Protein AF-0000000075265376 (afdb_homodimer)

Structure (mmCIF, N/CA/C/O backbone):
data_AF-0000000075265376-model_v1
#
loop_
_entity.id
_entity.type
_entity.pdbx_description
1 polymer 'CTLH domain-containing protein'
#
loop_
_atom_site.group_PDB
_atom_site.id
_atom_site.type_symbol
_atom_site.label_atom_id
_atom_site.label_alt_id
_atom_site.label_comp_id
_atom_site.label_asym_id
_atom_site.label_entity_id
_atom_site.label_seq_id
_atom_site.pdbx_PDB_ins_code
_atom_site.Cartn_x
_atom_site.Cartn_y
_atom_site.Cartn_z
_atom_site.occupancy
_atom_site.B_iso_or_equiv
_atom_site.auth_seq_id
_atom_site.auth_comp_id
_atom_site.auth_asym_id
_atom_site.auth_atom_id
_atom_site.pdbx_PDB_model_num
ATOM 1 N N . MET A 1 1 ? -3.871 -24.141 -41.812 1 21.42 1 MET A N 1
ATOM 2 C CA . MET A 1 1 ? -3.939 -24.672 -40.438 1 21.42 1 MET A CA 1
ATOM 3 C C . MET A 1 1 ? -4.371 -23.594 -39.469 1 21.42 1 MET A C 1
ATOM 5 O O . MET A 1 1 ? -3.701 -22.578 -39.312 1 21.42 1 MET A O 1
ATOM 9 N N . GLN A 1 2 ? -5.66 -23.406 -39.344 1 23.31 2 GLN A N 1
ATOM 10 C CA . GLN A 1 2 ? -6.406 -22.266 -38.844 1 23.31 2 GLN A CA 1
ATOM 11 C C . GLN A 1 2 ? -6.188 -22.094 -37.344 1 23.31 2 GLN A C 1
ATOM 13 O O . GLN A 1 2 ? -6.391 -23.031 -36.562 1 23.31 2 GLN A O 1
ATOM 18 N N . ILE A 1 3 ? -5.129 -21.375 -37.031 1 25.3 3 ILE A N 1
ATOM 19 C CA . ILE A 1 3 ? -4.684 -21.094 -35.688 1 25.3 3 ILE A CA 1
ATOM 20 C C . ILE A 1 3 ? -5.859 -20.578 -34.844 1 25.3 3 ILE A C 1
ATOM 22 O O . ILE A 1 3 ? -6.426 -19.531 -35.156 1 25.3 3 ILE A O 1
ATOM 26 N N . THR A 1 4 ? -6.68 -21.469 -34.438 1 25.33 4 THR A N 1
ATOM 27 C CA . THR A 1 4 ? -7.867 -21.156 -33.656 1 25.33 4 THR A CA 1
ATOM 28 C C . THR A 1 4 ? -7.504 -20.328 -32.438 1 25.33 4 THR A C 1
ATOM 30 O O . THR A 1 4 ? -6.637 -20.719 -31.641 1 25.33 4 THR A O 1
ATOM 33 N N . LYS A 1 5 ? -7.637 -19.062 -32.562 1 30.67 5 LYS A N 1
ATOM 34 C CA . LYS A 1 5 ? -7.5 -18.047 -31.531 1 30.67 5 LYS A CA 1
ATOM 35 C C . LYS A 1 5 ? -8.148 -18.484 -30.219 1 30.67 5 LYS A C 1
ATOM 37 O O . LYS A 1 5 ? -9.352 -18.766 -30.188 1 30.67 5 LYS A O 1
ATOM 42 N N . SER A 1 6 ? -7.355 -19.312 -29.5 1 27.89 6 SER A N 1
ATOM 43 C CA . SER A 1 6 ? -7.891 -19.719 -28.203 1 27.89 6 SER A CA 1
ATOM 44 C C . SER A 1 6 ? -8.523 -18.531 -27.469 1 27.89 6 SER A C 1
ATOM 46 O O . SER A 1 6 ? -7.977 -17.438 -27.484 1 27.89 6 SER A O 1
ATOM 48 N N . ASN A 1 7 ? -9.758 -18.484 -27.406 1 30.97 7 ASN A N 1
ATOM 49 C CA . ASN A 1 7 ? -10.633 -17.531 -26.734 1 30.97 7 ASN A CA 1
ATOM 50 C C . ASN A 1 7 ? -10.117 -17.203 -25.328 1 30.97 7 ASN A C 1
ATOM 52 O O . ASN A 1 7 ? -9.758 -18.109 -24.562 1 30.97 7 ASN A O 1
ATOM 56 N N . PRO A 1 8 ? -9.5 -16.031 -25.156 1 34.12 8 PRO A N 1
ATOM 57 C CA . PRO A 1 8 ? -9.086 -15.633 -23.812 1 34.12 8 PRO A CA 1
ATOM 58 C C . PRO A 1 8 ? -10.07 -16.078 -22.734 1 34.12 8 PRO A C 1
ATOM 60 O O . PRO A 1 8 ? -11.289 -16.016 -22.953 1 34.12 8 PRO A O 1
ATOM 63 N N . VAL A 1 9 ? -9.82 -17.203 -22.172 1 30.94 9 VAL A N 1
ATOM 64 C CA . VAL A 1 9 ? -10.594 -17.578 -21 1 30.94 9 VAL A CA 1
ATOM 65 C C . VAL A 1 9 ? -10.977 -16.328 -20.203 1 30.94 9 VAL A C 1
ATOM 67 O O . VAL A 1 9 ? -10.102 -15.555 -19.797 1 30.94 9 VAL A O 1
ATOM 70 N N . LYS A 1 10 ? -12.078 -15.82 -20.438 1 35.81 10 LYS A N 1
ATOM 71 C CA . LYS A 1 10 ? -12.703 -14.781 -19.625 1 35.81 10 LYS A CA 1
ATOM 72 C C . LYS A 1 10 ? -12.398 -15 -18.141 1 35.81 10 LYS A C 1
ATOM 74 O O . LYS A 1 10 ? -12.695 -16.062 -17.578 1 35.81 10 LYS A O 1
ATOM 79 N N . ASP A 1 11 ? -11.344 -14.547 -17.609 1 37.12 11 ASP A N 1
ATOM 80 C CA . ASP A 1 11 ? -11.25 -14.398 -16.156 1 37.12 11 ASP A CA 1
ATOM 81 C C . ASP A 1 11 ? -12.633 -14.172 -15.539 1 37.12 11 ASP A C 1
ATOM 83 O O . ASP A 1 11 ? -13.258 -13.141 -15.766 1 37.12 11 ASP A O 1
ATOM 87 N N . GLN A 1 12 ? -13.445 -15.078 -15.562 1 36.72 12 GLN A N 1
ATOM 88 C CA . GLN A 1 12 ? -14.703 -14.945 -14.844 1 36.72 12 GLN A CA 1
ATOM 89 C C . GLN A 1 12 ? -14.492 -14.281 -13.484 1 36.72 12 GLN A C 1
ATOM 91 O O . GLN A 1 12 ? -14.109 -14.938 -12.516 1 36.72 12 GLN A O 1
ATOM 96 N N . ARG A 1 13 ? -14.031 -13.203 -13.445 1 46.22 13 ARG A N 1
ATOM 97 C CA . ARG A 1 13 ? -14.102 -12.43 -12.219 1 46.22 13 ARG A CA 1
ATOM 98 C C . ARG A 1 13 ? -15.352 -12.766 -11.422 1 46.22 13 ARG A C 1
ATOM 100 O O . ARG A 1 13 ? -16.469 -12.547 -11.891 1 46.22 13 ARG A O 1
ATOM 107 N N . LYS A 1 14 ? -15.258 -13.75 -10.523 1 51.12 14 LYS A N 1
ATOM 108 C CA . LYS A 1 14 ? -16.281 -14.172 -9.57 1 51.12 14 LYS A CA 1
ATOM 109 C C . LYS A 1 14 ? -17.078 -12.969 -9.055 1 51.12 14 LYS A C 1
ATOM 111 O O . LYS A 1 14 ? -16.516 -11.891 -8.852 1 51.12 14 LYS A O 1
ATOM 116 N N . SER A 1 15 ? -18.297 -13.055 -9.109 1 62.91 15 SER A N 1
ATOM 117 C CA . SER A 1 15 ? -19.234 -12.031 -8.641 1 62.91 15 SER A CA 1
ATOM 118 C C . SER A 1 15 ? -18.938 -11.633 -7.199 1 62.91 15 SER A C 1
ATOM 120 O O . SER A 1 15 ? -18.625 -12.484 -6.363 1 62.91 15 SER A O 1
ATOM 122 N N . PRO A 1 16 ? -18.578 -10.336 -6.891 1 62.5 16 PRO A N 1
ATOM 123 C CA . PRO A 1 16 ? -18.359 -9.906 -5.508 1 62.5 16 PRO A CA 1
ATOM 124 C C . PRO A 1 16 ? -19.297 -10.609 -4.52 1 62.5 16 PRO A C 1
ATOM 126 O O . PRO A 1 16 ? -18.922 -10.82 -3.363 1 62.5 16 PRO A O 1
ATOM 129 N N . ALA A 1 17 ? -20.406 -11.125 -4.914 1 69 17 ALA A N 1
ATOM 130 C CA . ALA A 1 17 ? -21.391 -11.727 -4.023 1 69 17 ALA A CA 1
ATOM 131 C C . ALA A 1 17 ? -21 -13.148 -3.646 1 69 17 ALA A C 1
ATOM 133 O O . ALA A 1 17 ? -21.391 -13.656 -2.594 1 69 17 ALA A O 1
ATOM 134 N N . SER A 1 18 ? -20.109 -13.688 -4.512 1 71.44 18 SER A N 1
ATOM 135 C CA . SER A 1 18 ? -19.828 -15.102 -4.277 1 71.44 18 SER A CA 1
ATOM 136 C C . SER A 1 18 ? -18.844 -15.281 -3.125 1 71.44 18 SER A C 1
ATOM 138 O O . SER A 1 18 ? -18.812 -16.344 -2.49 1 71.44 18 SER A O 1
ATOM 140 N N . ASN A 1 19 ? -18.25 -14.281 -2.676 1 81.69 19 ASN A N 1
ATOM 141 C CA . ASN A 1 19 ? -17.203 -14.414 -1.664 1 81.69 19 ASN A CA 1
ATOM 142 C C . ASN A 1 19 ? -17.703 -14.031 -0.279 1 81.69 19 ASN A C 1
ATOM 144 O O . ASN A 1 19 ? -16.969 -14.109 0.704 1 81.69 19 ASN A O 1
ATOM 148 N N . ILE A 1 20 ? -19.047 -13.711 -0.213 1 90.81 20 ILE A N 1
ATOM 149 C CA . ILE A 1 20 ? -19.578 -13.211 1.05 1 90.81 20 ILE A CA 1
ATOM 150 C C . ILE A 1 20 ? -20.609 -14.188 1.598 1 90.81 20 ILE A C 1
ATOM 152 O O . ILE A 1 20 ? -21.5 -14.641 0.864 1 90.81 20 ILE A O 1
ATOM 156 N N . ASN A 1 21 ? -20.469 -14.586 2.857 1 92.19 21 ASN A N 1
ATOM 157 C CA . ASN A 1 21 ? -21.453 -15.422 3.529 1 92.19 21 ASN A CA 1
ATOM 158 C C . ASN A 1 21 ? -22.781 -14.688 3.715 1 92.19 21 ASN A C 1
ATOM 160 O O . ASN A 1 21 ? -22.859 -13.703 4.457 1 92.19 21 ASN A O 1
ATOM 164 N N . LYS A 1 22 ? -23.812 -15.188 3.119 1 92.81 22 LYS A N 1
ATOM 165 C CA . LYS A 1 22 ? -25.109 -14.523 3.102 1 92.81 22 LYS A CA 1
ATOM 166 C C . LYS A 1 22 ? -25.703 -14.438 4.504 1 92.81 22 LYS A C 1
ATOM 168 O O . LYS A 1 22 ? -26.281 -13.414 4.883 1 92.81 22 LYS A O 1
ATOM 173 N N . GLU A 1 23 ? -25.562 -15.469 5.246 1 94.12 23 GLU A N 1
ATOM 174 C CA . GLU A 1 23 ? -26.078 -15.469 6.609 1 94.12 23 GLU A CA 1
ATOM 175 C C . GLU A 1 23 ? -25.438 -14.375 7.449 1 94.12 23 GLU A C 1
ATOM 177 O O . GLU A 1 23 ? -26.109 -13.648 8.172 1 94.12 23 GLU A O 1
ATOM 182 N N . GLU A 1 24 ? -24.172 -14.305 7.332 1 95.5 24 GLU A N 1
ATOM 183 C CA . GLU A 1 24 ? -23.453 -13.312 8.117 1 95.5 24 GLU A CA 1
ATOM 184 C C . GLU A 1 24 ? -23.859 -11.898 7.73 1 95.5 24 GLU A C 1
ATOM 186 O O . GLU A 1 24 ? -24 -11.031 8.594 1 95.5 24 GLU A O 1
ATOM 191 N N . LEU A 1 25 ? -24.062 -11.711 6.465 1 95.69 25 LEU A N 1
ATOM 192 C CA . LEU A 1 25 ? -24.469 -10.391 6 1 95.69 25 LEU A CA 1
ATOM 193 C C . LEU A 1 25 ? -25.859 -10.039 6.535 1 95.69 25 LEU A C 1
ATOM 195 O O . LEU A 1 25 ? -26.078 -8.906 6.973 1 95.69 25 LEU A O 1
ATOM 199 N N . VAL A 1 26 ? -26.719 -10.969 6.488 1 96.5 26 VAL A N 1
ATOM 200 C CA . VAL A 1 26 ? -28.078 -10.742 6.969 1 96.5 26 VAL A CA 1
ATOM 201 C C . VAL A 1 26 ? -28.047 -10.383 8.453 1 96.5 26 VAL A C 1
ATOM 203 O O . VAL A 1 26 ? -28.734 -9.453 8.883 1 96.5 26 VAL A O 1
ATOM 206 N N . ARG A 1 27 ? -27.266 -11.062 9.188 1 95.81 27 ARG A N 1
ATOM 207 C CA . ARG A 1 27 ? -27.156 -10.789 10.617 1 95.81 27 ARG A CA 1
ATOM 208 C C . ARG A 1 27 ? -26.562 -9.406 10.867 1 95.81 27 ARG A C 1
ATOM 210 O O . ARG A 1 27 ? -26.953 -8.711 11.797 1 95.81 27 ARG A O 1
ATOM 217 N N . LEU A 1 28 ? -25.656 -9.055 10.07 1 96.69 28 LEU A N 1
ATOM 218 C CA . LEU A 1 28 ? -25.078 -7.715 10.188 1 96.69 28 LEU A CA 1
ATOM 219 C C . LEU A 1 28 ? -26.125 -6.645 9.883 1 96.69 28 LEU A C 1
ATOM 221 O O . LEU A 1 28 ? -26.172 -5.613 10.555 1 96.69 28 LEU A O 1
ATOM 225 N N . MET A 1 29 ? -26.906 -6.906 8.852 1 96.69 29 MET A N 1
ATOM 226 C CA . MET A 1 29 ? -27.984 -5.969 8.539 1 96.69 29 MET A CA 1
ATOM 227 C C . MET A 1 29 ? -29 -5.895 9.68 1 96.69 29 MET A C 1
ATOM 229 O O . MET A 1 29 ? -29.484 -4.812 10.016 1 96.69 29 MET A O 1
ATOM 233 N N . LEU A 1 30 ? -29.266 -7.043 10.234 1 96.31 30 LEU A N 1
ATOM 234 C CA . LEU A 1 30 ? -30.156 -7.098 11.383 1 96.31 30 LEU A CA 1
ATOM 235 C C . LEU A 1 30 ? -29.625 -6.227 12.523 1 96.31 30 LEU A C 1
ATOM 237 O O . LEU A 1 30 ? -30.375 -5.434 13.094 1 96.31 30 LEU A O 1
ATOM 241 N N . GLN A 1 31 ? -28.375 -6.359 12.82 1 94.75 31 GLN A N 1
ATOM 242 C CA . GLN A 1 31 ? -27.75 -5.543 13.859 1 94.75 31 GLN A CA 1
ATOM 243 C C . GLN A 1 31 ? -27.859 -4.059 13.523 1 94.75 31 GLN A C 1
ATOM 245 O O . GLN A 1 31 ? -28.203 -3.244 14.383 1 94.75 31 GLN A O 1
ATOM 250 N N . SER A 1 32 ? -27.609 -3.727 12.312 1 95.62 32 SER A N 1
ATOM 251 C CA . SER A 1 32 ? -27.609 -2.33 11.891 1 95.62 32 SER A CA 1
ATOM 252 C C . SER A 1 32 ? -29.016 -1.739 11.984 1 95.62 32 SER A C 1
ATOM 254 O O . SER A 1 32 ? -29.188 -0.585 12.383 1 95.62 32 SER A O 1
ATOM 256 N N . LEU A 1 33 ? -30 -2.516 11.578 1 96.38 33 LEU A N 1
ATOM 257 C CA . LEU A 1 33 ? -31.391 -2.066 11.672 1 96.38 33 LEU A CA 1
ATOM 258 C C . LEU A 1 33 ? -31.766 -1.762 13.117 1 96.38 33 LEU A C 1
ATOM 260 O O . LEU A 1 33 ? -32.375 -0.732 13.398 1 96.38 33 LEU A O 1
ATOM 264 N N . GLN A 1 34 ? -31.328 -2.594 13.977 1 93.25 34 GLN A N 1
ATOM 265 C CA . GLN A 1 34 ? -31.609 -2.383 15.398 1 93.25 34 GLN A CA 1
ATOM 266 C C . GLN A 1 34 ? -30.859 -1.162 15.922 1 93.25 34 GLN A C 1
ATOM 268 O O . GLN A 1 34 ? -31.438 -0.334 16.641 1 93.25 34 GLN A O 1
ATOM 273 N N . ASP A 1 35 ? -29.656 -1.071 15.57 1 90.88 35 ASP A N 1
ATOM 274 C CA . ASP A 1 35 ? -28.828 0.041 16.016 1 90.88 35 ASP A CA 1
ATOM 275 C C . ASP A 1 35 ? -29.391 1.376 15.523 1 90.88 35 ASP A C 1
ATOM 277 O O . ASP A 1 35 ? -29.281 2.389 16.219 1 90.88 35 ASP A O 1
ATOM 281 N N . LEU A 1 36 ? -30 1.343 14.32 1 93.62 36 LEU A N 1
ATOM 282 C CA . LEU A 1 36 ? -30.5 2.568 13.719 1 93.62 36 LEU A CA 1
ATOM 283 C C . LEU A 1 36 ? -31.938 2.85 14.172 1 93.62 36 LEU A C 1
ATOM 285 O O . LEU A 1 36 ? -32.5 3.896 13.852 1 93.62 36 LEU A O 1
ATOM 289 N N . GLY A 1 37 ? -32.5 1.919 14.898 1 93.5 37 GLY A N 1
ATOM 290 C CA . GLY A 1 37 ? -33.812 2.129 15.484 1 93.5 37 GLY A CA 1
ATOM 291 C C . GLY A 1 37 ? -34.969 1.659 14.594 1 93.5 37 GLY A C 1
ATOM 292 O O . GLY A 1 37 ? -36.094 2.076 14.766 1 93.5 37 GLY A O 1
ATOM 293 N N . TYR A 1 38 ? -34.688 0.912 13.625 1 96.25 38 TYR A N 1
ATOM 294 C CA . TYR A 1 38 ? -35.719 0.362 12.75 1 96.25 38 TYR A CA 1
ATOM 295 C C . TYR A 1 38 ? -36.156 -1.021 13.219 1 96.25 38 TYR A C 1
ATOM 297 O O . TYR A 1 38 ? -35.906 -2.021 12.555 1 96.25 38 TYR A O 1
ATOM 305 N N . GLN A 1 39 ? -36.938 -1.082 14.219 1 95.81 39 GLN A N 1
ATOM 306 C CA . GLN A 1 39 ? -37.25 -2.324 14.906 1 95.81 39 GLN A CA 1
ATOM 307 C C . GLN A 1 39 ? -38.25 -3.162 14.094 1 95.81 39 GLN A C 1
ATOM 309 O O . GLN A 1 39 ? -38.125 -4.391 14.055 1 95.81 39 GLN A O 1
ATOM 314 N N . LYS A 1 40 ? -39.156 -2.541 13.453 1 96.5 40 LYS A N 1
ATOM 315 C CA . LYS A 1 40 ? -40.125 -3.283 12.656 1 96.5 40 LYS A CA 1
ATOM 316 C C . LYS A 1 40 ? -39.438 -3.992 11.484 1 96.5 40 LYS A C 1
ATOM 318 O O . LYS A 1 40 ? -39.75 -5.152 11.195 1 96.5 40 LYS A O 1
ATOM 323 N N . ALA A 1 41 ? -38.625 -3.264 10.867 1 97.06 41 ALA A N 1
ATOM 324 C CA . ALA A 1 41 ? -37.875 -3.855 9.766 1 97.06 41 ALA A CA 1
ATOM 325 C C . ALA A 1 41 ? -37 -5.012 10.258 1 97.06 41 ALA A C 1
ATOM 327 O O . ALA A 1 41 ? -36.906 -6.043 9.586 1 97.06 41 ALA A O 1
ATOM 328 N N . ALA A 1 42 ? -36.375 -4.891 11.398 1 96.81 42 ALA A N 1
ATOM 329 C CA . ALA A 1 42 ? -35.531 -5.941 11.977 1 96.81 42 ALA A CA 1
ATOM 330 C C . ALA A 1 42 ? -36.375 -7.191 12.281 1 96.81 42 ALA A C 1
ATOM 332 O O . ALA A 1 42 ? -35.938 -8.305 11.969 1 96.81 42 ALA A O 1
ATOM 333 N N . ASP A 1 43 ? -37.469 -6.949 12.812 1 96.31 43 ASP A N 1
ATOM 334 C CA . ASP A 1 43 ? -38.344 -8.062 13.133 1 96.31 43 ASP A CA 1
ATOM 335 C C . ASP A 1 43 ? -38.781 -8.805 11.867 1 96.31 43 ASP A C 1
ATOM 337 O O . ASP A 1 43 ? -38.812 -10.031 11.844 1 96.31 43 ASP A O 1
ATOM 341 N N . ALA A 1 44 ? -39.156 -8.078 10.859 1 97.38 44 ALA A N 1
ATOM 342 C CA . ALA A 1 44 ? -39.562 -8.664 9.578 1 97.38 44 ALA A CA 1
ATOM 343 C C . ALA A 1 44 ? -38.406 -9.477 8.969 1 97.38 44 ALA A C 1
ATOM 345 O O . ALA A 1 44 ? -38.656 -10.57 8.438 1 97.38 44 ALA A O 1
ATOM 346 N N . LEU A 1 45 ? -37.25 -8.953 9.047 1 97 45 LEU A N 1
ATOM 347 C CA . LEU A 1 45 ? -36.094 -9.641 8.484 1 97 45 LEU A CA 1
ATOM 348 C C . LEU A 1 45 ? -35.812 -10.93 9.258 1 97 45 LEU A C 1
ATOM 350 O O . LEU A 1 45 ? -35.5 -11.961 8.656 1 97 45 LEU A O 1
ATOM 354 N N . GLU A 1 46 ? -35.875 -10.867 10.547 1 96.06 46 GLU A N 1
ATOM 355 C CA . GLU A 1 46 ? -35.688 -12.062 11.359 1 96.06 46 GLU A CA 1
ATOM 356 C C . GLU A 1 46 ? -36.688 -13.141 11.008 1 96.06 46 GLU A C 1
ATOM 358 O O . GLU A 1 46 ? -36.344 -14.312 10.867 1 96.06 46 GLU A O 1
ATOM 363 N N . ALA A 1 47 ? -37.812 -12.75 10.828 1 95.94 47 ALA A N 1
ATOM 364 C CA . ALA A 1 47 ? -38.906 -13.68 10.508 1 95.94 47 ALA A CA 1
ATOM 365 C C . ALA A 1 47 ? -38.719 -14.281 9.117 1 95.94 47 ALA A C 1
ATOM 367 O O . ALA A 1 47 ? -38.875 -15.492 8.93 1 95.94 47 ALA A O 1
ATOM 368 N N . GLU A 1 48 ? -38.375 -13.469 8.219 1 96.5 48 GLU A N 1
ATOM 369 C CA . GLU A 1 48 ? -38.281 -13.891 6.824 1 96.5 48 GLU A CA 1
ATOM 370 C C . GLU A 1 48 ? -37.031 -14.711 6.582 1 96.5 48 GLU A C 1
ATOM 372 O O . GLU A 1 48 ? -37.031 -15.664 5.801 1 96.5 48 GLU A O 1
ATOM 377 N N . SER A 1 49 ? -35.938 -14.375 7.129 1 95.31 49 SER A N 1
ATOM 378 C CA . SER A 1 49 ? -34.656 -15.039 6.895 1 95.31 49 SER A CA 1
ATOM 379 C C . SER A 1 49 ? -34.5 -16.281 7.77 1 95.31 49 SER A C 1
ATOM 381 O O . SER A 1 49 ? -33.812 -17.219 7.402 1 95.31 49 SER A O 1
ATOM 383 N N . GLY A 1 50 ? -35.031 -16.234 8.977 1 94.56 50 GLY A N 1
ATOM 384 C CA . GLY A 1 50 ? -34.875 -17.312 9.945 1 94.56 50 GLY A CA 1
ATOM 385 C C . GLY A 1 50 ? -33.625 -17.188 10.781 1 94.56 50 GLY A C 1
ATOM 386 O O . GLY A 1 50 ? -33.312 -18.062 11.586 1 94.56 50 GLY A O 1
ATOM 387 N N . TYR A 1 51 ? -32.906 -16.094 10.648 1 94.12 51 TYR A N 1
ATOM 388 C CA . TYR A 1 51 ? -31.672 -15.891 11.406 1 94.12 51 TYR A CA 1
ATOM 389 C C . TYR A 1 51 ? -31.922 -14.969 12.594 1 94.12 51 TYR A C 1
ATOM 391 O O . TYR A 1 51 ? -32.656 -13.984 12.492 1 94.12 51 TYR A O 1
ATOM 399 N N . ASN A 1 52 ? -31.25 -15.336 13.703 1 91.25 52 ASN A N 1
ATOM 400 C CA . ASN A 1 52 ? -31.297 -14.484 14.891 1 91.25 52 ASN A CA 1
ATOM 401 C C . ASN A 1 52 ? -29.969 -13.781 15.133 1 91.25 52 ASN A C 1
ATOM 403 O O . ASN A 1 52 ? -28.906 -14.281 14.734 1 91.25 52 ASN A O 1
ATOM 407 N N . LEU A 1 53 ? -30.094 -12.617 15.703 1 88.94 53 LEU A N 1
ATOM 408 C CA . LEU A 1 53 ? -28.891 -11.844 15.953 1 88.94 53 LEU A CA 1
ATOM 409 C C . LEU A 1 53 ? -28.047 -12.492 17.062 1 88.94 53 LEU A C 1
ATOM 411 O O . LEU A 1 53 ? -26.844 -12.672 16.891 1 88.94 53 LEU A O 1
ATOM 415 N N . GLU A 1 54 ? -28.688 -12.719 18.172 1 88 54 GLU A N 1
ATOM 416 C CA . GLU A 1 54 ? -27.984 -13.273 19.328 1 88 54 GLU A CA 1
ATOM 417 C C . GLU A 1 54 ? -28.828 -14.344 20.016 1 88 54 GLU A C 1
ATOM 419 O O . GLU A 1 54 ? -30.047 -14.312 19.953 1 88 54 GLU A O 1
ATOM 424 N N . SER A 1 55 ? -28.094 -15.25 20.609 1 87.56 55 SER A N 1
ATOM 425 C CA . SER A 1 55 ? -28.781 -16.266 21.406 1 87.56 55 SER A CA 1
ATOM 426 C C . SER A 1 55 ? -29.391 -15.664 22.672 1 87.56 55 SER A C 1
ATOM 428 O O . SER A 1 55 ? -29.047 -14.547 23.062 1 87.56 55 SER A O 1
ATOM 430 N N . ARG A 1 56 ? -30.234 -16.359 23.266 1 89.44 56 ARG A N 1
ATOM 431 C CA . ARG A 1 56 ? -30.906 -15.914 24.484 1 89.44 56 ARG A CA 1
ATOM 432 C C . ARG A 1 56 ? -29.906 -15.672 25.609 1 89.44 56 ARG A C 1
ATOM 434 O O . ARG A 1 56 ? -30.031 -14.703 26.359 1 89.44 56 ARG A O 1
ATOM 441 N N . ASN A 1 57 ? -28.953 -16.547 25.688 1 91.25 57 ASN A N 1
ATOM 442 C CA . ASN A 1 57 ? -27.938 -16.422 26.719 1 91.25 57 ASN A CA 1
ATOM 443 C C . ASN A 1 57 ? -27.141 -15.125 26.562 1 91.25 57 ASN A C 1
ATOM 445 O O . ASN A 1 57 ? -26.828 -14.469 27.562 1 91.25 57 ASN A O 1
ATOM 449 N N . ILE A 1 58 ? -26.875 -14.781 25.406 1 92.31 58 ILE A N 1
ATOM 450 C CA . ILE A 1 58 ? -26.094 -13.578 25.141 1 92.31 58 ILE A CA 1
ATOM 451 C C . ILE A 1 58 ? -26.938 -12.336 25.453 1 92.31 58 ILE A C 1
ATOM 453 O O . ILE A 1 58 ? -26.453 -11.367 26.016 1 92.31 58 ILE A O 1
ATOM 457 N N . VAL A 1 59 ? -28.172 -12.383 25.078 1 90.31 59 VAL A N 1
ATOM 458 C CA . VAL A 1 59 ? -29.078 -11.273 25.344 1 90.31 59 VAL A CA 1
ATOM 459 C C . VAL A 1 59 ? -29.203 -11.055 26.859 1 90.31 59 VAL A C 1
ATOM 461 O O . VAL A 1 59 ? -29.156 -9.922 27.328 1 90.31 59 VAL A O 1
ATOM 464 N N . GLU A 1 60 ? -29.281 -12.094 27.562 1 93.69 60 GLU A N 1
ATOM 465 C CA . GLU A 1 60 ? -29.391 -12.016 29.016 1 93.69 60 GLU A CA 1
ATOM 466 C C . GLU A 1 60 ? -28.109 -11.484 29.641 1 93.69 60 GLU A C 1
ATOM 468 O O . GLU A 1 60 ? -28.141 -10.703 30.594 1 93.69 60 GLU A O 1
ATOM 473 N N . LEU A 1 61 ? -27.078 -11.961 29.125 1 94.75 61 LEU A N 1
ATOM 474 C CA . LEU A 1 61 ? -25.781 -11.477 29.625 1 94.75 61 LEU A CA 1
ATOM 475 C C . LEU A 1 61 ? -25.672 -9.969 29.422 1 94.75 61 LEU A C 1
ATOM 477 O O . LEU A 1 61 ? -25.297 -9.25 30.359 1 94.75 61 LEU A O 1
ATOM 481 N N . ARG A 1 62 ? -26.016 -9.539 28.297 1 92.56 62 ARG A N 1
ATOM 482 C CA . ARG A 1 62 ? -25.969 -8.109 27.969 1 92.56 62 ARG A CA 1
ATOM 483 C C . ARG A 1 62 ? -26.859 -7.312 28.922 1 92.56 62 ARG A C 1
ATOM 485 O O . ARG A 1 62 ? -26.422 -6.305 29.484 1 92.56 62 ARG A O 1
ATOM 492 N N . SER A 1 63 ? -28.031 -7.754 29.094 1 93.12 63 SER A N 1
ATOM 493 C CA . SER A 1 63 ? -28.984 -7.07 29.969 1 93.12 63 SER A CA 1
ATOM 494 C C . SER A 1 63 ? -28.5 -7.051 31.406 1 93.12 63 SER A C 1
ATOM 496 O O . SER A 1 63 ? -28.641 -6.043 32.094 1 93.12 63 SER A O 1
ATOM 498 N N . SER A 1 64 ? -27.891 -8.117 31.797 1 95.56 64 SER A N 1
ATOM 499 C CA . SER A 1 64 ? -27.391 -8.219 33.156 1 95.56 64 SER A CA 1
ATOM 500 C C . SER A 1 64 ? -26.25 -7.25 33.406 1 95.56 64 SER A C 1
ATOM 502 O O . SER A 1 64 ? -26.188 -6.598 34.469 1 95.56 64 SER A O 1
ATOM 504 N N . ILE A 1 65 ? -25.438 -7.141 32.469 1 95.25 65 ILE A N 1
ATOM 505 C CA . ILE A 1 65 ? -24.281 -6.25 32.594 1 95.25 65 ILE A CA 1
ATOM 506 C C . ILE A 1 65 ? -24.75 -4.797 32.594 1 95.25 65 ILE A C 1
ATOM 508 O O . ILE A 1 65 ? -24.344 -3.998 33.438 1 95.25 65 ILE A O 1
ATOM 512 N N . LEU A 1 66 ? -25.641 -4.504 31.719 1 93.75 66 LEU A N 1
ATOM 513 C CA . LEU A 1 66 ? -26.094 -3.127 31.562 1 93.75 66 LEU A CA 1
ATOM 514 C C . LEU A 1 66 ? -26.953 -2.695 32.75 1 93.75 66 LEU A C 1
ATOM 516 O O . LEU A 1 66 ? -27 -1.511 33.094 1 93.75 66 LEU A O 1
ATOM 520 N N . SER A 1 67 ? -27.547 -3.703 33.438 1 94.25 67 SER A N 1
ATOM 521 C CA . SER A 1 67 ? -28.391 -3.4 34.594 1 94.25 67 SER A CA 1
ATOM 522 C C . SER A 1 67 ? -27.609 -3.539 35.875 1 94.25 67 SER A C 1
ATOM 524 O O . SER A 1 67 ? -28.141 -3.279 36.969 1 94.25 67 SER A O 1
ATOM 526 N N . GLY A 1 68 ? -26.422 -3.977 35.812 1 94.25 68 GLY A N 1
ATOM 527 C CA . GLY A 1 68 ? -25.578 -4.094 36.969 1 94.25 68 GLY A CA 1
ATOM 528 C C . GLY A 1 68 ? -25.891 -5.32 37.812 1 94.25 68 GLY A C 1
ATOM 529 O O . GLY A 1 68 ? -25.672 -5.32 39.031 1 94.25 68 GLY A O 1
ATOM 530 N N . GLN A 1 69 ? -26.484 -6.293 37.219 1 95.44 69 GLN A N 1
ATOM 531 C CA . GLN A 1 69 ? -26.75 -7.559 37.906 1 95.44 69 GLN A CA 1
ATOM 532 C C . GLN A 1 69 ? -25.562 -8.508 37.781 1 95.44 69 GLN A C 1
ATOM 534 O O . GLN A 1 69 ? -25.594 -9.445 36.969 1 95.44 69 GLN A O 1
ATOM 539 N N . TRP A 1 70 ? -24.625 -8.352 38.688 1 95.94 70 TRP A N 1
ATOM 540 C CA . TRP A 1 70 ? -23.328 -9 38.531 1 95.94 70 TRP A CA 1
ATOM 541 C C . TRP A 1 70 ? -23.438 -10.492 38.812 1 95.94 70 TRP A C 1
ATOM 543 O O . TRP A 1 70 ? -22.828 -11.305 38.125 1 95.94 70 TRP A O 1
ATOM 553 N N . HIS A 1 71 ? -24.172 -10.891 39.875 1 94.62 71 HIS A N 1
ATOM 554 C CA . HIS A 1 71 ? -24.344 -12.305 40.188 1 94.62 71 HIS A CA 1
ATOM 555 C C . HIS A 1 71 ? -24.953 -13.062 39 1 94.62 71 HIS A C 1
ATOM 557 O O . HIS A 1 71 ? -24.484 -14.148 38.656 1 94.62 71 HIS A O 1
ATOM 563 N N . ASN A 1 72 ? -25.891 -12.492 38.438 1 95.44 72 ASN A N 1
ATOM 564 C CA . ASN A 1 72 ? -26.531 -13.094 37.281 1 95.44 72 ASN A CA 1
ATOM 565 C C . ASN A 1 72 ? -25.594 -13.164 36.094 1 95.44 72 ASN A C 1
ATOM 567 O O . ASN A 1 72 ? -25.531 -14.18 35.406 1 95.44 72 ASN A O 1
ATOM 571 N N . ALA A 1 73 ? -24.875 -12.07 35.812 1 96.12 73 ALA A N 1
ATOM 572 C CA . ALA A 1 73 ? -23.922 -12.023 34.688 1 96.12 73 ALA A CA 1
ATOM 573 C C . ALA A 1 73 ? -22.891 -13.133 34.812 1 96.12 73 ALA A C 1
ATOM 575 O O . ALA A 1 73 ? -22.594 -13.828 33.844 1 96.12 73 ALA A O 1
ATOM 576 N N . GLU A 1 74 ? -22.391 -13.367 35.969 1 95.25 74 GLU A N 1
ATOM 577 C CA . GLU A 1 74 ? -21.344 -14.375 36.156 1 95.25 74 GLU A CA 1
ATOM 578 C C . GLU A 1 74 ? -21.906 -15.789 36.031 1 95.25 74 GLU A C 1
ATOM 580 O O . GLU A 1 74 ? -21.219 -16.703 35.594 1 95.25 74 GLU A O 1
ATOM 585 N N . SER A 1 75 ? -23.156 -15.953 36.438 1 94.44 75 SER A N 1
ATOM 586 C CA . SER A 1 75 ? -23.781 -17.266 36.344 1 94.44 75 SER A CA 1
ATOM 587 C C . SER A 1 75 ? -23.984 -17.688 34.875 1 94.44 75 SER A C 1
ATOM 589 O O . SER A 1 75 ? -24.062 -18.891 34.594 1 94.44 75 SER A O 1
ATOM 591 N N . LEU A 1 76 ? -24.047 -16.797 34 1 94.44 76 LEU A N 1
ATOM 592 C CA . LEU A 1 76 ? -24.297 -17.062 32.594 1 94.44 76 LEU A CA 1
ATOM 593 C C . LEU A 1 76 ? -23 -17.359 31.844 1 94.44 76 LEU A C 1
ATOM 595 O O . LEU A 1 76 ? -23.031 -17.859 30.719 1 94.44 76 LEU A O 1
ATOM 599 N N . LEU A 1 77 ? -21.828 -17.141 32.406 1 94.12 77 LEU A N 1
ATOM 600 C CA . LEU A 1 77 ? -20.547 -17.203 31.719 1 94.12 77 LEU A CA 1
ATOM 601 C C . LEU A 1 77 ? -20.25 -18.609 31.234 1 94.12 77 LEU A C 1
ATOM 603 O O . LEU A 1 77 ? -19.625 -18.797 30.188 1 94.12 77 LEU A O 1
ATOM 607 N N . SER A 1 78 ? -20.734 -19.578 31.953 1 91 78 SER A N 1
ATOM 608 C CA . SER A 1 78 ? -20.484 -20.969 31.562 1 91 78 SER A CA 1
ATOM 609 C C . SER A 1 78 ? -21.234 -21.328 30.297 1 91 78 SER A C 1
ATOM 611 O O . SER A 1 78 ? -20.859 -22.281 29.594 1 91 78 SER A O 1
ATOM 613 N N . GLN A 1 79 ? -22.219 -20.609 29.984 1 91.81 79 GLN A N 1
ATOM 614 C CA . GLN A 1 79 ? -23.062 -20.922 28.828 1 91.81 79 GLN A CA 1
ATOM 615 C C . GLN A 1 79 ? -22.688 -20.047 27.641 1 91.81 79 GLN A C 1
ATOM 617 O O . GLN A 1 79 ? -23.281 -20.156 26.562 1 91.81 79 GLN A O 1
ATOM 622 N N . VAL A 1 80 ? -21.797 -19.203 27.766 1 91.44 80 VAL A N 1
ATOM 623 C CA . VAL A 1 80 ? -21.391 -18.281 26.719 1 91.44 80 VAL A CA 1
ATOM 624 C C . VAL A 1 80 ? -20.234 -18.906 25.922 1 91.44 80 VAL A C 1
ATOM 626 O O . VAL A 1 80 ? -19.297 -19.453 26.5 1 91.44 80 VAL A O 1
ATOM 629 N N . PRO A 1 81 ? -20.375 -18.938 24.562 1 92 81 PRO A N 1
ATOM 630 C CA . PRO A 1 81 ? -19.312 -19.484 23.719 1 92 81 PRO A CA 1
ATOM 631 C C . PRO A 1 81 ? -18.078 -18.578 23.656 1 92 81 PRO A C 1
ATOM 633 O O . PRO A 1 81 ? -17.938 -17.797 22.719 1 92 81 PRO A O 1
ATOM 636 N N . PHE A 1 82 ? -17.203 -18.766 24.578 1 90 82 PHE A N 1
ATOM 637 C CA . PHE A 1 82 ? -15.945 -18.031 24.594 1 90 82 PHE A CA 1
ATOM 638 C C . PHE A 1 82 ? -14.953 -18.641 23.609 1 90 82 PHE A C 1
ATOM 640 O O . PHE A 1 82 ? -15.062 -19.812 23.25 1 90 82 PHE A O 1
ATOM 647 N N . ILE A 1 83 ? -14.023 -17.891 23.047 1 85.75 83 ILE A N 1
ATOM 648 C CA . ILE A 1 83 ? -12.992 -18.344 22.109 1 85.75 83 ILE A CA 1
ATOM 649 C C . ILE A 1 83 ? -12.164 -19.453 22.75 1 85.75 83 ILE A C 1
ATOM 651 O O . ILE A 1 83 ? -11.969 -20.516 22.156 1 85.75 83 ILE A O 1
ATOM 655 N N . ASN A 1 84 ? -11.633 -19.219 23.953 1 88.38 84 ASN A N 1
ATOM 656 C CA . ASN A 1 84 ? -10.961 -20.188 24.812 1 88.38 84 ASN A CA 1
ATOM 657 C C . ASN A 1 84 ? -11.516 -20.156 26.234 1 88.38 84 ASN A C 1
ATOM 659 O O . ASN A 1 84 ? -11.047 -19.375 27.062 1 88.38 84 ASN A O 1
ATOM 663 N N . PRO A 1 85 ? -12.445 -20.969 26.438 1 88 85 PRO A N 1
ATOM 664 C CA . PRO A 1 85 ? -13.172 -20.875 27.703 1 88 85 PRO A CA 1
ATOM 665 C C . PRO A 1 85 ? -12.25 -20.984 28.922 1 88 85 PRO A C 1
ATOM 667 O O . PRO A 1 85 ? -12.461 -20.281 29.922 1 88 85 PRO A O 1
ATOM 670 N N . GLN A 1 86 ? -11.258 -21.812 28.875 1 88.06 86 GLN A N 1
ATOM 671 C CA . GLN A 1 86 ? -10.391 -22.047 30.031 1 88.06 86 GLN A CA 1
ATOM 672 C C . GLN A 1 86 ? -9.594 -20.781 30.375 1 88.06 86 GLN A C 1
ATOM 674 O O . GLN A 1 86 ? -9.438 -20.438 31.547 1 88.06 86 GLN A O 1
ATOM 679 N N . THR A 1 87 ? -9.289 -20.016 29.422 1 89.75 87 THR A N 1
ATOM 680 C CA . THR A 1 87 ? -8.438 -18.844 29.656 1 89.75 87 THR A CA 1
ATOM 681 C C . THR A 1 87 ? -9.273 -17.562 29.703 1 89.75 87 THR A C 1
ATOM 683 O O . THR A 1 87 ? -8.922 -16.609 30.391 1 89.75 87 THR A O 1
ATOM 686 N N . CYS A 1 88 ? -10.383 -17.547 29.078 1 92.12 88 CYS A N 1
ATOM 687 C CA . CYS A 1 88 ? -11.133 -16.312 28.906 1 92.12 88 CYS A CA 1
ATOM 688 C C . CYS A 1 88 ? -12.086 -16.078 30.078 1 92.12 88 CYS A C 1
ATOM 690 O O . CYS A 1 88 ? -12.32 -14.938 30.484 1 92.12 88 CYS A O 1
ATOM 692 N N . ILE A 1 89 ? -12.648 -17.125 30.703 1 92.88 89 ILE A N 1
ATOM 693 C CA . ILE A 1 89 ? -13.672 -16.969 31.734 1 92.88 89 ILE A CA 1
ATOM 694 C C . ILE A 1 89 ? -13.094 -16.234 32.938 1 92.88 89 ILE A C 1
ATOM 696 O O . ILE A 1 89 ? -13.672 -15.25 33.406 1 92.88 89 ILE A O 1
ATOM 700 N N . PRO A 1 90 ? -11.875 -16.609 33.375 1 92.62 90 PRO A N 1
ATOM 701 C CA . PRO A 1 90 ? -11.305 -15.852 34.5 1 92.62 90 PRO A CA 1
ATOM 702 C C . PRO A 1 90 ? -11.047 -14.391 34.156 1 92.62 90 PRO A C 1
ATOM 704 O O . PRO A 1 90 ? -11.188 -13.516 35.031 1 92.62 90 PRO A O 1
ATOM 707 N N . LYS A 1 91 ? -10.664 -14.148 33 1 94.25 91 LYS A N 1
ATOM 708 C CA . LYS A 1 91 ? -10.422 -12.773 32.562 1 94.25 91 LYS A CA 1
ATOM 709 C C . LYS A 1 91 ? -11.703 -11.953 32.594 1 94.25 91 LYS A C 1
ATOM 711 O O . LYS A 1 91 ? -11.703 -10.797 33.031 1 94.25 91 LYS A O 1
ATOM 716 N N . VAL A 1 92 ? -12.734 -12.578 32.094 1 95.19 92 VAL A N 1
ATOM 717 C CA . VAL A 1 92 ? -14.031 -11.898 32.062 1 95.19 92 VAL A CA 1
ATOM 718 C C . VAL A 1 92 ? -14.547 -11.703 33.5 1 95.19 92 VAL A C 1
ATOM 720 O O . VAL A 1 92 ? -15.102 -10.648 33.812 1 95.19 92 VAL A O 1
ATOM 723 N N . GLN A 1 93 ? -14.398 -12.656 34.344 1 94.88 93 GLN A N 1
ATOM 724 C CA . GLN A 1 93 ? -14.773 -12.516 35.75 1 94.88 93 GLN A CA 1
ATOM 725 C C . GLN A 1 93 ? -14.055 -11.336 36.375 1 94.88 93 GLN A C 1
ATOM 727 O O . GLN A 1 93 ? -14.656 -10.578 37.156 1 94.88 93 GLN A O 1
ATOM 732 N N . PHE A 1 94 ? -12.844 -11.266 36.125 1 95.44 94 PHE A N 1
ATOM 733 C CA . PHE A 1 94 ? -12.055 -10.156 36.625 1 95.44 94 PHE A CA 1
ATOM 734 C C . PHE A 1 94 ? -12.656 -8.82 36.219 1 95.44 94 PHE A C 1
ATOM 736 O O . PHE A 1 94 ? -12.812 -7.918 37.062 1 95.44 94 PHE A O 1
ATOM 743 N N . LEU A 1 95 ? -12.984 -8.727 34.938 1 95.5 95 LEU A N 1
ATOM 744 C CA . LEU A 1 95 ? -13.547 -7.492 34.406 1 95.5 95 LEU A CA 1
ATOM 745 C C . LEU A 1 95 ? -14.859 -7.152 35.125 1 95.5 95 LEU A C 1
ATOM 747 O O . LEU A 1 95 ? -15.086 -6 35.5 1 95.5 95 LEU A O 1
ATOM 751 N N . ILE A 1 96 ? -15.727 -8.125 35.281 1 96.12 96 ILE A N 1
ATOM 752 C CA . ILE A 1 96 ? -17.031 -7.926 35.906 1 96.12 96 ILE A CA 1
ATOM 753 C C . ILE A 1 96 ? -16.844 -7.527 37.375 1 96.12 96 ILE A C 1
ATOM 755 O O . ILE A 1 96 ? -17.453 -6.566 37.844 1 96.12 96 ILE A O 1
ATOM 759 N N . ARG A 1 97 ? -15.977 -8.164 38.031 1 96.06 97 ARG A N 1
ATOM 760 C CA . ARG A 1 97 ? -15.758 -7.926 39.469 1 96.06 97 ARG A CA 1
ATOM 761 C C . ARG A 1 97 ? -15.055 -6.594 39.688 1 96.06 97 ARG A C 1
ATOM 763 O O . ARG A 1 97 ? -15.273 -5.934 40.719 1 96.06 97 ARG A O 1
ATOM 770 N N . GLN A 1 98 ? -14.227 -6.277 38.75 1 95.38 98 GLN A N 1
ATOM 771 C CA . GLN A 1 98 ? -13.625 -4.945 38.781 1 95.38 98 GLN A CA 1
ATOM 772 C C . GLN A 1 98 ? -14.695 -3.859 38.719 1 95.38 98 GLN A C 1
ATOM 774 O O . GLN A 1 98 ? -14.641 -2.881 39.469 1 95.38 98 GLN A O 1
ATOM 779 N N . GLN A 1 99 ? -15.602 -4.047 37.781 1 96.19 99 GLN A N 1
ATOM 780 C CA . GLN A 1 99 ? -16.703 -3.098 37.656 1 96.19 99 GLN A CA 1
ATOM 781 C C . GLN A 1 99 ? -17.531 -3.053 38.938 1 96.19 99 GLN A C 1
ATOM 783 O O . GLN A 1 99 ? -17.891 -1.975 39.406 1 96.19 99 GLN A O 1
ATOM 788 N N . LYS A 1 100 ? -17.859 -4.152 39.469 1 96.12 100 LYS A N 1
ATOM 789 C CA . LYS A 1 100 ? -18.578 -4.25 40.75 1 96.12 100 LYS A CA 1
ATOM 790 C C . LYS A 1 100 ? -17.844 -3.504 41.844 1 96.12 100 LYS A C 1
ATOM 792 O O . LYS A 1 100 ? -18.453 -2.73 42.594 1 96.12 100 LYS A O 1
ATOM 797 N N . PHE A 1 101 ? -16.531 -3.654 41.938 1 95.25 101 PHE A N 1
ATOM 798 C CA . PHE A 1 101 ? -15.672 -3.014 42.938 1 95.25 101 PHE A CA 1
ATOM 799 C C . PHE A 1 101 ? -15.719 -1.496 42.781 1 95.25 101 PHE A C 1
ATOM 801 O O . PHE A 1 101 ? -15.93 -0.783 43.781 1 95.25 101 PHE A O 1
ATOM 808 N N . LEU A 1 102 ? -15.531 -1.105 41.562 1 95.81 102 LEU A N 1
ATOM 809 C CA . LEU A 1 102 ? -15.508 0.331 41.312 1 95.81 102 LEU A CA 1
ATOM 810 C C . LEU A 1 102 ? -16.859 0.965 41.656 1 95.81 102 LEU A C 1
ATOM 812 O O . LEU A 1 102 ? -16.906 2.084 42.156 1 95.81 102 LEU A O 1
ATOM 816 N N . GLU A 1 103 ? -17.922 0.269 41.344 1 95.88 103 GLU A N 1
ATOM 817 C CA . GLU A 1 103 ? -19.25 0.798 41.625 1 95.88 103 GLU A CA 1
ATOM 818 C C . GLU A 1 103 ? -19.5 0.865 43.125 1 95.88 103 GLU A C 1
ATOM 820 O O . GLU A 1 103 ? -20.188 1.769 43.625 1 95.88 103 GLU A O 1
ATOM 825 N N . LEU A 1 104 ? -19 -0.072 43.906 1 95.31 104 LEU A N 1
ATOM 826 C CA . LEU A 1 104 ? -19.094 -0.043 45.375 1 95.31 104 LEU A CA 1
ATOM 827 C C . LEU A 1 104 ? -18.344 1.155 45.938 1 95.31 104 LEU A C 1
ATOM 829 O O . LEU A 1 104 ? -18.828 1.813 46.844 1 95.31 104 LEU A O 1
ATOM 833 N N . LEU A 1 105 ? -17.203 1.405 45.344 1 94.88 105 LEU A N 1
ATOM 834 C CA . LEU A 1 105 ? -16.422 2.561 45.812 1 94.88 105 LEU A CA 1
ATOM 835 C C . LEU A 1 105 ? -17.172 3.859 45.5 1 94.88 105 LEU A C 1
ATOM 837 O O . LEU A 1 105 ? -17.125 4.805 46.281 1 94.88 105 LEU A O 1
ATOM 841 N N . GLU A 1 106 ? -17.75 3.896 44.312 1 94.81 106 GLU A N 1
ATOM 842 C CA . GLU A 1 106 ? -18.531 5.074 43.938 1 94.81 106 GLU A CA 1
ATOM 843 C C . GLU A 1 106 ? -19.656 5.332 44.938 1 94.81 106 GLU A C 1
ATOM 845 O O . GLU A 1 106 ? -19.969 6.484 45.25 1 94.81 106 GLU A O 1
ATOM 850 N N . LYS A 1 107 ? -20.328 4.25 45.469 1 93.5 107 LYS A N 1
ATOM 851 C CA . LYS A 1 107 ? -21.406 4.344 46.438 1 93.5 107 LYS A CA 1
ATOM 852 C C . LYS A 1 107 ? -20.859 4.555 47.844 1 93.5 107 LYS A C 1
ATOM 854 O O . LYS A 1 107 ? -21.609 4.59 48.844 1 93.5 107 LYS A O 1
ATOM 859 N N . GLN A 1 108 ? -19.547 4.609 48.031 1 91.44 108 GLN A N 1
ATOM 860 C CA . GLN A 1 108 ? -18.844 4.824 49.281 1 91.44 108 GLN A CA 1
ATOM 861 C C . GLN A 1 108 ? -19.031 3.635 50.219 1 91.44 108 GLN A C 1
ATOM 863 O O . GLN A 1 108 ? -19.109 3.809 51.438 1 91.44 108 GLN A O 1
ATOM 868 N N . GLU A 1 109 ? -19.203 2.471 49.688 1 93.81 109 GLU A N 1
ATOM 869 C CA . GLU A 1 109 ? -19.219 1.217 50.438 1 93.81 109 GLU A CA 1
ATOM 870 C C . GLU A 1 109 ? -17.828 0.568 50.438 1 93.81 109 GLU A C 1
ATOM 872 O O . GLU A 1 109 ? -17.656 -0.533 49.906 1 93.81 109 GLU A O 1
ATOM 877 N N . THR A 1 110 ? -16.953 1.146 51.094 1 92.75 110 THR A N 1
ATOM 878 C CA . THR A 1 110 ? -15.523 0.824 51.031 1 92.75 110 THR A CA 1
ATOM 879 C C . THR A 1 110 ? -15.258 -0.565 51.594 1 92.75 110 THR A C 1
ATOM 881 O O . THR A 1 110 ? -14.445 -1.317 51.062 1 92.75 110 THR A O 1
ATOM 884 N N . MET A 1 111 ? -15.953 -0.867 52.719 1 93.38 111 MET A N 1
ATOM 885 C CA . MET A 1 111 ? -15.719 -2.162 53.344 1 93.38 111 MET A CA 1
ATOM 886 C C . MET A 1 111 ? -16.156 -3.301 52.438 1 93.38 111 MET A C 1
ATOM 888 O O . MET A 1 111 ? -15.453 -4.312 52.312 1 93.38 111 MET A O 1
ATOM 892 N N . GLN A 1 112 ? -17.25 -3.131 51.844 1 95.25 112 GLN A N 1
ATOM 893 C CA . GLN A 1 112 ? -17.719 -4.137 50.906 1 95.25 112 GLN A CA 1
ATOM 894 C C . GLN A 1 112 ? -16.781 -4.23 49.688 1 95.25 112 GLN A C 1
ATOM 896 O O . GLN A 1 112 ? -16.516 -5.324 49.188 1 95.25 112 GLN A O 1
ATOM 901 N N . ALA A 1 113 ? -16.344 -3.086 49.188 1 95.69 113 ALA A N 1
ATOM 902 C CA . ALA A 1 113 ? -15.391 -3.045 48.062 1 95.69 113 ALA A CA 1
ATOM 903 C C . ALA A 1 113 ? -14.109 -3.801 48.406 1 95.69 113 ALA A C 1
ATOM 905 O O . ALA A 1 113 ? -13.602 -4.574 47.594 1 95.69 113 ALA A O 1
ATOM 906 N N . LEU A 1 114 ? -13.641 -3.539 49.625 1 94.19 114 LEU A N 1
ATOM 907 C CA . LEU A 1 114 ? -12.438 -4.219 50.094 1 94.19 114 LEU A CA 1
ATOM 908 C C . LEU A 1 114 ? -12.648 -5.727 50.156 1 94.19 114 LEU A C 1
ATOM 910 O O . LEU A 1 114 ? -11.75 -6.504 49.812 1 94.19 114 LEU A O 1
ATOM 914 N N . HIS A 1 115 ? -13.82 -6.078 50.625 1 95.06 115 HIS A N 1
ATOM 915 C CA . HIS A 1 115 ? -14.164 -7.496 50.656 1 95.06 115 HIS A CA 1
ATOM 916 C C . HIS A 1 115 ? -14.133 -8.109 49.281 1 95.06 115 HIS A C 1
ATOM 918 O O . HIS A 1 115 ? -13.586 -9.195 49.062 1 95.06 115 HIS A O 1
ATOM 924 N N . VAL A 1 116 ? -14.719 -7.492 48.312 1 95.44 116 VAL A N 1
ATOM 925 C CA . VAL A 1 116 ? -14.734 -7.953 46.938 1 95.44 116 VAL A CA 1
ATOM 926 C C . VAL A 1 116 ? -13.312 -8.055 46.406 1 95.44 116 VAL A C 1
ATOM 928 O O . VAL A 1 116 ? -12.953 -9.039 45.75 1 95.44 116 VAL A O 1
ATOM 931 N N . LEU A 1 117 ? -12.484 -7.066 46.625 1 94.44 117 LEU A N 1
ATOM 932 C CA . LEU A 1 117 ? -11.102 -7.027 46.156 1 94.44 117 LEU A CA 1
ATOM 933 C C . LEU A 1 117 ? -10.312 -8.211 46.719 1 94.44 117 LEU A C 1
ATOM 935 O O . LEU A 1 117 ? -9.617 -8.898 45.969 1 94.44 117 LEU A O 1
ATOM 939 N N . ARG A 1 118 ? -10.523 -8.5 48 1 93.06 118 ARG A N 1
ATOM 940 C CA . ARG A 1 118 ? -9.719 -9.5 48.688 1 93.06 118 ARG A CA 1
ATOM 941 C C . ARG A 1 118 ? -10.211 -10.914 48.375 1 93.06 118 ARG A C 1
ATOM 943 O O . ARG A 1 118 ? -9.414 -11.828 48.188 1 93.06 118 ARG A O 1
ATOM 950 N N . THR A 1 119 ? -11.492 -11.094 48.281 1 94.38 119 THR A N 1
ATOM 951 C CA . THR A 1 119 ? -12.047 -12.438 48.25 1 94.38 119 THR A CA 1
ATOM 952 C C . THR A 1 119 ? -12.43 -12.836 46.812 1 94.38 119 THR A C 1
ATOM 954 O O . THR A 1 119 ? -12.508 -14.023 46.5 1 94.38 119 THR A O 1
ATOM 957 N N . GLU A 1 120 ? -12.648 -11.906 46.031 1 94.19 120 GLU A N 1
ATOM 958 C CA . GLU A 1 120 ? -13.172 -12.25 44.719 1 94.19 120 GLU A CA 1
ATOM 959 C C . GLU A 1 120 ? -12.172 -11.922 43.625 1 94.19 120 GLU A C 1
ATOM 961 O O . GLU A 1 120 ? -11.961 -12.719 42.688 1 94.19 120 GLU A O 1
ATOM 966 N N . ILE A 1 121 ? -11.531 -10.781 43.594 1 94.31 121 ILE A N 1
ATOM 967 C CA . ILE A 1 121 ? -10.68 -10.312 42.5 1 94.31 121 ILE A CA 1
ATOM 968 C C . ILE A 1 121 ? -9.273 -10.891 42.656 1 94.31 121 ILE A C 1
ATOM 970 O O . ILE A 1 121 ? -8.734 -11.5 41.75 1 94.31 121 ILE A O 1
ATOM 974 N N . THR A 1 122 ? -8.711 -10.82 43.844 1 92 122 THR A N 1
ATOM 975 C CA . THR A 1 122 ? -7.328 -11.195 44.094 1 92 122 THR A CA 1
ATOM 976 C C . THR A 1 122 ? -7.113 -12.68 43.812 1 92 122 THR A C 1
ATOM 978 O O . THR A 1 122 ? -6.117 -13.062 43.188 1 92 122 THR A O 1
ATOM 981 N N . PRO A 1 123 ? -8 -13.57 44.156 1 92.62 123 PRO A N 1
ATOM 982 C CA . PRO A 1 123 ? -7.785 -15 43.938 1 92.62 123 PRO A CA 1
ATOM 983 C C . PRO A 1 123 ? -7.75 -15.383 42.469 1 92.62 123 PRO A C 1
ATOM 985 O O . PRO A 1 123 ? -7.27 -16.469 42.125 1 92.62 123 PRO A O 1
ATOM 988 N N . LEU A 1 124 ? -8.281 -14.625 41.625 1 91.56 124 LEU A N 1
ATOM 989 C CA . LEU A 1 124 ? -8.289 -14.922 40.188 1 91.56 124 LEU A CA 1
ATOM 990 C C . LEU A 1 124 ? -6.875 -14.875 39.625 1 91.56 124 LEU A C 1
ATOM 992 O O . LEU A 1 124 ? -6.598 -15.508 38.594 1 91.56 124 LEU A O 1
ATOM 996 N N . GLY A 1 125 ? -5.949 -14.125 40.219 1 84.38 125 GLY A N 1
ATOM 997 C CA . GLY A 1 125 ? -4.559 -14.047 39.812 1 84.38 125 GLY A CA 1
ATOM 998 C C . GLY A 1 125 ? -4.379 -13.43 38.438 1 84.38 125 GLY A C 1
ATOM 999 O O . GLY A 1 125 ? -3.473 -13.812 37.688 1 84.38 125 GLY A O 1
ATOM 1000 N N . GLN A 1 126 ? -5.305 -12.578 38.062 1 82.88 126 GLN A N 1
ATOM 1001 C CA . GLN A 1 126 ? -5.246 -11.953 36.75 1 82.88 126 GLN A CA 1
ATOM 1002 C C . GLN A 1 126 ? -4.754 -10.516 36.844 1 82.88 126 GLN A C 1
ATOM 1004 O O . GLN A 1 126 ? -5.09 -9.797 37.781 1 82.88 126 GLN A O 1
ATOM 1009 N N . ASN A 1 127 ? -3.908 -10.047 35.844 1 82.81 127 ASN A N 1
ATOM 1010 C CA . ASN A 1 127 ? -3.518 -8.656 35.656 1 82.81 127 ASN A CA 1
ATOM 1011 C C . ASN A 1 127 ? -2.971 -8.047 36.969 1 82.81 127 ASN A C 1
ATOM 1013 O O . ASN A 1 127 ? -3.617 -7.199 37.562 1 82.81 127 ASN A O 1
ATOM 1017 N N . THR A 1 128 ? -1.874 -8.328 37.344 1 84.75 128 THR A N 1
ATOM 1018 C CA . THR A 1 128 ? -1.251 -7.918 38.594 1 84.75 128 THR A CA 1
ATOM 1019 C C . THR A 1 128 ? -1.082 -6.402 38.656 1 84.75 128 THR A C 1
ATOM 1021 O O . THR A 1 128 ? -1.28 -5.781 39.688 1 84.75 128 THR A O 1
ATOM 1024 N N . GLU A 1 129 ? -0.775 -5.852 37.531 1 88.5 129 GLU A N 1
ATOM 1025 C CA . GLU A 1 129 ? -0.599 -4.402 37.5 1 88.5 129 GLU A CA 1
ATOM 1026 C C . GLU A 1 129 ? -1.909 -3.68 37.812 1 88.5 129 GLU A C 1
ATOM 1028 O O . GLU A 1 129 ? -1.934 -2.725 38.594 1 88.5 129 GLU A O 1
ATOM 1033 N N . ARG A 1 130 ? -2.881 -4.211 37.219 1 89.62 130 ARG A N 1
ATOM 1034 C CA . ARG A 1 130 ? -4.18 -3.59 37.438 1 89.62 130 ARG A CA 1
ATOM 1035 C C . ARG A 1 130 ? -4.664 -3.824 38.844 1 89.62 130 ARG A C 1
ATOM 1037 O O . ARG A 1 130 ? -5.293 -2.951 39.469 1 89.62 130 ARG A O 1
ATOM 1044 N N . LEU A 1 131 ? -4.438 -4.93 39.469 1 89.38 131 LEU A N 1
ATOM 1045 C CA . LEU A 1 131 ? -4.805 -5.242 40.844 1 89.38 131 LEU A CA 1
ATOM 1046 C C . LEU A 1 131 ? -4.168 -4.258 41.812 1 89.38 131 LEU A C 1
ATOM 1048 O O . LEU A 1 131 ? -4.816 -3.803 42.781 1 89.38 131 LEU A O 1
ATOM 1052 N N . HIS A 1 132 ? -2.98 -3.893 41.469 1 90.25 132 HIS A N 1
ATOM 1053 C CA . HIS A 1 132 ? -2.293 -2.912 42.281 1 90.25 132 HIS A CA 1
ATOM 1054 C C . HIS A 1 132 ? -2.969 -1.548 42.219 1 90.25 132 HIS A C 1
ATOM 1056 O O . HIS A 1 132 ? -3.129 -0.868 43.219 1 90.25 132 HIS A O 1
ATOM 1062 N N . LEU A 1 133 ? -3.25 -1.259 41.094 1 91.44 133 LEU A N 1
ATOM 1063 C CA . LEU A 1 133 ? -3.951 0.006 40.906 1 91.44 133 LEU A CA 1
ATOM 1064 C C . LEU A 1 133 ? -5.266 0.017 41.656 1 91.44 133 LEU A C 1
ATOM 1066 O O . LEU A 1 133 ? -5.602 1.008 42.312 1 91.44 133 LEU A O 1
ATOM 1070 N N . LEU A 1 134 ? -6.039 -1.077 41.688 1 92.31 134 LEU A N 1
ATOM 1071 C CA . LEU A 1 134 ? -7.328 -1.165 42.375 1 92.31 134 LEU A CA 1
ATOM 1072 C C . LEU A 1 134 ? -7.156 -1.042 43.875 1 92.31 134 LEU A C 1
ATOM 1074 O O . LEU A 1 134 ? -7.969 -0.396 44.531 1 92.31 134 LEU A O 1
ATOM 1078 N N . THR A 1 135 ? -6.152 -1.52 44.344 1 90.5 135 THR A N 1
ATOM 1079 C CA . THR A 1 135 ? -5.871 -1.456 45.781 1 90.5 135 THR A CA 1
ATOM 1080 C C . THR A 1 135 ? -5.594 -0.019 46.188 1 90.5 135 THR A C 1
ATOM 1082 O O . THR A 1 135 ? -6.008 0.397 47.281 1 90.5 135 THR A O 1
ATOM 1085 N N . SER A 1 136 ? -4.957 0.628 45.344 1 92.06 136 SER A N 1
ATOM 1086 C CA . SER A 1 136 ? -4.613 2.01 45.656 1 92.06 136 SER A CA 1
ATOM 1087 C C . SER A 1 136 ? -5.852 2.896 45.688 1 92.06 136 SER A C 1
ATOM 1089 O O . SER A 1 136 ? -5.855 3.955 46.312 1 92.06 136 SER A O 1
ATOM 1091 N N . LEU A 1 137 ? -6.82 2.453 45.062 1 93.06 137 LEU A N 1
ATOM 1092 C CA . LEU A 1 137 ? -8.016 3.281 44.938 1 93.06 137 LEU A CA 1
ATOM 1093 C C . LEU A 1 137 ? -8.781 3.32 46.281 1 93.06 137 LEU A C 1
ATOM 1095 O O . LEU A 1 137 ? -9.57 4.238 46.5 1 93.06 137 LEU A O 1
ATOM 1099 N N . ILE A 1 138 ? -8.625 2.361 47.125 1 90.06 138 ILE A N 1
ATOM 1100 C CA . ILE A 1 138 ? -9.312 2.277 48.406 1 90.06 138 ILE A CA 1
ATOM 1101 C C . ILE A 1 138 ? -8.922 3.463 49.281 1 90.06 138 ILE A C 1
ATOM 1103 O O . ILE A 1 138 ? -9.711 3.928 50.125 1 90.06 138 ILE A O 1
ATOM 1107 N N . LEU A 1 139 ? -7.719 3.963 48.938 1 85.5 139 LEU A N 1
ATOM 1108 C CA . LEU A 1 139 ? -7.168 5.027 49.781 1 85.5 139 LEU A CA 1
ATOM 1109 C C . LEU A 1 139 ? -7.582 6.398 49.25 1 85.5 139 LEU A C 1
ATOM 1111 O O . LEU A 1 139 ? -7.281 7.422 49.875 1 85.5 139 LEU A O 1
ATOM 1115 N N . CYS A 1 140 ? -8.281 6.348 48.188 1 86.12 140 CYS A N 1
ATOM 1116 C CA . CYS A 1 140 ? -8.68 7.625 47.625 1 86.12 140 CYS A CA 1
ATOM 1117 C C . CYS A 1 140 ? -9.766 8.289 48.469 1 86.12 140 CYS A C 1
ATOM 1119 O O . CYS A 1 140 ? -10.625 7.609 49.031 1 86.12 140 CYS A O 1
ATOM 1121 N N . SER A 1 141 ? -9.703 9.641 48.594 1 80.94 141 SER A N 1
ATOM 1122 C CA . SER A 1 141 ? -10.594 10.383 49.469 1 80.94 141 SER A CA 1
ATOM 1123 C C . SER A 1 141 ? -11.875 10.805 48.75 1 80.94 141 SER A C 1
ATOM 1125 O O . SER A 1 141 ? -12.883 11.117 49.375 1 80.94 141 SER A O 1
ATOM 1127 N N . SER A 1 142 ? -11.852 10.906 47.438 1 90.69 142 SER A N 1
ATOM 1128 C CA . SER A 1 142 ? -13.031 11.375 46.719 1 90.69 142 SER A CA 1
ATOM 1129 C C . SER A 1 142 ? -13.344 10.477 45.531 1 90.69 142 SER A C 1
ATOM 1131 O O . SER A 1 142 ? -12.453 9.805 45 1 90.69 142 SER A O 1
ATOM 1133 N N . VAL A 1 143 ? -14.648 10.5 45.219 1 90.94 143 VAL A N 1
ATOM 1134 C CA . VAL A 1 143 ? -15.133 9.695 44.094 1 90.94 143 VAL A CA 1
ATOM 1135 C C . VAL A 1 143 ? -14.531 10.211 42.812 1 90.94 143 VAL A C 1
ATOM 1137 O O . VAL A 1 143 ? -14.219 9.422 41.906 1 90.94 143 VAL A O 1
ATOM 1140 N N . ASP A 1 144 ? -14.32 11.477 42.719 1 91.69 144 ASP A N 1
ATOM 1141 C CA . ASP A 1 144 ? -13.75 12.07 41.5 1 91.69 144 ASP A CA 1
ATOM 1142 C C . ASP A 1 144 ? -12.312 11.609 41.312 1 91.69 144 ASP A C 1
ATOM 1144 O O . ASP A 1 144 ? -11.883 11.383 40.156 1 91.69 144 ASP A O 1
ATOM 1148 N N . ASP A 1 145 ? -11.672 11.445 42.375 1 91.56 145 ASP A N 1
ATOM 1149 C CA . ASP A 1 145 ? -10.305 10.945 42.312 1 91.56 145 ASP A CA 1
ATOM 1150 C C . ASP A 1 145 ? -10.273 9.5 41.844 1 91.56 145 ASP A C 1
ATOM 1152 O O . ASP A 1 145 ? -9.398 9.117 41.062 1 91.56 145 ASP A O 1
ATOM 1156 N N . ILE A 1 146 ? -11.188 8.766 42.312 1 91.25 146 ILE A N 1
ATOM 1157 C CA . ILE A 1 146 ? -11.297 7.367 41.906 1 91.25 146 ILE A CA 1
ATOM 1158 C C . ILE A 1 146 ? -11.523 7.281 40.406 1 91.25 146 ILE A C 1
ATOM 1160 O O . ILE A 1 146 ? -10.852 6.512 39.719 1 91.25 146 ILE A O 1
ATOM 1164 N N . LYS A 1 147 ? -12.414 8.07 39.938 1 93.38 147 LYS A N 1
ATOM 1165 C CA . LYS A 1 147 ? -12.766 8.07 38.531 1 93.38 147 LYS A CA 1
ATOM 1166 C C . LYS A 1 147 ? -11.562 8.445 37.656 1 93.38 147 LYS A C 1
ATOM 1168 O O . LYS A 1 147 ? -11.305 7.812 36.625 1 93.38 147 LYS A O 1
ATOM 1173 N N . GLU A 1 148 ? -10.852 9.344 38.062 1 90.81 148 GLU A N 1
ATOM 1174 C CA . GLU A 1 148 ? -9.695 9.828 37.312 1 90.81 148 GLU A CA 1
ATOM 1175 C C . GLU A 1 148 ? -8.562 8.797 37.312 1 90.81 148 GLU A C 1
ATOM 1177 O O . GLU A 1 148 ? -8 8.477 36.25 1 90.81 148 GLU A O 1
ATOM 1182 N N . GLN A 1 149 ? -8.242 8.281 38.438 1 89.56 149 GLN A N 1
ATOM 1183 C CA . GLN A 1 149 ? -7.125 7.352 38.562 1 89.56 149 GLN A CA 1
ATOM 1184 C C . GLN A 1 149 ? -7.434 6.027 37.875 1 89.56 149 GLN A C 1
ATOM 1186 O O . GLN A 1 149 ? -6.539 5.387 37.312 1 89.56 14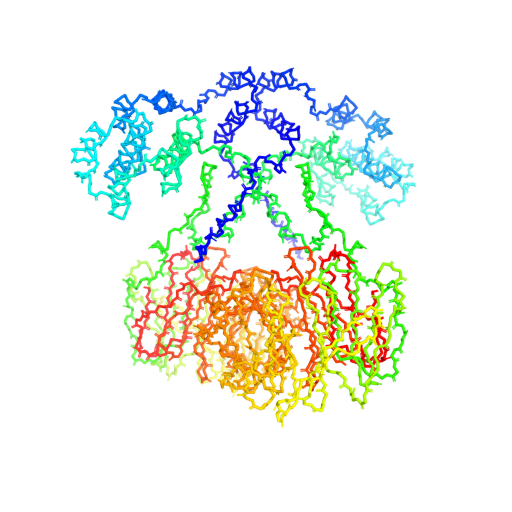9 GLN A O 1
ATOM 1191 N N . ALA A 1 150 ? -8.625 5.645 37.938 1 90.75 150 ALA A N 1
ATOM 1192 C CA . ALA A 1 150 ? -9.016 4.371 37.344 1 90.75 150 ALA A CA 1
ATOM 1193 C C . ALA A 1 150 ? -9.391 4.547 35.875 1 90.75 150 ALA A C 1
ATOM 1195 O O . ALA A 1 150 ? -9.734 3.578 35.188 1 90.75 150 ALA A O 1
ATOM 1196 N N . SER A 1 151 ? -9.391 5.73 35.281 1 90.31 151 SER A N 1
ATOM 1197 C CA . SER A 1 151 ? -9.883 6.008 33.938 1 90.31 151 SER A CA 1
ATOM 1198 C C . SER A 1 151 ? -11.281 5.434 33.719 1 90.31 151 SER A C 1
ATOM 1200 O O . SER A 1 151 ? -11.531 4.73 32.75 1 90.31 151 SER A O 1
ATOM 1202 N N . TRP A 1 152 ? -12.102 5.719 34.688 1 90.88 152 TRP A N 1
ATOM 1203 C CA . TRP A 1 152 ? -13.445 5.176 34.812 1 90.88 152 TRP A CA 1
ATOM 1204 C C . TRP A 1 152 ? -14.477 6.293 34.969 1 90.88 152 TRP A C 1
ATOM 1206 O O . TRP A 1 152 ? -14.258 7.258 35.688 1 90.88 152 TRP A O 1
ATOM 1216 N N . ASP A 1 153 ? -15.602 6.238 34.156 1 91.06 153 ASP A N 1
ATOM 1217 C CA . ASP A 1 153 ? -16.516 7.383 34.156 1 91.06 153 ASP A CA 1
ATOM 1218 C C . ASP A 1 153 ? -17.734 7.129 35 1 91.06 153 ASP A C 1
ATOM 1220 O O . ASP A 1 153 ? -18.703 7.891 34.969 1 91.06 153 ASP A O 1
ATOM 1224 N N . GLY A 1 154 ? -17.766 6.035 35.719 1 90.44 154 GLY A N 1
ATOM 1225 C CA . GLY A 1 154 ? -18.797 5.828 36.688 1 90.44 154 GLY A CA 1
ATOM 1226 C C . GLY A 1 154 ? -20.031 5.141 36.125 1 90.44 154 GLY A C 1
ATOM 1227 O O . GLY A 1 154 ? -20.094 4.836 34.938 1 90.44 154 GLY A O 1
ATOM 1228 N N . THR A 1 155 ? -21.094 4.883 37 1 90.69 155 THR A N 1
ATOM 1229 C CA . THR A 1 155 ? -22.312 4.18 36.625 1 90.69 155 THR A CA 1
ATOM 1230 C C . THR A 1 155 ? -23.219 5.062 35.781 1 90.69 155 THR A C 1
ATOM 1232 O O . THR A 1 155 ? -24.062 4.562 35.031 1 90.69 155 THR A O 1
ATOM 1235 N N . LYS A 1 156 ? -23.047 6.355 35.938 1 89.25 156 LYS A N 1
ATOM 1236 C CA . LYS A 1 156 ? -23.875 7.281 35.156 1 89.25 156 LYS A CA 1
ATOM 1237 C C . LYS A 1 156 ? -23.25 7.559 33.781 1 89.25 156 LYS A C 1
ATOM 1239 O O . LYS A 1 156 ? -23.875 8.164 32.906 1 89.25 156 LYS A O 1
ATOM 1244 N N . GLY A 1 157 ? -22.062 7.129 33.656 1 90.88 157 GLY A N 1
ATOM 1245 C CA . GLY A 1 157 ? -21.391 7.258 32.375 1 90.88 157 GLY A CA 1
ATOM 1246 C C . GLY A 1 157 ? -21.578 6.047 31.469 1 90.88 157 GLY A C 1
ATOM 1247 O O . GLY A 1 157 ? -22.656 5.438 31.453 1 90.88 157 GLY A O 1
ATOM 1248 N N . ALA A 1 158 ? -20.562 5.766 30.672 1 91.5 158 ALA A N 1
ATOM 1249 C CA . ALA A 1 158 ? -20.609 4.648 29.734 1 91.5 158 ALA A CA 1
ATOM 1250 C C . ALA A 1 158 ? -19.797 3.467 30.25 1 91.5 158 ALA A C 1
ATOM 1252 O O . ALA A 1 158 ? -19.344 2.629 29.469 1 91.5 158 ALA A O 1
ATOM 1253 N N . SER A 1 159 ? -19.547 3.4 31.547 1 93.81 159 SER A N 1
ATOM 1254 C CA . SER A 1 159 ? -18.641 2.404 32.094 1 93.81 159 SER A CA 1
ATOM 1255 C C . SER A 1 159 ? -19.141 0.988 31.844 1 93.81 159 SER A C 1
ATOM 1257 O O . SER A 1 159 ? -18.359 0.097 31.516 1 93.81 159 SER A O 1
ATOM 1259 N N . ARG A 1 160 ? -20.484 0.768 32 1 93.69 160 ARG A N 1
ATOM 1260 C CA . ARG A 1 160 ? -21.016 -0.57 31.781 1 93.69 160 ARG A CA 1
ATOM 1261 C C . ARG A 1 160 ? -20.984 -0.945 30.312 1 93.69 160 ARG A C 1
ATOM 1263 O O . ARG A 1 160 ? -20.734 -2.102 29.969 1 93.69 160 ARG A O 1
ATOM 1270 N N . GLU A 1 161 ? -21.234 0.006 29.469 1 91.81 161 GLU A N 1
ATOM 1271 C CA . GLU A 1 161 ? -21.109 -0.236 28.047 1 91.81 161 GLU A CA 1
ATOM 1272 C C . GLU A 1 161 ? -19.672 -0.605 27.656 1 91.81 161 GLU A C 1
ATOM 1274 O O . GLU A 1 161 ? -19.453 -1.486 26.828 1 91.81 161 GLU A O 1
ATOM 1279 N N . GLN A 1 162 ? -18.797 0.092 28.234 1 93.06 162 GLN A N 1
ATOM 1280 C CA . GLN A 1 162 ? -17.391 -0.203 27.984 1 93.06 162 GLN A CA 1
ATOM 1281 C C . GLN A 1 162 ? -17.031 -1.604 28.484 1 93.06 162 GLN A C 1
ATOM 1283 O O . GLN A 1 162 ? -16.266 -2.318 27.828 1 93.06 162 GLN A O 1
ATOM 1288 N N . LEU A 1 163 ? -17.547 -1.917 29.641 1 94.75 163 LEU A N 1
ATOM 1289 C CA . LEU A 1 163 ? -17.328 -3.268 30.156 1 94.75 163 LEU A CA 1
ATOM 1290 C C . LEU A 1 163 ? -17.828 -4.309 29.156 1 94.75 163 LEU A C 1
ATOM 1292 O O . LEU A 1 163 ? -17.125 -5.285 28.875 1 94.75 163 LEU A O 1
ATOM 1296 N N . LEU A 1 164 ? -18.969 -4.059 28.641 1 92.75 164 LEU A N 1
ATOM 1297 C CA . LEU A 1 164 ? -19.531 -4.977 27.656 1 92.75 164 LEU A CA 1
ATOM 1298 C C . LEU A 1 164 ? -18.641 -5.09 26.438 1 92.75 164 LEU A C 1
ATOM 1300 O O . LEU A 1 164 ? -18.422 -6.191 25.922 1 92.75 164 LEU A O 1
ATOM 1304 N N . THR A 1 165 ? -18.141 -4.012 25.984 1 91 165 THR A N 1
ATOM 1305 C CA . THR A 1 165 ? -17.234 -3.992 24.844 1 91 165 THR A CA 1
ATOM 1306 C C . THR A 1 165 ? -15.969 -4.797 25.141 1 91 165 THR A C 1
ATOM 1308 O O . THR A 1 165 ? -15.484 -5.547 24.297 1 91 165 THR A O 1
ATOM 1311 N N . ASP A 1 166 ? -15.5 -4.707 26.344 1 93.31 166 ASP A N 1
ATOM 1312 C CA . ASP A 1 166 ? -14.297 -5.43 26.75 1 93.31 166 ASP A CA 1
ATOM 1313 C C . ASP A 1 166 ? -14.555 -6.934 26.812 1 93.31 166 ASP A C 1
ATOM 1315 O O . ASP A 1 166 ? -13.703 -7.734 26.422 1 93.31 166 ASP A O 1
ATOM 1319 N N . ILE A 1 167 ? -15.68 -7.258 27.344 1 93.94 167 ILE A N 1
ATOM 1320 C CA . ILE A 1 167 ? -16.047 -8.664 27.453 1 93.94 167 ILE A CA 1
ATOM 1321 C C . ILE A 1 167 ? -16.25 -9.266 26.078 1 93.94 167 ILE A C 1
ATOM 1323 O O . ILE A 1 167 ? -15.875 -10.422 25.828 1 93.94 167 ILE A O 1
ATOM 1327 N N . GLN A 1 168 ? -16.766 -8.555 25.188 1 91.62 168 GLN A N 1
ATOM 1328 C CA . GLN A 1 168 ? -17.062 -8.984 23.828 1 91.62 168 GLN A CA 1
ATOM 1329 C C . GLN A 1 168 ? -15.805 -9.484 23.125 1 91.62 168 GLN A C 1
ATOM 1331 O O . GLN A 1 168 ? -15.867 -10.398 22.297 1 91.62 168 GLN A O 1
ATOM 1336 N N . LYS A 1 169 ? -14.68 -8.961 23.453 1 90.38 169 LYS A N 1
ATOM 1337 C CA . LYS A 1 169 ? -13.414 -9.328 22.828 1 90.38 169 LYS A CA 1
ATOM 1338 C C . LYS A 1 169 ? -13.07 -10.789 23.094 1 90.38 169 LYS A C 1
ATOM 1340 O O . LYS A 1 169 ? -12.281 -11.391 22.359 1 90.38 169 LYS A O 1
ATOM 1345 N N . PHE A 1 170 ? -13.695 -11.336 24.156 1 93.31 170 PHE A N 1
ATOM 1346 C CA . PHE A 1 170 ? -13.367 -12.703 24.562 1 93.31 170 PHE A CA 1
ATOM 1347 C C . PHE A 1 170 ? -14.422 -13.68 24.078 1 93.31 170 PHE A C 1
ATOM 1349 O O . PHE A 1 170 ? -14.273 -14.891 24.234 1 93.31 170 PHE A O 1
ATOM 1356 N N . ILE A 1 171 ? -15.414 -13.219 23.516 1 92.81 171 ILE A N 1
ATOM 1357 C CA . ILE A 1 171 ? -16.531 -14.047 23.062 1 92.81 171 ILE A CA 1
ATOM 1358 C C . ILE A 1 171 ? -16.406 -14.305 21.562 1 92.81 171 ILE A C 1
ATOM 1360 O O . ILE A 1 171 ? -15.953 -13.438 20.812 1 92.81 171 ILE A O 1
ATOM 1364 N N . ASP A 1 172 ? -16.797 -15.5 21.172 1 92.38 172 ASP A N 1
ATOM 1365 C CA . ASP A 1 172 ? -16.875 -15.797 19.734 1 92.38 172 ASP A CA 1
ATOM 1366 C C . ASP A 1 172 ? -17.688 -14.742 19 1 92.38 172 ASP A C 1
ATOM 1368 O O . ASP A 1 172 ? -18.844 -14.5 19.344 1 92.38 172 ASP A O 1
ATOM 1372 N N . PRO A 1 173 ? -17.078 -14.203 18 1 91.62 173 PRO A N 1
ATOM 1373 C CA . PRO A 1 173 ? -17.781 -13.133 17.281 1 91.62 173 PRO A CA 1
ATOM 1374 C C . PRO A 1 173 ? -19.078 -13.609 16.625 1 91.62 173 PRO A C 1
ATOM 1376 O O . PRO A 1 173 ? -19.984 -12.812 16.406 1 91.62 173 PRO A O 1
ATOM 1379 N N . ALA A 1 174 ? -19.203 -14.828 16.328 1 91.44 174 ALA A N 1
ATOM 1380 C CA . ALA A 1 174 ? -20.422 -15.375 15.742 1 91.44 174 ALA A CA 1
ATOM 1381 C C . ALA A 1 174 ? -21.547 -15.398 16.781 1 91.44 174 ALA A C 1
ATOM 1383 O O . ALA A 1 174 ? -22.734 -15.32 16.422 1 91.44 174 ALA A O 1
ATOM 1384 N N . ALA A 1 175 ? -21.172 -15.508 18 1 91.62 175 ALA A N 1
ATOM 1385 C CA . ALA A 1 175 ? -22.156 -15.555 19.078 1 91.62 175 ALA A CA 1
ATOM 1386 C C . ALA A 1 175 ? -22.562 -14.141 19.5 1 91.62 175 ALA A C 1
ATOM 1388 O O . ALA A 1 175 ? -23.734 -13.875 19.75 1 91.62 175 ALA A O 1
ATOM 1389 N N . MET A 1 176 ? -21.609 -13.32 19.609 1 92.19 176 MET A N 1
ATOM 1390 C CA . MET A 1 176 ? -21.828 -11.914 19.938 1 92.19 176 MET A CA 1
ATOM 1391 C C . MET A 1 176 ? -21.109 -11 18.953 1 92.19 176 MET A C 1
ATOM 1393 O O . MET A 1 176 ? -19.922 -10.734 19.109 1 92.19 176 MET A O 1
ATOM 1397 N N . ILE A 1 177 ? -21.906 -10.516 18.047 1 92.56 177 ILE A N 1
ATOM 1398 C CA . ILE A 1 177 ? -21.328 -9.68 17 1 92.56 177 ILE A CA 1
ATOM 1399 C C . ILE A 1 177 ? -20.875 -8.352 17.578 1 92.56 177 ILE A C 1
ATOM 1401 O O . ILE A 1 177 ? -21.609 -7.707 18.344 1 92.56 177 ILE A O 1
ATOM 1405 N N . PRO A 1 178 ? -19.672 -7.938 17.281 1 91.44 178 PRO A N 1
ATOM 1406 C CA . PRO A 1 178 ? -19.188 -6.641 17.781 1 91.44 178 PRO A CA 1
ATOM 1407 C C . PRO A 1 178 ? -20.125 -5.488 17.391 1 91.44 178 PRO A C 1
ATOM 1409 O O . PRO A 1 178 ? -20.766 -5.535 16.344 1 91.44 178 PRO A O 1
ATOM 1412 N N . LYS A 1 179 ? -20.062 -4.457 18.234 1 88.19 179 LYS A N 1
ATOM 1413 C CA . LYS A 1 179 ? -20.953 -3.316 18.031 1 88.19 179 LYS A CA 1
ATOM 1414 C C . LYS A 1 179 ? -20.672 -2.623 16.703 1 88.19 179 LYS A C 1
ATOM 1416 O O . LYS A 1 179 ? -19.5 -2.438 16.328 1 88.19 179 LYS A O 1
ATOM 1421 N N . GLN A 1 180 ? -21.734 -2.305 15.961 1 91.5 180 GLN A N 1
ATOM 1422 C CA . GLN A 1 180 ? -21.672 -1.525 14.727 1 91.5 180 GLN A CA 1
ATOM 1423 C C . GLN A 1 180 ? -20.688 -2.141 13.742 1 91.5 180 GLN A C 1
ATOM 1425 O O . GLN A 1 180 ? -19.859 -1.435 13.172 1 91.5 180 GLN A O 1
ATOM 1430 N N . ARG A 1 181 ? -20.797 -3.389 13.648 1 94.62 181 ARG A N 1
ATOM 1431 C CA . ARG A 1 181 ? -19.828 -4.137 12.844 1 94.62 181 ARG A CA 1
ATOM 1432 C C . ARG A 1 181 ? -19.922 -3.742 11.375 1 94.62 181 ARG A C 1
ATOM 1434 O O . ARG A 1 181 ? -18.891 -3.551 10.711 1 94.62 181 ARG A O 1
ATOM 1441 N N . LEU A 1 182 ? -21.156 -3.625 10.859 1 95.88 182 LEU A N 1
ATOM 1442 C CA . LEU A 1 182 ? -21.328 -3.242 9.461 1 95.88 182 LEU A CA 1
ATOM 1443 C C . LEU A 1 182 ? -20.703 -1.871 9.195 1 95.88 182 LEU A C 1
ATOM 1445 O O . LEU A 1 182 ? -20.062 -1.662 8.164 1 95.88 182 LEU A O 1
ATOM 1449 N N . PHE A 1 183 ? -20.891 -0.977 10.156 1 94.81 183 PHE A N 1
ATOM 1450 C CA . PHE A 1 183 ? -20.312 0.354 10.039 1 94.81 183 PHE A CA 1
ATOM 1451 C C . PHE A 1 183 ? -18.797 0.272 9.953 1 94.81 183 PHE A C 1
ATOM 1453 O O . PHE A 1 183 ? -18.172 0.975 9.148 1 94.81 183 PHE A O 1
ATOM 1460 N N . HIS A 1 184 ? -18.297 -0.613 10.773 1 94.44 184 HIS A N 1
ATOM 1461 C CA . HIS A 1 184 ? -16.844 -0.806 10.766 1 94.44 184 HIS A CA 1
ATOM 1462 C C . HIS A 1 184 ? -16.359 -1.307 9.406 1 94.44 184 HIS A C 1
ATOM 1464 O O . HIS A 1 184 ? -15.367 -0.813 8.875 1 94.44 184 HIS A O 1
ATOM 1470 N N . LEU A 1 185 ? -17.047 -2.246 8.859 1 96.12 185 LEU A N 1
ATOM 1471 C CA . LEU A 1 185 ? -16.688 -2.793 7.559 1 96.12 185 LEU A CA 1
ATOM 1472 C C . LEU A 1 185 ? -16.781 -1.722 6.477 1 96.12 185 LEU A C 1
ATOM 1474 O O . LEU A 1 185 ? -15.891 -1.616 5.629 1 96.12 185 LEU A O 1
ATOM 1478 N N . ILE A 1 186 ? -17.812 -0.937 6.5 1 96.06 186 ILE A N 1
ATOM 1479 C CA . ILE A 1 186 ? -18 0.117 5.508 1 96.06 186 ILE A CA 1
ATOM 1480 C C . ILE A 1 186 ? -16.891 1.15 5.641 1 96.06 186 ILE A C 1
ATOM 1482 O O . ILE A 1 186 ? -16.344 1.622 4.637 1 96.06 186 ILE A O 1
ATOM 1486 N N . ASN A 1 187 ? -16.562 1.486 6.871 1 94.56 187 ASN A N 1
ATOM 1487 C CA . ASN A 1 187 ? -15.469 2.424 7.086 1 94.56 187 ASN A CA 1
ATOM 1488 C C . ASN A 1 187 ? -14.156 1.903 6.496 1 94.56 187 ASN A C 1
ATOM 1490 O O . ASN A 1 187 ? -13.375 2.672 5.934 1 94.56 187 ASN A O 1
ATOM 1494 N N . GLN A 1 188 ? -13.875 0.627 6.668 1 93.56 188 GLN A N 1
ATOM 1495 C CA . GLN A 1 188 ? -12.688 0.018 6.078 1 93.56 188 GLN A CA 1
ATOM 1496 C C . GLN A 1 188 ? -12.711 0.134 4.555 1 93.56 188 GLN A C 1
ATOM 1498 O O . GLN A 1 188 ? -11.672 0.36 3.93 1 93.56 188 GLN A O 1
ATOM 1503 N N . SER A 1 189 ? -13.852 -0.061 3.982 1 95.25 189 SER A N 1
ATOM 1504 C CA . SER A 1 189 ? -14 0.092 2.539 1 95.25 189 SER A CA 1
ATOM 1505 C C . SER A 1 189 ? -13.672 1.514 2.098 1 95.25 189 SER A C 1
ATOM 1507 O O . SER A 1 189 ? -12.992 1.715 1.087 1 95.25 189 SER A O 1
ATOM 1509 N N . LEU A 1 190 ? -14.195 2.443 2.855 1 93.5 190 LEU A N 1
ATOM 1510 C CA . LEU A 1 190 ? -13.938 3.842 2.531 1 93.5 190 LEU A CA 1
ATOM 1511 C C . LEU A 1 190 ? -12.453 4.16 2.648 1 93.5 190 LEU A C 1
ATOM 1513 O O . LEU A 1 190 ? -11.898 4.879 1.813 1 93.5 190 LEU A O 1
ATOM 1517 N N . GLU A 1 191 ? -11.852 3.619 3.693 1 89.25 191 GLU A N 1
ATOM 1518 C CA . GLU A 1 191 ? -10.414 3.793 3.832 1 89.25 191 GLU A CA 1
ATOM 1519 C C . GLU A 1 191 ? -9.664 3.158 2.662 1 89.25 191 GLU A C 1
ATOM 1521 O O . GLU A 1 191 ? -8.688 3.717 2.168 1 89.25 191 GLU A O 1
ATOM 1526 N N . TRP A 1 192 ? -10.07 2.01 2.209 1 90.19 192 TRP A N 1
ATOM 1527 C CA . TRP A 1 192 ? -9.516 1.315 1.053 1 90.19 192 TRP A CA 1
ATOM 1528 C C . TRP A 1 192 ? -9.594 2.188 -0.196 1 90.19 192 TRP A C 1
ATOM 1530 O O . TRP A 1 192 ? -8.617 2.295 -0.947 1 90.19 192 TRP A O 1
ATOM 1540 N N . GLN A 1 193 ? -10.742 2.787 -0.398 1 91.5 193 GLN A N 1
ATOM 1541 C CA . GLN A 1 193 ? -10.953 3.643 -1.562 1 91.5 193 GLN A CA 1
ATOM 1542 C C . GLN A 1 193 ? -10.055 4.875 -1.504 1 91.5 193 GLN A C 1
ATOM 1544 O O . GLN A 1 193 ? -9.43 5.246 -2.504 1 91.5 193 GLN A O 1
ATOM 1549 N N . LYS A 1 194 ? -10.016 5.465 -0.32 1 87.81 194 LYS A N 1
ATOM 1550 C CA . LYS A 1 194 ? -9.18 6.648 -0.148 1 87.81 194 LYS A CA 1
ATOM 1551 C C . LYS A 1 194 ? -7.711 6.328 -0.425 1 87.81 194 LYS A C 1
ATOM 1553 O O . LYS A 1 194 ? -7.023 7.09 -1.106 1 87.81 194 LYS A O 1
ATOM 1558 N N . ARG A 1 195 ? -7.312 5.254 0.152 1 81.75 195 ARG A N 1
ATOM 1559 C CA . ARG A 1 195 ? -5.914 4.859 0.016 1 81.75 195 ARG A CA 1
ATOM 1560 C C . ARG A 1 195 ? -5.566 4.578 -1.44 1 81.75 195 ARG A C 1
ATOM 1562 O O . ARG A 1 195 ? -4.434 4.809 -1.868 1 81.75 195 ARG A O 1
ATOM 1569 N N . ASN A 1 196 ? -6.5 4.109 -2.172 1 82.88 196 ASN A N 1
ATOM 1570 C CA . ASN A 1 196 ? -6.246 3.756 -3.564 1 82.88 196 ASN A CA 1
ATOM 1571 C C . ASN A 1 196 ? -6.426 4.957 -4.488 1 82.88 196 ASN A C 1
ATOM 1573 O O . ASN A 1 196 ? -6.164 4.867 -5.688 1 82.88 196 ASN A O 1
ATOM 1577 N N . CYS A 1 197 ? -6.91 5.973 -3.936 1 88.5 197 CYS A N 1
ATOM 1578 C CA . CYS A 1 197 ? -7.074 7.195 -4.711 1 88.5 197 CYS A CA 1
ATOM 1579 C C . CYS A 1 197 ? -5.781 8.008 -4.723 1 88.5 197 CYS A C 1
ATOM 1581 O O . CYS A 1 197 ? -5.484 8.727 -3.764 1 88.5 197 CYS A O 1
ATOM 1583 N N . LEU A 1 198 ? -5.027 8.023 -5.68 1 85.38 198 LEU A N 1
ATOM 1584 C CA . LEU A 1 198 ? -3.67 8.547 -5.766 1 85.38 198 LEU A CA 1
ATOM 1585 C C . LEU A 1 198 ? -3.656 10.062 -5.594 1 85.38 198 LEU A C 1
ATOM 1587 O O . LEU A 1 198 ? -2.717 10.617 -5.023 1 85.38 198 LEU A O 1
ATOM 1591 N N . TYR A 1 199 ? -4.68 10.758 -6.008 1 89.5 199 TYR A N 1
ATOM 1592 C CA . TYR A 1 199 ? -4.699 12.211 -5.98 1 89.5 199 TYR A CA 1
ATOM 1593 C C . TYR A 1 199 ? -5.586 12.727 -4.852 1 89.5 199 TYR A C 1
ATOM 1595 O O . TYR A 1 199 ? -6.031 13.875 -4.875 1 89.5 199 TYR A O 1
ATOM 1603 N N . HIS A 1 200 ? -5.887 11.859 -3.908 1 89.12 200 HIS A N 1
ATOM 1604 C CA . HIS A 1 200 ? -6.762 12.242 -2.807 1 89.12 200 HIS A CA 1
ATOM 1605 C C . HIS A 1 200 ? -6.133 13.344 -1.963 1 89.12 200 HIS A C 1
ATOM 1607 O O . HIS A 1 200 ? -5.148 13.109 -1.256 1 89.12 200 HIS A O 1
ATOM 1613 N N . ASN A 1 201 ? -6.613 14.539 -2.029 1 90 201 ASN A N 1
ATOM 1614 C CA . ASN A 1 201 ? -6.125 15.719 -1.324 1 90 201 ASN A CA 1
ATOM 1615 C C . ASN A 1 201 ? -7.262 16.688 -0.989 1 90 201 ASN A C 1
ATOM 1617 O O . ASN A 1 201 ? -7.238 17.844 -1.399 1 90 201 ASN A O 1
ATOM 1621 N N . PRO A 1 202 ? -8.172 16.234 -0.132 1 86.06 202 PRO A N 1
ATOM 1622 C CA . PRO A 1 202 ? -9.32 17.094 0.175 1 86.06 202 PRO A CA 1
ATOM 1623 C C . PRO A 1 202 ? -8.961 18.25 1.091 1 86.06 202 PRO A C 1
ATOM 1625 O O . PRO A 1 202 ? -8.062 18.141 1.923 1 86.06 202 PRO A O 1
ATOM 1628 N N . ARG A 1 203 ? -9.609 19.391 0.897 1 82.94 203 ARG A N 1
ATOM 1629 C CA . ARG A 1 203 ? -9.43 20.516 1.791 1 82.94 203 ARG A CA 1
ATOM 1630 C C . ARG A 1 203 ? -10 20.234 3.172 1 82.94 203 ARG A C 1
ATOM 1632 O O . ARG A 1 203 ? -9.422 20.625 4.188 1 82.94 203 ARG A O 1
ATOM 1639 N N . GLN A 1 204 ? -11.102 19.578 3.123 1 78.44 204 GLN A N 1
ATOM 1640 C CA . GLN A 1 204 ? -11.758 19.172 4.359 1 78.44 204 GLN A CA 1
ATOM 1641 C C . GLN A 1 204 ? -12.18 17.703 4.297 1 78.44 204 GLN A C 1
ATOM 1643 O O . GLN A 1 204 ? -12.414 17.156 3.217 1 78.44 204 GLN A O 1
ATOM 1648 N N . ASP A 1 205 ? -12.094 17.219 5.445 1 75.5 205 ASP A N 1
ATOM 1649 C CA . ASP A 1 205 ? -12.578 15.836 5.492 1 75.5 205 ASP A CA 1
ATOM 1650 C C . ASP A 1 205 ? -14.055 15.758 5.117 1 75.5 205 ASP A C 1
ATOM 1652 O O . ASP A 1 205 ? -14.891 16.406 5.746 1 75.5 205 ASP A O 1
ATOM 1656 N N . THR A 1 206 ? -14.281 15.391 3.918 1 75.06 206 THR A N 1
ATOM 1657 C CA . THR A 1 206 ? -15.664 15.273 3.471 1 75.06 206 THR A CA 1
ATOM 1658 C C . THR A 1 206 ? -16.141 13.828 3.539 1 75.06 206 THR A C 1
ATOM 1660 O O . THR A 1 206 ? -15.336 12.898 3.457 1 75.06 206 THR A O 1
ATOM 1663 N N . GLN A 1 207 ? -17.422 13.758 3.889 1 83.81 207 GLN A N 1
ATOM 1664 C CA . GLN A 1 207 ? -18.047 12.438 3.883 1 83.81 207 GLN A CA 1
ATOM 1665 C C . GLN A 1 207 ? -18.109 11.859 2.473 1 83.81 207 GLN A C 1
ATOM 1667 O O . GLN A 1 207 ? -18.484 12.547 1.527 1 83.81 207 GLN A O 1
ATOM 1672 N N . LEU A 1 208 ? -17.672 10.695 2.326 1 89.25 208 LEU A N 1
ATOM 1673 C CA . LEU A 1 208 ? -17.672 10.008 1.039 1 89.25 208 LEU A CA 1
ATOM 1674 C C . LEU A 1 208 ? -19 9.312 0.791 1 89.25 208 LEU A C 1
ATOM 1676 O O . LEU A 1 208 ? -19.625 8.805 1.726 1 89.25 208 LEU A O 1
ATOM 1680 N N . SER A 1 209 ? -19.422 9.391 -0.431 1 92.69 209 SER A N 1
ATOM 1681 C CA . SER A 1 209 ? -20.656 8.703 -0.813 1 92.69 209 SER A CA 1
ATOM 1682 C C . SER A 1 209 ? -20.484 7.191 -0.788 1 92.69 209 SER A C 1
ATOM 1684 O O . SER A 1 209 ? -19.406 6.68 -1.117 1 92.69 209 SER A O 1
ATOM 1686 N N . LEU A 1 210 ? -21.562 6.492 -0.394 1 95.69 210 LEU A N 1
ATOM 1687 C CA . LEU A 1 210 ? -21.531 5.035 -0.387 1 95.69 210 LEU A CA 1
ATOM 1688 C C . LEU A 1 210 ? -21.984 4.477 -1.733 1 95.69 210 LEU A C 1
ATOM 1690 O O . LEU A 1 210 ? -21.844 3.279 -1.992 1 95.69 210 LEU A O 1
ATOM 1694 N N . TYR A 1 211 ? -22.469 5.316 -2.607 1 94 211 TYR A N 1
ATOM 1695 C CA . TYR A 1 211 ? -23.094 4.848 -3.832 1 94 211 TYR A CA 1
ATOM 1696 C C . TYR A 1 211 ? -22.062 4.543 -4.906 1 94 211 TYR A C 1
ATOM 1698 O O . TYR A 1 211 ? -22.312 3.76 -5.824 1 94 211 TYR A O 1
ATOM 1706 N N . ALA A 1 212 ? -20.938 5.188 -4.809 1 92.12 212 ALA A N 1
ATOM 1707 C CA . ALA A 1 212 ? -19.859 4.977 -5.766 1 92.12 212 ALA A CA 1
ATOM 1708 C C . ALA A 1 212 ? -18.5 5.059 -5.086 1 92.12 212 ALA A C 1
ATOM 1710 O O . ALA A 1 212 ? -18.359 5.695 -4.035 1 92.12 212 ALA A O 1
ATOM 1711 N N . ASP A 1 213 ? -17.516 4.391 -5.75 1 92.75 213 ASP A N 1
ATOM 1712 C CA . ASP A 1 213 ? -16.172 4.473 -5.203 1 92.75 213 ASP A CA 1
ATOM 1713 C C . ASP A 1 213 ? -15.617 5.895 -5.301 1 92.75 213 ASP A C 1
ATOM 1715 O O . ASP A 1 213 ? -15.875 6.598 -6.281 1 92.75 213 ASP A O 1
ATOM 1719 N N . HIS A 1 214 ? -14.883 6.242 -4.316 1 91.38 214 HIS A N 1
ATOM 1720 C CA . HIS A 1 214 ? -14.273 7.566 -4.254 1 91.38 214 HIS A CA 1
ATOM 1721 C C . HIS A 1 214 ? -13.234 7.75 -5.355 1 91.38 214 HIS A C 1
ATOM 1723 O O . HIS A 1 214 ? -12.492 6.82 -5.676 1 91.38 214 HIS A O 1
ATOM 1729 N N . TYR A 1 215 ? -13.297 8.93 -5.926 1 87.81 215 TYR A N 1
ATOM 1730 C CA . TYR A 1 215 ? -12.352 9.258 -6.988 1 87.81 215 TYR A CA 1
ATOM 1731 C C . TYR A 1 215 ? -12.023 10.75 -6.98 1 87.81 215 TYR A C 1
ATOM 1733 O O . TYR A 1 215 ? -12.922 11.586 -6.898 1 87.81 215 TYR A O 1
ATOM 1741 N N . CYS A 1 216 ? -10.695 11 -6.949 1 88.69 216 CYS A N 1
ATOM 1742 C CA . CYS A 1 216 ? -10.258 12.383 -7.082 1 88.69 216 CYS A CA 1
ATOM 1743 C C . CYS A 1 216 ? -9.641 12.633 -8.453 1 88.69 216 CYS A C 1
ATOM 1745 O O . CYS A 1 216 ? -8.773 11.883 -8.898 1 88.69 216 CYS A O 1
ATOM 1747 N N . ASP A 1 217 ? -10.078 13.68 -9.023 1 87.12 217 ASP A N 1
ATOM 1748 C CA . ASP A 1 217 ? -9.656 14.016 -10.383 1 87.12 217 ASP A CA 1
ATOM 1749 C C . ASP A 1 217 ? -8.266 14.648 -10.383 1 87.12 217 ASP A C 1
ATOM 1751 O O . ASP A 1 217 ? -7.996 15.586 -9.633 1 87.12 217 ASP A O 1
ATOM 1755 N N . LYS A 1 218 ? -7.387 14.211 -11.234 1 88.69 218 LYS A N 1
ATOM 1756 C CA . LYS A 1 218 ? -6.043 14.75 -11.422 1 88.69 218 LYS A CA 1
ATOM 1757 C C . LYS A 1 218 ? -6.09 16.234 -11.773 1 88.69 218 LYS A C 1
ATOM 1759 O O . LYS A 1 218 ? -5.227 17 -11.352 1 88.69 218 LYS A O 1
ATOM 1764 N N . ALA A 1 219 ? -7.133 16.594 -12.43 1 88.69 219 ALA A N 1
ATOM 1765 C CA . ALA A 1 219 ? -7.254 17.984 -12.891 1 88.69 219 ALA A CA 1
ATOM 1766 C C . ALA A 1 219 ? -7.422 18.938 -11.711 1 88.69 219 ALA A C 1
ATOM 1768 O O . ALA A 1 219 ? -7.125 20.125 -11.82 1 88.69 219 ALA A O 1
ATOM 1769 N N . SER A 1 220 ? -7.852 18.453 -10.641 1 89.19 220 SER A N 1
ATOM 1770 C CA . SER A 1 220 ? -8.078 19.297 -9.469 1 89.19 220 SER A CA 1
ATOM 1771 C C . SER A 1 220 ? -6.824 19.375 -8.594 1 89.19 220 SER A C 1
ATOM 1773 O O . SER A 1 220 ? -6.789 20.125 -7.617 1 89.19 220 SER A O 1
ATOM 1775 N N . PHE A 1 221 ? -5.828 18.641 -8.93 1 92.88 221 PHE A N 1
ATOM 1776 C CA . PHE A 1 221 ? -4.566 18.641 -8.195 1 92.88 221 PHE A CA 1
ATOM 1777 C C . PHE A 1 221 ? -3.744 19.875 -8.547 1 92.88 221 PHE A C 1
ATOM 1779 O O . PHE A 1 221 ? -3.766 20.344 -9.688 1 92.88 221 PHE A O 1
ATOM 1786 N N . PRO A 1 222 ? -3.094 20.547 -7.555 1 93.31 222 PRO A N 1
ATOM 1787 C CA . PRO A 1 222 ? -2.328 21.75 -7.84 1 93.31 222 PRO A CA 1
ATOM 1788 C C . PRO A 1 222 ? -1.1 21.484 -8.711 1 93.31 222 PRO A C 1
ATOM 1790 O O . PRO A 1 222 ? 0.022 21.438 -8.195 1 93.31 222 PRO A O 1
ATOM 1793 N N . SER A 1 223 ? -1.252 21.484 -9.977 1 93.56 223 SER A N 1
ATOM 1794 C CA . SER A 1 223 ? -0.175 21.141 -10.906 1 93.56 223 SER A CA 1
ATOM 1795 C C . SER A 1 223 ? 0.161 22.328 -11.812 1 93.56 223 SER A C 1
ATOM 1797 O O . SER A 1 223 ? 0.971 22.203 -12.727 1 93.56 223 SER A O 1
ATOM 1799 N N . THR A 1 224 ? -0.459 23.484 -11.547 1 94.75 224 THR A N 1
ATOM 1800 C CA . THR A 1 224 ? -0.224 24.656 -12.391 1 94.75 224 THR A CA 1
ATOM 1801 C C . THR A 1 224 ? 0.174 25.859 -11.531 1 94.75 224 THR A C 1
ATOM 1803 O O . THR A 1 224 ? -0.374 26.062 -10.453 1 94.75 224 THR A O 1
ATOM 1806 N N . THR A 1 225 ? 1.147 26.656 -12.047 1 96.94 225 THR A N 1
ATOM 1807 C CA . THR A 1 225 ? 1.568 27.891 -11.367 1 96.94 225 THR A CA 1
ATOM 1808 C C . THR A 1 225 ? 0.473 28.938 -11.438 1 96.94 225 THR A C 1
ATOM 1810 O O . THR A 1 225 ? -0.011 29.281 -12.516 1 96.94 225 THR A O 1
ATOM 1813 N N . ILE A 1 226 ? 0.073 29.453 -10.367 1 96.44 226 ILE A N 1
ATOM 1814 C CA . ILE A 1 226 ? -0.99 30.453 -10.367 1 96.44 226 ILE A CA 1
ATOM 1815 C C . ILE A 1 226 ? -0.393 31.844 -10.148 1 96.44 226 ILE A C 1
ATOM 1817 O O . ILE A 1 226 ? -1.033 32.844 -10.445 1 96.44 226 ILE A O 1
ATOM 1821 N N . LYS A 1 227 ? 0.825 31.922 -9.578 1 97.75 227 LYS A N 1
ATOM 1822 C CA . LYS A 1 227 ? 1.5 33.188 -9.32 1 97.75 227 LYS A CA 1
ATOM 1823 C C . LYS A 1 227 ? 3.012 33 -9.242 1 97.75 227 LYS A C 1
ATOM 1825 O O . LYS A 1 227 ? 3.492 31.984 -8.742 1 97.75 227 LYS A O 1
ATOM 1830 N N . THR A 1 228 ? 3.748 33.938 -9.734 1 98.44 228 THR A N 1
ATOM 1831 C CA . THR A 1 228 ? 5.195 34 -9.562 1 98.44 228 THR A CA 1
ATOM 1832 C C . THR A 1 228 ? 5.578 35.188 -8.688 1 98.44 228 THR A C 1
ATOM 1834 O O . THR A 1 228 ? 5.207 36.312 -8.977 1 98.44 228 THR A O 1
ATOM 1837 N N . LEU A 1 229 ? 6.18 34.969 -7.602 1 98.5 229 LEU A N 1
ATOM 1838 C CA . LEU A 1 229 ? 6.633 36.031 -6.707 1 98.5 229 LEU A CA 1
ATOM 1839 C C . LEU A 1 229 ? 8.023 36.5 -7.105 1 98.5 229 LEU A C 1
ATOM 1841 O O . LEU A 1 229 ? 8.992 35.75 -7.031 1 98.5 229 LEU A O 1
ATOM 1845 N N . ASN A 1 230 ? 7.973 37.75 -7.434 1 96.88 230 ASN A N 1
ATOM 1846 C CA . ASN A 1 230 ? 9.203 38.406 -7.855 1 96.88 230 ASN A CA 1
ATOM 1847 C C . ASN A 1 230 ? 9.672 39.406 -6.832 1 96.88 230 ASN A C 1
ATOM 1849 O O . ASN A 1 230 ? 8.867 40.188 -6.312 1 96.88 230 ASN A O 1
ATOM 1853 N N . GLY A 1 231 ? 10.836 39.312 -6.344 1 96.75 231 GLY A N 1
ATOM 1854 C CA . GLY A 1 231 ? 11.375 40.281 -5.395 1 96.75 231 GLY A CA 1
ATOM 1855 C C . GLY A 1 231 ? 12.852 40.094 -5.133 1 96.75 231 GLY A C 1
ATOM 1856 O O . GLY A 1 231 ? 13.57 41.062 -4.871 1 96.75 231 GLY A O 1
ATOM 1857 N N . HIS A 1 232 ? 13.289 38.938 -5.191 1 97.75 232 HIS A N 1
ATOM 1858 C CA . HIS A 1 232 ? 14.695 38.625 -4.953 1 97.75 232 HIS A CA 1
ATOM 1859 C C . HIS A 1 232 ? 15.531 38.875 -6.207 1 97.75 232 HIS A C 1
ATOM 1861 O O . HIS A 1 232 ? 15.016 38.812 -7.324 1 97.75 232 HIS A O 1
ATOM 1867 N N . SER A 1 233 ? 16.812 39.094 -6.02 1 97.88 233 SER A N 1
ATOM 1868 C CA . SER A 1 233 ? 17.688 39.375 -7.148 1 97.88 233 SER A CA 1
ATOM 1869 C C . SER A 1 233 ? 18.75 38.312 -7.301 1 97.88 233 SER A C 1
ATOM 1871 O O . SER A 1 233 ? 19.641 38.406 -8.141 1 97.88 233 SER A O 1
ATOM 1873 N N . ASP A 1 234 ? 18.734 37.312 -6.516 1 98.06 234 ASP A N 1
ATOM 1874 C CA . ASP A 1 234 ? 19.688 36.219 -6.566 1 98.06 234 ASP A CA 1
ATOM 1875 C C . ASP A 1 234 ? 19.031 34.906 -6.117 1 98.06 234 ASP A C 1
ATOM 1877 O O . ASP A 1 234 ? 17.812 34.844 -5.973 1 98.06 234 ASP A O 1
ATOM 1881 N N . GLU A 1 235 ? 19.797 33.844 -5.977 1 98 235 GLU A N 1
ATOM 1882 C CA . GLU A 1 235 ? 19.312 32.531 -5.617 1 98 235 GLU A CA 1
ATOM 1883 C C . GLU A 1 235 ? 18.516 32.562 -4.316 1 98 235 GLU A C 1
ATOM 1885 O O . GLU A 1 235 ? 18.891 33.25 -3.371 1 98 235 GLU A O 1
ATOM 1890 N N . ILE A 1 236 ? 17.422 31.922 -4.309 1 98.56 236 ILE A N 1
ATOM 1891 C CA . ILE A 1 236 ? 16.641 31.75 -3.092 1 98.56 236 ILE A CA 1
ATOM 1892 C C . ILE A 1 236 ? 16.922 30.359 -2.5 1 98.56 236 ILE A C 1
ATOM 1894 O O . ILE A 1 236 ? 16.703 29.344 -3.154 1 98.56 236 ILE A O 1
ATOM 1898 N N . TRP A 1 237 ? 17.281 30.312 -1.253 1 97.69 237 TRP A N 1
ATOM 1899 C CA . TRP A 1 237 ? 17.828 29.078 -0.698 1 97.69 237 TRP A CA 1
ATOM 1900 C C . TRP A 1 237 ? 16.797 28.406 0.211 1 97.69 237 TRP A C 1
ATOM 1902 O O . TRP A 1 237 ? 16.812 27.188 0.373 1 97.69 237 TRP A O 1
ATOM 1912 N N . HIS A 1 238 ? 15.938 29.188 0.814 1 98.19 238 HIS A N 1
ATOM 1913 C CA . HIS A 1 238 ? 14.984 28.609 1.755 1 98.19 238 HIS A CA 1
ATOM 1914 C C . HIS A 1 238 ? 13.688 29.406 1.798 1 98.19 238 HIS A C 1
ATOM 1916 O O . HIS A 1 238 ? 13.711 30.641 1.771 1 98.19 238 HIS A O 1
ATOM 1922 N N . VAL A 1 239 ? 12.625 28.703 1.803 1 98.56 239 VAL A N 1
ATOM 1923 C CA . VAL A 1 239 ? 11.305 29.297 2.01 1 98.56 239 VAL A CA 1
ATOM 1924 C C . VAL A 1 239 ? 10.578 28.547 3.123 1 98.56 239 VAL A C 1
ATOM 1926 O O . VAL A 1 239 ? 10.727 27.328 3.27 1 98.56 239 VAL A O 1
ATOM 1929 N N . HIS A 1 240 ? 9.82 29.25 3.863 1 98.38 240 HIS A N 1
ATOM 1930 C CA . HIS A 1 240 ? 9.094 28.656 4.973 1 98.38 240 HIS A CA 1
ATOM 1931 C C . HIS A 1 240 ? 7.797 29.406 5.258 1 98.38 240 HIS A C 1
ATOM 1933 O O . HIS A 1 240 ? 7.812 30.625 5.445 1 98.38 240 HIS A O 1
ATOM 1939 N N . TYR A 1 241 ? 6.73 28.703 5.277 1 98.44 241 TYR A N 1
ATOM 1940 C CA . TYR A 1 241 ? 5.445 29.297 5.641 1 98.44 241 TYR A CA 1
ATOM 1941 C C . TYR A 1 241 ? 5.387 29.594 7.133 1 98.44 241 TYR A C 1
ATOM 1943 O O . TYR A 1 241 ? 5.961 28.859 7.941 1 98.44 241 TYR A O 1
ATOM 1951 N N . SER A 1 242 ? 4.688 30.688 7.43 1 98.19 242 SER A N 1
ATOM 1952 C CA . SER A 1 242 ? 4.301 30.844 8.828 1 98.19 242 SER A CA 1
ATOM 1953 C C . SER A 1 242 ? 3.393 29.703 9.281 1 98.19 242 SER A C 1
ATOM 1955 O O . SER A 1 242 ? 2.816 29 8.453 1 98.19 242 SER A O 1
ATOM 1957 N N . ASN A 1 243 ? 3.322 29.5 10.57 1 96.44 243 ASN A N 1
ATOM 1958 C CA . ASN A 1 243 ? 2.561 28.375 11.078 1 96.44 243 ASN A CA 1
ATOM 1959 C C . ASN A 1 243 ? 1.089 28.453 10.688 1 96.44 243 ASN A C 1
ATOM 1961 O O . ASN A 1 243 ? 0.445 27.438 10.438 1 96.44 243 ASN A O 1
ATOM 1965 N N . ASN A 1 244 ? 0.557 29.609 10.609 1 95.62 244 ASN A N 1
ATOM 1966 C CA . ASN A 1 244 ? -0.846 29.781 10.25 1 95.62 244 ASN A CA 1
ATOM 1967 C C . ASN A 1 244 ? -1.043 29.75 8.742 1 95.62 244 ASN A C 1
ATOM 1969 O O . ASN A 1 244 ? -2.176 29.812 8.258 1 95.62 244 ASN A O 1
ATOM 1973 N N . GLY A 1 245 ? 0.007 29.797 7.973 1 96.94 245 GLY A N 1
ATOM 1974 C CA . GLY A 1 245 ? -0.051 29.672 6.523 1 96.94 245 GLY A CA 1
ATOM 1975 C C . GLY A 1 245 ? -0.305 30.984 5.812 1 96.94 245 GLY A C 1
ATOM 1976 O O . GLY A 1 245 ? -0.344 31.031 4.578 1 96.94 245 GLY A O 1
ATOM 1977 N N . LYS A 1 246 ? -0.379 32.031 6.52 1 97.44 246 LYS A N 1
ATOM 1978 C CA . LYS A 1 246 ? -0.756 33.312 5.949 1 97.44 246 LYS A CA 1
ATOM 1979 C C . LYS A 1 246 ? 0.45 34.031 5.332 1 97.44 246 LYS A C 1
ATOM 1981 O O . LYS A 1 246 ? 0.304 34.812 4.391 1 97.44 246 LYS A O 1
ATOM 1986 N N . TYR A 1 247 ? 1.588 33.75 5.891 1 98.44 247 TYR A N 1
ATOM 1987 C CA . TYR A 1 247 ? 2.789 34.438 5.418 1 98.44 247 TYR A CA 1
ATOM 1988 C C . TYR A 1 247 ? 3.85 33.438 4.988 1 98.44 247 TYR A C 1
ATOM 1990 O O . TYR A 1 247 ? 3.787 32.25 5.363 1 98.44 247 TYR A O 1
ATOM 1998 N N . LEU A 1 248 ? 4.742 33.906 4.137 1 98.75 248 LEU A N 1
ATOM 1999 C CA . LEU A 1 248 ? 5.887 33.156 3.658 1 98.75 248 LEU A CA 1
ATOM 2000 C C . LEU A 1 248 ? 7.176 33.938 3.791 1 98.75 248 LEU A C 1
ATOM 2002 O O . LEU A 1 248 ? 7.219 35.125 3.428 1 98.75 248 LEU A O 1
ATOM 2006 N N . ALA A 1 249 ? 8.141 33.375 4.445 1 98.81 249 ALA A N 1
ATOM 2007 C CA . ALA A 1 249 ? 9.477 33.969 4.484 1 98.81 249 ALA A CA 1
ATOM 2008 C C . ALA A 1 249 ? 10.398 33.312 3.453 1 98.81 249 ALA A C 1
ATOM 2010 O O . ALA A 1 249 ? 10.383 32.094 3.285 1 98.81 249 ALA A O 1
ATOM 2011 N N . SER A 1 250 ? 11.102 34.062 2.711 1 98.75 250 SER A N 1
ATOM 2012 C CA . SER A 1 250 ? 12.086 33.562 1.748 1 98.75 250 SER A CA 1
ATOM 2013 C C . SER A 1 250 ? 13.453 34.219 1.969 1 98.75 250 SER A C 1
ATOM 2015 O O . SER A 1 250 ? 13.57 35.438 2.014 1 98.75 250 SER A O 1
ATOM 2017 N N . VAL A 1 251 ? 14.445 33.406 2.139 1 98.19 251 VAL A N 1
ATOM 2018 C CA . VAL A 1 251 ? 15.812 33.906 2.318 1 98.19 251 VAL A CA 1
ATOM 2019 C C . VAL A 1 251 ? 16.609 33.656 1.044 1 98.19 251 VAL A C 1
ATOM 2021 O O . VAL A 1 251 ? 16.469 32.625 0.397 1 98.19 251 VAL A O 1
ATOM 2024 N N . SER A 1 252 ? 17.453 34.625 0.722 1 98 252 SER A N 1
ATOM 2025 C CA . SER A 1 252 ? 18.156 34.594 -0.562 1 98 252 SER A CA 1
ATOM 2026 C C . SER A 1 252 ? 19.625 34.969 -0.4 1 98 252 SER A C 1
ATOM 2028 O O . SER A 1 252 ? 20.016 35.531 0.626 1 98 252 SER A O 1
ATOM 2030 N N . LYS A 1 253 ? 20.359 34.625 -1.38 1 97.44 253 LYS A N 1
ATOM 2031 C CA . LYS A 1 253 ? 21.766 35 -1.487 1 97.44 253 LYS A CA 1
ATOM 2032 C C . LYS A 1 253 ? 21.906 36.5 -1.663 1 97.44 253 LYS A C 1
ATOM 2034 O O . LYS A 1 253 ? 22.969 37.062 -1.443 1 97.44 253 LYS A O 1
ATOM 2039 N N . ASP A 1 254 ? 20.875 37.219 -1.949 1 97.56 254 ASP A N 1
ATOM 2040 C CA . ASP A 1 254 ? 20.906 38.656 -2.195 1 97.56 254 ASP A CA 1
ATOM 2041 C C . ASP A 1 254 ? 20.906 39.438 -0.884 1 97.56 254 ASP A C 1
ATOM 2043 O O . ASP A 1 254 ? 20.719 40.656 -0.879 1 97.56 254 ASP A O 1
ATOM 2047 N N . LYS A 1 255 ? 20.984 38.781 0.237 1 97.44 255 LYS A N 1
ATOM 2048 C CA . LYS A 1 255 ? 21.141 39.344 1.57 1 97.44 255 LYS A CA 1
ATOM 2049 C C . LYS A 1 255 ? 19.828 39.906 2.098 1 97.44 255 LYS A C 1
ATOM 2051 O O . LYS A 1 255 ? 19.812 40.781 2.963 1 97.44 255 LYS A O 1
ATOM 2056 N N . THR A 1 256 ? 18.797 39.344 1.502 1 97.56 256 THR A N 1
ATOM 2057 C CA . THR A 1 256 ? 17.5 39.781 1.986 1 97.56 256 THR A CA 1
ATOM 2058 C C . THR A 1 256 ? 16.625 38.594 2.354 1 97.56 256 THR A C 1
ATOM 2060 O O . THR A 1 256 ? 16.859 37.469 1.89 1 97.56 256 THR A O 1
ATOM 2063 N N . CYS A 1 257 ? 15.734 38.844 3.252 1 98.38 257 CYS A N 1
ATOM 2064 C CA . CYS A 1 257 ? 14.586 37.969 3.521 1 98.38 257 CYS A CA 1
ATOM 2065 C C . CYS A 1 257 ? 13.273 38.719 3.27 1 98.38 257 CYS A C 1
ATOM 2067 O O . CYS A 1 257 ? 13.031 39.75 3.854 1 98.38 257 CYS A O 1
ATOM 2069 N N . ILE A 1 258 ? 12.5 38.188 2.406 1 98.75 258 ILE A N 1
ATOM 2070 C CA . ILE A 1 258 ? 11.234 38.844 2.086 1 98.75 258 ILE A CA 1
ATOM 2071 C C . ILE A 1 258 ? 10.086 38.094 2.76 1 98.75 258 ILE A C 1
ATOM 2073 O O . ILE A 1 258 ? 10.047 36.875 2.766 1 98.75 258 ILE A O 1
ATOM 2077 N N . ILE A 1 259 ? 9.203 38.875 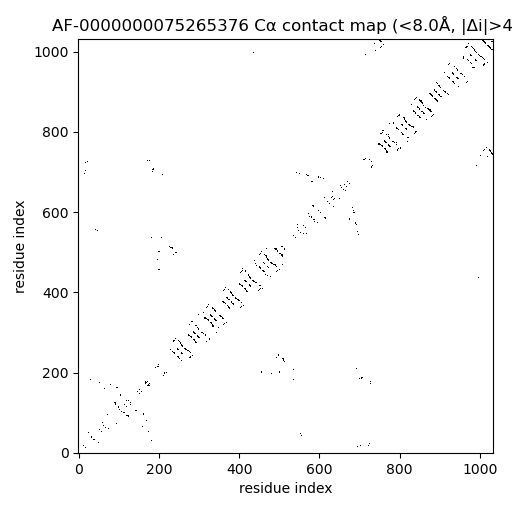3.369 1 98.75 259 ILE A N 1
ATOM 2078 C CA . ILE A 1 259 ? 7.965 38.344 3.932 1 98.75 259 ILE A CA 1
ATOM 2079 C C . ILE A 1 259 ? 6.812 38.594 2.953 1 98.75 259 ILE A C 1
ATOM 2081 O O . ILE A 1 259 ? 6.523 39.719 2.584 1 98.75 259 ILE A O 1
ATOM 2085 N N . TRP A 1 260 ? 6.207 37.469 2.553 1 98.69 260 TRP A N 1
ATOM 2086 C CA . TRP A 1 260 ? 5.117 37.531 1.585 1 98.69 260 TRP A CA 1
ATOM 2087 C C . TRP A 1 260 ? 3.773 37.281 2.264 1 98.69 260 TRP A C 1
ATOM 2089 O O . TRP A 1 260 ? 3.66 36.406 3.123 1 98.69 260 TRP A O 1
ATOM 2099 N N . ASP A 1 261 ? 2.771 38.062 1.9 1 98.31 261 ASP A N 1
ATOM 2100 C CA . ASP A 1 261 ? 1.387 37.719 2.205 1 98.31 261 ASP A CA 1
ATOM 2101 C C . ASP A 1 261 ? 0.838 36.719 1.196 1 98.31 261 ASP A C 1
ATOM 2103 O O . ASP A 1 261 ? 0.688 37.031 0.014 1 98.31 261 ASP A O 1
ATOM 2107 N N . MET A 1 262 ? 0.44 35.594 1.582 1 97.88 262 MET A N 1
ATOM 2108 C CA . MET A 1 262 ? 0.121 34.5 0.665 1 97.88 262 MET A CA 1
ATOM 2109 C C . MET A 1 262 ? -1.366 34.5 0.325 1 97.88 262 MET A C 1
ATOM 2111 O O . MET A 1 262 ? -1.817 33.688 -0.488 1 97.88 262 MET A O 1
ATOM 2115 N N . ASP A 1 263 ? -2.121 35.375 0.953 1 95.62 263 ASP A N 1
ATOM 2116 C CA . ASP A 1 263 ? -3.51 35.562 0.548 1 95.62 263 ASP A CA 1
ATOM 2117 C C . ASP A 1 263 ? -3.602 36.344 -0.748 1 95.62 263 ASP A C 1
ATOM 2119 O O . ASP A 1 263 ? -4.395 36.031 -1.634 1 95.62 263 ASP A O 1
ATOM 2123 N N . ASN A 1 264 ? -2.801 37.344 -0.854 1 95.81 264 ASN A N 1
ATOM 2124 C CA . ASN A 1 264 ? -2.84 38.188 -2.045 1 95.81 264 ASN A CA 1
ATOM 2125 C C . ASN A 1 264 ? -1.51 38.188 -2.793 1 95.81 264 ASN A C 1
ATOM 2127 O O . ASN A 1 264 ? -1.344 38.875 -3.795 1 95.81 264 ASN A O 1
ATOM 2131 N N . PHE A 1 265 ? -0.506 37.469 -2.316 1 97.69 265 PHE A N 1
ATOM 2132 C CA . PHE A 1 265 ? 0.778 37.219 -2.957 1 97.69 265 PHE A CA 1
ATOM 2133 C C . PHE A 1 265 ? 1.575 38.5 -3.109 1 97.69 265 PHE A C 1
ATOM 2135 O O . PHE A 1 265 ? 2.209 38.719 -4.141 1 97.69 265 PHE A O 1
ATOM 2142 N N . SER A 1 266 ? 1.501 39.281 -2.062 1 97.06 266 SER A N 1
ATOM 2143 C CA . SER A 1 266 ? 2.227 40.562 -2.092 1 97.06 266 SER A CA 1
ATOM 2144 C C . SER A 1 266 ? 3.354 40.562 -1.064 1 97.06 266 SER A C 1
ATOM 2146 O O . SER A 1 266 ? 3.318 39.844 -0.084 1 97.06 266 SER A O 1
ATOM 2148 N N . GLN A 1 267 ? 4.344 41.375 -1.328 1 97.5 267 GLN A N 1
ATOM 2149 C CA . GLN A 1 267 ? 5.438 41.594 -0.385 1 97.5 267 GLN A CA 1
ATOM 2150 C C . GLN A 1 267 ? 5.004 42.469 0.781 1 97.5 267 GLN A C 1
ATOM 2152 O O . GLN A 1 267 ? 4.531 43.594 0.576 1 97.5 267 GLN A O 1
ATOM 2157 N N . VAL A 1 268 ? 5.152 42 1.94 1 97.25 268 VAL A N 1
ATOM 2158 C CA . VAL A 1 268 ? 4.777 42.75 3.146 1 97.25 268 VAL A CA 1
ATOM 2159 C C . VAL A 1 268 ? 5.984 43.5 3.682 1 97.25 268 VAL A C 1
ATOM 2161 O O . VAL A 1 268 ? 5.852 44.656 4.145 1 97.25 268 VAL A O 1
ATOM 2164 N N . GLN A 1 269 ? 7.066 42.844 3.717 1 97.44 269 GLN A N 1
ATOM 2165 C CA . GLN A 1 269 ? 8.281 43.406 4.297 1 97.44 269 GLN A CA 1
ATOM 2166 C C . GLN A 1 269 ? 9.531 42.844 3.631 1 97.44 269 GLN A C 1
ATOM 2168 O O . GLN A 1 269 ? 9.492 41.719 3.092 1 97.44 269 GLN A O 1
ATOM 2173 N N . LYS A 1 270 ? 10.562 43.562 3.572 1 97.81 270 LYS A N 1
ATOM 2174 C CA . LYS A 1 270 ? 11.875 43.125 3.125 1 97.81 270 LYS A CA 1
ATOM 2175 C C . LYS A 1 270 ? 12.93 43.375 4.203 1 97.81 270 LYS A C 1
ATOM 2177 O O . LYS A 1 270 ? 13.25 44.5 4.52 1 97.81 270 LYS A O 1
ATOM 2182 N N . LEU A 1 271 ? 13.414 42.344 4.746 1 98 271 LEU A N 1
ATOM 2183 C CA . LEU A 1 271 ? 14.445 42.406 5.777 1 98 271 LEU A CA 1
ATOM 2184 C C . LEU A 1 271 ? 15.836 42.375 5.16 1 98 271 LEU A C 1
ATOM 2186 O O . LEU A 1 271 ? 16.203 41.406 4.488 1 98 271 LEU A O 1
ATOM 2190 N N . THR A 1 272 ? 16.578 43.375 5.383 1 96.81 272 THR A N 1
ATOM 2191 C CA . THR A 1 272 ? 17.891 43.469 4.773 1 96.81 272 THR A CA 1
ATOM 2192 C C . THR A 1 272 ? 19 43.281 5.816 1 96.81 272 THR A C 1
ATOM 2194 O O . THR A 1 272 ? 18.875 43.781 6.938 1 96.81 272 THR A O 1
ATOM 2197 N N . SER A 1 273 ? 19.953 42.562 5.477 1 94.25 273 SER A N 1
ATOM 2198 C CA . SER A 1 273 ? 21.156 42.344 6.293 1 94.25 273 SER A CA 1
ATOM 2199 C C . SER A 1 273 ? 22.422 42.5 5.465 1 94.25 273 SER A C 1
ATOM 2201 O O . SER A 1 273 ? 22.359 42.656 4.246 1 94.25 273 SER A O 1
ATOM 2203 N N . ASP A 1 274 ? 23.578 42.5 6.16 1 93.5 274 ASP A N 1
ATOM 2204 C CA . ASP A 1 274 ? 24.859 42.656 5.492 1 93.5 274 ASP A CA 1
ATOM 2205 C C . ASP A 1 274 ? 25.344 41.312 4.918 1 93.5 274 ASP A C 1
ATOM 2207 O O . ASP A 1 274 ? 26.281 41.281 4.117 1 93.5 274 ASP A O 1
ATOM 2211 N N . VAL A 1 275 ? 24.641 40.281 5.289 1 94.75 275 VAL A N 1
ATOM 2212 C CA . VAL A 1 275 ? 25.078 38.969 4.855 1 94.75 275 VAL A CA 1
ATOM 2213 C C . VAL A 1 275 ? 23.875 38.188 4.336 1 94.75 275 VAL A C 1
ATOM 2215 O O . VAL A 1 275 ? 22.719 38.531 4.637 1 94.75 275 VAL A O 1
ATOM 2218 N N . SER A 1 276 ? 24.172 37.156 3.531 1 95.38 276 SER A N 1
ATOM 2219 C CA . SER A 1 276 ? 23.109 36.312 3.008 1 95.38 276 SER A CA 1
ATOM 2220 C C . SER A 1 276 ? 22.547 35.375 4.09 1 95.38 276 SER A C 1
ATOM 2222 O O . SER A 1 276 ? 23.281 34.969 4.988 1 95.38 276 SER A O 1
ATOM 2224 N N . GLY A 1 277 ? 21.297 35.156 4.039 1 94.56 277 GLY A N 1
ATOM 2225 C CA . GLY A 1 277 ? 20.656 34.156 4.883 1 94.56 277 GLY A CA 1
ATOM 2226 C C . GLY A 1 277 ? 20.5 32.812 4.199 1 94.56 277 GLY A C 1
ATOM 2227 O O . GLY A 1 277 ? 20.219 32.75 2.998 1 94.56 277 GLY A O 1
ATOM 2228 N N . SER A 1 278 ? 20.625 31.75 4.969 1 95.31 278 SER A N 1
ATOM 2229 C CA . SER A 1 278 ? 20.562 30.406 4.379 1 95.31 278 SER A CA 1
ATOM 2230 C C . SER A 1 278 ? 19.344 29.641 4.883 1 95.31 278 SER A C 1
ATOM 2232 O O . SER A 1 278 ? 18.938 28.656 4.273 1 95.31 278 SER A O 1
ATOM 2234 N N . TYR A 1 279 ? 18.797 30.094 5.973 1 97.56 279 TYR A N 1
ATOM 2235 C CA . TYR A 1 279 ? 17.719 29.375 6.637 1 97.56 279 TYR A CA 1
ATOM 2236 C C . TYR A 1 279 ? 16.875 30.312 7.484 1 97.56 279 TYR A C 1
ATOM 2238 O O . TYR A 1 279 ? 17.375 31.266 8.062 1 97.56 279 TYR A O 1
ATOM 2246 N N . CYS A 1 280 ? 15.602 30.078 7.527 1 98.19 280 CYS A N 1
ATOM 2247 C CA . CYS A 1 280 ? 14.734 30.891 8.383 1 98.19 280 CYS A CA 1
ATOM 2248 C C . CYS A 1 280 ? 13.711 30.016 9.102 1 98.19 280 CYS A C 1
ATOM 2250 O O . CYS A 1 280 ? 13.344 28.953 8.602 1 98.19 280 CYS A O 1
ATOM 2252 N N . ALA A 1 281 ? 13.266 30.422 10.273 1 98.25 281 ALA A N 1
ATOM 2253 C CA . ALA A 1 281 ? 12.305 29.672 11.086 1 98.25 281 ALA A CA 1
ATOM 2254 C C . ALA A 1 281 ? 11.383 30.609 11.852 1 98.25 281 ALA A C 1
ATOM 2256 O O . ALA A 1 281 ? 11.844 31.5 12.562 1 98.25 281 ALA A O 1
ATOM 2257 N N . TRP A 1 282 ? 10.117 30.375 11.703 1 98.38 282 TRP A N 1
ATOM 2258 C CA . TRP A 1 282 ? 9.109 31.156 12.414 1 98.38 282 TRP A CA 1
ATOM 2259 C C . TRP A 1 282 ? 8.969 30.656 13.852 1 98.38 282 TRP A C 1
ATOM 2261 O O . TRP A 1 282 ? 9.016 29.453 14.117 1 98.38 282 TRP A O 1
ATOM 2271 N N . SER A 1 283 ? 8.766 31.641 14.711 1 98.06 283 SER A N 1
ATOM 2272 C CA . SER A 1 283 ? 8.383 31.25 16.062 1 98.06 283 SER A CA 1
ATOM 2273 C C . SER A 1 283 ? 7.016 30.578 16.078 1 98.06 283 SER A C 1
ATOM 2275 O O . SER A 1 283 ? 6.223 30.75 15.148 1 98.06 283 SER A O 1
ATOM 2277 N N . PRO A 1 284 ? 6.715 29.797 17.109 1 97.19 284 PRO A N 1
ATOM 2278 C CA . PRO A 1 284 ? 5.453 29.047 17.141 1 97.19 284 PRO A CA 1
ATOM 2279 C C . PRO A 1 284 ? 4.23 29.953 17 1 97.19 284 PRO A C 1
ATOM 2281 O O . PRO A 1 284 ? 3.223 29.547 16.406 1 97.19 284 PRO A O 1
ATOM 2284 N N . ASP A 1 285 ? 4.305 31.203 17.438 1 96.88 285 ASP A N 1
ATOM 2285 C CA . ASP A 1 285 ? 3.174 32.125 17.359 1 96.88 285 ASP A CA 1
ATOM 2286 C C . ASP A 1 285 ? 3.312 33.062 16.156 1 96.88 285 ASP A C 1
ATOM 2288 O O . ASP A 1 285 ? 2.545 34 16 1 96.88 285 ASP A O 1
ATOM 2292 N N . ASP A 1 286 ? 4.34 32.938 15.391 1 97.81 286 ASP A N 1
ATOM 2293 C CA . ASP A 1 286 ? 4.605 33.625 14.133 1 97.81 286 ASP A CA 1
ATOM 2294 C C . ASP A 1 286 ? 4.992 35.062 14.375 1 97.81 286 ASP A C 1
ATOM 2296 O O . ASP A 1 286 ? 4.984 35.875 13.445 1 97.81 286 ASP A O 1
ATOM 2300 N N . SER A 1 287 ? 5.336 35.406 15.594 1 97.44 287 SER A N 1
ATOM 2301 C CA . SER A 1 287 ? 5.621 36.781 15.93 1 97.44 287 SER A CA 1
ATOM 2302 C C . SER A 1 287 ? 7.09 37.125 15.688 1 97.44 287 SER A C 1
ATOM 2304 O O . SER A 1 287 ? 7.461 38.281 15.625 1 97.44 287 SER A O 1
ATOM 2306 N N . LYS A 1 288 ? 7.902 36.156 15.656 1 97.94 288 LYS A N 1
ATOM 2307 C CA . LYS A 1 288 ? 9.336 36.344 15.461 1 97.94 288 LYS A CA 1
ATOM 2308 C C . LYS A 1 288 ? 9.859 35.438 14.344 1 97.94 288 LYS A C 1
ATOM 2310 O O . LYS A 1 288 ? 9.242 34.438 14.016 1 97.94 288 LYS A O 1
ATOM 2315 N N . LEU A 1 289 ? 10.969 35.844 13.766 1 98.38 289 LEU A N 1
ATOM 2316 C CA . LEU A 1 289 ? 11.609 35.094 12.695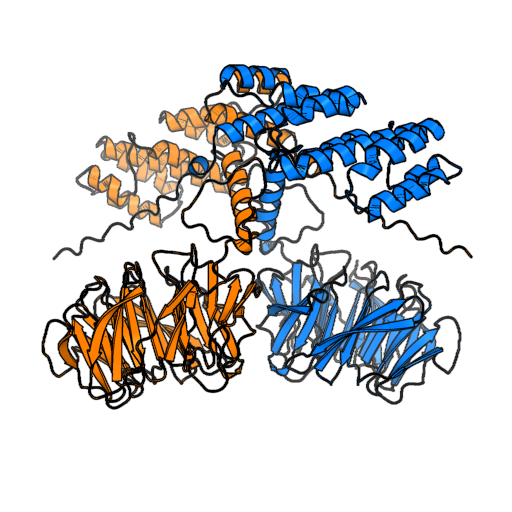 1 98.38 289 LEU A CA 1
ATOM 2317 C C . LEU A 1 289 ? 13.109 35 12.922 1 98.38 289 LEU A C 1
ATOM 2319 O O . LEU A 1 289 ? 13.773 36.031 13.141 1 98.38 289 LEU A O 1
ATOM 2323 N N . LEU A 1 290 ? 13.578 33.781 12.961 1 98.12 290 LEU A N 1
ATOM 2324 C CA . LEU A 1 290 ? 15.023 33.562 13.016 1 98.12 290 LEU A CA 1
ATOM 2325 C C . LEU A 1 290 ? 15.602 33.406 11.609 1 98.12 290 LEU A C 1
ATOM 2327 O O . LEU A 1 290 ? 15.016 32.719 10.773 1 98.12 290 LEU A O 1
ATOM 2331 N N . ILE A 1 291 ? 16.672 34.031 11.312 1 98.19 291 ILE A N 1
ATOM 2332 C CA . ILE A 1 291 ? 17.391 33.875 10.047 1 98.19 291 ILE A CA 1
ATOM 2333 C C . ILE A 1 291 ? 18.844 33.5 10.328 1 98.19 291 ILE A C 1
ATOM 2335 O O . ILE A 1 291 ? 19.562 34.188 11.055 1 98.19 291 ILE A O 1
ATOM 2339 N N . CYS A 1 292 ? 19.234 32.406 9.812 1 97.19 292 CYS A N 1
ATOM 2340 C CA . CYS A 1 292 ? 20.609 31.953 9.93 1 97.19 292 CYS A CA 1
ATOM 2341 C C . CYS A 1 292 ? 21.484 32.594 8.852 1 97.19 292 CYS A C 1
ATOM 2343 O O . CYS A 1 292 ? 21.281 32.344 7.66 1 97.19 292 CYS A O 1
ATOM 2345 N N . GLY A 1 293 ? 22.516 33.312 9.273 1 92.19 293 GLY A N 1
ATOM 2346 C CA . GLY A 1 293 ? 23.391 34 8.336 1 92.19 293 GLY A CA 1
ATOM 2347 C C . GLY A 1 293 ? 24.594 33.156 7.938 1 92.19 293 GLY A C 1
ATOM 2348 O O . GLY A 1 293 ? 24.969 32.219 8.641 1 92.19 293 GLY A O 1
ATOM 2349 N N . THR A 1 294 ? 25.156 33.5 6.812 1 92.56 294 THR A N 1
ATOM 2350 C CA . THR A 1 294 ? 26.375 32.844 6.348 1 92.56 294 THR A CA 1
ATOM 2351 C C . THR A 1 294 ? 27.594 33.312 7.125 1 92.56 294 THR A C 1
ATOM 2353 O O . THR A 1 294 ? 28.688 32.781 6.965 1 92.56 294 THR A O 1
ATOM 2356 N N . ASP A 1 295 ? 27.453 34.375 8.031 1 92.69 295 ASP A N 1
ATOM 2357 C CA . ASP A 1 295 ? 28.531 34.906 8.852 1 92.69 295 ASP A CA 1
ATOM 2358 C C . ASP A 1 295 ? 28.578 34.219 10.219 1 92.69 295 ASP A C 1
ATOM 2360 O O . ASP A 1 295 ? 29.062 34.812 11.195 1 92.69 295 ASP A O 1
ATOM 2364 N N . PHE A 1 296 ? 27.938 33.156 10.406 1 94.31 296 PHE A N 1
ATOM 2365 C CA . PHE A 1 296 ? 27.969 32.312 11.586 1 94.31 296 PHE A CA 1
ATOM 2366 C C . PHE A 1 296 ? 27.062 32.875 12.68 1 94.31 296 PHE A C 1
ATOM 2368 O O . PHE A 1 296 ? 27.125 32.438 13.828 1 94.31 296 PHE A O 1
ATOM 2375 N N . SER A 1 297 ? 26.234 33.875 12.352 1 95.06 297 SER A N 1
ATOM 2376 C CA . SER A 1 297 ? 25.344 34.5 13.328 1 95.06 297 SER A CA 1
ATOM 2377 C C . SER A 1 297 ? 23.875 34.219 13 1 95.06 297 SER A C 1
ATOM 2379 O O . SER A 1 297 ? 23.531 33.875 11.867 1 95.06 297 SER A O 1
ATOM 2381 N N . ILE A 1 298 ? 23.109 34.312 14.023 1 96.62 298 ILE A N 1
ATOM 2382 C CA . ILE A 1 298 ? 21.672 34.188 13.891 1 96.62 298 ILE A CA 1
ATOM 2383 C C . ILE A 1 298 ? 20.984 35.531 14.203 1 96.62 298 ILE A C 1
ATOM 2385 O O . ILE A 1 298 ? 21.328 36.188 15.188 1 96.62 298 ILE A O 1
ATOM 2389 N N . ARG A 1 299 ? 20.109 35.969 13.398 1 96.94 299 ARG A N 1
ATOM 2390 C CA . ARG A 1 299 ? 19.406 37.219 13.594 1 96.94 299 ARG A CA 1
ATOM 2391 C C . ARG A 1 299 ? 17.938 36.969 13.898 1 96.94 299 ARG A C 1
ATOM 2393 O O . ARG A 1 299 ? 17.266 36.188 13.203 1 96.94 299 ARG A O 1
ATOM 2400 N N . LEU A 1 300 ? 17.516 37.531 14.945 1 97.19 300 LEU A N 1
ATOM 2401 C CA . LEU A 1 300 ? 16.109 37.531 15.336 1 97.19 300 LEU A CA 1
ATOM 2402 C C . LEU A 1 300 ? 15.391 38.781 14.867 1 97.19 300 LEU A C 1
ATOM 2404 O O . LEU A 1 300 ? 15.797 39.906 15.203 1 97.19 300 LEU A O 1
ATOM 2408 N N . TRP A 1 301 ? 14.305 38.594 14.102 1 97.75 301 TRP A N 1
ATOM 2409 C CA . TRP A 1 301 ? 13.602 39.719 13.508 1 97.75 301 TRP A CA 1
ATOM 2410 C C . TRP A 1 301 ? 12.141 39.781 13.953 1 97.75 301 TRP A C 1
ATOM 2412 O O . TRP A 1 301 ? 11.547 38.719 14.219 1 97.75 301 TRP A O 1
ATOM 2422 N N . ASP A 1 302 ? 11.586 40.938 14.062 1 97.5 302 ASP A N 1
ATOM 2423 C CA . ASP A 1 302 ? 10.148 41.156 13.891 1 97.5 302 ASP A CA 1
ATOM 2424 C C . ASP A 1 302 ? 9.781 41.188 12.406 1 97.5 302 ASP A C 1
ATOM 2426 O O . ASP A 1 302 ? 10.055 42.188 11.719 1 97.5 302 ASP A O 1
ATOM 2430 N N . PRO A 1 303 ? 9.203 40.188 11.938 1 97.38 303 PRO A N 1
ATOM 2431 C CA . PRO A 1 303 ? 9.031 40.062 10.492 1 97.38 303 PRO A CA 1
ATOM 2432 C C . PRO A 1 303 ? 8.039 41.094 9.922 1 97.38 303 PRO A C 1
ATOM 2434 O O . PRO A 1 303 ? 8.094 41.406 8.727 1 97.38 303 PRO A O 1
ATOM 2437 N N . TYR A 1 304 ? 7.215 41.625 10.688 1 96.56 304 TYR A N 1
ATOM 2438 C CA . TYR A 1 304 ? 6.148 42.469 10.18 1 96.56 304 TYR A CA 1
ATOM 2439 C C . TYR A 1 304 ? 6.582 43.938 10.164 1 96.56 304 TYR A C 1
ATOM 2441 O O . TYR A 1 304 ? 6.184 44.688 9.289 1 96.56 304 TYR A O 1
ATOM 2449 N N . HIS A 1 305 ? 7.395 44.312 11.102 1 96.38 305 HIS A N 1
ATOM 2450 C CA . HIS A 1 305 ? 7.816 45.719 11.18 1 96.38 305 HIS A CA 1
ATOM 2451 C C . HIS A 1 305 ? 9.242 45.875 10.672 1 96.38 305 HIS A C 1
ATOM 2453 O O . HIS A 1 305 ? 9.734 47 10.547 1 96.38 305 HIS A O 1
ATOM 2459 N N . GLY A 1 306 ? 9.891 44.812 10.422 1 95.88 306 GLY A N 1
ATOM 2460 C CA . GLY A 1 306 ? 11.227 44.875 9.852 1 95.88 306 GLY A CA 1
ATOM 2461 C C . GLY A 1 306 ? 12.281 45.281 10.859 1 95.88 306 GLY A C 1
ATOM 2462 O O . GLY A 1 306 ? 13.242 45.969 10.5 1 95.88 306 GLY A O 1
ATOM 2463 N N . ILE A 1 307 ? 12.031 44.969 12.117 1 96.19 307 ILE A N 1
ATOM 2464 C CA . ILE A 1 307 ? 12.945 45.406 13.18 1 96.19 307 ILE A CA 1
ATOM 2465 C C . ILE A 1 307 ? 13.859 44.219 13.555 1 96.19 307 ILE A C 1
ATOM 2467 O O . ILE A 1 307 ? 13.391 43.125 13.812 1 96.19 307 ILE A O 1
ATOM 2471 N N . LEU A 1 308 ? 15.172 44.438 13.508 1 96.19 308 LEU A N 1
ATOM 2472 C CA . LEU A 1 308 ? 16.141 43.469 14.023 1 96.19 308 LEU A CA 1
ATOM 2473 C C . LEU A 1 308 ? 16.156 43.5 15.547 1 96.19 308 LEU A C 1
ATOM 2475 O O . LEU A 1 308 ? 16.562 44.5 16.156 1 96.19 308 LEU A O 1
ATOM 2479 N N . LEU A 1 309 ? 15.781 42.5 16.172 1 95.19 309 LEU A N 1
ATOM 2480 C CA . LEU A 1 309 ? 15.617 42.438 17.625 1 95.19 309 LEU A CA 1
ATOM 2481 C C . LEU A 1 309 ? 16.938 42.062 18.297 1 95.19 309 LEU A C 1
ATOM 2483 O O . LEU A 1 309 ? 17.266 42.594 19.359 1 95.19 309 LEU A O 1
ATOM 2487 N N . HIS A 1 310 ? 17.609 41.125 17.719 1 95 310 HIS A N 1
ATOM 2488 C CA . HIS A 1 310 ? 18.859 40.688 18.328 1 95 310 HIS A CA 1
ATOM 2489 C C . HIS A 1 310 ? 19.703 39.906 17.344 1 95 310 HIS A C 1
ATOM 2491 O O . HIS A 1 310 ? 19.188 39.312 16.391 1 95 310 HIS A O 1
ATOM 2497 N N . THR A 1 311 ? 20.984 39.875 17.516 1 95.38 311 THR A N 1
ATOM 2498 C CA . THR A 1 311 ? 21.938 39.062 16.781 1 95.38 311 THR A CA 1
ATOM 2499 C C . THR A 1 311 ? 22.703 38.125 17.734 1 95.38 311 THR A C 1
ATOM 2501 O O . THR A 1 311 ? 23.328 38.594 18.688 1 95.38 311 THR A O 1
ATOM 2504 N N . TYR A 1 312 ? 22.594 36.875 17.516 1 95.56 312 TYR A N 1
ATOM 2505 C CA . TYR A 1 312 ? 23.297 35.875 18.312 1 95.56 312 TYR A CA 1
ATOM 2506 C C . TYR A 1 312 ? 24.609 35.438 17.641 1 95.56 312 TYR A C 1
ATOM 2508 O O . TYR A 1 312 ? 24.594 34.938 16.516 1 95.56 312 TYR A O 1
ATOM 2516 N N . GLN A 1 313 ? 25.688 35.656 18.359 1 93.62 313 GLN A N 1
ATOM 2517 C CA . GLN A 1 313 ? 27 35.344 17.812 1 93.62 313 GLN A CA 1
ATOM 2518 C C . GLN A 1 313 ? 27.797 34.438 18.766 1 93.62 313 GLN A C 1
ATOM 2520 O O . GLN A 1 313 ? 28.297 34.906 19.781 1 93.62 313 GLN A O 1
ATOM 2525 N N . TYR A 1 314 ? 27.812 33.219 18.438 1 94.56 314 TYR A N 1
ATOM 2526 C CA . TYR A 1 314 ? 28.594 32.281 19.234 1 94.56 314 TYR A CA 1
ATOM 2527 C C . TYR A 1 314 ? 29.234 31.219 18.359 1 94.56 314 TYR A C 1
ATOM 2529 O O . TYR A 1 314 ? 30.375 30.812 18.594 1 94.56 314 TYR A O 1
ATOM 2537 N N . HIS A 1 315 ? 28.516 30.734 17.406 1 95.81 315 HIS A N 1
ATOM 2538 C CA . HIS A 1 315 ? 28.984 29.672 16.531 1 95.81 315 HIS A CA 1
ATOM 2539 C C . HIS A 1 315 ? 30.25 30.094 15.789 1 95.81 315 HIS A C 1
ATOM 2541 O O . HIS A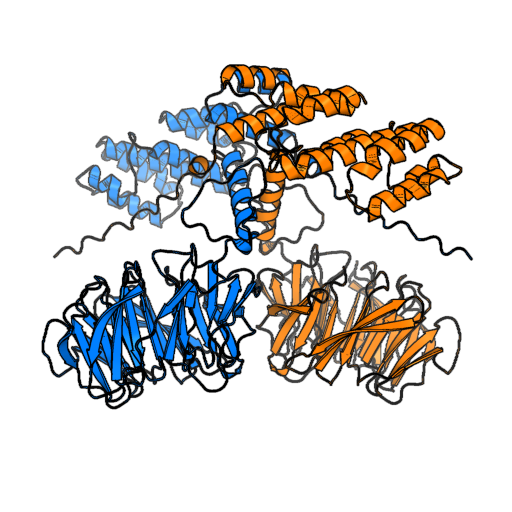 1 315 ? 30.453 31.281 15.516 1 95.81 315 HIS A O 1
ATOM 2547 N N . LYS A 1 316 ? 31.094 29.172 15.438 1 95.69 316 LYS A N 1
ATOM 2548 C CA . LYS A 1 316 ? 32.375 29.453 14.805 1 95.69 316 LYS A CA 1
ATOM 2549 C C . LYS A 1 316 ? 32.375 28.984 13.352 1 95.69 316 LYS A C 1
ATOM 2551 O O . LYS A 1 316 ? 33.438 29.016 12.688 1 95.69 316 LYS A O 1
ATOM 2556 N N . ASP A 1 317 ? 31.312 28.516 12.992 1 95.88 317 ASP A N 1
ATOM 2557 C CA . ASP A 1 317 ? 31.109 28.078 11.617 1 95.88 317 ASP A CA 1
ATOM 2558 C C . ASP A 1 317 ? 29.672 28.344 11.18 1 95.88 317 ASP A C 1
ATOM 2560 O O . ASP A 1 317 ? 28.844 28.828 11.961 1 95.88 317 ASP A O 1
ATOM 2564 N N . GLN A 1 318 ? 29.406 28.078 9.945 1 93.94 318 GLN A N 1
ATOM 2565 C CA . GLN A 1 318 ? 28.109 28.422 9.352 1 93.94 318 GLN A CA 1
ATOM 2566 C C . GLN A 1 318 ? 26.969 27.781 10.141 1 93.94 318 GLN A C 1
ATOM 2568 O O . GLN A 1 318 ? 27 26.594 10.461 1 93.94 318 GLN A O 1
ATOM 2573 N N . VAL A 1 319 ? 26 28.609 10.523 1 96.69 319 VAL A N 1
ATOM 2574 C CA . VAL A 1 319 ? 24.766 28.109 11.125 1 96.69 319 VAL A CA 1
ATOM 2575 C C . VAL A 1 319 ? 23.828 27.578 10.039 1 96.69 319 VAL A C 1
ATOM 2577 O O . VAL A 1 319 ? 23.422 28.312 9.133 1 96.69 319 VAL A O 1
ATOM 2580 N N . THR A 1 320 ? 23.453 26.344 10.141 1 96.06 320 THR A N 1
ATOM 2581 C CA . THR A 1 320 ? 22.766 25.672 9.039 1 96.06 320 THR A CA 1
ATOM 2582 C C . THR A 1 320 ? 21.266 25.641 9.281 1 96.06 320 THR A C 1
ATOM 2584 O O . THR A 1 320 ? 20.484 25.562 8.328 1 96.06 320 THR A O 1
ATOM 2587 N N . SER A 1 321 ? 20.859 25.625 10.523 1 96.94 321 SER A N 1
ATOM 2588 C CA . SER A 1 321 ? 19.438 25.531 10.82 1 96.94 321 SER A CA 1
ATOM 2589 C C . SER A 1 321 ? 19.156 25.891 12.273 1 96.94 321 SER A C 1
ATOM 2591 O O . SER A 1 321 ? 20.078 25.969 13.086 1 96.94 321 SER A O 1
ATOM 2593 N N . CYS A 1 322 ? 17.922 26.141 12.547 1 97.44 322 CYS A N 1
ATOM 2594 C CA . CYS A 1 322 ? 17.453 26.422 13.898 1 97.44 322 CYS A CA 1
ATOM 2595 C C . CYS A 1 322 ? 16 25.969 14.078 1 97.44 322 CYS A C 1
ATOM 2597 O O . CYS A 1 322 ? 15.266 25.828 13.102 1 97.44 322 CYS A O 1
ATOM 2599 N N . VAL A 1 323 ? 15.664 25.625 15.297 1 97.69 323 VAL A N 1
ATOM 2600 C CA . VAL A 1 323 ? 14.297 25.219 15.602 1 97.69 323 VAL A CA 1
ATOM 2601 C C . VAL A 1 323 ? 13.828 25.891 16.891 1 97.69 323 VAL A C 1
ATOM 2603 O O . VAL A 1 323 ? 14.617 26.078 17.828 1 97.69 323 VAL A O 1
ATOM 2606 N N . TRP A 1 324 ? 12.602 26.328 16.891 1 97.38 324 TRP A N 1
ATOM 2607 C CA . TRP A 1 324 ? 11.984 26.891 18.078 1 97.38 324 TRP A CA 1
ATOM 2608 C C . TRP A 1 324 ? 11.43 25.797 18.984 1 97.38 324 TRP A C 1
ATOM 2610 O O . TRP A 1 324 ? 10.898 24.797 18.484 1 97.38 324 TRP A O 1
ATOM 2620 N N . LEU A 1 325 ? 11.547 25.984 20.234 1 96.31 325 LEU A N 1
ATOM 2621 C CA . LEU A 1 325 ? 10.742 25.203 21.156 1 96.31 325 LEU A CA 1
ATOM 2622 C C . LEU A 1 325 ? 9.297 25.703 21.188 1 96.31 325 LEU A C 1
ATOM 2624 O O . LEU A 1 325 ? 9.023 26.828 20.766 1 96.31 325 LEU A O 1
ATOM 2628 N N . PRO A 1 326 ? 8.406 24.891 21.656 1 95.19 326 PRO A N 1
ATOM 2629 C CA . PRO A 1 326 ? 6.988 25.25 21.547 1 95.19 326 PRO A CA 1
ATOM 2630 C C . PRO A 1 326 ? 6.598 26.406 22.453 1 95.19 326 PRO A C 1
ATOM 2632 O O . PRO A 1 326 ? 5.508 26.969 22.312 1 95.19 326 PRO A O 1
ATOM 2635 N N . ASP A 1 327 ? 7.441 26.875 23.312 1 93.56 327 ASP A N 1
ATOM 2636 C CA . ASP A 1 327 ? 7.102 27.891 24.312 1 93.56 327 ASP A CA 1
ATOM 2637 C C . ASP A 1 327 ? 7.262 29.297 23.75 1 93.56 327 ASP A C 1
ATOM 2639 O O . ASP A 1 327 ? 6.992 30.281 24.438 1 93.56 327 ASP A O 1
ATOM 2643 N N . ASN A 1 328 ? 7.75 29.5 22.547 1 94.69 328 ASN A N 1
ATOM 2644 C CA . ASN A 1 328 ? 7.938 30.781 21.859 1 94.69 328 ASN A CA 1
ATOM 2645 C C . ASN A 1 328 ? 9.07 31.594 22.484 1 94.69 328 ASN A C 1
ATOM 2647 O O . ASN A 1 328 ? 9.141 32.812 22.297 1 94.69 328 ASN A O 1
ATOM 2651 N N . ARG A 1 329 ? 9.898 30.938 23.25 1 95 329 ARG A N 1
ATOM 2652 C CA . ARG A 1 329 ? 10.945 31.672 23.953 1 95 329 ARG A CA 1
ATOM 2653 C C . ARG A 1 329 ? 12.328 31.109 23.641 1 95 329 ARG A C 1
ATOM 2655 O O . ARG A 1 329 ? 13.25 31.859 23.297 1 95 329 ARG A O 1
ATOM 2662 N N . TYR A 1 330 ? 12.422 29.844 23.703 1 95.75 330 TYR A N 1
ATOM 2663 C CA . TYR A 1 330 ? 13.719 29.203 23.516 1 95.75 330 TYR A CA 1
ATOM 2664 C C . TYR A 1 330 ? 13.852 28.625 22.109 1 95.75 330 TYR A C 1
ATOM 2666 O O . TYR A 1 330 ? 12.852 28.25 21.5 1 95.75 330 TYR A O 1
ATOM 2674 N N . PHE A 1 331 ? 15.031 28.594 21.578 1 96.81 331 PHE A N 1
ATOM 2675 C CA . PHE A 1 331 ? 15.305 27.938 20.312 1 96.81 331 PHE A CA 1
ATOM 2676 C C . PHE A 1 331 ? 16.688 27.281 20.328 1 96.81 331 PHE A C 1
ATOM 2678 O O . PHE A 1 331 ? 17.531 27.625 21.156 1 96.81 331 PHE A O 1
ATOM 2685 N N . ILE A 1 332 ? 16.844 26.297 19.5 1 97.44 332 ILE A N 1
ATOM 2686 C CA . ILE A 1 332 ? 18.109 25.578 19.344 1 97.44 332 ILE A CA 1
ATOM 2687 C C . ILE A 1 332 ? 18.703 25.859 17.969 1 97.44 332 ILE A C 1
ATOM 2689 O O . ILE A 1 332 ? 17.984 25.859 16.969 1 97.44 332 ILE A O 1
ATOM 2693 N N . SER A 1 333 ? 19.969 26.141 17.938 1 97.69 333 SER A N 1
ATOM 2694 C CA . SER A 1 333 ? 20.672 26.328 16.672 1 97.69 333 SER A CA 1
ATOM 2695 C C . SER A 1 333 ? 21.734 25.25 16.469 1 97.69 333 SER A C 1
ATOM 2697 O O . SER A 1 333 ? 22.281 24.734 17.438 1 97.69 333 SER A O 1
ATOM 2699 N N . GLY A 1 334 ? 21.875 24.859 15.273 1 96.62 334 GLY A N 1
ATOM 2700 C CA . GLY A 1 334 ? 22.922 23.953 14.852 1 96.62 334 GLY A CA 1
ATOM 2701 C C . GLY A 1 334 ? 23.812 24.516 13.766 1 96.62 334 GLY A C 1
ATOM 2702 O O . GLY A 1 334 ? 23.359 25.266 12.898 1 96.62 334 GLY A O 1
ATOM 2703 N N . ALA A 1 335 ? 25.109 24.172 13.812 1 95.81 335 ALA A N 1
ATOM 2704 C CA . ALA A 1 335 ? 26.094 24.688 12.875 1 95.81 335 ALA A CA 1
ATOM 2705 C C . ALA A 1 335 ? 27.109 23.609 12.5 1 95.81 335 ALA A C 1
ATOM 2707 O O . ALA A 1 335 ? 27.016 22.469 12.945 1 95.81 335 ALA A O 1
ATOM 2708 N N . CYS A 1 336 ? 27.984 24.016 11.625 1 94.5 336 CYS A N 1
ATOM 2709 C CA . CYS A 1 336 ? 29.016 23.094 11.172 1 94.5 336 CYS A CA 1
ATOM 2710 C C . CYS A 1 336 ? 30.172 23.016 12.172 1 94.5 336 CYS A C 1
ATOM 2712 O O . CYS A 1 336 ? 31.172 22.344 11.93 1 94.5 336 CYS A O 1
ATOM 2714 N N . ASP A 1 337 ? 30.047 23.672 13.32 1 95.12 337 ASP A N 1
ATOM 2715 C CA . ASP A 1 337 ? 31.125 23.688 14.32 1 95.12 337 ASP A CA 1
ATOM 2716 C C . ASP A 1 337 ? 30.922 22.562 15.344 1 95.12 337 ASP A C 1
ATOM 2718 O O . ASP A 1 337 ? 31.578 22.547 16.391 1 95.12 337 ASP A O 1
ATOM 2722 N N . LYS A 1 338 ? 29.938 21.734 15.188 1 95.94 338 LYS A N 1
ATOM 2723 C CA . LYS A 1 338 ? 29.734 20.516 15.961 1 95.94 338 LYS A CA 1
ATOM 2724 C C . LYS A 1 338 ? 29.156 20.828 17.344 1 95.94 338 LYS A C 1
ATOM 2726 O O . LYS A 1 338 ? 29.453 20.125 18.312 1 95.94 338 LYS A O 1
ATOM 2731 N N . VAL A 1 339 ? 28.391 21.859 17.391 1 96.44 339 VAL A N 1
ATOM 2732 C CA . VAL A 1 339 ? 27.75 22.188 18.672 1 96.44 339 VAL A CA 1
ATOM 2733 C C . VAL A 1 339 ? 26.312 22.656 18.438 1 96.44 339 VAL A C 1
ATOM 2735 O O . VAL A 1 339 ? 26.062 23.453 17.531 1 96.44 339 VAL A O 1
ATOM 2738 N N . LEU A 1 340 ? 25.453 22.125 19.219 1 97.25 340 LEU A N 1
ATOM 2739 C CA . LEU A 1 340 ? 24.109 22.672 19.328 1 97.25 340 LEU A CA 1
ATOM 2740 C C . LEU A 1 340 ? 24.016 23.703 20.453 1 97.25 340 LEU A C 1
ATOM 2742 O O . LEU A 1 340 ? 24.578 23.484 21.531 1 97.25 340 LEU A O 1
ATOM 2746 N N . CYS A 1 341 ? 23.344 24.797 20.219 1 97 341 CYS A N 1
ATOM 2747 C CA . CYS A 1 341 ? 23.234 25.844 21.219 1 97 341 CYS A CA 1
ATOM 2748 C C . CYS A 1 341 ? 21.766 26.141 21.547 1 97 341 CYS A C 1
ATOM 2750 O O . CYS A 1 341 ? 20.953 26.281 20.641 1 97 341 CYS A O 1
ATOM 2752 N N . LEU A 1 342 ? 21.5 26.172 22.781 1 96.75 342 LEU A N 1
ATOM 2753 C CA . LEU A 1 342 ? 20.188 26.609 23.25 1 96.75 342 LEU A CA 1
ATOM 2754 C C . LEU A 1 342 ? 20.203 28.109 23.578 1 96.75 342 LEU A C 1
ATOM 2756 O O . LEU A 1 342 ? 21.062 28.578 24.328 1 96.75 342 LEU A O 1
ATOM 2760 N N . TRP A 1 343 ? 19.25 28.828 23.016 1 96.62 343 TRP A N 1
ATOM 2761 C CA . TRP A 1 343 ? 19.188 30.281 23.188 1 96.62 343 TRP A CA 1
ATOM 2762 C C . TRP A 1 343 ? 17.875 30.703 23.828 1 96.62 343 TRP A C 1
ATOM 2764 O O . TRP A 1 343 ? 16.875 29.984 23.734 1 96.62 343 TRP A O 1
ATOM 2774 N N . ASP A 1 344 ? 17.938 31.812 24.484 1 95.19 344 ASP A N 1
ATOM 2775 C CA . ASP A 1 344 ? 16.75 32.531 25 1 95.19 344 ASP A CA 1
ATOM 2776 C C . ASP A 1 344 ? 16.469 33.781 24.172 1 95.19 344 ASP A C 1
ATOM 2778 O O . ASP A 1 344 ? 17.297 34.688 24.109 1 95.19 344 ASP A O 1
ATOM 2782 N N . SER A 1 345 ? 15.336 33.875 23.594 1 94.19 345 SER A N 1
ATOM 2783 C CA . SER A 1 345 ? 15.023 34.969 22.688 1 94.19 345 SER A CA 1
ATOM 2784 C C . SER A 1 345 ? 14.641 36.219 23.453 1 94.19 345 SER A C 1
ATOM 2786 O O . SER A 1 345 ? 14.594 37.312 22.891 1 94.19 345 SER A O 1
ATOM 2788 N N . GLU A 1 346 ? 14.352 36.094 24.688 1 90.94 346 GLU A N 1
ATOM 2789 C CA . GLU A 1 346 ? 13.906 37.25 25.484 1 90.94 346 GLU A CA 1
ATOM 2790 C C . GLU A 1 346 ? 15.086 37.938 26.188 1 90.94 346 GLU A C 1
ATOM 2792 O O . GLU A 1 346 ? 14.977 39.062 26.625 1 90.94 346 GLU A O 1
ATOM 2797 N N . ILE A 1 347 ? 16.109 37.156 26.359 1 80.81 347 ILE A N 1
ATOM 2798 C CA . ILE A 1 347 ? 17.25 37.719 27.094 1 80.81 347 ILE A CA 1
ATOM 2799 C C . ILE A 1 347 ? 18.391 38 26.125 1 80.81 347 ILE A C 1
ATOM 2801 O O . ILE A 1 347 ? 18.672 37.188 25.234 1 80.81 347 ILE A O 1
ATOM 2805 N N . THR A 1 348 ? 18.891 39.25 26.266 1 74.94 348 THR A N 1
ATOM 2806 C CA . THR A 1 348 ? 20.016 39.625 25.422 1 74.94 348 THR A CA 1
ATOM 2807 C C . THR A 1 348 ? 21.328 39.094 26 1 74.94 348 THR A C 1
ATOM 2809 O O . THR A 1 348 ? 21.891 39.719 26.906 1 74.94 348 THR A O 1
ATOM 2812 N N . LEU A 1 349 ? 21.484 37.844 25.781 1 75 349 LEU A N 1
ATOM 2813 C CA . LEU A 1 349 ? 22.766 37.281 26.25 1 75 349 LEU A CA 1
ATOM 2814 C C . LEU A 1 349 ? 23.703 37.062 25.078 1 75 349 LEU A C 1
ATOM 2816 O O . LEU A 1 349 ? 23.266 36.75 23.969 1 75 349 LEU A O 1
ATOM 2820 N N . SER A 1 350 ? 25.016 37.188 25.359 1 79.31 350 SER A N 1
ATOM 2821 C CA . SER A 1 350 ? 26.031 36.906 24.344 1 79.31 350 SER A CA 1
ATOM 2822 C C . SER A 1 350 ? 26.344 35.438 24.25 1 79.31 350 SER A C 1
ATOM 2824 O O . SER A 1 350 ? 26.875 34.969 23.234 1 79.31 350 SER A O 1
ATOM 2826 N N . GLN A 1 351 ? 25.938 34.719 25.297 1 90.5 351 GLN A N 1
ATOM 2827 C CA . GLN A 1 351 ? 26.281 33.281 25.312 1 90.5 351 GLN A CA 1
ATOM 2828 C C . GLN A 1 351 ? 25.016 32.406 25.312 1 90.5 351 GLN A C 1
ATOM 2830 O O . GLN A 1 351 ? 24 32.812 25.875 1 90.5 351 GLN A O 1
ATOM 2835 N N . PRO A 1 352 ? 25.125 31.203 24.703 1 94.81 352 PRO A N 1
ATOM 2836 C CA . PRO A 1 352 ? 24 30.266 24.766 1 94.81 352 PRO A CA 1
ATOM 2837 C C . PRO A 1 352 ? 23.75 29.75 26.188 1 94.81 352 PRO A C 1
ATOM 2839 O O . PRO A 1 352 ? 24.672 29.703 27 1 94.81 352 PRO A O 1
ATOM 2842 N N . ILE A 1 353 ? 22.578 29.391 26.469 1 92.81 353 ILE A N 1
ATOM 2843 C CA . ILE A 1 353 ? 22.188 28.875 27.781 1 92.81 353 ILE A CA 1
ATOM 2844 C C . ILE A 1 353 ? 22.844 27.5 28 1 92.81 353 ILE A C 1
ATOM 2846 O O . ILE A 1 353 ? 23.344 27.219 29.094 1 92.81 353 ILE A O 1
ATOM 2850 N N . THR A 1 354 ? 22.703 26.688 27.047 1 93.94 354 THR A N 1
ATOM 2851 C CA . THR A 1 354 ? 23.266 25.344 27.078 1 93.94 354 THR A CA 1
ATOM 2852 C C . THR A 1 354 ? 23.891 24.984 25.719 1 93.94 354 THR A C 1
ATOM 2854 O O . THR A 1 354 ? 23.516 25.562 24.703 1 93.94 354 THR A O 1
ATOM 2857 N N . ARG A 1 355 ? 24.922 24.141 25.797 1 94.81 355 ARG A N 1
ATOM 2858 C CA . ARG A 1 355 ? 25.594 23.625 24.594 1 94.81 355 ARG A CA 1
ATOM 2859 C C . ARG A 1 355 ? 25.672 22.109 24.609 1 94.81 355 ARG A C 1
ATOM 2861 O O . ARG A 1 355 ? 25.891 21.5 25.672 1 94.81 355 ARG A O 1
ATOM 2868 N N . TRP A 1 356 ? 25.453 21.484 23.5 1 95.56 356 TRP A N 1
ATOM 2869 C CA . TRP A 1 356 ? 25.594 20.047 23.375 1 95.56 356 TRP A CA 1
ATOM 2870 C C . TRP A 1 356 ? 26.562 19.703 22.234 1 95.56 356 TRP A C 1
ATOM 2872 O O . TRP A 1 356 ? 26.344 20.078 21.094 1 95.56 356 TRP A O 1
ATOM 2882 N N . PRO A 1 357 ? 27.656 19.047 22.594 1 94.31 357 PRO A N 1
ATOM 2883 C CA . PRO A 1 357 ? 28.531 18.578 21.516 1 94.31 357 PRO A CA 1
ATOM 2884 C C . PRO A 1 357 ? 27.859 17.547 20.625 1 94.31 357 PRO A C 1
ATOM 2886 O O . PRO A 1 357 ? 27.312 16.547 21.109 1 94.31 357 PRO A O 1
ATOM 2889 N N . VAL A 1 358 ? 27.844 17.781 19.359 1 94.56 358 VAL A N 1
ATOM 2890 C CA . VAL A 1 358 ? 27.266 16.859 18.375 1 94.56 358 VAL A CA 1
ATOM 2891 C C . VAL A 1 358 ? 28.156 16.828 17.141 1 94.56 358 VAL A C 1
ATOM 2893 O O . VAL A 1 358 ? 29.219 17.453 17.109 1 94.56 358 VAL A O 1
ATOM 2896 N N . GLN A 1 359 ? 27.797 16.047 16.125 1 93.06 359 GLN A N 1
ATOM 2897 C CA . GLN A 1 359 ? 28.469 16.078 14.836 1 93.06 359 GLN A CA 1
ATOM 2898 C C . GLN A 1 359 ? 28.031 17.297 14.031 1 93.06 359 GLN A C 1
ATOM 2900 O O . GLN A 1 359 ? 27.078 17.984 14.398 1 93.06 359 GLN A O 1
ATOM 2905 N N . ARG A 1 360 ? 28.797 17.578 12.961 1 95.19 360 ARG A N 1
ATOM 2906 C CA . ARG A 1 360 ? 28.438 18.703 12.086 1 95.19 360 ARG A CA 1
ATOM 2907 C C . ARG A 1 360 ? 26.984 18.594 11.633 1 95.19 360 ARG A C 1
ATOM 2909 O O . ARG A 1 360 ? 26.641 17.703 10.859 1 95.19 360 ARG A O 1
ATOM 2916 N N . THR A 1 361 ? 26.188 19.5 12.062 1 96.12 361 THR A N 1
ATOM 2917 C CA . THR A 1 361 ? 24.75 19.453 11.812 1 96.12 361 THR A CA 1
ATOM 2918 C C . THR A 1 361 ? 24.406 20.172 10.516 1 96.12 361 THR A C 1
ATOM 2920 O O . THR A 1 361 ? 24.844 21.312 10.297 1 96.12 361 THR A O 1
ATOM 2923 N N . THR A 1 362 ? 23.625 19.547 9.688 1 95.5 362 THR A N 1
ATOM 2924 C CA . THR A 1 362 ? 23.266 20.156 8.406 1 95.5 362 THR A CA 1
ATOM 2925 C C . THR A 1 362 ? 21.812 20.594 8.398 1 95.5 362 THR A C 1
ATOM 2927 O O . THR A 1 362 ? 21.438 21.5 7.652 1 95.5 362 THR A O 1
ATOM 2930 N N . ASP A 1 363 ? 20.984 19.984 9.148 1 97.5 363 ASP A N 1
ATOM 2931 C CA . ASP A 1 363 ? 19.578 20.359 9.289 1 97.5 363 ASP A CA 1
ATOM 2932 C C . ASP A 1 363 ? 18.984 19.781 10.57 1 97.5 363 ASP A C 1
ATOM 2934 O O . ASP A 1 363 ? 19.531 18.844 11.156 1 97.5 363 ASP A O 1
ATOM 2938 N N . MET A 1 364 ? 17.922 20.375 11 1 97.88 364 MET A N 1
ATOM 2939 C CA . MET A 1 364 ? 17.266 19.891 12.219 1 97.88 364 MET A CA 1
ATOM 2940 C C . MET A 1 364 ? 15.781 20.234 12.211 1 97.88 364 MET A C 1
ATOM 2942 O O . MET A 1 364 ? 15.367 21.203 11.57 1 97.88 364 MET A O 1
ATOM 2946 N N . LYS A 1 365 ? 15.008 19.438 12.836 1 98.06 365 LYS A N 1
ATOM 2947 C CA . LYS A 1 365 ? 13.57 19.656 12.961 1 98.06 365 LYS A CA 1
ATOM 2948 C C . LYS A 1 365 ? 13.062 19.219 14.328 1 98.06 365 LYS A C 1
ATOM 2950 O O . LYS A 1 365 ? 13.648 18.344 14.969 1 98.06 365 LYS A O 1
ATOM 2955 N N . MET A 1 366 ? 12.078 19.906 14.742 1 96.38 366 MET A N 1
ATOM 2956 C CA . MET A 1 366 ? 11.398 19.578 15.992 1 96.38 366 MET A CA 1
ATOM 2957 C C . MET A 1 366 ? 9.891 19.453 15.773 1 96.38 366 MET A C 1
ATOM 2959 O O . MET A 1 366 ? 9.312 20.219 14.992 1 96.38 366 MET A O 1
ATOM 2963 N N . THR A 1 367 ? 9.297 18.484 16.5 1 95 367 THR A N 1
ATOM 2964 C CA . THR A 1 367 ? 7.844 18.359 16.406 1 95 367 THR A CA 1
ATOM 2965 C C . THR A 1 367 ? 7.152 19.547 17.062 1 95 367 THR A C 1
ATOM 2967 O O . THR A 1 367 ? 7.723 20.188 17.938 1 95 367 THR A O 1
ATOM 2970 N N . GLN A 1 368 ? 5.945 19.766 16.656 1 91.88 368 GLN A N 1
ATOM 2971 C CA . GLN A 1 368 ? 5.207 20.938 17.125 1 91.88 368 GLN A CA 1
ATOM 2972 C C . GLN A 1 368 ? 5.004 20.875 18.641 1 91.88 368 GLN A C 1
ATOM 2974 O O . GLN A 1 368 ? 4.984 21.906 19.312 1 91.88 368 GLN A O 1
ATOM 2979 N N . ASP A 1 369 ? 4.859 19.656 19.203 1 90.81 369 ASP A N 1
ATOM 2980 C CA . ASP A 1 369 ? 4.652 19.5 20.641 1 90.81 369 ASP A CA 1
ATOM 2981 C C . ASP A 1 369 ? 5.98 19.578 21.391 1 90.81 369 ASP A C 1
ATOM 2983 O O . ASP A 1 369 ? 5.996 19.578 22.625 1 90.81 369 ASP A O 1
ATOM 2987 N N . GLY A 1 370 ? 7.09 19.625 20.672 1 93.38 370 GLY A N 1
ATOM 2988 C CA . GLY A 1 370 ? 8.406 19.797 21.266 1 93.38 370 GLY A CA 1
ATOM 2989 C C . GLY A 1 370 ? 8.953 18.516 21.891 1 93.38 370 GLY A C 1
ATOM 2990 O O . GLY A 1 370 ? 9.938 18.547 22.625 1 93.38 370 GLY A O 1
ATOM 2991 N N . LYS A 1 371 ? 8.359 17.406 21.594 1 91.5 371 LYS A N 1
ATOM 2992 C CA . LYS A 1 371 ? 8.742 16.172 22.266 1 91.5 371 LYS A CA 1
ATOM 2993 C C . LYS A 1 371 ? 9.852 15.445 21.5 1 91.5 371 LYS A C 1
ATOM 2995 O O . LYS A 1 371 ? 10.641 14.703 22.109 1 91.5 371 LYS A O 1
ATOM 3000 N N . ARG A 1 372 ? 9.828 15.664 20.266 1 95.06 372 ARG A N 1
ATOM 3001 C CA . ARG A 1 372 ? 10.828 14.992 19.453 1 95.06 372 ARG A CA 1
ATOM 3002 C C . ARG A 1 372 ? 11.695 16 18.703 1 95.06 372 ARG A C 1
ATOM 3004 O O . ARG A 1 372 ? 11.172 16.875 18 1 95.06 372 ARG A O 1
ATOM 3011 N N . PHE A 1 373 ? 12.945 15.875 18.891 1 96.81 373 PHE A N 1
ATOM 3012 C CA . PHE A 1 373 ? 13.961 16.672 18.219 1 96.81 373 PHE A CA 1
ATOM 3013 C C . PHE A 1 373 ? 14.883 15.797 17.375 1 96.81 373 PHE A C 1
ATOM 3015 O O . PHE A 1 373 ? 15.391 14.789 17.859 1 96.81 373 PHE A O 1
ATOM 3022 N N . VAL A 1 374 ? 14.984 16.094 16.031 1 98.19 374 VAL A N 1
ATOM 3023 C CA . VAL A 1 374 ? 15.758 15.258 15.125 1 98.19 374 VAL A CA 1
ATOM 3024 C C . VAL A 1 374 ? 16.797 16.109 14.391 1 98.19 374 VAL A C 1
ATOM 3026 O O . VAL A 1 374 ? 16.5 17.219 13.945 1 98.19 374 VAL A O 1
ATOM 3029 N N . THR A 1 375 ? 18.016 15.672 14.266 1 98 375 THR A N 1
ATOM 3030 C CA . THR A 1 375 ? 19.078 16.344 13.523 1 98 375 THR A CA 1
ATOM 3031 C C . THR A 1 375 ? 19.688 15.414 12.484 1 98 375 THR A C 1
ATOM 3033 O O . THR A 1 375 ? 19.578 14.188 12.602 1 98 375 THR A O 1
ATOM 3036 N N . ILE A 1 376 ? 20.219 15.953 11.484 1 97.5 376 ILE A N 1
ATOM 3037 C CA . ILE A 1 376 ? 21.031 15.219 10.523 1 97.5 376 ILE A CA 1
ATOM 3038 C C . ILE A 1 376 ? 22.406 15.867 10.414 1 97.5 376 ILE A C 1
ATOM 3040 O O . ILE A 1 376 ? 22.547 17.078 10.625 1 97.5 376 ILE A O 1
ATOM 3044 N N . GLY A 1 377 ? 23.391 15.047 10.102 1 95.44 377 GLY A N 1
ATOM 3045 C CA . GLY A 1 377 ? 24.766 15.555 10.062 1 95.44 377 GLY A CA 1
ATOM 3046 C C . GLY A 1 377 ? 25.562 15.023 8.891 1 95.44 377 GLY A C 1
ATOM 3047 O O . GLY A 1 377 ? 25.062 14.188 8.125 1 95.44 377 GLY A O 1
ATOM 3048 N N . LEU A 1 378 ? 26.719 15.586 8.758 1 93.12 378 LEU A N 1
ATOM 3049 C CA . LEU A 1 378 ? 27.625 15.172 7.691 1 93.12 378 LEU A CA 1
ATOM 3050 C C . LEU A 1 378 ? 28.141 13.758 7.93 1 93.12 378 LEU A C 1
ATOM 3052 O O . LEU A 1 378 ? 28.719 13.141 7.027 1 93.12 378 LEU A O 1
ATOM 3056 N N . ASP A 1 379 ? 27.984 13.234 9.094 1 92.75 379 ASP A N 1
ATOM 3057 C CA . ASP A 1 379 ? 28.344 11.852 9.391 1 92.75 379 ASP A CA 1
ATOM 3058 C C . ASP A 1 379 ? 27.312 10.883 8.797 1 92.75 379 ASP A C 1
ATOM 3060 O O . ASP A 1 379 ? 27.391 9.672 9.023 1 92.75 379 ASP A O 1
ATOM 3064 N N . LYS A 1 380 ? 26.328 11.398 8.109 1 94.5 380 LYS A N 1
ATOM 3065 C CA . LYS A 1 380 ? 25.312 10.633 7.406 1 94.5 380 LYS A CA 1
ATOM 3066 C C . LYS A 1 380 ? 24.375 9.93 8.391 1 94.5 380 LYS A C 1
ATOM 3068 O O . LYS A 1 380 ? 23.906 8.82 8.125 1 94.5 380 LYS A O 1
ATOM 3073 N N . CYS A 1 381 ? 24.141 10.586 9.523 1 96.06 381 CYS A N 1
ATOM 3074 C CA . CYS A 1 381 ? 23.281 9.984 10.531 1 96.06 381 CYS A CA 1
ATOM 3075 C C . CYS A 1 381 ? 22.031 10.844 10.773 1 96.06 381 CYS A C 1
ATOM 3077 O O . CYS A 1 381 ? 22.109 12.07 10.711 1 96.06 381 CYS A O 1
ATOM 3079 N N . ILE A 1 382 ? 21 10.172 11 1 97.31 382 ILE A N 1
ATOM 3080 C CA . ILE A 1 382 ? 19.797 10.781 11.57 1 97.31 382 ILE A CA 1
ATOM 3081 C C . ILE A 1 382 ? 19.75 10.531 13.078 1 97.31 382 ILE A C 1
ATOM 3083 O O . ILE A 1 382 ? 19.688 9.383 13.523 1 97.31 382 ILE A O 1
ATOM 3087 N N . THR A 1 383 ? 19.812 11.555 13.828 1 97.5 383 THR A N 1
ATOM 3088 C CA . THR A 1 383 ? 19.828 11.414 15.273 1 97.5 383 THR A CA 1
ATOM 3089 C C . THR A 1 383 ? 18.531 11.953 15.891 1 97.5 383 THR A C 1
ATOM 3091 O O . THR A 1 383 ? 18.125 13.078 15.594 1 97.5 383 THR A O 1
ATOM 3094 N N . VAL A 1 384 ? 17.922 11.141 16.75 1 97.38 384 VAL A N 1
ATOM 3095 C CA . VAL A 1 384 ? 16.656 11.5 17.391 1 97.38 384 VAL A CA 1
ATOM 3096 C C . VAL A 1 384 ? 16.891 11.797 18.875 1 97.38 384 VAL A C 1
ATOM 3098 O O . VAL A 1 384 ? 17.609 11.047 19.547 1 97.38 384 VAL A O 1
ATOM 3101 N N . TYR A 1 385 ? 16.391 12.898 19.312 1 96.56 385 TYR A N 1
ATOM 3102 C CA . TYR A 1 385 ? 16.484 13.297 20.703 1 96.56 385 TYR A CA 1
ATOM 3103 C C . TYR A 1 385 ? 15.109 13.406 21.344 1 96.56 385 TYR A C 1
ATOM 3105 O O . TYR A 1 385 ? 14.164 13.891 20.719 1 96.56 385 TYR A O 1
ATOM 3113 N N . ASP A 1 386 ? 15.039 12.953 22.578 1 94 386 ASP A N 1
ATOM 3114 C CA . ASP A 1 386 ? 13.883 13.305 23.406 1 94 386 ASP A CA 1
ATOM 3115 C C . ASP A 1 386 ? 14.102 14.641 24.109 1 94 386 ASP A C 1
ATOM 3117 O O . ASP A 1 386 ? 15.211 14.93 24.578 1 94 386 ASP A O 1
ATOM 3121 N N . VAL A 1 387 ? 13.102 15.445 24.141 1 91.69 387 VAL A N 1
ATOM 3122 C CA . VAL A 1 387 ? 13.203 16.766 24.734 1 91.69 387 VAL A CA 1
ATOM 3123 C C . VAL A 1 387 ? 12.398 16.797 26.031 1 91.69 387 VAL A C 1
ATOM 3125 O O . VAL A 1 387 ? 11.195 16.516 26.047 1 91.69 387 VAL A O 1
ATOM 3128 N N . ASP A 1 388 ? 12.992 17.016 27.078 1 90.12 388 ASP A N 1
ATOM 3129 C CA . ASP A 1 388 ? 12.367 17.219 28.391 1 90.12 388 ASP A CA 1
ATOM 3130 C C . ASP A 1 388 ? 12.711 18.594 28.953 1 90.12 388 ASP A C 1
ATOM 3132 O O . ASP A 1 388 ? 13.75 18.766 29.594 1 90.12 388 ASP A O 1
ATOM 3136 N N . GLY A 1 389 ? 11.781 19.484 28.734 1 86.5 389 GLY A N 1
ATOM 3137 C CA . GLY A 1 389 ? 12.102 20.875 29.062 1 86.5 389 GLY A CA 1
ATOM 3138 C C . GLY A 1 389 ? 13.234 21.438 28.219 1 86.5 389 GLY A C 1
ATOM 3139 O O . GLY A 1 389 ? 13.141 21.484 27 1 86.5 389 GLY A O 1
ATOM 3140 N N . LEU A 1 390 ? 14.367 21.844 28.953 1 88.19 390 LEU A N 1
ATOM 3141 C CA . LEU A 1 390 ? 15.492 22.422 28.234 1 88.19 390 LEU A CA 1
ATOM 3142 C C . LEU A 1 390 ? 16.625 21.422 28.078 1 88.19 390 LEU A C 1
ATOM 3144 O O . LEU A 1 390 ? 17.734 21.781 27.672 1 88.19 390 LEU A O 1
ATOM 3148 N N . ARG A 1 391 ? 16.281 20.172 28.328 1 91.38 391 ARG A N 1
ATOM 3149 C CA . ARG A 1 391 ? 17.25 19.094 28.188 1 91.38 391 ARG A CA 1
ATOM 3150 C C . ARG A 1 391 ? 16.922 18.219 26.984 1 91.38 391 ARG A C 1
ATOM 3152 O O . ARG A 1 391 ? 15.75 17.938 26.719 1 91.38 391 ARG A O 1
ATOM 3159 N N . ILE A 1 392 ? 17.953 17.875 26.281 1 93.56 392 ILE A N 1
ATOM 3160 C CA . ILE A 1 392 ? 17.75 16.938 25.172 1 93.56 392 ILE A CA 1
ATOM 3161 C C . ILE A 1 392 ? 18.578 15.68 25.406 1 93.56 392 ILE A C 1
ATOM 3163 O O . ILE A 1 392 ? 19.688 15.742 25.953 1 93.56 392 ILE A O 1
ATOM 3167 N N . THR A 1 393 ? 17.984 14.477 25.156 1 94.5 393 THR A N 1
ATOM 3168 C CA . THR A 1 393 ? 18.656 13.188 25.312 1 94.5 393 THR A CA 1
ATOM 3169 C C . THR A 1 393 ? 18.578 12.383 24.031 1 94.5 393 THR A C 1
ATOM 3171 O O . THR A 1 393 ? 17.484 12.164 23.484 1 94.5 393 THR A O 1
ATOM 3174 N N . GLU A 1 394 ? 19.734 12.016 23.547 1 93.94 394 GLU A N 1
ATOM 3175 C CA . GLU A 1 394 ? 19.766 11.195 22.344 1 93.94 394 GLU A CA 1
ATOM 3176 C C . GLU A 1 394 ? 19.109 9.836 22.578 1 93.94 394 GLU A C 1
ATOM 3178 O O . GLU A 1 394 ? 19.438 9.148 23.547 1 93.94 394 GLU A O 1
ATOM 3183 N N . THR A 1 395 ? 18.219 9.438 21.703 1 92.38 395 THR A N 1
ATOM 3184 C CA . THR A 1 395 ? 17.5 8.188 21.891 1 92.38 395 THR A CA 1
ATOM 3185 C C . THR A 1 395 ? 17.75 7.234 20.719 1 92.38 395 THR A C 1
ATOM 3187 O O . THR A 1 395 ? 17.797 6.02 20.906 1 92.38 395 THR A O 1
ATOM 3190 N N . VAL A 1 396 ? 17.812 7.723 19.547 1 89.88 396 VAL A N 1
ATOM 3191 C CA . VAL A 1 396 ? 17.969 6.895 18.344 1 89.88 396 VAL A CA 1
ATOM 3192 C C . VAL A 1 396 ? 19.031 7.5 17.438 1 89.88 396 VAL A C 1
ATOM 3194 O O . VAL A 1 396 ? 19.125 8.727 17.328 1 89.88 396 VAL A O 1
ATOM 3197 N N . LYS A 1 397 ? 19.812 6.723 16.812 1 91.69 397 LYS A N 1
ATOM 3198 C CA . LYS A 1 397 ? 20.75 7.117 15.766 1 91.69 397 LYS A CA 1
ATOM 3199 C C . LYS A 1 397 ? 20.672 6.172 14.57 1 91.69 397 LYS A C 1
ATOM 3201 O O . LYS A 1 397 ? 20.875 4.965 14.711 1 91.69 397 LYS A O 1
ATOM 3206 N N . ILE A 1 398 ? 20.297 6.727 13.469 1 91.56 398 ILE A N 1
ATOM 3207 C CA . ILE A 1 398 ? 20.141 5.938 12.25 1 91.56 398 ILE A CA 1
ATOM 3208 C C . ILE A 1 398 ? 21.219 6.312 11.242 1 91.56 398 ILE A C 1
ATOM 3210 O O . ILE A 1 398 ? 21.422 7.492 10.945 1 91.56 398 ILE A O 1
ATOM 3214 N N . GLN A 1 399 ? 21.922 5.363 10.742 1 88.94 399 GLN A N 1
ATOM 3215 C CA . GLN A 1 399 ? 22.938 5.586 9.727 1 88.94 399 GLN A CA 1
ATOM 3216 C C . GLN A 1 399 ? 22.328 5.516 8.32 1 88.94 399 GLN A C 1
ATOM 3218 O O . GLN A 1 399 ? 21.672 4.527 7.969 1 88.94 399 GLN A O 1
ATOM 3223 N N . GLU A 1 400 ? 22.516 6.5 7.582 1 89.81 400 GLU A N 1
ATOM 3224 C CA . GLU A 1 400 ? 22.078 6.531 6.188 1 89.81 400 GLU A CA 1
ATOM 3225 C C . GLU A 1 400 ? 23.203 6.082 5.254 1 89.81 400 GLU A C 1
ATOM 3227 O O . GLU A 1 400 ? 24.375 6.105 5.633 1 89.81 400 GLU A O 1
ATOM 3232 N N . GLU A 1 401 ? 22.859 5.703 4.012 1 77.94 401 GLU A N 1
ATOM 3233 C CA . GLU A 1 401 ? 23.828 5.176 3.051 1 77.94 401 GLU A CA 1
ATOM 3234 C C . GLU A 1 401 ? 24.656 6.297 2.436 1 77.94 401 GLU A C 1
ATOM 3236 O O . GLU A 1 401 ? 25.812 6.078 2.029 1 77.94 401 GLU A O 1
ATOM 3241 N N . GLY A 1 402 ? 24.109 7.426 2.357 1 87.62 402 GLY A N 1
ATOM 3242 C CA . GLY A 1 402 ? 24.797 8.547 1.729 1 87.62 402 GLY A CA 1
ATOM 3243 C C . GLY A 1 402 ? 24.641 9.844 2.492 1 87.62 402 GLY A C 1
ATOM 3244 O O . GLY A 1 402 ? 24.094 9.859 3.594 1 87.62 402 GLY A O 1
ATOM 3245 N N . THR A 1 403 ? 25.25 10.883 1.877 1 93.56 403 THR A N 1
ATOM 3246 C CA . THR A 1 403 ? 25.188 12.203 2.479 1 93.56 403 THR A CA 1
ATOM 3247 C C . THR A 1 403 ? 23.75 12.719 2.504 1 93.56 403 THR A C 1
ATOM 3249 O O . THR A 1 403 ? 23.047 12.672 1.492 1 93.56 403 THR A O 1
ATOM 3252 N N . ILE A 1 404 ? 23.328 13.234 3.641 1 95.94 404 ILE A N 1
ATOM 3253 C CA . ILE A 1 404 ? 21.984 13.758 3.822 1 95.94 404 ILE A CA 1
ATOM 3254 C C . ILE A 1 404 ? 22 15.281 3.713 1 95.94 404 ILE A C 1
ATOM 3256 O O . ILE A 1 404 ? 22.812 15.945 4.344 1 95.94 404 ILE A O 1
ATOM 3260 N N . THR A 1 405 ? 21.047 15.82 2.973 1 93.62 405 THR A N 1
ATOM 3261 C CA . THR A 1 405 ? 21.125 17.25 2.734 1 93.62 405 THR A CA 1
ATOM 3262 C C . THR A 1 405 ? 19.953 17.969 3.402 1 93.62 405 THR A C 1
ATOM 3264 O O . THR A 1 405 ? 20.031 19.172 3.678 1 93.62 405 THR A O 1
ATOM 3267 N N . SER A 1 406 ? 18.922 17.328 3.617 1 96.12 406 SER A N 1
ATOM 3268 C CA . SER A 1 406 ? 17.766 17.984 4.238 1 96.12 406 SER A CA 1
ATOM 3269 C C . SER A 1 406 ? 16.922 16.984 5.016 1 96.12 406 SER A C 1
ATOM 3271 O O . SER A 1 406 ? 17.031 15.773 4.809 1 96.12 406 SER A O 1
ATOM 3273 N N . LEU A 1 407 ? 16.125 17.578 5.918 1 97.88 407 LEU A N 1
ATOM 3274 C CA . LEU A 1 407 ? 15.297 16.797 6.824 1 97.88 407 LEU A CA 1
ATOM 3275 C C . LEU A 1 407 ? 13.906 17.406 6.938 1 97.88 407 LEU A C 1
ATOM 3277 O O . LEU A 1 407 ? 13.758 18.625 7.051 1 97.88 407 LEU A O 1
ATOM 3281 N N . THR A 1 408 ? 12.914 16.562 6.766 1 98 408 THR A N 1
ATOM 3282 C CA . THR A 1 408 ? 11.539 16.938 7.074 1 98 408 THR A CA 1
ATOM 3283 C C . THR A 1 408 ? 10.891 15.906 7.996 1 98 408 THR A C 1
ATOM 3285 O O . THR A 1 408 ? 11.062 14.695 7.809 1 98 408 THR A O 1
ATOM 3288 N N . LEU A 1 409 ? 10.234 16.438 8.977 1 97.25 409 LEU A N 1
ATOM 3289 C CA . LEU A 1 409 ? 9.516 15.547 9.891 1 97.25 409 LEU A CA 1
ATOM 3290 C C . LEU A 1 409 ? 8.023 15.57 9.609 1 97.25 409 LEU A C 1
ATOM 3292 O O . LEU A 1 409 ? 7.453 16.625 9.312 1 97.25 409 LEU A O 1
ATOM 3296 N N . SER A 1 410 ? 7.48 14.352 9.758 1 96.56 410 SER A N 1
ATOM 3297 C CA . SER A 1 410 ? 6.023 14.328 9.703 1 96.56 410 SER A CA 1
ATOM 3298 C C . SER A 1 410 ? 5.418 15.055 10.906 1 96.56 410 SER A C 1
ATOM 3300 O O . SER A 1 410 ? 6.074 15.219 11.938 1 96.56 410 SER A O 1
ATOM 3302 N N . LYS A 1 411 ? 4.191 15.445 10.773 1 93.94 411 LYS A N 1
ATOM 3303 C CA . LYS A 1 411 ? 3.527 16.234 11.805 1 93.94 411 LYS A CA 1
ATOM 3304 C C . LYS A 1 411 ? 3.479 15.477 13.133 1 93.94 411 LYS A C 1
ATOM 3306 O O . LYS A 1 411 ? 3.658 16.062 14.195 1 93.94 411 LYS A O 1
ATOM 3311 N N . ASP A 1 412 ? 3.326 14.195 13.109 1 90.88 412 ASP A N 1
ATOM 3312 C CA . ASP A 1 412 ? 3.227 13.391 14.32 1 90.88 412 ASP A CA 1
ATOM 3313 C C . ASP A 1 412 ? 4.609 12.984 14.828 1 90.88 412 ASP A C 1
ATOM 3315 O O . ASP A 1 412 ? 4.73 12.359 15.883 1 90.88 412 ASP A O 1
ATOM 3319 N N . GLY A 1 413 ? 5.633 13.289 14.047 1 94.12 413 GLY A N 1
ATOM 3320 C CA . GLY A 1 413 ? 7 13.039 14.477 1 94.12 413 GLY A CA 1
ATOM 3321 C C . GLY A 1 413 ? 7.434 11.602 14.25 1 94.12 413 GLY A C 1
ATOM 3322 O O . GLY A 1 413 ? 8.547 11.219 14.625 1 94.12 413 GLY A O 1
ATOM 3323 N N . ARG A 1 414 ? 6.621 10.859 13.641 1 93.38 414 ARG A N 1
ATOM 3324 C CA . ARG A 1 414 ? 6.934 9.445 13.469 1 93.38 414 ARG A CA 1
ATOM 3325 C C . ARG A 1 414 ? 7.867 9.227 12.281 1 93.38 414 ARG A C 1
ATOM 3327 O O . ARG A 1 414 ? 8.742 8.367 12.328 1 93.38 414 ARG A O 1
ATOM 3334 N N . TYR A 1 415 ? 7.707 10.016 11.266 1 95.44 415 TYR A N 1
ATOM 3335 C CA . TYR A 1 415 ? 8.461 9.773 10.039 1 95.44 415 TYR A CA 1
ATOM 3336 C C . TYR A 1 415 ? 9.422 10.922 9.75 1 95.44 415 TYR A C 1
ATOM 3338 O O . TYR A 1 415 ? 9.109 12.086 10.023 1 95.44 415 TYR A O 1
ATOM 3346 N N . ALA A 1 416 ? 10.531 10.578 9.203 1 97.62 416 ALA A N 1
ATOM 3347 C CA . ALA A 1 416 ? 11.531 11.539 8.758 1 97.62 416 ALA A CA 1
ATOM 3348 C C . ALA A 1 416 ? 11.852 11.352 7.277 1 97.62 416 ALA A C 1
ATOM 3350 O O . ALA A 1 416 ? 12.211 10.25 6.848 1 97.62 416 ALA A O 1
ATOM 3351 N N . LEU A 1 417 ? 11.664 12.375 6.535 1 97.75 417 LEU A N 1
ATOM 3352 C CA . LEU A 1 417 ? 12.031 12.398 5.125 1 97.75 417 LEU A CA 1
ATOM 3353 C C . LEU A 1 417 ? 13.406 13.039 4.938 1 97.75 417 LEU A C 1
ATOM 3355 O O . LEU A 1 417 ? 13.648 14.148 5.41 1 97.75 417 LEU A O 1
ATOM 3359 N N . VAL A 1 418 ? 14.289 12.336 4.254 1 97.38 418 VAL A N 1
ATOM 3360 C CA . VAL A 1 418 ? 15.625 12.883 4.051 1 97.38 418 VAL A CA 1
ATOM 3361 C C . VAL A 1 418 ? 16 12.797 2.574 1 97.38 418 VAL A C 1
ATOM 3363 O O . VAL A 1 418 ? 15.609 11.859 1.882 1 97.38 418 VAL A O 1
ATOM 3366 N N . ASN A 1 419 ? 16.719 13.781 2.133 1 96.5 419 ASN A N 1
ATOM 3367 C CA . ASN A 1 419 ? 17.344 13.75 0.818 1 96.5 419 ASN A CA 1
ATOM 3368 C C . ASN A 1 419 ? 18.734 13.094 0.873 1 96.5 419 ASN A C 1
ATOM 3370 O O . ASN A 1 419 ? 19.609 13.539 1.618 1 96.5 419 ASN A O 1
ATOM 3374 N N . VAL A 1 420 ? 18.891 12.148 0.095 1 91.88 420 VAL A N 1
ATOM 3375 C CA . VAL A 1 420 ? 20.172 11.461 0.061 1 91.88 420 VAL A CA 1
ATOM 3376 C C . VAL A 1 420 ? 20.859 11.727 -1.273 1 91.88 420 VAL A C 1
ATOM 3378 O O . VAL A 1 420 ? 20.422 11.25 -2.318 1 91.88 420 VAL A O 1
ATOM 3381 N N . GLN A 1 421 ? 21.953 12.398 -1.285 1 90.69 421 GLN A N 1
ATOM 3382 C CA . GLN A 1 421 ? 22.625 12.914 -2.477 1 90.69 421 GLN A CA 1
ATOM 3383 C C . GLN A 1 421 ? 23.266 11.789 -3.283 1 90.69 421 GLN A C 1
ATOM 3385 O O . GLN A 1 421 ? 23.109 11.734 -4.508 1 90.69 421 GLN A O 1
ATOM 3390 N N . ASP A 1 422 ? 23.953 10.812 -2.666 1 83.19 422 ASP A N 1
ATOM 3391 C CA . ASP A 1 422 ? 24.719 9.781 -3.352 1 83.19 422 ASP A CA 1
ATOM 3392 C C . ASP A 1 422 ? 23.812 8.922 -4.234 1 83.19 422 ASP A C 1
ATOM 3394 O O . ASP A 1 422 ? 24.188 8.586 -5.367 1 83.19 422 ASP A O 1
ATOM 3398 N N . SER A 1 423 ? 22.688 8.656 -3.707 1 76 423 SER A N 1
ATOM 3399 C CA . SER A 1 423 ? 21.766 7.805 -4.445 1 76 423 SER A CA 1
ATOM 3400 C C . SER A 1 423 ? 20.734 8.633 -5.203 1 76 423 SER A C 1
ATOM 3402 O O . SER A 1 423 ? 20 8.109 -6.047 1 76 423 SER A O 1
ATOM 3404 N N . GLN A 1 424 ? 20.703 9.977 -4.984 1 86.19 424 GLN A N 1
ATOM 3405 C CA . GLN A 1 424 ? 19.734 10.891 -5.566 1 86.19 424 GLN A CA 1
ATOM 3406 C C . GLN A 1 424 ? 18.312 10.398 -5.336 1 86.19 424 GLN A C 1
ATOM 3408 O O . GLN A 1 424 ? 17.531 10.281 -6.281 1 86.19 424 GLN A O 1
ATOM 3413 N N . THR A 1 425 ? 18.047 10.016 -4.133 1 88.69 425 THR A N 1
ATOM 3414 C CA . THR A 1 425 ? 16.75 9.516 -3.703 1 88.69 425 THR A CA 1
ATOM 3415 C C . THR A 1 425 ? 16.297 10.195 -2.414 1 88.69 425 THR A C 1
ATOM 3417 O O . THR A 1 425 ? 17.109 10.82 -1.721 1 88.69 425 THR A O 1
ATOM 3420 N N . LEU A 1 426 ? 15.008 10.156 -2.229 1 94.5 426 LEU A N 1
ATOM 3421 C CA . LEU A 1 426 ? 14.461 10.523 -0.929 1 94.5 426 LEU A CA 1
ATOM 3422 C C . LEU A 1 426 ? 14.094 9.273 -0.124 1 94.5 426 LEU A C 1
ATOM 3424 O O . LEU A 1 426 ? 13.57 8.305 -0.676 1 94.5 426 LEU A O 1
ATOM 3428 N N . HIS A 1 427 ? 14.461 9.32 1.09 1 91.25 427 HIS A N 1
ATOM 3429 C CA . HIS A 1 427 ? 14.164 8.203 1.978 1 91.25 427 HIS A CA 1
ATOM 3430 C C . HIS A 1 427 ? 13.211 8.617 3.09 1 91.25 427 HIS A C 1
ATOM 3432 O O . HIS A 1 427 ? 13.406 9.656 3.729 1 91.25 427 HIS A O 1
ATOM 3438 N N . LEU A 1 428 ? 12.18 7.848 3.252 1 93.75 428 LEU A N 1
ATOM 3439 C CA . LEU A 1 428 ? 11.266 8.039 4.371 1 93.75 428 LEU A CA 1
ATOM 3440 C C . LEU A 1 428 ? 11.492 6.992 5.449 1 93.75 428 LEU A C 1
ATOM 3442 O O . LEU A 1 428 ? 11.25 5.801 5.227 1 93.75 428 LEU A O 1
ATOM 3446 N N . TRP A 1 429 ? 11.898 7.457 6.648 1 91.75 429 TRP A N 1
ATOM 3447 C CA . TRP A 1 429 ? 12.211 6.57 7.766 1 91.75 429 TRP A CA 1
ATOM 3448 C C . TRP A 1 429 ? 11.102 6.586 8.805 1 91.75 429 TRP A C 1
ATOM 3450 O O . TRP A 1 429 ? 10.562 7.645 9.133 1 91.75 429 TRP A O 1
ATOM 3460 N N . ASP A 1 430 ? 10.695 5.41 9.281 1 88.19 430 ASP A N 1
ATOM 3461 C CA . ASP A 1 430 ? 9.938 5.297 10.523 1 88.19 430 ASP A CA 1
ATOM 3462 C C . ASP A 1 430 ? 10.867 5.348 11.734 1 88.19 430 ASP A C 1
ATOM 3464 O O . ASP A 1 430 ? 11.625 4.41 11.984 1 88.19 430 ASP A O 1
ATOM 3468 N N . LEU A 1 431 ? 10.781 6.363 12.492 1 91.81 431 LEU A N 1
ATOM 3469 C CA . LEU A 1 431 ? 11.742 6.621 13.562 1 91.81 431 LEU A CA 1
ATOM 3470 C C . LEU A 1 431 ? 11.453 5.742 14.773 1 91.81 431 LEU A C 1
ATOM 3472 O O . LEU A 1 431 ? 12.336 5.527 15.617 1 91.81 431 LEU A O 1
ATOM 3476 N N . GLU A 1 432 ? 10.211 5.375 14.938 1 84.19 432 GLU A N 1
ATOM 3477 C CA . GLU A 1 432 ? 9.859 4.48 16.047 1 84.19 432 GLU A CA 1
ATOM 3478 C C . GLU A 1 432 ? 10.344 3.061 15.773 1 84.19 432 GLU A C 1
ATOM 3480 O O . GLU A 1 432 ? 10.961 2.438 16.641 1 84.19 432 GLU A O 1
ATOM 3485 N N . GLU A 1 433 ? 10.133 2.633 14.586 1 71.75 433 GLU A N 1
ATOM 3486 C CA . GLU A 1 433 ? 10.531 1.278 14.219 1 71.75 433 GLU A CA 1
ATOM 3487 C C . GLU A 1 433 ? 11.961 1.25 13.68 1 71.75 433 GLU A C 1
ATOM 3489 O O . GLU A 1 433 ? 12.555 0.18 13.539 1 71.75 433 GLU A O 1
ATOM 3494 N N . LYS A 1 434 ? 12.5 2.41 13.43 1 80.19 434 LYS A N 1
ATOM 3495 C CA . LYS A 1 434 ? 13.867 2.564 12.93 1 80.19 434 LYS A CA 1
ATOM 3496 C C . LYS A 1 434 ? 14.07 1.798 11.633 1 80.19 434 LYS A C 1
ATOM 3498 O O . LYS A 1 434 ? 15.047 1.063 11.484 1 80.19 434 LYS A O 1
ATOM 3503 N N . VAL A 1 435 ? 13.062 1.952 10.734 1 71.5 435 VAL A N 1
ATOM 3504 C CA . VAL A 1 435 ? 13.148 1.251 9.453 1 71.5 435 VAL A CA 1
ATOM 3505 C C . VAL A 1 435 ? 12.875 2.225 8.312 1 71.5 435 VAL A C 1
ATOM 3507 O O . VAL A 1 435 ? 12.117 3.186 8.469 1 71.5 435 VAL A O 1
ATOM 3510 N N . LEU A 1 436 ? 13.617 1.977 7.219 1 78.94 436 LEU A N 1
ATOM 3511 C CA . LEU A 1 436 ? 13.32 2.678 5.973 1 78.94 436 LEU A CA 1
ATOM 3512 C C . LEU A 1 436 ? 12.016 2.176 5.367 1 78.94 436 LEU A C 1
ATOM 3514 O O . LEU A 1 436 ? 11.922 1.019 4.949 1 78.94 436 LEU A O 1
ATOM 3518 N N . VAL A 1 437 ? 11.016 3.02 5.258 1 77.31 437 VAL A N 1
ATOM 3519 C CA . VAL A 1 437 ? 9.688 2.551 4.867 1 77.31 437 VAL A CA 1
ATOM 3520 C C . VAL A 1 437 ? 9.477 2.775 3.373 1 77.31 437 VAL A C 1
ATOM 3522 O O . VAL A 1 437 ? 8.867 1.947 2.695 1 77.31 437 VAL A O 1
ATOM 3525 N N . HIS A 1 438 ? 9.898 3.953 2.865 1 81 438 HIS A N 1
ATOM 3526 C CA . HIS A 1 438 ? 9.711 4.254 1.451 1 81 438 HIS A CA 1
ATOM 3527 C C . HIS A 1 438 ? 10.93 4.961 0.865 1 81 438 HIS A C 1
ATOM 3529 O O . HIS A 1 438 ? 11.68 5.613 1.591 1 81 438 HIS A O 1
ATOM 3535 N N . LYS A 1 439 ? 11.102 4.789 -0.399 1 81.62 439 LYS A N 1
ATOM 3536 C CA . LYS A 1 439 ? 12.133 5.461 -1.188 1 81.62 439 LYS A CA 1
ATOM 3537 C C . LYS A 1 439 ? 11.531 6.094 -2.443 1 81.62 439 LYS A C 1
ATOM 3539 O O . LYS A 1 439 ? 10.68 5.492 -3.102 1 81.62 439 LYS A O 1
ATOM 3544 N N . TYR A 1 440 ? 11.898 7.273 -2.727 1 87.31 440 TYR A N 1
ATOM 3545 C CA . TYR A 1 440 ? 11.398 8.008 -3.885 1 87.31 440 TYR A CA 1
ATOM 3546 C C . TYR A 1 440 ? 12.547 8.406 -4.812 1 87.31 440 TYR A C 1
ATOM 3548 O O . TYR A 1 440 ? 13.586 8.891 -4.352 1 87.31 440 TYR A O 1
ATOM 3556 N N . SER A 1 441 ? 12.328 8.211 -6.062 1 83.19 441 SER A N 1
ATOM 3557 C CA . SER A 1 441 ? 13.367 8.547 -7.027 1 83.19 441 SER A CA 1
ATOM 3558 C C . SER A 1 441 ? 12.781 9.25 -8.242 1 83.19 441 SER A C 1
ATOM 3560 O O . SER A 1 441 ? 11.594 9.109 -8.539 1 83.19 441 SER A O 1
ATOM 3562 N N . GLY A 1 442 ? 13.602 10.016 -8.906 1 80.94 442 GLY A N 1
ATOM 3563 C CA . GLY A 1 442 ? 13.219 10.766 -10.094 1 80.94 442 GLY A CA 1
ATOM 3564 C C . GLY A 1 442 ? 13.922 12.102 -10.211 1 80.94 442 GLY A C 1
ATOM 3565 O O . GLY A 1 442 ? 14.445 12.445 -11.273 1 80.94 442 GLY A O 1
ATOM 3566 N N . GLN A 1 443 ? 13.961 12.734 -9.094 1 90.06 443 GLN A N 1
ATOM 3567 C CA . GLN A 1 443 ? 14.578 14.062 -9.055 1 90.06 443 GLN A CA 1
ATOM 3568 C C . GLN A 1 443 ? 16.094 13.961 -9.188 1 90.06 443 GLN A C 1
ATOM 3570 O O . GLN A 1 443 ? 16.672 12.883 -9.008 1 90.06 443 GLN A O 1
ATOM 3575 N N . ARG A 1 444 ? 16.688 15.086 -9.523 1 90.12 444 ARG A N 1
ATOM 3576 C CA . ARG A 1 444 ? 18.141 15.164 -9.633 1 90.12 444 ARG A CA 1
ATOM 3577 C C . ARG A 1 444 ? 18.719 16 -8.5 1 90.12 444 ARG A C 1
ATOM 3579 O O . ARG A 1 444 ? 18.281 17.125 -8.258 1 90.12 444 ARG A O 1
ATOM 3586 N N . GLN A 1 445 ? 19.688 15.336 -7.797 1 91.69 445 GLN A N 1
ATOM 3587 C CA . GLN A 1 445 ? 20.406 16.031 -6.734 1 91.69 445 GLN A CA 1
ATOM 3588 C C . GLN A 1 445 ? 21.859 15.562 -6.645 1 91.69 445 GLN A C 1
ATOM 3590 O O . GLN A 1 445 ? 22.188 14.719 -5.809 1 91.69 445 GLN A O 1
ATOM 3595 N N . ASN A 1 446 ? 22.688 16.234 -7.34 1 87.5 446 ASN A N 1
ATOM 3596 C CA . ASN A 1 446 ? 24.078 15.836 -7.422 1 87.5 446 ASN A CA 1
ATOM 3597 C C . ASN A 1 446 ? 24.969 16.719 -6.559 1 87.5 446 ASN A C 1
ATOM 3599 O O . ASN A 1 446 ? 25.844 16.234 -5.852 1 87.5 446 ASN A O 1
ATOM 3603 N N . THR A 1 447 ? 24.766 18 -6.586 1 89.12 447 THR A N 1
ATOM 3604 C CA . THR A 1 447 ? 25.75 18.922 -6.051 1 89.12 447 THR A CA 1
ATOM 3605 C C . THR A 1 447 ? 25.109 19.812 -4.977 1 89.12 447 THR A C 1
ATOM 3607 O O . THR A 1 447 ? 25.75 20.094 -3.953 1 89.12 447 THR A O 1
ATOM 3610 N N . TYR A 1 448 ? 23.984 20.25 -5.168 1 91.81 448 TYR A N 1
ATOM 3611 C CA . TYR A 1 448 ? 23.422 21.312 -4.352 1 91.81 448 TYR A CA 1
ATOM 3612 C C . TYR A 1 448 ? 22.5 20.75 -3.273 1 91.81 448 TYR A C 1
ATOM 3614 O O . TYR A 1 448 ? 22.109 19.578 -3.332 1 91.81 448 TYR A O 1
ATOM 3622 N N . ILE A 1 449 ? 22.281 21.625 -2.312 1 94.25 449 ILE A N 1
ATOM 3623 C CA . ILE A 1 449 ? 21.328 21.266 -1.255 1 94.25 449 ILE A CA 1
ATOM 3624 C C . ILE A 1 449 ? 19.906 21.453 -1.754 1 94.25 449 ILE A C 1
ATOM 3626 O O . ILE A 1 449 ? 19.516 22.562 -2.141 1 94.25 449 ILE A O 1
ATOM 3630 N N . ILE A 1 450 ? 19.188 20.391 -1.832 1 96.69 450 ILE A N 1
ATOM 3631 C CA . ILE A 1 450 ? 17.766 20.438 -2.162 1 96.69 450 ILE A CA 1
ATOM 3632 C C . ILE A 1 450 ? 16.938 20.094 -0.926 1 96.69 450 ILE A C 1
ATOM 3634 O O . ILE A 1 450 ? 17.234 19.125 -0.227 1 96.69 450 ILE A O 1
ATOM 3638 N N . ARG A 1 451 ? 15.953 20.906 -0.663 1 97.19 451 ARG A N 1
ATOM 3639 C CA . ARG A 1 451 ? 15.102 20.688 0.507 1 97.19 451 ARG A CA 1
ATOM 3640 C C . ARG A 1 451 ? 13.703 20.25 0.095 1 97.19 451 ARG A C 1
ATOM 3642 O O . ARG A 1 451 ? 12.953 21.031 -0.492 1 97.19 451 ARG A O 1
ATOM 3649 N N . SER A 1 452 ? 13.375 19.031 0.448 1 97.94 452 SER A N 1
ATOM 3650 C CA . SER A 1 452 ? 12.07 18.422 0.153 1 97.94 452 SER A CA 1
ATOM 3651 C C . SER A 1 452 ? 11.164 18.453 1.379 1 97.94 452 SER A C 1
ATOM 3653 O O . SER A 1 452 ? 11.625 18.703 2.492 1 97.94 452 SER A O 1
ATOM 3655 N N . THR A 1 453 ? 9.875 18.203 1.076 1 98 453 THR A N 1
ATOM 3656 C CA . THR A 1 453 ? 8.961 18.219 2.211 1 98 453 THR A CA 1
ATOM 3657 C C . THR A 1 453 ? 7.762 17.297 1.956 1 98 453 THR A C 1
ATOM 3659 O O . THR A 1 453 ? 7.602 16.781 0.854 1 98 453 THR A O 1
ATOM 3662 N N . LEU A 1 454 ? 7.078 17.047 3.016 1 97.56 454 LEU A N 1
ATOM 3663 C CA . LEU A 1 454 ? 5.77 16.406 2.934 1 97.56 454 LEU A CA 1
ATOM 3664 C C . LEU A 1 454 ? 4.668 17.438 2.707 1 97.56 454 LEU A C 1
ATOM 3666 O O . LEU A 1 454 ? 4.824 18.609 3.061 1 97.56 454 LEU A O 1
ATOM 3670 N N . GLY A 1 455 ? 3.637 16.969 2.059 1 95.62 455 GLY A N 1
ATOM 3671 C CA . GLY A 1 455 ? 2.572 17.938 1.81 1 95.62 455 GLY A CA 1
ATOM 3672 C C . GLY A 1 455 ? 1.233 17.281 1.525 1 95.62 455 GLY A C 1
ATOM 3673 O O . GLY A 1 455 ? 1.137 16.047 1.46 1 95.62 455 GLY A O 1
ATOM 3674 N N . GLY A 1 456 ? 0.259 18.219 1.42 1 93.81 456 GLY A N 1
ATOM 3675 C CA . GLY A 1 456 ? -1.1 17.766 1.16 1 93.81 456 GLY A CA 1
ATOM 3676 C C . GLY A 1 456 ? -1.872 17.438 2.424 1 93.81 456 GLY A C 1
ATOM 3677 O O . GLY A 1 456 ? -1.36 17.609 3.533 1 93.81 456 GLY A O 1
ATOM 3678 N N . HIS A 1 457 ? -3.174 16.984 2.111 1 89.62 457 HIS A N 1
ATOM 3679 C CA . HIS A 1 457 ? -4.02 16.547 3.219 1 89.62 457 HIS A CA 1
ATOM 3680 C C . HIS A 1 457 ? -3.445 15.32 3.906 1 89.62 457 HIS A C 1
ATOM 3682 O O . HIS A 1 457 ? -3.109 14.336 3.246 1 89.62 457 HIS A O 1
ATOM 3688 N N . ASN A 1 458 ? -3.195 15.438 5.219 1 87.56 458 ASN A N 1
ATOM 3689 C CA . ASN A 1 458 ? -2.631 14.367 6.027 1 87.56 458 ASN A CA 1
ATOM 3690 C C . ASN A 1 458 ? -1.248 13.953 5.531 1 87.56 458 ASN A C 1
ATOM 3692 O O . ASN A 1 458 ? -0.885 12.781 5.59 1 87.56 458 ASN A O 1
ATOM 3696 N N . GLU A 1 459 ? -0.55 14.875 4.828 1 94.06 459 GLU A N 1
ATOM 3697 C CA . GLU A 1 459 ? 0.816 14.672 4.355 1 94.06 459 GLU A CA 1
ATOM 3698 C C . GLU A 1 459 ? 0.908 13.461 3.434 1 94.06 459 GLU A C 1
ATOM 3700 O O . GLU A 1 459 ? 1.832 12.656 3.551 1 94.06 459 GLU A O 1
ATOM 3705 N N . SER A 1 460 ? 0.025 13.391 2.541 1 92.44 460 SER A N 1
ATOM 3706 C CA . SER A 1 460 ? -0.092 12.227 1.667 1 92.44 460 SER A CA 1
ATOM 3707 C C . SER A 1 460 ? 0.883 12.32 0.498 1 92.44 460 SER A C 1
ATOM 3709 O O . SER A 1 460 ? 1.022 11.367 -0.274 1 92.44 460 SER A O 1
ATOM 3711 N N . PHE A 1 461 ? 1.589 13.414 0.41 1 96.31 461 PHE A N 1
ATOM 3712 C CA . PHE A 1 461 ? 2.459 13.602 -0.745 1 96.31 461 PHE A CA 1
ATOM 3713 C C . PHE A 1 461 ? 3.881 13.93 -0.305 1 96.31 461 PHE A C 1
ATOM 3715 O O . PHE A 1 461 ? 4.09 14.484 0.776 1 96.31 461 PHE A O 1
ATOM 3722 N N . VAL A 1 462 ? 4.797 13.539 -1.114 1 97.25 462 VAL A N 1
ATOM 3723 C CA . VAL A 1 462 ? 6.199 13.945 -1.028 1 97.25 462 VAL A CA 1
ATOM 3724 C C . VAL A 1 462 ? 6.547 14.859 -2.203 1 97.25 462 VAL A C 1
ATOM 3726 O O . VAL A 1 462 ? 6.215 14.555 -3.352 1 97.25 462 VAL A O 1
ATOM 3729 N N . ILE A 1 463 ? 7.141 15.977 -1.911 1 98 463 ILE A N 1
ATOM 3730 C CA . ILE A 1 463 ? 7.453 16.953 -2.957 1 98 463 ILE A CA 1
ATOM 3731 C C . ILE A 1 463 ? 8.914 17.375 -2.85 1 98 463 ILE A C 1
ATOM 3733 O O . ILE A 1 463 ? 9.438 17.547 -1.746 1 98 463 ILE A O 1
ATOM 3737 N N . SER A 1 464 ? 9.555 17.5 -3.947 1 98.06 464 SER A N 1
ATOM 3738 C CA . SER A 1 464 ? 10.961 17.875 -3.969 1 98.06 464 SER A CA 1
ATOM 3739 C C . SER A 1 464 ? 11.281 18.75 -5.176 1 98.06 464 SER A C 1
ATOM 3741 O O . SER A 1 464 ? 10.695 18.578 -6.246 1 98.06 464 SER A O 1
ATOM 3743 N N . GLY A 1 465 ? 12.164 19.734 -4.906 1 97.88 465 GLY A N 1
ATOM 3744 C CA . GLY A 1 465 ? 12.805 20.359 -6.047 1 97.88 465 GLY A CA 1
ATOM 3745 C C . GLY A 1 465 ? 13.875 19.5 -6.688 1 97.88 465 GLY A C 1
ATOM 3746 O O . GLY A 1 465 ? 14.086 18.359 -6.273 1 97.88 465 GLY A O 1
ATOM 3747 N N . SER A 1 466 ? 14.492 20.078 -7.676 1 97.31 466 SER A N 1
ATOM 3748 C CA . SER A 1 466 ? 15.477 19.312 -8.43 1 97.31 466 SER A CA 1
ATOM 3749 C C . SER A 1 466 ? 16.453 20.234 -9.156 1 97.31 466 SER A C 1
ATOM 3751 O O . SER A 1 466 ? 16.141 21.391 -9.406 1 97.31 466 SER A O 1
ATOM 3753 N N . GLU A 1 467 ? 17.578 19.656 -9.445 1 96.88 467 GLU A N 1
ATOM 3754 C CA . GLU A 1 467 ? 18.609 20.422 -10.148 1 96.88 467 GLU A CA 1
ATOM 3755 C C . GLU A 1 467 ? 18.266 20.562 -11.633 1 96.88 467 GLU A C 1
ATOM 3757 O O . GLU A 1 467 ? 18.859 21.391 -12.328 1 96.88 467 GLU A O 1
ATOM 3762 N N . ASP A 1 468 ? 17.297 19.781 -12.125 1 95.12 468 ASP A N 1
ATOM 3763 C CA . ASP A 1 468 ? 16.906 19.875 -13.523 1 95.12 468 ASP A CA 1
ATOM 3764 C C . ASP A 1 468 ? 15.789 20.906 -13.703 1 95.12 468 ASP A C 1
ATOM 3766 O O . ASP A 1 468 ? 15.039 20.859 -14.68 1 95.12 468 ASP A O 1
ATOM 3770 N N . ASN A 1 469 ? 15.578 21.75 -12.766 1 97.56 469 ASN A N 1
ATOM 3771 C CA . ASN A 1 469 ? 14.68 22.906 -12.789 1 97.56 469 ASN A CA 1
ATOM 3772 C C . ASN A 1 469 ? 13.219 22.484 -12.656 1 97.56 469 ASN A C 1
ATOM 3774 O O . ASN A 1 469 ? 12.312 23.234 -13.023 1 97.56 469 ASN A O 1
ATOM 3778 N N . ARG A 1 470 ? 12.977 21.297 -12.156 1 97.25 470 ARG A N 1
ATOM 3779 C CA . ARG A 1 470 ? 11.617 20.766 -12.055 1 97.25 470 ARG A CA 1
ATOM 3780 C C . ARG A 1 470 ? 11.258 20.453 -10.602 1 97.25 470 ARG A C 1
ATOM 3782 O O . ARG A 1 470 ? 12.125 20.469 -9.727 1 97.25 470 ARG A O 1
ATOM 3789 N N . ILE A 1 471 ? 9.945 20.25 -10.445 1 98 471 ILE A N 1
ATOM 3790 C CA . ILE A 1 471 ? 9.414 19.781 -9.164 1 98 471 ILE A CA 1
ATOM 3791 C C . ILE A 1 471 ? 8.852 18.375 -9.32 1 98 471 ILE A C 1
ATOM 3793 O O . ILE A 1 471 ? 8.156 18.078 -10.297 1 98 471 ILE A O 1
ATOM 3797 N N . TYR A 1 472 ? 9.203 17.562 -8.422 1 96.81 472 TYR A N 1
ATOM 3798 C CA . TYR A 1 472 ? 8.703 16.188 -8.422 1 96.81 472 TYR A CA 1
ATOM 3799 C C . TYR A 1 472 ? 7.754 15.945 -7.258 1 96.81 472 TYR A C 1
ATOM 3801 O O . TYR A 1 472 ? 8.047 16.328 -6.121 1 96.81 472 TYR A O 1
ATOM 3809 N N . ILE A 1 473 ? 6.617 15.32 -7.551 1 96.94 473 ILE A N 1
ATOM 3810 C CA . ILE A 1 473 ? 5.617 15.031 -6.527 1 96.94 473 ILE A CA 1
ATOM 3811 C C . ILE A 1 473 ? 5.266 13.547 -6.562 1 96.94 473 ILE A C 1
ATOM 3813 O O . ILE A 1 473 ? 4.914 13.008 -7.613 1 96.94 473 ILE A O 1
ATOM 3817 N N . TRP A 1 474 ? 5.371 12.82 -5.387 1 93.94 474 TRP A N 1
ATOM 3818 C CA . TRP A 1 474 ? 5.043 11.406 -5.254 1 93.94 474 TRP A CA 1
ATOM 3819 C C . TRP A 1 474 ? 3.875 11.211 -4.293 1 93.94 474 TRP A C 1
ATOM 3821 O O . TRP A 1 474 ? 3.629 12.047 -3.422 1 93.94 474 TRP A O 1
ATOM 3831 N N . SER A 1 475 ? 3.15 10.07 -4.559 1 90.06 475 SER A N 1
ATOM 3832 C CA . SER A 1 475 ? 2.309 9.555 -3.484 1 90.06 475 SER A CA 1
ATOM 3833 C C . SER A 1 475 ? 3.148 8.977 -2.35 1 90.06 475 SER A C 1
ATOM 3835 O O . SER A 1 475 ? 4.008 8.125 -2.578 1 90.06 475 SER A O 1
ATOM 3837 N N . ARG A 1 476 ? 2.957 9.438 -1.176 1 91.38 476 ARG A N 1
ATOM 3838 C CA . ARG A 1 476 ? 3.803 9.039 -0.056 1 91.38 476 ARG A CA 1
ATOM 3839 C C . ARG A 1 476 ? 3.738 7.535 0.17 1 91.38 476 ARG A C 1
ATOM 3841 O O . ARG A 1 476 ? 4.773 6.867 0.228 1 91.38 476 ARG A O 1
ATOM 3848 N N . ASP A 1 477 ? 2.508 7.012 0.166 1 82.25 477 ASP A N 1
ATOM 3849 C CA . ASP A 1 477 ? 2.344 5.621 0.577 1 82.25 477 ASP A CA 1
ATOM 3850 C C . ASP A 1 477 ? 2.59 4.672 -0.592 1 82.25 477 ASP A C 1
ATOM 3852 O O . ASP A 1 477 ? 3.031 3.537 -0.395 1 82.25 477 ASP A O 1
ATOM 3856 N N . HIS A 1 478 ? 2.357 5.156 -1.813 1 75.75 478 HIS A N 1
ATOM 3857 C CA . HIS A 1 478 ? 2.48 4.277 -2.973 1 75.75 478 HIS A CA 1
ATOM 3858 C C . HIS A 1 478 ? 3.816 4.484 -3.678 1 75.75 478 HIS A C 1
ATOM 3860 O O . HIS A 1 478 ? 4.195 3.688 -4.543 1 75.75 478 HIS A O 1
ATOM 3866 N N . GLU A 1 479 ? 4.512 5.516 -3.289 1 81.69 479 GLU A N 1
ATOM 3867 C CA . GLU A 1 479 ? 5.816 5.836 -3.855 1 81.69 479 GLU A CA 1
ATOM 3868 C C . GLU A 1 479 ? 5.703 6.211 -5.328 1 81.69 479 GLU A C 1
ATOM 3870 O O . GLU A 1 479 ? 6.703 6.551 -5.969 1 81.69 479 GLU A O 1
ATOM 3875 N N . THR A 1 480 ? 4.508 6.191 -5.891 1 77.56 480 THR A N 1
ATOM 3876 C CA . THR A 1 480 ? 4.277 6.469 -7.305 1 77.56 480 THR A CA 1
ATOM 3877 C C . THR A 1 480 ? 4.539 7.941 -7.617 1 77.56 480 THR A C 1
ATOM 3879 O O . THR A 1 480 ? 4.09 8.828 -6.883 1 77.56 480 THR A O 1
ATOM 3882 N N . LEU A 1 481 ? 5.355 8.203 -8.641 1 86.81 481 LEU A N 1
ATOM 3883 C CA . LEU A 1 481 ? 5.543 9.562 -9.133 1 86.81 481 LEU A CA 1
ATOM 3884 C C . LEU A 1 481 ? 4.27 10.078 -9.805 1 86.81 481 LEU A C 1
ATOM 3886 O O . LEU A 1 481 ? 3.83 9.531 -10.812 1 86.81 481 LEU A O 1
ATOM 3890 N N . LEU A 1 482 ? 3.67 11.008 -9.312 1 89.69 482 LEU A N 1
ATOM 3891 C CA . LEU A 1 482 ? 2.385 11.508 -9.781 1 89.69 482 LEU A CA 1
ATOM 3892 C C . LEU A 1 482 ? 2.578 12.625 -10.805 1 89.69 482 LEU A C 1
ATOM 3894 O O . LEU A 1 482 ? 1.933 12.625 -11.859 1 89.69 482 LEU A O 1
ATOM 3898 N N . GLU A 1 483 ? 3.439 13.617 -10.398 1 93.25 483 GLU A N 1
ATOM 3899 C CA . GLU A 1 483 ? 3.607 14.789 -11.258 1 93.25 483 GLU A CA 1
ATOM 3900 C C . GLU A 1 483 ? 5.078 15.188 -11.367 1 93.25 483 GLU A C 1
ATOM 3902 O O . GLU A 1 483 ? 5.848 15.016 -10.422 1 93.25 483 GLU A O 1
ATOM 3907 N N . THR A 1 484 ? 5.527 15.648 -12.461 1 94.12 484 THR A N 1
ATOM 3908 C CA . THR A 1 484 ? 6.75 16.391 -12.742 1 94.12 484 THR A CA 1
ATOM 3909 C C . THR A 1 484 ? 6.434 17.75 -13.336 1 94.12 484 THR A C 1
ATOM 3911 O O . THR A 1 484 ? 5.984 17.844 -14.484 1 94.12 484 THR A O 1
ATOM 3914 N N . LEU A 1 485 ? 6.629 18.75 -12.555 1 96.94 485 LEU A N 1
ATOM 3915 C CA . LEU A 1 485 ? 6.16 20.078 -12.945 1 96.94 485 LEU A CA 1
ATOM 3916 C C . LEU A 1 485 ? 7.309 20.922 -13.484 1 96.94 485 LEU A C 1
ATOM 3918 O O . LEU A 1 485 ? 8.414 20.906 -12.938 1 96.94 485 LEU A O 1
ATOM 3922 N N . GLU A 1 486 ? 7.031 21.625 -14.461 1 96.19 486 GLU A N 1
ATOM 3923 C CA . GLU A 1 486 ? 7.984 22.547 -15.078 1 96.19 486 GLU A CA 1
ATOM 3924 C C . GLU A 1 486 ? 7.621 24 -14.781 1 96.19 486 GLU A C 1
ATOM 3926 O O . GLU A 1 486 ? 6.543 24.281 -14.25 1 96.19 486 GLU A O 1
ATOM 3931 N N . GLY A 1 487 ? 8.547 24.922 -15.031 1 96.25 487 GLY A N 1
ATOM 3932 C CA . GLY A 1 487 ? 8.297 26.344 -14.844 1 96.25 487 GLY A CA 1
ATOM 3933 C C . GLY A 1 487 ? 9.555 27.125 -14.508 1 96.25 487 GLY A C 1
ATOM 3934 O O . GLY A 1 487 ? 9.852 28.141 -15.148 1 96.25 487 GLY A O 1
ATOM 3935 N N . HIS A 1 488 ? 10.281 26.672 -13.555 1 97.81 488 HIS A N 1
ATOM 3936 C CA . HIS A 1 488 ? 11.508 27.359 -13.164 1 97.81 488 HIS A CA 1
ATOM 3937 C C . HIS A 1 488 ? 12.57 27.25 -14.258 1 97.81 488 HIS A C 1
ATOM 3939 O O . HIS A 1 488 ? 12.531 26.328 -15.078 1 97.81 488 HIS A O 1
ATOM 3945 N N . GLU A 1 489 ? 13.477 28.094 -14.242 1 97.81 489 GLU A N 1
ATOM 3946 C CA . GLU A 1 489 ? 14.516 28.125 -15.273 1 97.81 489 GLU A CA 1
ATOM 3947 C C . GLU A 1 489 ? 15.859 27.688 -14.703 1 97.81 489 GLU A C 1
ATOM 3949 O O . GLU A 1 489 ? 16.859 27.672 -15.422 1 97.81 489 GLU A O 1
ATOM 3954 N N . ASN A 1 490 ? 15.867 27.438 -13.5 1 98.06 490 ASN A N 1
ATOM 3955 C CA . ASN A 1 490 ? 17.078 26.984 -12.82 1 98.06 490 ASN A CA 1
ATOM 3956 C C . ASN A 1 490 ? 16.75 26.047 -11.664 1 98.06 490 ASN A C 1
ATOM 3958 O O . ASN A 1 490 ? 15.586 25.688 -11.453 1 98.06 490 ASN A O 1
ATOM 3962 N N . THR A 1 491 ? 17.797 25.609 -10.93 1 97.94 491 THR A N 1
ATOM 3963 C CA . THR A 1 491 ? 17.672 24.625 -9.852 1 97.94 491 THR A CA 1
ATOM 3964 C C . THR A 1 491 ? 16.609 25.062 -8.844 1 97.94 491 THR A C 1
ATOM 3966 O O . THR A 1 491 ? 16.562 26.234 -8.453 1 97.94 491 THR A O 1
ATOM 3969 N N . VAL A 1 492 ? 15.758 24.172 -8.516 1 98.56 492 VAL A N 1
ATOM 3970 C CA . VAL A 1 492 ? 14.781 24.406 -7.457 1 98.56 492 VAL A CA 1
ATOM 3971 C C . VAL A 1 492 ? 15.344 23.922 -6.121 1 98.56 492 VAL A C 1
ATOM 3973 O O . VAL A 1 492 ? 15.453 22.719 -5.887 1 98.56 492 VAL A O 1
ATOM 3976 N N . ASN A 1 493 ? 15.523 24.812 -5.172 1 97.94 493 ASN A N 1
ATOM 3977 C CA . ASN A 1 493 ? 16.297 24.547 -3.963 1 97.94 493 ASN A CA 1
ATOM 3978 C C . ASN A 1 493 ? 15.391 24.094 -2.816 1 97.94 493 ASN A C 1
ATOM 3980 O O . ASN A 1 493 ? 15.812 23.328 -1.952 1 97.94 493 ASN A O 1
ATOM 3984 N N . CYS A 1 494 ? 14.266 24.672 -2.82 1 98.38 494 CYS A N 1
ATOM 3985 C CA . CYS A 1 494 ? 13.414 24.469 -1.656 1 98.38 494 CYS A CA 1
ATOM 3986 C C . CYS A 1 494 ? 11.938 24.531 -2.041 1 98.38 494 CYS A C 1
ATOM 3988 O O . CYS A 1 494 ? 11.539 25.344 -2.875 1 98.38 494 CYS A O 1
ATOM 3990 N N . VAL A 1 495 ? 11.195 23.641 -1.504 1 98.5 495 VAL A N 1
ATOM 3991 C CA . VAL A 1 495 ? 9.742 23.625 -1.663 1 98.5 495 VAL A CA 1
ATOM 3992 C C . VAL A 1 495 ? 9.07 23.625 -0.292 1 98.5 495 VAL A C 1
ATOM 3994 O O . VAL A 1 495 ? 9.625 23.094 0.675 1 98.5 495 VAL A O 1
ATOM 3997 N N . ALA A 1 496 ? 7.965 24.25 -0.205 1 98.44 496 ALA A N 1
ATOM 3998 C CA . ALA A 1 496 ? 7.184 24.281 1.03 1 98.44 496 ALA A CA 1
ATOM 3999 C C . ALA A 1 496 ? 5.691 24.156 0.743 1 98.44 496 ALA A C 1
ATOM 4001 O O . ALA A 1 496 ? 5.176 24.781 -0.186 1 98.44 496 ALA A O 1
ATOM 4002 N N . TRP A 1 497 ? 5.09 23.312 1.473 1 97.88 497 TRP A N 1
ATOM 4003 C CA . TRP A 1 497 ? 3.648 23.125 1.339 1 97.88 497 TRP A CA 1
ATOM 4004 C C . TRP A 1 497 ? 2.9 23.953 2.379 1 97.88 497 TRP A C 1
ATOM 4006 O O . TRP A 1 497 ? 3.305 24.016 3.543 1 97.88 497 TRP A O 1
ATOM 4016 N N . CYS A 1 498 ? 1.867 24.625 1.974 1 97.38 498 CYS A N 1
ATOM 4017 C CA . CYS A 1 498 ? 1.098 25.469 2.879 1 97.38 498 CYS A CA 1
ATOM 4018 C C . CYS A 1 498 ? 0.416 24.641 3.957 1 97.38 498 CYS A C 1
ATOM 4020 O O . CYS A 1 498 ? -0.323 23.703 3.65 1 97.38 498 CYS A O 1
ATOM 4022 N N . PRO A 1 499 ? 0.647 24.953 5.199 1 94.31 499 PRO A N 1
ATOM 4023 C CA . PRO A 1 499 ? 0.052 24.156 6.266 1 94.31 499 PRO A CA 1
ATOM 4024 C C . PRO A 1 499 ? -1.461 24.328 6.367 1 94.31 499 PRO A C 1
ATOM 4026 O O . PRO A 1 499 ? -2.158 23.438 6.871 1 94.31 499 PRO A O 1
ATOM 4029 N N . ALA A 1 500 ? -1.985 25.422 5.871 1 92.88 500 ALA A N 1
ATOM 4030 C CA . ALA A 1 500 ? -3.406 25.719 6.027 1 92.88 500 ALA A CA 1
ATOM 4031 C C . ALA A 1 500 ? -4.18 25.391 4.754 1 92.88 500 ALA A C 1
ATOM 4033 O O . ALA A 1 500 ? -5.41 25.297 4.777 1 92.88 500 ALA A O 1
ATOM 4034 N N . GLU A 1 501 ? -3.537 25.25 3.703 1 93.38 501 GLU A N 1
ATOM 4035 C CA . GLU A 1 501 ? -4.184 25 2.416 1 93.38 501 GLU A CA 1
ATOM 4036 C C . GLU A 1 501 ? -3.504 23.859 1.664 1 93.38 501 GLU A C 1
ATOM 4038 O O . GLU A 1 501 ? -2.51 24.078 0.966 1 93.38 501 GLU A O 1
ATOM 4043 N N . PRO A 1 502 ? -4.176 22.719 1.693 1 93.12 502 PRO A N 1
ATOM 4044 C CA . PRO A 1 502 ? -3.537 21.547 1.094 1 93.12 502 PRO A CA 1
ATOM 4045 C C . PRO A 1 502 ? -3.383 21.672 -0.42 1 93.12 502 PRO A C 1
ATOM 4047 O O . PRO A 1 502 ? -2.592 20.938 -1.024 1 93.12 502 PRO A O 1
ATOM 4050 N N . MET A 1 503 ? -4.023 22.609 -1.069 1 93.62 503 MET A N 1
ATOM 4051 C CA . MET A 1 503 ? -3.98 22.734 -2.523 1 93.62 503 MET A CA 1
ATOM 4052 C C . MET A 1 503 ? -2.963 23.797 -2.943 1 93.62 503 MET A C 1
ATOM 4054 O O . MET A 1 503 ? -2.941 24.219 -4.102 1 93.62 503 MET A O 1
ATOM 4058 N N . GLN A 1 504 ? -2.143 24.188 -2.018 1 96.06 504 GLN A N 1
ATOM 4059 C CA . GLN A 1 504 ? -1.169 25.219 -2.336 1 96.06 504 GLN A CA 1
ATOM 4060 C C . GLN A 1 504 ? 0.215 24.859 -1.805 1 96.06 504 GLN A C 1
ATOM 4062 O O . GLN A 1 504 ? 0.352 24.422 -0.657 1 96.06 504 GLN A O 1
ATOM 4067 N N . PHE A 1 505 ? 1.187 24.984 -2.633 1 98.19 505 PHE A N 1
ATOM 4068 C CA . PHE A 1 505 ? 2.588 24.906 -2.24 1 98.19 505 PHE A CA 1
ATOM 4069 C C . PHE A 1 505 ? 3.434 25.891 -3.045 1 98.19 505 PHE A C 1
ATOM 4071 O O . PHE A 1 505 ? 2.951 26.484 -4.008 1 98.19 505 PHE A O 1
ATOM 4078 N N . VAL A 1 506 ? 4.676 26.141 -2.568 1 98.75 506 VAL A N 1
ATOM 4079 C CA . VAL A 1 506 ? 5.562 27.062 -3.275 1 98.75 506 VAL A CA 1
ATOM 4080 C C . VAL A 1 506 ? 6.902 26.375 -3.551 1 98.75 506 VAL A C 1
ATOM 4082 O O . VAL A 1 506 ? 7.262 25.406 -2.881 1 98.75 506 VAL A O 1
ATOM 4085 N N . SER A 1 507 ? 7.555 26.844 -4.535 1 98.75 507 SER A N 1
ATOM 4086 C CA . SER A 1 507 ? 8.898 26.406 -4.887 1 98.75 507 SER A CA 1
ATOM 4087 C C . SER A 1 507 ? 9.828 27.594 -5.102 1 98.75 507 SER A C 1
ATOM 4089 O O . SER A 1 507 ? 9.422 28.609 -5.66 1 98.75 507 SER A O 1
ATOM 4091 N N . ALA A 1 508 ? 10.992 27.516 -4.543 1 98.69 508 ALA A N 1
ATOM 4092 C CA . ALA A 1 508 ? 12.016 28.547 -4.672 1 98.69 508 ALA A CA 1
ATOM 4093 C C . ALA A 1 508 ? 13.188 28.062 -5.516 1 98.69 508 ALA A C 1
ATOM 4095 O O . ALA A 1 508 ? 13.617 26.922 -5.379 1 98.69 508 ALA A O 1
ATOM 4096 N N . SER A 1 509 ? 13.719 28.969 -6.316 1 98.56 509 SER A N 1
ATOM 4097 C CA . SER A 1 509 ? 14.695 28.547 -7.316 1 98.56 509 SER A CA 1
ATOM 4098 C C . SER A 1 509 ? 15.867 29.516 -7.395 1 98.56 509 SER A C 1
ATOM 4100 O O . SER A 1 509 ? 15.797 30.625 -6.855 1 98.56 509 SER A O 1
ATOM 4102 N N . ASP A 1 510 ? 16.922 29.031 -8.008 1 98.06 510 ASP A N 1
ATOM 4103 C CA . ASP A 1 510 ? 18.094 29.859 -8.328 1 98.06 510 ASP A CA 1
ATOM 4104 C C . ASP A 1 510 ? 17.75 30.891 -9.406 1 98.06 510 ASP A C 1
ATOM 4106 O O . ASP A 1 510 ? 18.516 31.812 -9.641 1 98.06 510 ASP A O 1
ATOM 4110 N N . ASP A 1 511 ? 16.609 30.781 -10.008 1 97.94 511 ASP A N 1
ATOM 4111 C CA . ASP A 1 511 ? 16.203 31.734 -11.039 1 97.94 511 ASP A CA 1
ATOM 4112 C C . ASP A 1 511 ? 15.625 33 -10.406 1 97.94 511 ASP A C 1
ATOM 4114 O O . ASP A 1 511 ? 15.031 33.844 -11.109 1 97.94 511 ASP A O 1
ATOM 4118 N N . HIS A 1 512 ? 15.648 33.094 -9.141 1 98.12 512 HIS A N 1
ATOM 4119 C CA . HIS A 1 512 ? 15.344 34.281 -8.352 1 98.12 512 HIS A CA 1
ATOM 4120 C C . HIS A 1 512 ? 13.844 34.438 -8.133 1 98.12 512 HIS A C 1
ATOM 4122 O O . HIS A 1 512 ? 13.375 35.469 -7.695 1 98.12 512 HIS A O 1
ATOM 4128 N N . THR A 1 513 ? 13.117 33.344 -8.398 1 98.38 513 THR A N 1
ATOM 4129 C CA . THR A 1 513 ? 11.672 33.469 -8.273 1 98.38 513 THR A CA 1
ATOM 4130 C C . THR A 1 513 ? 11.125 32.406 -7.324 1 98.38 513 THR A C 1
ATOM 4132 O O . THR A 1 513 ? 11.781 31.391 -7.062 1 98.38 513 THR A O 1
ATOM 4135 N N . ILE A 1 514 ? 9.984 32.75 -6.805 1 98.75 514 ILE A N 1
ATOM 4136 C CA . ILE A 1 514 ? 9.148 31.797 -6.094 1 98.75 514 ILE A CA 1
ATOM 4137 C C . ILE A 1 514 ? 7.871 31.531 -6.879 1 98.75 514 ILE A C 1
ATOM 4139 O O . ILE A 1 514 ? 7.188 32.469 -7.289 1 98.75 514 ILE A O 1
ATOM 4143 N N . ARG A 1 515 ? 7.605 30.328 -7.133 1 98.75 515 ARG A N 1
ATOM 4144 C CA . ARG A 1 515 ? 6.375 29.984 -7.844 1 98.75 515 ARG A CA 1
ATOM 4145 C C . ARG A 1 515 ? 5.363 29.344 -6.906 1 98.75 515 ARG A C 1
ATOM 4147 O O . ARG A 1 515 ? 5.723 28.484 -6.09 1 98.75 515 ARG A O 1
ATOM 4154 N N . VAL A 1 516 ? 4.152 29.828 -7.023 1 98.44 516 VAL A N 1
ATOM 4155 C CA . VAL A 1 516 ? 3.037 29.281 -6.262 1 98.44 516 VAL A CA 1
ATOM 4156 C C . VAL A 1 516 ? 2.238 28.312 -7.141 1 98.44 516 VAL A C 1
ATOM 4158 O O . VAL A 1 516 ? 1.748 28.703 -8.203 1 98.44 516 VAL A O 1
ATOM 4161 N N . MET B 1 1 ? 5.152 23.516 42.5 1 21.58 1 MET B N 1
ATOM 4162 C CA . MET B 1 1 ? 4.422 23.953 41.312 1 21.58 1 MET B CA 1
ATOM 4163 C C . MET B 1 1 ? 4.008 22.75 40.469 1 21.58 1 MET B C 1
ATOM 4165 O O . MET B 1 1 ? 4.855 21.984 40 1 21.58 1 MET B O 1
ATOM 4169 N N . GLN B 1 2 ? 2.896 22.172 40.844 1 23.56 2 GLN B N 1
ATOM 4170 C CA . GLN B 1 2 ? 2.369 20.844 40.531 1 23.56 2 GLN B CA 1
ATOM 4171 C C . GLN B 1 2 ? 2.068 20.734 39.031 1 23.56 2 GLN B C 1
ATOM 4173 O O . GLN B 1 2 ? 1.329 21.547 38.469 1 23.56 2 GLN B O 1
ATOM 4178 N N . ILE B 1 3 ? 3.119 20.375 38.312 1 25.73 3 ILE B N 1
ATOM 4179 C CA . ILE B 1 3 ? 3.09 20.234 36.875 1 25.73 3 ILE B CA 1
ATOM 4180 C C . ILE B 1 3 ? 1.887 19.391 36.469 1 25.73 3 ILE B C 1
ATOM 4182 O O . ILE B 1 3 ? 1.787 18.219 36.844 1 25.73 3 ILE B O 1
ATOM 4186 N N . THR B 1 4 ? 0.769 20 36.438 1 24.72 4 THR B N 1
ATOM 4187 C CA . THR B 1 4 ? -0.484 19.344 36.062 1 24.72 4 THR B CA 1
ATOM 4188 C C . THR B 1 4 ? -0.347 18.609 34.719 1 24.72 4 THR B C 1
ATOM 4190 O O . THR B 1 4 ? 0.043 19.203 33.719 1 24.72 4 THR B O 1
ATOM 4193 N N . LYS B 1 5 ? -0.053 17.375 34.812 1 32.03 5 LYS B N 1
ATOM 4194 C CA . LYS B 1 5 ? -0.008 16.406 33.719 1 32.03 5 LYS B CA 1
ATOM 4195 C C . LYS B 1 5 ? -1.167 16.625 32.75 1 32.03 5 LYS B C 1
ATOM 4197 O O . LYS B 1 5 ? -2.334 16.547 33.125 1 32.03 5 LYS B O 1
ATOM 4202 N N . SER B 1 6 ? -0.966 17.625 31.859 1 27.72 6 SER B N 1
ATOM 4203 C CA . SER B 1 6 ? -2.006 17.844 30.859 1 27.72 6 SER B CA 1
ATOM 4204 C C . SER B 1 6 ? -2.525 16.516 30.312 1 27.72 6 SER B C 1
ATOM 4206 O O . SER B 1 6 ? -1.747 15.594 30.062 1 27.72 6 SER B O 1
ATOM 4208 N N . ASN B 1 7 ? -3.646 16.109 30.656 1 31.05 7 ASN B N 1
ATOM 4209 C CA . ASN B 1 7 ? -4.422 14.938 30.25 1 31.05 7 ASN B CA 1
ATOM 4210 C C . ASN B 1 7 ? -4.352 14.719 28.734 1 31.05 7 ASN B C 1
ATOM 4212 O O . ASN B 1 7 ? -4.523 15.656 27.969 1 31.05 7 ASN B O 1
ATOM 4216 N N . PRO B 1 8 ? -3.486 13.766 28.266 1 35.75 8 PRO B N 1
ATOM 4217 C CA . PRO B 1 8 ? -3.48 13.484 26.828 1 35.75 8 PRO B CA 1
ATOM 4218 C C . PRO B 1 8 ? -4.859 13.648 26.188 1 35.75 8 PRO B C 1
ATOM 4220 O O . PRO B 1 8 ? -5.871 13.297 26.797 1 35.75 8 PRO B O 1
ATOM 4223 N N . VAL B 1 9 ? -5.051 14.797 25.594 1 36.88 9 VAL B N 1
ATOM 4224 C CA . VAL B 1 9 ? -6.246 14.984 24.766 1 36.88 9 VAL B CA 1
ATOM 4225 C C . VAL B 1 9 ? -6.668 13.656 24.156 1 36.88 9 VAL B C 1
ATOM 4227 O O . VAL B 1 9 ? -5.871 13 23.484 1 36.88 9 VAL B O 1
ATOM 4230 N N . LYS B 1 10 ? -7.566 12.977 24.703 1 37.16 10 LYS B N 1
ATOM 4231 C CA . LYS B 1 10 ? -8.289 11.82 24.172 1 37.16 10 LYS B CA 1
ATOM 4232 C C . LYS B 1 10 ? -8.555 11.977 22.672 1 37.16 10 LYS B C 1
ATOM 4234 O O . LYS B 1 10 ? -9.25 12.906 22.266 1 37.16 10 LYS B O 1
ATOM 4239 N N . ASP B 1 11 ? -7.648 11.797 21.844 1 38.78 11 ASP B N 1
ATOM 4240 C CA . ASP B 1 11 ? -8.016 11.586 20.438 1 38.78 11 ASP B CA 1
ATOM 4241 C C . ASP B 1 11 ? -9.375 10.891 20.328 1 38.78 11 ASP B C 1
ATOM 4243 O O . ASP B 1 11 ? -9.516 9.734 20.719 1 38.78 11 ASP B O 1
ATOM 4247 N N . GLN B 1 12 ? -10.391 11.531 20.75 1 36.69 12 GLN B N 1
ATOM 4248 C CA . GLN B 1 12 ? -11.727 11.008 20.5 1 36.69 12 GLN B CA 1
ATOM 4249 C C . GLN B 1 12 ? -11.812 10.344 19.125 1 36.69 12 GLN B C 1
ATOM 4251 O O . GLN B 1 12 ? -11.977 11.023 18.109 1 36.69 12 GLN B O 1
ATOM 4256 N N . ARG B 1 13 ? -11.156 9.461 18.891 1 45.91 13 ARG B N 1
ATOM 4257 C CA . ARG B 1 13 ? -11.445 8.617 17.734 1 45.91 13 ARG B CA 1
ATOM 4258 C C . ARG B 1 13 ? -12.938 8.57 17.438 1 45.91 13 ARG B C 1
ATOM 4260 O O . ARG B 1 13 ? -13.719 8.086 18.266 1 45.91 13 ARG B O 1
ATOM 4267 N N . LYS B 1 14 ? -13.43 9.539 16.625 1 50.72 14 LYS B N 1
ATOM 4268 C CA . LYS B 1 14 ? -14.797 9.625 16.125 1 50.72 14 LYS B CA 1
ATOM 4269 C C . LYS B 1 14 ? -15.367 8.234 15.852 1 50.72 14 LYS B C 1
ATOM 4271 O O . LYS B 1 14 ? -14.648 7.336 15.406 1 50.72 14 LYS B O 1
ATOM 4276 N N . SER B 1 15 ? -16.438 7.965 16.375 1 62.53 15 SER B N 1
ATOM 4277 C CA . SER B 1 15 ? -17.172 6.711 16.219 1 62.53 15 SER B CA 1
ATOM 4278 C C . SER B 1 15 ? -17.312 6.34 14.75 1 62.53 15 SER B C 1
ATOM 4280 O O . SER B 1 15 ? -17.547 7.207 13.906 1 62.53 15 SER B O 1
ATOM 4282 N N . PRO B 1 16 ? -16.719 5.191 14.258 1 62.47 16 PRO B N 1
ATOM 4283 C CA . PRO B 1 16 ? -16.922 4.758 12.875 1 62.47 16 PRO B CA 1
ATOM 4284 C C . PRO B 1 16 ? -18.281 5.156 12.32 1 62.47 16 PRO B C 1
ATOM 4286 O O . PRO B 1 16 ? -18.422 5.414 11.117 1 62.47 16 PRO B O 1
ATOM 4289 N N . ALA B 1 17 ? -19.25 5.355 13.117 1 67.88 17 ALA B N 1
ATOM 4290 C CA . ALA B 1 17 ? -20.609 5.633 12.664 1 67.88 17 ALA B CA 1
ATOM 4291 C C . ALA B 1 17 ? -20.766 7.09 12.234 1 67.88 17 ALA B C 1
ATOM 4293 O O . ALA B 1 17 ? -21.609 7.414 11.406 1 67.88 17 ALA B O 1
ATOM 4294 N N . SER B 1 18 ? -19.812 7.879 12.75 1 71.25 18 SER B N 1
ATOM 4295 C CA . SER B 1 18 ? -20.016 9.305 12.5 1 71.25 18 SER B CA 1
ATOM 4296 C C . SER B 1 18 ? -19.578 9.68 11.078 1 71.25 18 SER B C 1
ATOM 4298 O O . SER B 1 18 ? -20.062 10.664 10.523 1 71.25 18 SER B O 1
ATOM 4300 N N . ASN B 1 19 ? -18.953 8.844 10.391 1 81.25 19 ASN B N 1
ATOM 4301 C CA . ASN B 1 19 ? -18.406 9.195 9.086 1 81.25 19 ASN B CA 1
ATOM 4302 C C . ASN B 1 19 ? -19.25 8.625 7.953 1 81.25 19 ASN B C 1
ATOM 4304 O O . ASN B 1 19 ? -18.969 8.859 6.777 1 81.25 19 ASN B O 1
ATOM 4308 N N . ILE B 1 20 ? -20.391 7.969 8.352 1 90.75 20 ILE B N 1
ATOM 4309 C CA . ILE B 1 20 ? -21.172 7.289 7.332 1 90.75 20 ILE B CA 1
ATOM 4310 C C . ILE B 1 20 ? -22.562 7.938 7.234 1 90.75 20 ILE B C 1
ATOM 4312 O O . ILE B 1 20 ? -23.203 8.195 8.25 1 90.75 20 ILE B O 1
ATOM 4316 N N . ASN B 1 21 ? -22.969 8.305 6.023 1 92.12 21 ASN B N 1
ATOM 4317 C CA . ASN B 1 21 ? -24.312 8.828 5.785 1 92.12 21 ASN B CA 1
ATOM 4318 C C . ASN B 1 21 ? -25.375 7.77 6.047 1 92.12 21 ASN B C 1
ATOM 4320 O O . ASN B 1 21 ? -25.453 6.766 5.336 1 92.12 21 ASN B O 1
ATOM 4324 N N . LYS B 1 22 ? -26.234 8.016 7 1 92.5 22 LYS B N 1
ATOM 4325 C CA . LYS B 1 22 ? -27.219 7.039 7.445 1 92.5 22 LYS B CA 1
ATOM 4326 C C . LYS B 1 22 ? -28.219 6.734 6.34 1 92.5 22 LYS B C 1
ATOM 4328 O O . LYS B 1 22 ? -28.609 5.582 6.145 1 92.5 22 LYS B O 1
ATOM 4333 N N . GLU B 1 23 ? -28.625 7.73 5.645 1 94.12 23 GLU B N 1
ATOM 4334 C CA . GLU B 1 23 ? -29.578 7.527 4.555 1 94.12 23 GLU B CA 1
ATOM 4335 C C . GLU B 1 23 ? -29 6.598 3.488 1 94.12 23 GLU B C 1
ATOM 4337 O O . GLU B 1 23 ? -29.688 5.684 3.02 1 94.12 23 GLU B O 1
ATOM 4342 N N . GLU B 1 24 ? -27.812 6.867 3.15 1 95.44 24 GLU B N 1
ATOM 4343 C CA . GLU B 1 24 ? -27.188 6.059 2.113 1 95.44 24 GLU B CA 1
ATOM 4344 C C . GLU B 1 24 ? -27.047 4.602 2.553 1 95.44 24 GLU B C 1
ATOM 4346 O O . GLU B 1 24 ? -27.266 3.686 1.756 1 95.44 24 GLU B O 1
ATOM 4351 N N . LEU B 1 25 ? -26.734 4.43 3.785 1 95.62 25 LEU B N 1
ATOM 4352 C CA . LEU B 1 25 ? -26.609 3.07 4.301 1 95.62 25 LEU B CA 1
ATOM 4353 C C . LEU B 1 25 ? -27.953 2.346 4.273 1 95.62 25 LEU B C 1
ATOM 4355 O O . LEU B 1 25 ? -28.016 1.175 3.893 1 95.62 25 LEU B O 1
ATOM 4359 N N . VAL B 1 26 ? -28.953 3.031 4.68 1 96.5 26 VAL B N 1
ATOM 4360 C CA . VAL B 1 26 ? -30.297 2.441 4.703 1 96.5 26 VAL B CA 1
ATOM 4361 C C . VAL B 1 26 ? -30.703 2.029 3.291 1 96.5 26 VAL B C 1
ATOM 4363 O O . VAL B 1 26 ? -31.234 0.936 3.086 1 96.5 26 VAL B O 1
ATOM 4366 N N . ARG B 1 27 ? -30.422 2.854 2.344 1 95.75 27 ARG B N 1
ATOM 4367 C CA . ARG B 1 27 ? -30.766 2.545 0.958 1 95.75 27 ARG B CA 1
ATOM 4368 C C . ARG B 1 27 ? -29.969 1.349 0.453 1 95.75 27 ARG B C 1
ATOM 4370 O O . ARG B 1 27 ? -30.484 0.528 -0.311 1 95.75 27 ARG B O 1
ATOM 4377 N N . LEU B 1 28 ? -28.781 1.277 0.853 1 96.75 28 LEU B N 1
ATOM 4378 C CA . LEU B 1 28 ? -27.969 0.131 0.478 1 96.75 28 LEU B CA 1
ATOM 4379 C C . LEU B 1 28 ? -28.516 -1.154 1.083 1 96.75 28 LEU B C 1
ATOM 4381 O O . LEU B 1 28 ? -28.531 -2.197 0.425 1 96.75 28 LEU B O 1
ATOM 4385 N N . MET B 1 29 ? -28.922 -1.06 2.34 1 96.75 29 MET B N 1
ATOM 4386 C CA . MET B 1 29 ? -29.531 -2.225 2.971 1 96.75 29 MET B CA 1
ATOM 4387 C C . MET B 1 29 ? -30.828 -2.613 2.26 1 96.75 29 MET B C 1
ATOM 4389 O O . MET B 1 29 ? -31.109 -3.799 2.068 1 96.75 29 MET B O 1
ATOM 4393 N N . LEU B 1 30 ? -31.562 -1.597 1.892 1 96.31 30 LEU B N 1
ATOM 4394 C CA . LEU B 1 30 ? -32.781 -1.831 1.135 1 96.31 30 LEU B CA 1
ATOM 4395 C C . LEU B 1 30 ? -32.5 -2.592 -0.154 1 96.31 30 LEU B C 1
ATOM 4397 O O . LEU B 1 30 ? -33.156 -3.58 -0.463 1 96.31 30 LEU B O 1
ATOM 4401 N N . GLN B 1 31 ? -31.516 -2.152 -0.874 1 94.75 31 GLN B N 1
ATOM 4402 C CA . GLN B 1 31 ? -31.109 -2.83 -2.1 1 94.75 31 GLN B CA 1
ATOM 4403 C C . GLN B 1 31 ? -30.703 -4.273 -1.819 1 94.75 31 GLN B C 1
ATOM 4405 O O . GLN B 1 31 ? -31.109 -5.188 -2.541 1 94.75 31 GLN B O 1
ATOM 4410 N N . SER B 1 32 ? -29.953 -4.469 -0.802 1 95.69 32 SER B N 1
ATOM 4411 C CA . SER B 1 32 ? -29.453 -5.797 -0.467 1 95.69 32 SER B CA 1
ATOM 4412 C C . SER B 1 32 ? -30.594 -6.734 -0.085 1 95.69 32 SER B C 1
ATOM 4414 O O . SER B 1 32 ? -30.594 -7.91 -0.455 1 95.69 32 SER B O 1
ATOM 4416 N N . LEU B 1 33 ? -31.531 -6.219 0.683 1 96.38 33 LEU B N 1
ATOM 4417 C CA . LEU B 1 33 ? -32.688 -7.016 1.064 1 96.38 33 LEU B CA 1
ATOM 4418 C C . LEU B 1 33 ? -33.469 -7.477 -0.168 1 96.38 33 LEU B C 1
ATOM 4420 O O . LEU B 1 33 ? -33.844 -8.641 -0.261 1 96.38 33 LEU B O 1
ATOM 4424 N N . GLN B 1 34 ? -33.594 -6.602 -1.085 1 93.25 34 GLN B N 1
ATOM 4425 C CA . GLN B 1 34 ? -34.312 -6.949 -2.32 1 93.25 34 GLN B CA 1
ATOM 4426 C C . GLN B 1 34 ? -33.5 -7.961 -3.135 1 93.25 34 GLN B C 1
ATOM 4428 O O . GLN B 1 34 ? -34.062 -8.945 -3.629 1 93.25 34 GLN B O 1
ATOM 4433 N N . ASP B 1 35 ? -32.281 -7.719 -3.229 1 90.94 35 ASP B N 1
ATOM 4434 C CA . ASP B 1 35 ? -31.391 -8.602 -3.994 1 90.94 35 ASP B CA 1
ATOM 4435 C C . ASP B 1 35 ? -31.391 -10.008 -3.402 1 90.94 35 ASP B C 1
ATOM 4437 O O . ASP B 1 35 ? -31.281 -10.992 -4.137 1 90.94 35 ASP B O 1
ATOM 4441 N N . LEU B 1 36 ? -31.516 -10.078 -2.064 1 93.69 36 LEU B N 1
ATOM 4442 C CA . LEU B 1 36 ? -31.438 -11.367 -1.375 1 93.69 36 LEU B CA 1
ATOM 4443 C C . LEU B 1 36 ? -32.812 -12.031 -1.31 1 93.69 36 LEU B C 1
ATOM 4445 O O . LEU B 1 36 ? -32.938 -13.164 -0.855 1 93.69 36 LEU B O 1
ATOM 4449 N N . GLY B 1 37 ? -33.844 -11.32 -1.732 1 93.5 37 GLY B N 1
ATOM 4450 C CA . GLY B 1 37 ? -35.156 -11.891 -1.823 1 93.5 37 GLY B CA 1
ATOM 4451 C C . GLY B 1 37 ? -36 -11.688 -0.566 1 93.5 37 GLY B C 1
ATOM 4452 O O . GLY B 1 37 ? -36.969 -12.391 -0.337 1 93.5 37 GLY B O 1
ATOM 4453 N N . TYR B 1 38 ? -35.594 -10.844 0.281 1 96.25 38 TYR B N 1
ATOM 4454 C CA . TYR B 1 38 ? -36.375 -10.531 1.487 1 96.25 38 TYR B CA 1
ATOM 4455 C C . TYR B 1 38 ? -37.281 -9.336 1.265 1 96.25 38 TYR B C 1
ATOM 4457 O O . TYR B 1 38 ? -37.062 -8.273 1.848 1 96.25 38 TYR B O 1
ATOM 4465 N N . GLN B 1 39 ? -38.312 -9.516 0.611 1 95.81 39 GLN B N 1
ATOM 4466 C CA . GLN B 1 39 ? -39.188 -8.438 0.138 1 95.81 39 GLN B CA 1
ATOM 4467 C C . GLN B 1 39 ? -40 -7.836 1.284 1 95.81 39 GLN B C 1
ATOM 4469 O O . GLN B 1 39 ? -40.188 -6.621 1.342 1 95.81 39 GLN B O 1
ATOM 4474 N N . LYS B 1 40 ? -40.438 -8.641 2.182 1 96.5 40 LYS B N 1
ATOM 4475 C CA . LYS B 1 40 ? -41.219 -8.133 3.309 1 96.5 40 LYS B CA 1
ATOM 4476 C C . LYS B 1 40 ? -40.375 -7.219 4.191 1 96.5 40 LYS B C 1
ATOM 4478 O O . LYS B 1 40 ? -40.812 -6.164 4.625 1 96.5 40 LYS B O 1
ATOM 4483 N N . ALA B 1 41 ? -39.25 -7.68 4.438 1 97 41 ALA B N 1
ATOM 4484 C CA . ALA B 1 41 ? -38.312 -6.863 5.227 1 97 41 ALA B CA 1
ATOM 4485 C C . ALA B 1 41 ? -38 -5.551 4.516 1 97 41 ALA B C 1
ATOM 4487 O O . ALA B 1 41 ? -37.938 -4.496 5.152 1 97 41 ALA B O 1
ATOM 4488 N N . ALA B 1 42 ? -37.812 -5.559 3.229 1 96.75 42 ALA B N 1
ATOM 4489 C CA . ALA B 1 42 ? -37.531 -4.359 2.439 1 96.75 42 ALA B CA 1
ATOM 4490 C C . ALA B 1 42 ? -38.719 -3.381 2.508 1 96.75 42 ALA B C 1
ATOM 4492 O O . ALA B 1 42 ? -38.5 -2.18 2.709 1 96.75 42 ALA B O 1
ATOM 4493 N N . ASP B 1 43 ? -39.812 -3.924 2.387 1 96.25 43 ASP B N 1
ATOM 4494 C CA . ASP B 1 43 ? -41.031 -3.094 2.457 1 96.25 43 ASP B CA 1
ATOM 4495 C C . ASP B 1 43 ? -41.156 -2.432 3.826 1 96.25 43 ASP B C 1
ATOM 4497 O O . ASP B 1 43 ? -41.5 -1.251 3.922 1 96.25 43 ASP B O 1
ATOM 4501 N N . ALA B 1 44 ? -40.938 -3.178 4.871 1 97.38 44 ALA B N 1
ATOM 4502 C CA . ALA B 1 44 ? -41 -2.652 6.23 1 97.38 44 ALA B CA 1
ATOM 4503 C C . ALA B 1 44 ? -39.969 -1.545 6.438 1 97.38 44 ALA B C 1
ATOM 4505 O O . ALA B 1 44 ? -40.25 -0.527 7.07 1 97.38 44 ALA B O 1
ATOM 4506 N N . LEU B 1 45 ? -38.812 -1.766 5.926 1 97 45 LEU B N 1
ATOM 4507 C CA . LEU B 1 45 ? -37.75 -0.773 6.07 1 97 45 LEU B CA 1
ATOM 4508 C C . LEU B 1 45 ? -38.094 0.504 5.312 1 97 45 LEU B C 1
ATOM 4510 O O . LEU B 1 45 ? -37.875 1.608 5.816 1 97 45 LEU B O 1
ATOM 4514 N N . GLU B 1 46 ? -38.594 0.377 4.133 1 96 46 GLU B N 1
ATOM 4515 C CA . GLU B 1 46 ? -39 1.54 3.359 1 96 46 GLU B CA 1
ATOM 4516 C C . GLU B 1 46 ? -40.062 2.34 4.102 1 96 46 GLU B C 1
ATOM 4518 O O . GLU B 1 46 ? -40 3.57 4.16 1 96 46 GLU B O 1
ATOM 4523 N N . ALA B 1 47 ? -40.906 1.676 4.641 1 95.94 47 ALA B N 1
ATOM 4524 C CA . ALA B 1 47 ? -42 2.312 5.367 1 95.94 47 ALA B CA 1
ATOM 4525 C C . ALA B 1 47 ? -41.5 3.004 6.629 1 95.94 47 ALA B C 1
ATOM 4527 O O . ALA B 1 47 ? -41.906 4.137 6.918 1 95.94 47 ALA B O 1
ATOM 4528 N N . GLU B 1 48 ? -40.688 2.352 7.32 1 96.5 48 GLU B N 1
ATOM 4529 C CA . GLU B 1 48 ? -40.219 2.85 8.609 1 96.5 48 GLU B CA 1
ATOM 4530 C C . GLU B 1 48 ? -39.219 3.977 8.422 1 96.5 48 GLU B C 1
ATOM 4532 O O . GLU B 1 48 ? -39.188 4.93 9.203 1 96.5 48 GLU B O 1
ATOM 4537 N N . SER B 1 49 ? -38.344 3.895 7.52 1 95.31 49 SER B N 1
ATOM 4538 C CA . SER B 1 49 ? -37.281 4.871 7.316 1 95.31 49 SER B CA 1
ATOM 4539 C C . SER B 1 49 ? -37.781 6.066 6.504 1 95.31 49 SER B C 1
ATOM 4541 O O . SER B 1 49 ? -37.25 7.176 6.648 1 95.31 49 SER B O 1
ATOM 4543 N N . GLY B 1 50 ? -38.656 5.844 5.551 1 94.44 50 GLY B N 1
ATOM 4544 C CA . GLY B 1 50 ? -39.125 6.879 4.652 1 94.44 50 GLY B CA 1
ATOM 4545 C C . GLY B 1 50 ? -38.281 7.043 3.416 1 94.44 50 GLY B C 1
ATOM 4546 O O . GLY B 1 50 ? -38.5 7.938 2.602 1 94.44 50 GLY B O 1
ATOM 4547 N N . TYR B 1 51 ? -37.312 6.176 3.24 1 94.06 51 TYR B N 1
ATOM 4548 C CA . TYR B 1 51 ? -36.406 6.258 2.086 1 94.06 51 TYR B CA 1
ATOM 4549 C C . TYR B 1 51 ? -36.812 5.25 1.016 1 94.06 51 TYR B C 1
ATOM 4551 O O . TYR B 1 51 ? -37.188 4.117 1.33 1 94.06 51 TYR B O 1
ATOM 4559 N N . ASN B 1 52 ? -36.719 5.73 -0.248 1 91.19 52 ASN B N 1
ATOM 4560 C CA . ASN B 1 52 ? -36.969 4.84 -1.376 1 91.19 52 ASN B CA 1
ATOM 4561 C C . ASN B 1 52 ? -35.656 4.488 -2.109 1 91.19 52 ASN B C 1
ATOM 4563 O O . ASN B 1 52 ? -34.688 5.262 -2.088 1 91.19 52 ASN B O 1
ATOM 4567 N N . LEU B 1 53 ? -35.688 3.305 -2.652 1 88.94 53 LEU B N 1
ATOM 4568 C CA . LEU B 1 53 ? -34.469 2.863 -3.359 1 88.94 53 LEU B CA 1
ATOM 4569 C C . LEU B 1 53 ? -34.281 3.654 -4.648 1 88.94 53 LEU B C 1
ATOM 4571 O O . LEU B 1 53 ? -33.188 4.148 -4.922 1 88.94 53 LEU B O 1
ATOM 4575 N N . GLU B 1 54 ? -35.312 3.658 -5.449 1 87.88 54 GLU B N 1
ATOM 4576 C CA . GLU B 1 54 ? -35.219 4.32 -6.75 1 87.88 54 GLU B CA 1
ATOM 4577 C C . GLU B 1 54 ? -36.5 5.102 -7.047 1 87.88 54 GLU B C 1
ATOM 4579 O O . GLU B 1 54 ? -37.594 4.766 -6.547 1 87.88 54 GLU B O 1
ATOM 4584 N N . SER B 1 55 ? -36.312 6.141 -7.816 1 87.44 55 SER B N 1
ATOM 4585 C CA . SER B 1 55 ? -37.469 6.91 -8.258 1 87.44 55 SER B CA 1
ATOM 4586 C C . SER B 1 55 ? -38.312 6.121 -9.258 1 87.44 55 SER B C 1
ATOM 4588 O O . SER B 1 55 ? -37.844 5.113 -9.797 1 87.44 55 SER B O 1
ATOM 4590 N N . ARG B 1 56 ? -39.469 6.539 -9.484 1 89.25 56 ARG B N 1
ATOM 4591 C CA . ARG B 1 56 ? -40.375 5.879 -10.398 1 89.25 56 ARG B CA 1
ATOM 4592 C C . ARG B 1 56 ? -39.812 5.848 -11.82 1 89.25 56 ARG B C 1
ATOM 4594 O O . ARG B 1 56 ? -39.969 4.844 -12.523 1 89.25 56 ARG B O 1
ATOM 4601 N N . ASN B 1 57 ? -39.219 6.938 -12.18 1 91.19 57 ASN B N 1
ATOM 4602 C CA . ASN B 1 57 ? -38.625 7.027 -13.516 1 91.19 57 ASN B CA 1
ATOM 4603 C C . ASN B 1 57 ? -37.531 5.988 -13.727 1 91.19 57 ASN B C 1
ATOM 4605 O O . ASN B 1 57 ? -37.438 5.383 -14.797 1 91.19 57 ASN B O 1
ATOM 4609 N N . ILE B 1 58 ? -36.812 5.777 -12.758 1 92.25 58 ILE B N 1
ATOM 4610 C CA . ILE B 1 58 ? -35.688 4.828 -12.844 1 92.25 58 ILE B CA 1
ATOM 4611 C C . ILE B 1 58 ? -36.25 3.404 -12.891 1 92.25 58 ILE B C 1
ATOM 4613 O O . ILE B 1 58 ? -35.75 2.566 -13.648 1 92.25 58 ILE B O 1
ATOM 4617 N N . VAL B 1 59 ? -37.219 3.148 -12.094 1 90.19 59 VAL B N 1
ATOM 4618 C CA . VAL B 1 59 ? -37.844 1.831 -12.086 1 90.19 59 VAL B CA 1
ATOM 4619 C C . VAL B 1 59 ? -38.438 1.524 -13.461 1 90.19 59 VAL B C 1
ATOM 4621 O O . VAL B 1 59 ? -38.281 0.417 -13.977 1 90.19 59 VAL B O 1
ATOM 4624 N N . GLU B 1 60 ? -39.031 2.463 -14.031 1 93.62 60 GLU B N 1
ATOM 4625 C CA . GLU B 1 60 ? -39.625 2.297 -15.352 1 93.62 60 GLU B CA 1
ATOM 4626 C C . GLU B 1 60 ? -38.562 2.082 -16.422 1 93.62 60 GLU B C 1
ATOM 4628 O O . GLU B 1 60 ? -38.75 1.275 -17.328 1 93.62 60 GLU B O 1
ATOM 4633 N N . LEU B 1 61 ? -37.562 2.832 -16.297 1 94.62 61 LEU B N 1
ATOM 4634 C CA . LEU B 1 61 ? -36.469 2.668 -17.234 1 94.62 61 LEU B CA 1
ATOM 4635 C C . LEU B 1 61 ? -35.906 1.253 -17.172 1 94.62 61 LEU B C 1
ATOM 4637 O O . LEU B 1 61 ? -35.719 0.605 -18.203 1 94.62 61 LEU B O 1
ATOM 4641 N N . ARG B 1 62 ? -35.688 0.806 -16.016 1 92.5 62 ARG B N 1
ATOM 4642 C CA . ARG B 1 62 ? -35.188 -0.542 -15.805 1 92.5 62 ARG B CA 1
ATOM 4643 C C . ARG B 1 62 ? -36.125 -1.587 -16.406 1 92.5 62 ARG B C 1
ATOM 4645 O O . ARG B 1 62 ? -35.656 -2.477 -17.141 1 92.5 62 ARG B O 1
ATOM 4652 N N . SER B 1 63 ? -37.344 -1.472 -16.141 1 93.12 63 SER B N 1
ATOM 4653 C CA . SER B 1 63 ? -38.344 -2.414 -16.641 1 93.12 63 SER B CA 1
ATOM 4654 C C . SER B 1 63 ? -38.406 -2.373 -18.172 1 93.12 63 SER B C 1
ATOM 4656 O O . SER B 1 63 ? -38.531 -3.414 -18.812 1 93.12 63 SER B O 1
ATOM 4658 N N . SER B 1 64 ? -38.281 -1.203 -18.688 1 95.5 64 SER B N 1
ATOM 4659 C CA . SER B 1 64 ? -38.344 -1.042 -20.141 1 95.5 64 SER B CA 1
ATOM 4660 C C . SER B 1 64 ? -37.156 -1.698 -20.828 1 95.5 64 SER B C 1
ATOM 4662 O O . SER B 1 64 ? -37.312 -2.361 -21.844 1 95.5 64 SER B O 1
ATOM 4664 N N . ILE B 1 65 ? -36.062 -1.551 -20.266 1 95.19 65 ILE B N 1
ATOM 4665 C CA . ILE B 1 65 ? -34.844 -2.121 -20.844 1 95.19 65 ILE B CA 1
ATOM 4666 C C . ILE B 1 65 ? -34.875 -3.643 -20.719 1 95.19 65 ILE B C 1
ATOM 4668 O O . ILE B 1 65 ? -34.625 -4.352 -21.703 1 95.19 65 ILE B O 1
ATOM 4672 N N . LEU B 1 66 ? -35.281 -4.109 -19.609 1 93.75 66 LEU B N 1
ATOM 4673 C CA . LEU B 1 66 ? -35.281 -5.551 -19.359 1 93.75 66 LEU B CA 1
ATOM 4674 C C . LEU B 1 66 ? -36.375 -6.238 -20.188 1 93.75 66 LEU B C 1
ATOM 4676 O O . LEU B 1 66 ? -36.219 -7.41 -20.547 1 93.75 66 LEU B O 1
ATOM 4680 N N . SER B 1 67 ? -37.406 -5.457 -20.562 1 94.25 67 SER B N 1
ATOM 4681 C CA . SER B 1 67 ? -38.5 -6.02 -21.359 1 94.25 67 SER B CA 1
ATOM 4682 C C . SER B 1 67 ? -38.312 -5.746 -22.844 1 94.25 67 SER B C 1
ATOM 4684 O O . SER B 1 67 ? -39.094 -6.195 -23.672 1 94.25 67 SER B O 1
ATOM 4686 N N . GLY B 1 68 ? -37.312 -5.02 -23.156 1 94.25 68 GLY B N 1
ATOM 4687 C CA . GLY B 1 68 ? -37 -4.746 -24.547 1 94.25 68 GLY B CA 1
ATOM 4688 C C . GLY B 1 68 ? -37.906 -3.678 -25.172 1 94.25 68 GLY B C 1
ATOM 4689 O O . GLY B 1 68 ? -38.125 -3.674 -26.375 1 94.25 68 GLY B O 1
ATOM 4690 N N . GLN B 1 69 ? -38.469 -2.865 -24.344 1 95.44 69 GLN B N 1
ATOM 4691 C CA . GLN B 1 69 ? -39.281 -1.742 -24.828 1 95.44 69 GLN B CA 1
ATOM 4692 C C . GLN B 1 69 ? -38.406 -0.516 -25.078 1 95.44 69 GLN B C 1
ATOM 4694 O O . GLN B 1 69 ? -38.406 0.424 -24.281 1 95.44 69 GLN B O 1
ATOM 4699 N N . TRP B 1 70 ? -37.844 -0.48 -26.266 1 95.88 70 TRP B N 1
ATOM 4700 C CA . TRP B 1 70 ? -36.812 0.483 -26.562 1 95.88 70 TRP B CA 1
ATOM 4701 C C . TRP B 1 70 ? -37.375 1.889 -26.703 1 95.88 70 TRP B C 1
ATOM 4703 O O . TRP B 1 70 ? -36.781 2.861 -26.234 1 95.88 70 TRP B O 1
ATOM 4713 N N . HIS B 1 71 ? -38.5 2.041 -27.406 1 94.56 71 HIS B N 1
ATOM 4714 C CA . HIS B 1 71 ? -39.125 3.35 -27.562 1 94.56 71 HIS B CA 1
ATOM 4715 C C . HIS B 1 71 ? -39.469 3.98 -26.219 1 94.56 71 HIS B C 1
ATOM 4717 O O . HIS B 1 71 ? -39.219 5.164 -26 1 94.56 71 HIS B O 1
ATOM 4723 N N . ASN B 1 72 ? -39.969 3.217 -25.391 1 95.38 72 ASN B N 1
ATOM 4724 C CA . ASN B 1 72 ? -40.281 3.686 -24.047 1 95.38 72 ASN B CA 1
ATOM 4725 C C . ASN B 1 72 ? -39.031 4.051 -23.266 1 95.38 72 ASN B C 1
ATOM 4727 O O . ASN B 1 72 ? -39 5.07 -22.578 1 95.38 72 ASN B O 1
ATOM 4731 N N . ALA B 1 73 ? -38 3.197 -23.312 1 96.06 73 ALA B N 1
ATOM 4732 C CA . ALA B 1 73 ? -36.75 3.439 -22.625 1 96.06 73 ALA B CA 1
ATOM 4733 C C . ALA B 1 73 ? -36.125 4.777 -23.047 1 96.06 73 ALA B C 1
ATOM 4735 O O . ALA B 1 73 ? -35.719 5.562 -22.203 1 96.06 73 ALA B O 1
ATOM 4736 N N . GLU B 1 74 ? -36.156 5.07 -24.266 1 95.19 74 GLU B N 1
ATOM 4737 C CA . GLU B 1 74 ? -35.562 6.301 -24.781 1 95.19 74 GLU B CA 1
ATOM 4738 C C . GLU B 1 74 ? -36.375 7.523 -24.391 1 95.19 74 GLU B C 1
ATOM 4740 O O . GLU B 1 74 ? -35.812 8.609 -24.172 1 95.19 74 GLU B O 1
ATOM 4745 N N . SER B 1 75 ? -37.688 7.348 -24.312 1 94.38 75 SER B N 1
ATOM 4746 C CA . SER B 1 75 ? -38.562 8.461 -23.938 1 94.38 75 SER B CA 1
ATOM 4747 C C . SER B 1 75 ? -38.312 8.891 -22.5 1 94.38 75 SER B C 1
ATOM 4749 O O . SER B 1 75 ? -38.594 10.031 -22.125 1 94.38 75 SER B O 1
ATOM 4751 N N . LEU B 1 76 ? -37.812 8.055 -21.688 1 94.31 76 LEU B N 1
ATOM 4752 C CA . LEU B 1 76 ? -37.625 8.297 -20.266 1 94.31 76 LEU B CA 1
ATOM 4753 C C . LEU B 1 76 ? -36.25 8.953 -20.016 1 94.31 76 LEU B C 1
ATOM 4755 O O . LEU B 1 76 ? -36 9.477 -18.938 1 94.31 76 LEU B O 1
ATOM 4759 N N . LEU B 1 77 ? -35.375 9.008 -20.969 1 94 77 LEU B N 1
ATOM 4760 C CA . LEU B 1 77 ? -33.969 9.422 -20.781 1 94 77 LEU B CA 1
ATOM 4761 C C . LEU B 1 77 ? -33.906 10.883 -20.359 1 94 77 LEU B C 1
ATOM 4763 O O . LEU B 1 77 ? -33 11.273 -19.594 1 94 77 LEU B O 1
ATOM 4767 N N . SER B 1 78 ? -34.844 11.664 -20.812 1 90.88 78 SER B N 1
ATOM 4768 C CA . SER B 1 78 ? -34.844 13.086 -20.469 1 90.88 78 SER B CA 1
ATOM 4769 C C . SER B 1 78 ? -35.156 13.312 -19 1 90.88 78 SER B C 1
ATOM 4771 O O . SER B 1 78 ? -34.812 14.352 -18.438 1 90.88 78 SER B O 1
ATOM 4773 N N . GLN B 1 79 ? -35.75 12.359 -18.406 1 91.62 79 GLN B N 1
ATOM 4774 C CA . GLN B 1 79 ? -36.156 12.5 -17.016 1 91.62 79 GLN B CA 1
ATOM 4775 C C . GLN B 1 79 ? -35.156 11.812 -16.078 1 91.62 79 GLN B C 1
ATOM 4777 O O . GLN B 1 79 ? -35.344 11.828 -14.852 1 91.62 79 GLN B O 1
ATOM 4782 N N . VAL B 1 80 ? -34.219 11.234 -16.547 1 91.25 80 VAL B N 1
ATOM 4783 C CA . VAL B 1 80 ? -33.219 10.508 -15.75 1 91.25 80 VAL B CA 1
ATOM 4784 C C . VAL B 1 80 ? -32.062 11.445 -15.383 1 91.25 80 VAL B C 1
ATOM 4786 O O . VAL B 1 80 ? -31.562 12.18 -16.234 1 91.25 80 VAL B O 1
ATOM 4789 N N . PRO B 1 81 ? -31.719 11.484 -14.07 1 91.69 81 PRO B N 1
ATOM 4790 C CA . PRO B 1 81 ? -30.609 12.344 -13.648 1 91.69 81 PRO B CA 1
ATOM 4791 C C . PRO B 1 81 ? -29.234 11.789 -14.062 1 91.69 81 PRO B C 1
ATOM 4793 O O . PRO B 1 81 ? -28.578 11.109 -13.281 1 91.69 81 PRO B O 1
ATOM 4796 N N . PHE B 1 82 ? -28.828 12.156 -15.227 1 89.81 82 PHE B N 1
ATOM 4797 C CA . PHE B 1 82 ? -27.516 11.773 -15.727 1 89.81 82 PHE B CA 1
ATOM 4798 C C . PHE B 1 82 ? -26.438 12.664 -15.125 1 89.81 82 PHE B C 1
ATOM 4800 O O . PHE B 1 82 ? -26.703 13.789 -14.719 1 89.81 82 PHE B O 1
ATOM 4807 N N . ILE B 1 83 ? -25.203 12.211 -14.969 1 85.44 83 ILE B N 1
ATOM 4808 C CA . ILE B 1 83 ? -24.062 12.961 -14.438 1 85.44 83 ILE B CA 1
ATOM 4809 C C . ILE B 1 83 ? -23.828 14.211 -15.281 1 85.44 83 ILE B C 1
ATOM 4811 O O . ILE B 1 83 ? -23.734 15.32 -14.75 1 85.44 83 ILE B O 1
ATOM 4815 N N . ASN B 1 84 ? -23.703 14.055 -16.594 1 88.19 84 ASN B N 1
ATOM 4816 C CA . ASN B 1 84 ? -23.656 15.117 -17.594 1 88.19 84 ASN B CA 1
ATOM 4817 C C . ASN B 1 84 ? -24.656 14.867 -18.719 1 88.19 84 ASN B C 1
ATOM 4819 O O . ASN B 1 84 ? -24.328 14.203 -19.703 1 88.19 84 ASN B O 1
ATOM 4823 N N . PRO B 1 85 ? -25.766 15.406 -18.547 1 87.75 85 PRO B N 1
ATOM 4824 C CA . PRO B 1 85 ? -26.844 15.07 -19.484 1 87.75 85 PRO B CA 1
ATOM 4825 C C . PRO B 1 85 ? -26.484 15.344 -20.938 1 87.75 85 PRO B C 1
ATOM 4827 O O . PRO B 1 85 ? -26.844 14.57 -21.828 1 87.75 85 PRO B O 1
ATOM 4830 N N . GLN B 1 86 ? -25.797 16.422 -21.203 1 87.88 86 GLN B N 1
ATOM 4831 C CA . GLN B 1 86 ? -25.484 16.812 -22.578 1 87.88 86 GLN B CA 1
ATOM 4832 C C . GLN B 1 86 ? -24.578 15.781 -23.25 1 87.88 86 GLN B C 1
ATOM 4834 O O . GLN B 1 86 ? -24.766 15.438 -24.422 1 87.88 86 GLN B O 1
ATOM 4839 N N . THR B 1 87 ? -23.75 15.148 -22.516 1 89.62 87 THR B N 1
ATOM 4840 C CA . THR B 1 87 ? -22.781 14.234 -23.094 1 89.62 87 THR B CA 1
ATOM 4841 C C . THR B 1 87 ? -23.219 12.789 -22.906 1 89.62 87 THR B C 1
ATOM 4843 O O . THR B 1 87 ? -22.906 11.922 -23.719 1 89.62 87 THR B O 1
ATOM 4846 N N . CYS B 1 88 ? -23.984 12.516 -21.938 1 92.06 88 CYS B N 1
ATOM 4847 C CA . CYS B 1 88 ? -24.281 11.133 -21.562 1 92.06 88 CYS B CA 1
ATOM 4848 C C . CYS B 1 88 ? -25.5 10.609 -22.328 1 92.06 88 CYS B C 1
ATOM 4850 O O . CYS B 1 88 ? -25.562 9.43 -22.672 1 92.06 88 CYS B O 1
ATOM 4852 N N . ILE B 1 89 ? -26.484 11.43 -22.656 1 92.81 89 ILE B N 1
ATOM 4853 C CA . ILE B 1 89 ? -27.734 10.977 -23.266 1 92.81 89 ILE B CA 1
ATOM 4854 C C . ILE B 1 89 ? -27.453 10.359 -24.625 1 92.81 89 ILE B C 1
ATOM 4856 O O . ILE B 1 89 ? -27.891 9.234 -24.906 1 92.81 89 ILE B O 1
ATOM 4860 N N . PRO B 1 90 ? -26.609 11.023 -25.438 1 92.5 90 PRO B N 1
ATOM 4861 C CA . PRO B 1 90 ? -26.312 10.391 -26.734 1 92.5 90 PRO B CA 1
ATOM 4862 C C . PRO B 1 90 ? -25.578 9.062 -26.578 1 92.5 90 PRO B C 1
ATOM 4864 O O . PRO B 1 90 ? -25.797 8.141 -27.375 1 92.5 90 PRO B O 1
ATOM 4867 N N . LYS B 1 91 ? -24.766 8.969 -25.641 1 94.25 91 LYS B N 1
ATOM 4868 C CA . LYS B 1 91 ? -24.031 7.727 -25.406 1 94.25 91 LYS B CA 1
ATOM 4869 C C . LYS B 1 91 ? -24.984 6.602 -25.016 1 94.25 91 LYS B C 1
ATOM 4871 O O . LYS B 1 91 ? -24.844 5.469 -25.469 1 94.25 91 LYS B O 1
ATOM 4876 N N . VAL B 1 92 ? -25.906 6.965 -24.156 1 95.12 92 VAL B N 1
ATOM 4877 C CA . VAL B 1 92 ? -26.875 5.98 -23.703 1 95.12 92 VAL B CA 1
ATOM 4878 C C . VAL B 1 92 ? -27.797 5.586 -24.844 1 95.12 92 VAL B C 1
ATOM 4880 O O . VAL B 1 92 ? -28.141 4.41 -25 1 95.12 92 VAL B O 1
ATOM 4883 N N . GLN B 1 93 ? -28.219 6.512 -25.641 1 94.88 93 GLN B N 1
ATOM 4884 C CA . GLN B 1 93 ? -29.016 6.219 -26.828 1 94.88 93 GLN B CA 1
ATOM 4885 C C . GLN B 1 93 ? -28.297 5.234 -27.75 1 94.88 93 GLN B C 1
ATOM 4887 O O . GLN B 1 93 ? -28.922 4.309 -28.281 1 94.88 93 GLN B O 1
ATOM 4892 N N . PHE B 1 94 ? -27.094 5.488 -27.938 1 95.5 94 PHE B N 1
ATOM 4893 C CA . PHE B 1 94 ? -26.297 4.594 -28.75 1 95.5 94 PHE B CA 1
ATOM 4894 C C . PHE B 1 94 ? -26.344 3.168 -28.219 1 95.5 94 PHE B C 1
ATOM 4896 O O . PHE B 1 94 ? -26.547 2.219 -28.984 1 95.5 94 PHE B O 1
ATOM 4903 N N . LEU B 1 95 ? -26.156 3.062 -26.922 1 95.5 95 LEU B N 1
ATOM 4904 C CA . LEU B 1 95 ? -26.156 1.746 -26.281 1 95.5 95 LEU B CA 1
ATOM 4905 C C . LEU B 1 95 ? -27.5 1.049 -26.484 1 95.5 95 LEU B C 1
ATOM 4907 O O . LEU B 1 95 ? -27.547 -0.14 -26.812 1 95.5 95 LEU B O 1
ATOM 4911 N N . ILE B 1 96 ? -28.578 1.755 -26.281 1 96.19 96 ILE B N 1
ATOM 4912 C CA . ILE B 1 96 ? -29.922 1.199 -26.406 1 96.19 96 ILE B CA 1
ATOM 4913 C C . ILE B 1 96 ? -30.172 0.792 -27.859 1 96.19 96 ILE B C 1
ATOM 4915 O O . ILE B 1 96 ? -30.641 -0.315 -28.125 1 96.19 96 ILE B O 1
ATOM 4919 N N . ARG B 1 97 ? -29.812 1.599 -28.766 1 96.06 97 ARG B N 1
ATOM 4920 C CA . ARG B 1 97 ? -30.062 1.356 -30.172 1 96.06 97 ARG B CA 1
ATOM 4921 C C . ARG B 1 97 ? -29.156 0.241 -30.703 1 96.06 97 ARG B C 1
ATOM 4923 O O . ARG B 1 97 ? -29.562 -0.499 -31.609 1 96.06 97 ARG B O 1
ATOM 4930 N N . GLN B 1 98 ? -27.984 0.187 -30.141 1 95.44 98 GLN B N 1
ATOM 4931 C CA . GLN B 1 98 ? -27.125 -0.946 -30.453 1 95.44 98 GLN B CA 1
ATOM 4932 C C . GLN B 1 98 ? -27.797 -2.266 -30.078 1 95.44 98 GLN B C 1
ATOM 4934 O O . GLN B 1 98 ? -27.766 -3.232 -30.844 1 95.44 98 GLN B O 1
ATOM 4939 N N . GLN B 1 99 ? -28.312 -2.271 -28.859 1 96.25 99 GLN B N 1
ATOM 4940 C CA . GLN B 1 99 ? -29.016 -3.467 -28.406 1 96.25 99 GLN B CA 1
ATOM 4941 C C . GLN B 1 99 ? -30.203 -3.781 -29.312 1 96.25 99 GLN B C 1
ATOM 4943 O O . GLN B 1 99 ? -30.438 -4.938 -29.656 1 96.25 99 GLN B O 1
ATOM 4948 N N . LYS B 1 100 ? -30.969 -2.826 -29.625 1 96.12 100 LYS B N 1
ATOM 4949 C CA . LYS B 1 100 ? -32.094 -2.975 -30.547 1 96.12 100 LYS B CA 1
ATOM 4950 C C . LYS B 1 100 ? -31.641 -3.559 -31.875 1 96.12 100 LYS B C 1
ATOM 4952 O O . LYS B 1 100 ? -32.25 -4.488 -32.406 1 96.12 100 LYS B O 1
ATOM 4957 N N . PHE B 1 101 ? -30.547 -3.082 -32.438 1 95.25 101 PHE B N 1
ATOM 4958 C CA . PHE B 1 101 ? -29.953 -3.527 -33.688 1 95.25 101 PHE B CA 1
ATOM 4959 C C . PHE B 1 101 ? -29.562 -5 -33.625 1 95.25 101 PHE B C 1
ATOM 4961 O O . PHE B 1 101 ? -29.922 -5.789 -34.5 1 95.25 101 PHE B O 1
ATOM 4968 N N . LEU B 1 102 ? -28.844 -5.27 -32.562 1 95.75 102 LEU B N 1
ATOM 4969 C CA . LEU B 1 102 ? -28.359 -6.637 -32.406 1 95.75 102 LEU B CA 1
ATOM 4970 C C . LEU B 1 102 ? -29.531 -7.609 -32.281 1 95.75 102 LEU B C 1
ATOM 4972 O O . LEU B 1 102 ? -29.484 -8.727 -32.781 1 95.75 102 LEU B O 1
ATOM 4976 N N . GLU B 1 103 ? -30.562 -7.203 -31.562 1 95.88 103 GLU B N 1
ATOM 4977 C CA . GLU B 1 103 ? -31.734 -8.07 -31.391 1 95.88 103 GLU B CA 1
ATOM 4978 C C . GLU B 1 103 ? -32.469 -8.266 -32.719 1 95.88 103 GLU B C 1
ATOM 4980 O O . GLU B 1 103 ? -33.031 -9.336 -32.969 1 95.88 103 GLU B O 1
ATOM 4985 N N . LEU B 1 104 ? -32.531 -7.258 -33.562 1 95.31 104 LEU B N 1
ATOM 4986 C CA . LEU B 1 104 ? -33.125 -7.379 -34.906 1 95.31 104 LEU B CA 1
ATOM 4987 C C . LEU B 1 104 ? -32.344 -8.367 -35.75 1 95.31 104 LEU B C 1
ATOM 4989 O O . LEU B 1 104 ? -32.938 -9.172 -36.469 1 95.31 104 LEU B O 1
ATOM 4993 N N . LEU B 1 105 ? -31.047 -8.297 -35.625 1 94.88 105 LEU B N 1
ATOM 4994 C CA . LEU B 1 105 ? -30.219 -9.234 -36.375 1 94.88 105 LEU B CA 1
ATOM 4995 C C . LEU B 1 105 ? -30.438 -10.664 -35.906 1 94.88 105 LEU B C 1
ATOM 4997 O O . LEU B 1 105 ? -30.438 -11.602 -36.688 1 94.88 105 LEU B O 1
ATOM 5001 N N . GLU B 1 106 ? -30.531 -10.789 -34.594 1 94.81 106 GLU B N 1
ATOM 5002 C CA . GLU B 1 106 ? -30.797 -12.109 -34.031 1 94.81 106 GLU B CA 1
ATOM 5003 C C . GLU B 1 106 ? -32.094 -12.695 -34.562 1 94.81 106 GLU B C 1
ATOM 5005 O O . GLU B 1 106 ? -32.188 -13.898 -34.781 1 94.81 106 GLU B O 1
ATOM 5010 N N . LYS B 1 107 ? -33.188 -11.852 -34.75 1 93.5 107 LYS B N 1
ATOM 5011 C CA . LYS B 1 107 ? -34.469 -12.266 -35.281 1 93.5 107 LYS B CA 1
ATOM 5012 C C . LYS B 1 107 ? -34.406 -12.391 -36.812 1 93.5 107 LYS B C 1
ATOM 5014 O O . LYS B 1 107 ? -35.438 -12.672 -37.438 1 93.5 107 LYS B O 1
ATOM 5019 N N . GLN B 1 108 ? -33.281 -12.109 -37.438 1 91.44 108 GLN B N 1
ATOM 5020 C CA . GLN B 1 108 ? -33.062 -12.195 -38.875 1 91.44 108 GLN B CA 1
ATOM 5021 C C . GLN B 1 108 ? -33.844 -11.133 -39.625 1 91.44 108 GLN B C 1
ATOM 5023 O O . GLN B 1 108 ? -34.312 -11.375 -40.75 1 91.44 108 GLN B O 1
ATOM 5028 N N . GLU B 1 109 ? -34.125 -10.047 -39 1 93.81 109 GLU B N 1
ATOM 5029 C CA . GLU B 1 109 ? -34.719 -8.875 -39.625 1 93.81 109 GLU B CA 1
ATOM 5030 C C . GLU B 1 109 ? -33.625 -7.891 -40.094 1 93.81 109 GLU B C 1
ATOM 5032 O O . GLU B 1 109 ? -33.594 -6.758 -39.625 1 93.81 109 GLU B O 1
ATOM 5037 N N . THR B 1 110 ? -32.938 -8.242 -41.031 1 92.81 110 THR B N 1
ATOM 5038 C CA . THR B 1 110 ? -31.703 -7.562 -41.469 1 92.81 110 THR B CA 1
ATOM 5039 C C . THR B 1 110 ? -32.031 -6.18 -42.031 1 92.81 110 THR B C 1
ATOM 5041 O O . THR B 1 110 ? -31.297 -5.219 -41.781 1 92.81 110 THR B O 1
ATOM 5044 N N . MET B 1 111 ? -33.125 -6.121 -42.812 1 93.38 111 MET B N 1
ATOM 5045 C CA . MET B 1 111 ? -33.469 -4.844 -43.438 1 93.38 111 MET B CA 1
ATOM 5046 C C . MET B 1 111 ? -33.812 -3.809 -42.375 1 93.38 111 MET B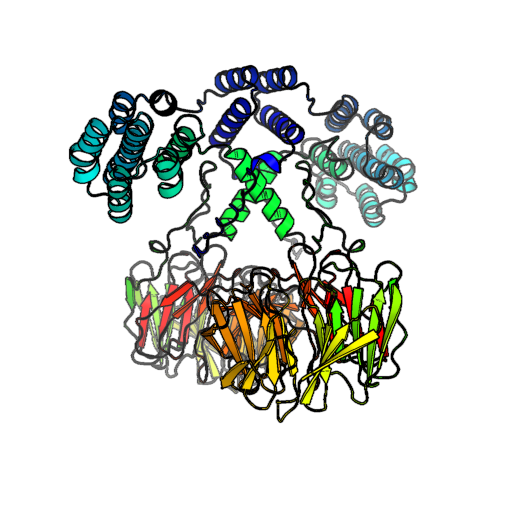 C 1
ATOM 5048 O O . MET B 1 111 ? -33.406 -2.648 -42.469 1 93.38 111 MET B O 1
ATOM 5052 N N . GLN B 1 112 ? -34.562 -4.23 -41.438 1 95.19 112 GLN B N 1
ATOM 5053 C CA . GLN B 1 112 ? -34.906 -3.336 -40.344 1 95.19 112 GLN B CA 1
ATOM 5054 C C . GLN B 1 112 ? -33.656 -2.949 -39.531 1 95.19 112 GLN B C 1
ATOM 5056 O O . GLN B 1 112 ? -33.531 -1.806 -39.094 1 95.19 112 GLN B O 1
ATOM 5061 N N . ALA B 1 113 ? -32.781 -3.916 -39.281 1 95.69 113 ALA B N 1
ATOM 5062 C CA . ALA B 1 113 ? -31.531 -3.658 -38.594 1 95.69 113 ALA B CA 1
ATOM 5063 C C . ALA B 1 113 ? -30.703 -2.613 -39.312 1 95.69 113 ALA B C 1
ATOM 5065 O O . ALA B 1 113 ? -30.156 -1.698 -38.688 1 95.69 113 ALA B O 1
ATOM 5066 N N . LEU B 1 114 ? -30.641 -2.811 -40.625 1 94.19 114 LEU B N 1
ATOM 5067 C CA . LEU B 1 114 ? -29.891 -1.864 -41.438 1 94.19 114 LEU B CA 1
ATOM 5068 C C . LEU B 1 114 ? -30.5 -0.467 -41.344 1 94.19 114 LEU B C 1
ATOM 5070 O O . LEU B 1 114 ? -29.766 0.528 -41.312 1 94.19 114 LEU B O 1
ATOM 5074 N N . HIS B 1 115 ? -31.812 -0.443 -41.375 1 95.06 115 HIS B N 1
ATOM 5075 C CA . HIS B 1 115 ? -32.5 0.833 -41.219 1 95.06 115 HIS B CA 1
ATOM 5076 C C . HIS B 1 115 ? -32.125 1.5 -39.875 1 95.06 115 HIS B C 1
ATOM 5078 O O . HIS B 1 115 ? -31.859 2.701 -39.844 1 95.06 115 HIS B O 1
ATOM 5084 N N . VAL B 1 116 ? -32.156 0.784 -38.812 1 95.31 116 VAL B N 1
ATOM 5085 C CA . VAL B 1 116 ? -31.781 1.291 -37.5 1 95.31 116 VAL B CA 1
ATOM 5086 C C . VAL B 1 116 ? -30.344 1.781 -37.5 1 95.31 116 VAL B C 1
ATOM 5088 O O . VAL B 1 116 ? -30.047 2.854 -36.969 1 95.31 116 VAL B O 1
ATOM 5091 N N . LEU B 1 117 ? -29.453 1.035 -38.062 1 94.44 117 LEU B N 1
ATOM 5092 C CA . LEU B 1 117 ? -28.031 1.375 -38.125 1 94.44 117 LEU B CA 1
ATOM 5093 C C . LEU B 1 117 ? -27.812 2.691 -38.875 1 94.44 117 LEU B C 1
ATOM 5095 O O . LEU B 1 117 ? -27.094 3.568 -38.375 1 94.44 117 LEU B O 1
ATOM 5099 N N . ARG B 1 118 ? -28.531 2.855 -39.969 1 93.19 118 ARG B N 1
ATOM 5100 C CA . ARG B 1 118 ? -28.312 3.996 -40.844 1 93.19 118 ARG B CA 1
ATOM 5101 C C . ARG B 1 118 ? -29.016 5.242 -40.312 1 93.19 118 ARG B C 1
ATOM 5103 O O . ARG B 1 118 ? -28.469 6.344 -40.375 1 93.19 118 ARG B O 1
ATOM 5110 N N . THR B 1 119 ? -30.172 5.102 -39.75 1 94.38 119 THR B N 1
ATOM 5111 C CA . THR B 1 119 ? -31.016 6.258 -39.438 1 94.38 119 THR B CA 1
ATOM 5112 C C . THR B 1 119 ? -30.953 6.602 -37.969 1 94.38 119 THR B C 1
ATOM 5114 O O . THR B 1 119 ? -31.219 7.742 -37.562 1 94.38 119 THR B O 1
ATOM 5117 N N . GLU B 1 120 ? -30.625 5.684 -37.219 1 94.19 120 GLU B N 1
ATOM 5118 C CA . GLU B 1 120 ? -30.719 5.938 -35.781 1 94.19 120 GLU B CA 1
ATOM 5119 C C . GLU B 1 120 ? -29.344 5.93 -35.125 1 94.19 120 GLU B C 1
ATOM 5121 O O . GLU B 1 120 ? -29.031 6.793 -34.281 1 94.19 120 GLU B O 1
ATOM 5126 N N . ILE B 1 121 ? -28.469 5.004 -35.406 1 94.38 121 ILE B N 1
ATOM 5127 C CA . ILE B 1 121 ? -27.203 4.82 -34.719 1 94.38 121 ILE B CA 1
ATOM 5128 C C . ILE B 1 121 ? -26.141 5.73 -35.312 1 94.38 121 ILE B C 1
ATOM 5130 O O . ILE B 1 121 ? -25.484 6.5 -34.625 1 94.38 121 ILE B O 1
ATOM 5134 N N . THR B 1 122 ? -26.031 5.754 -36.594 1 92 122 THR B N 1
ATOM 5135 C CA . THR B 1 122 ? -24.969 6.461 -37.312 1 92 122 THR B CA 1
ATOM 5136 C C . THR B 1 122 ? -25.062 7.965 -37.062 1 92 122 THR B C 1
ATOM 5138 O O . THR B 1 122 ? -24.047 8.617 -36.844 1 92 122 THR B O 1
ATOM 5141 N N . PRO B 1 123 ? -26.219 8.57 -37.031 1 92.62 123 PRO B N 1
ATOM 5142 C CA . PRO B 1 123 ? -26.312 10.023 -36.844 1 92.62 123 PRO B CA 1
ATOM 5143 C C . PRO B 1 123 ? -25.844 10.469 -35.438 1 92.62 123 PRO B C 1
ATOM 5145 O O . PRO B 1 123 ? -25.562 11.648 -35.219 1 92.62 123 PRO B O 1
ATOM 5148 N N . LEU B 1 124 ? -25.828 9.641 -34.531 1 91.44 124 LEU B N 1
ATOM 5149 C CA . LEU B 1 124 ? -25.406 9.992 -33.156 1 91.44 124 LEU B CA 1
ATOM 5150 C C . LEU B 1 124 ? -23.922 10.336 -33.125 1 91.44 124 LEU B C 1
ATOM 5152 O O . LEU B 1 124 ? -23.469 11.07 -32.25 1 91.44 124 LEU B O 1
ATOM 5156 N N . GLY B 1 125 ? -23.125 9.828 -34.062 1 84.69 125 GLY B N 1
ATOM 5157 C CA . GLY B 1 125 ? -21.703 10.133 -34.156 1 84.69 125 GLY B CA 1
ATOM 5158 C C . GLY B 1 125 ? -20.891 9.648 -32.969 1 84.69 125 GLY B C 1
ATOM 5159 O O . GLY B 1 125 ? -19.906 10.281 -32.594 1 84.69 125 GLY B O 1
ATOM 5160 N N . GLN B 1 126 ? -21.375 8.602 -32.375 1 83 126 GLN B N 1
ATOM 5161 C CA . GLN B 1 126 ? -20.688 8.078 -31.188 1 83 126 GLN B CA 1
ATOM 5162 C C . GLN B 1 126 ? -19.922 6.805 -31.516 1 83 126 GLN B C 1
ATOM 5164 O O . GLN B 1 126 ? -20.375 5.984 -32.312 1 83 126 GLN B O 1
ATOM 5169 N N . ASN B 1 127 ? -18.688 6.621 -30.922 1 82.88 127 ASN B N 1
ATOM 5170 C CA . ASN B 1 127 ? -17.906 5.387 -30.953 1 82.88 127 ASN B CA 1
ATOM 5171 C C . ASN B 1 127 ? -17.719 4.887 -32.375 1 82.88 127 ASN B C 1
ATOM 5173 O O . ASN B 1 127 ? -18.297 3.865 -32.781 1 82.88 127 ASN B O 1
ATOM 5177 N N . THR B 1 128 ? -16.938 5.414 -33.125 1 84.69 128 THR B N 1
ATOM 5178 C CA . THR B 1 128 ? -16.719 5.121 -34.531 1 84.69 128 THR B CA 1
ATOM 5179 C C . THR B 1 128 ? -16.203 3.697 -34.719 1 84.69 128 THR B C 1
ATOM 5181 O O . THR B 1 128 ? -16.578 3.002 -35.656 1 84.69 128 THR B O 1
ATOM 5184 N N . GLU B 1 129 ? -15.383 3.295 -33.812 1 88.5 129 GLU B N 1
ATOM 5185 C CA . GLU B 1 129 ? -14.844 1.942 -33.906 1 88.5 129 GLU B CA 1
ATOM 5186 C C . GLU B 1 129 ? -15.945 0.894 -33.781 1 88.5 129 GLU B C 1
ATOM 5188 O O . GLU B 1 129 ? -15.992 -0.068 -34.531 1 88.5 129 GLU B O 1
ATOM 5193 N N . ARG B 1 130 ? -16.734 1.178 -32.844 1 89.56 130 ARG B N 1
ATOM 5194 C CA . ARG B 1 130 ? -17.812 0.233 -32.625 1 89.56 130 ARG B CA 1
ATOM 5195 C C . ARG B 1 130 ? -18.812 0.268 -33.781 1 89.56 130 ARG B C 1
ATOM 5197 O O . ARG B 1 130 ? -19.375 -0.766 -34.156 1 89.56 130 ARG B O 1
ATOM 5204 N N . LEU B 1 131 ? -19.125 1.368 -34.375 1 89.44 131 LEU B N 1
ATOM 5205 C CA . LEU B 1 131 ? -20.016 1.511 -35.5 1 89.44 131 LEU B CA 1
ATOM 5206 C C . LEU B 1 131 ? -19.547 0.675 -36.688 1 89.44 131 LEU B C 1
ATOM 5208 O O . LEU B 1 131 ? -20.344 0.033 -37.375 1 89.44 131 LEU B O 1
ATOM 5212 N N . HIS B 1 132 ? -18.25 0.641 -36.781 1 90.31 132 HIS B N 1
ATOM 5213 C CA . HIS B 1 132 ? -17.672 -0.17 -37.875 1 90.31 132 HIS B CA 1
ATOM 5214 C C . HIS B 1 132 ? -17.906 -1.656 -37.625 1 90.31 132 HIS B C 1
ATOM 5216 O O . HIS B 1 132 ? -18.234 -2.402 -38.531 1 90.31 132 HIS B O 1
ATOM 5222 N N . LEU B 1 133 ? -17.688 -1.952 -36.469 1 91.38 133 LEU B N 1
ATOM 5223 C CA . LEU B 1 133 ? -17.938 -3.344 -36.094 1 91.38 133 LEU B CA 1
ATOM 5224 C C . LEU B 1 133 ? -19.391 -3.729 -36.344 1 91.38 133 LEU B C 1
ATOM 5226 O O . LEU B 1 133 ? -19.672 -4.801 -36.906 1 91.38 133 LEU B O 1
ATOM 5230 N N . LEU B 1 134 ? -20.359 -2.875 -36.031 1 92.31 134 LEU B N 1
ATOM 5231 C CA . LEU B 1 134 ? -21.781 -3.152 -36.219 1 92.31 134 LEU B CA 1
ATOM 5232 C C . LEU B 1 134 ? -22.141 -3.299 -37.688 1 92.31 134 LEU B C 1
ATOM 5234 O O . LEU B 1 134 ? -22.938 -4.156 -38.062 1 92.31 134 LEU B O 1
ATOM 5238 N N . THR B 1 135 ? -21.531 -2.598 -38.469 1 90.44 135 THR B N 1
ATOM 5239 C CA . THR B 1 135 ? -21.766 -2.652 -39.906 1 90.44 135 THR B CA 1
ATOM 5240 C C . THR B 1 135 ? -21.312 -3.988 -40.469 1 90.44 135 THR B C 1
ATOM 5242 O O . THR B 1 135 ? -21.953 -4.543 -41.375 1 90.44 135 THR B O 1
ATOM 5245 N N . SER B 1 136 ? -20.25 -4.414 -39.938 1 92 136 SER B N 1
ATOM 5246 C CA . SER B 1 136 ? -19.703 -5.676 -40.406 1 92 136 SER B CA 1
ATOM 5247 C C . SER B 1 136 ? -20.594 -6.852 -40.031 1 92 136 SER B C 1
ATOM 5249 O O . SER B 1 136 ? -20.562 -7.902 -40.688 1 92 136 SER B O 1
ATOM 5251 N N . LEU B 1 137 ? -21.359 -6.641 -39.094 1 93.06 137 LEU B N 1
ATOM 5252 C CA . LEU B 1 137 ? -22.188 -7.738 -38.625 1 93.06 137 LEU B CA 1
ATOM 5253 C C . LEU B 1 137 ? -23.328 -8.039 -39.562 1 93.06 137 LEU B C 1
ATOM 5255 O O . LEU B 1 137 ? -23.891 -9.141 -39.562 1 93.06 137 LEU B O 1
ATOM 5259 N N . ILE B 1 138 ? -23.75 -7.117 -40.375 1 90.12 138 ILE B N 1
ATOM 5260 C CA . ILE B 1 138 ? -24.844 -7.27 -41.344 1 90.12 138 ILE B CA 1
ATOM 5261 C C . ILE B 1 138 ? -24.5 -8.359 -42.344 1 90.12 138 ILE B C 1
ATOM 5263 O O . ILE B 1 138 ? -25.391 -9.047 -42.844 1 90.12 138 ILE B O 1
ATOM 5267 N N . LEU B 1 139 ? -23.172 -8.508 -42.469 1 85.56 139 LEU B N 1
ATOM 5268 C CA . LEU B 1 139 ? -22.688 -9.43 -43.5 1 85.56 139 LEU B CA 1
ATOM 5269 C C . LEU B 1 139 ? -22.531 -10.836 -42.938 1 85.56 139 LEU B C 1
ATOM 5271 O O . LEU B 1 139 ? -22.219 -11.773 -43.656 1 85.56 139 LEU B O 1
ATOM 5275 N N . CYS B 1 140 ? -22.797 -10.922 -41.719 1 86.25 140 CYS B N 1
ATOM 5276 C CA . CYS B 1 140 ? -22.625 -12.234 -41.094 1 86.25 140 CYS B CA 1
ATOM 5277 C C . CYS B 1 140 ? -23.734 -13.188 -41.5 1 86.25 140 CYS B C 1
ATOM 5279 O O . CYS B 1 140 ? -24.875 -12.773 -41.688 1 86.25 140 CYS B O 1
ATOM 5281 N N . SER B 1 141 ? -23.391 -14.484 -41.719 1 81.12 141 SER B N 1
ATOM 5282 C CA . SER B 1 141 ? -24.328 -15.469 -42.25 1 81.12 141 SER B CA 1
ATOM 5283 C C . SER B 1 141 ? -25.094 -16.172 -41.125 1 81.12 141 SER B C 1
ATOM 5285 O O . SER B 1 141 ? -26.156 -16.75 -41.375 1 81.12 141 SER B O 1
ATOM 5287 N N . SER B 1 142 ? -24.578 -16.203 -39.938 1 90.81 142 SER B N 1
ATOM 5288 C CA . SER B 1 142 ? -25.25 -16.938 -38.875 1 90.81 142 SER B CA 1
ATOM 5289 C C . SER B 1 142 ? -25.344 -16.094 -37.594 1 90.81 142 SER B C 1
ATOM 5291 O O . SER B 1 142 ? -24.516 -15.188 -37.406 1 90.81 142 SER B O 1
ATOM 5293 N N . VAL B 1 143 ? -26.391 -16.422 -36.844 1 90.94 143 VAL B N 1
ATOM 5294 C CA . VAL B 1 143 ? -26.625 -15.719 -35.594 1 90.94 143 VAL B CA 1
ATOM 5295 C C . VAL B 1 143 ? -25.5 -16 -34.625 1 90.94 143 VAL B C 1
ATOM 5297 O O . VAL B 1 143 ? -25.094 -15.117 -33.844 1 90.94 143 VAL B O 1
ATOM 5300 N N . ASP B 1 144 ? -24.969 -17.156 -34.688 1 91.62 144 ASP B N 1
ATOM 5301 C CA . ASP B 1 144 ? -23.859 -17.531 -33.781 1 91.62 144 ASP B CA 1
ATOM 5302 C C . ASP B 1 144 ? -22.609 -16.703 -34.062 1 91.62 144 ASP B C 1
ATOM 5304 O O . ASP B 1 144 ? -21.875 -16.328 -33.156 1 91.62 144 ASP B O 1
ATOM 5308 N N . ASP B 1 145 ? -22.469 -16.438 -35.312 1 91.5 145 ASP B N 1
ATOM 5309 C CA . ASP B 1 145 ? -21.344 -15.609 -35.719 1 91.5 145 ASP B CA 1
ATOM 5310 C C . ASP B 1 145 ? -21.516 -14.18 -35.188 1 91.5 145 ASP B C 1
ATOM 5312 O O . ASP B 1 145 ? -20.547 -13.547 -34.781 1 91.5 145 ASP B O 1
ATOM 5316 N N . ILE B 1 146 ? -22.703 -13.734 -35.312 1 91.31 146 ILE B N 1
ATOM 5317 C CA . ILE B 1 146 ? -23 -12.391 -34.812 1 91.31 146 ILE B CA 1
ATOM 5318 C C . ILE B 1 146 ? -22.703 -12.289 -33.312 1 91.31 146 ILE B C 1
ATOM 5320 O O . ILE B 1 146 ? -22.047 -11.344 -32.875 1 91.31 146 ILE B O 1
ATOM 5324 N N . LYS B 1 147 ? -23.125 -13.266 -32.594 1 93.44 147 LYS B N 1
ATOM 5325 C CA . LYS B 1 147 ? -22.938 -13.289 -31.156 1 93.44 147 LYS B CA 1
ATOM 5326 C C . LYS B 1 147 ? -21.469 -13.305 -30.797 1 93.44 147 LYS B C 1
ATOM 5328 O O . LYS B 1 147 ? -21.031 -12.578 -29.906 1 93.44 147 LYS B O 1
ATOM 5333 N N . GLU B 1 148 ? -20.719 -13.992 -31.453 1 90.88 148 GLU B N 1
ATOM 5334 C CA . GLU B 1 148 ? -19.297 -14.125 -31.203 1 90.88 148 GLU B CA 1
ATOM 5335 C C . GLU B 1 148 ? -18.547 -12.852 -31.562 1 90.88 148 GLU B C 1
ATOM 5337 O O . GLU B 1 148 ? -17.75 -12.352 -30.766 1 90.88 148 GLU B O 1
ATOM 5342 N N . GLN B 1 149 ? -18.781 -12.328 -32.688 1 89.44 149 GLN B N 1
ATOM 5343 C CA . GLN B 1 149 ? -18.078 -11.148 -33.156 1 89.44 149 GLN B CA 1
ATOM 5344 C C . GLN B 1 149 ? -18.438 -9.914 -32.344 1 89.44 149 GLN B C 1
ATOM 5346 O O . GLN B 1 149 ? -17.609 -9.031 -32.125 1 89.44 149 GLN B O 1
ATOM 5351 N N . ALA B 1 150 ? -19.625 -9.852 -31.953 1 90.69 150 ALA B N 1
ATOM 5352 C CA . ALA B 1 150 ? -20.094 -8.695 -31.203 1 90.69 150 ALA B CA 1
ATOM 5353 C C . ALA B 1 150 ? -19.859 -8.891 -29.703 1 90.69 150 ALA B C 1
ATOM 5355 O O . ALA B 1 150 ? -20.188 -8.016 -28.891 1 90.69 150 ALA B O 1
ATOM 5356 N N . SER B 1 151 ? -19.344 -10.008 -29.219 1 90.38 151 SER B N 1
ATOM 5357 C CA . SER B 1 151 ? -19.234 -10.336 -27.797 1 90.38 151 SER B CA 1
ATOM 5358 C C . SER B 1 151 ? -20.562 -10.125 -27.078 1 90.38 151 SER B C 1
ATOM 5360 O O . SER B 1 151 ? -20.625 -9.461 -26.047 1 90.38 151 SER B O 1
ATOM 5362 N N . TRP B 1 152 ? -21.578 -10.656 -27.703 1 90.81 152 TRP B N 1
ATOM 5363 C CA . TRP B 1 152 ? -22.969 -10.484 -27.312 1 90.81 152 TRP B CA 1
ATOM 5364 C C . TRP B 1 152 ? -23.656 -11.828 -27.125 1 90.81 152 TRP B C 1
ATOM 5366 O O . TRP B 1 152 ? -23.469 -12.742 -27.938 1 90.81 152 TRP B O 1
ATOM 5376 N N . ASP B 1 153 ? -24.406 -12.016 -26 1 91.06 153 ASP B N 1
ATOM 5377 C CA . ASP B 1 153 ? -24.922 -13.352 -25.703 1 91.06 153 ASP B CA 1
ATOM 5378 C C . ASP B 1 153 ? -26.406 -13.461 -26.062 1 91.06 153 ASP B C 1
ATOM 5380 O O . ASP B 1 153 ? -27.062 -14.445 -25.719 1 91.06 153 ASP B O 1
ATOM 5384 N N . GLY B 1 154 ? -26.953 -12.445 -26.656 1 90.44 154 GLY B N 1
ATOM 5385 C CA . GLY B 1 154 ? -28.297 -12.555 -27.203 1 90.44 154 GLY B CA 1
ATOM 5386 C C . GLY B 1 154 ? -29.375 -12.18 -26.203 1 90.44 154 GLY B C 1
ATOM 5387 O O . GLY B 1 154 ? -29.078 -11.844 -25.062 1 90.44 154 GLY B O 1
ATOM 5388 N N . THR B 1 155 ? -30.688 -12.25 -26.625 1 90.75 155 THR B N 1
ATOM 5389 C CA . THR B 1 155 ? -31.844 -11.875 -25.812 1 90.75 155 THR B CA 1
ATOM 5390 C C . THR B 1 155 ? -32.125 -12.922 -24.734 1 90.75 155 THR B C 1
ATOM 5392 O O . THR B 1 155 ? -32.75 -12.617 -23.719 1 90.75 155 THR B O 1
ATOM 5395 N N . LYS B 1 156 ? -31.672 -14.117 -25 1 89.38 156 LYS B N 1
ATOM 5396 C CA . LYS B 1 156 ? -31.906 -15.188 -24.031 1 89.38 156 LYS B CA 1
ATOM 5397 C C . LYS B 1 156 ? -30.781 -15.234 -23 1 89.38 156 LYS B C 1
ATOM 5399 O O . LYS B 1 156 ? -30.891 -15.945 -22 1 89.38 156 LYS B O 1
ATOM 5404 N N . GLY B 1 157 ? -29.797 -14.508 -23.266 1 90.94 157 GLY B N 1
ATOM 5405 C CA . GLY B 1 157 ? -28.703 -14.406 -22.312 1 90.94 157 GLY B CA 1
ATOM 5406 C C . GLY B 1 157 ? -28.859 -13.242 -21.359 1 90.94 157 GLY B C 1
ATOM 5407 O O . GLY B 1 157 ? -29.969 -12.93 -20.922 1 90.94 157 GLY B O 1
ATOM 5408 N N . ALA B 1 158 ? -27.734 -12.68 -20.953 1 91.5 158 ALA B N 1
ATOM 5409 C CA . ALA B 1 158 ? -27.719 -11.57 -20 1 91.5 158 ALA B CA 1
ATOM 5410 C C . ALA B 1 158 ? -27.484 -10.242 -20.719 1 91.5 158 ALA B C 1
ATOM 5412 O O . ALA B 1 158 ? -27 -9.281 -20.109 1 91.5 158 ALA B O 1
ATOM 5413 N N . SER B 1 159 ? -27.734 -10.172 -22 1 93.88 159 SER B N 1
ATOM 5414 C CA . SER B 1 159 ? -27.375 -9.008 -22.797 1 93.88 159 SER B CA 1
ATOM 5415 C C . SER B 1 159 ? -28.094 -7.758 -22.312 1 93.88 159 SER B C 1
ATOM 5417 O O . SER B 1 159 ? -27.5 -6.68 -22.234 1 93.88 159 SER B O 1
ATOM 5419 N N . ARG B 1 160 ? -29.406 -7.895 -21.969 1 93.69 160 ARG B N 1
ATOM 5420 C CA . ARG B 1 160 ? -30.172 -6.73 -21.5 1 93.69 160 ARG B CA 1
ATOM 5421 C C . ARG B 1 160 ? -29.703 -6.293 -20.125 1 93.69 160 ARG B C 1
ATOM 5423 O O . ARG B 1 160 ? -29.641 -5.098 -19.828 1 93.69 160 ARG B O 1
ATOM 5430 N N . GLU B 1 161 ? -29.375 -7.234 -19.312 1 91.81 161 GLU B N 1
ATOM 5431 C CA . GLU B 1 161 ? -28.812 -6.906 -18 1 91.81 161 GLU B CA 1
ATOM 5432 C C . GLU B 1 161 ? -27.484 -6.168 -18.141 1 91.81 161 GLU B C 1
ATOM 5434 O O . GLU B 1 161 ? -27.219 -5.223 -17.391 1 91.81 161 GLU B O 1
ATOM 5439 N N . GLN B 1 162 ? -26.734 -6.633 -19.016 1 93.06 162 GLN B N 1
ATOM 5440 C CA . GLN B 1 162 ? -25.453 -5.977 -19.281 1 93.06 162 GLN B CA 1
ATOM 5441 C C . GLN B 1 162 ? -25.656 -4.555 -19.797 1 93.06 162 GLN B C 1
ATOM 5443 O O . GLN B 1 162 ? -24.922 -3.641 -19.422 1 93.06 162 GLN B O 1
ATOM 5448 N N . LEU B 1 163 ? -26.609 -4.438 -20.688 1 94.69 163 LEU B N 1
ATOM 5449 C CA . LEU B 1 163 ? -26.953 -3.105 -21.156 1 94.69 163 LEU B CA 1
ATOM 5450 C C . LEU B 1 163 ? -27.312 -2.18 -20 1 94.69 163 LEU B C 1
ATOM 5452 O O . LEU B 1 163 ? -26.828 -1.041 -19.953 1 94.69 163 LEU B O 1
ATOM 5456 N N . LEU B 1 164 ? -28.078 -2.689 -19.125 1 92.75 164 LEU B N 1
ATOM 5457 C CA . LEU B 1 164 ? -28.484 -1.904 -17.969 1 92.75 164 LEU B CA 1
ATOM 5458 C C . LEU B 1 164 ? -27.266 -1.505 -17.141 1 92.75 164 LEU B C 1
ATOM 5460 O O . LEU B 1 164 ? -27.156 -0.365 -16.672 1 92.75 164 LEU B O 1
ATOM 5464 N N . THR B 1 165 ? -26.391 -2.398 -16.938 1 90.94 165 THR B N 1
ATOM 5465 C CA . THR B 1 165 ? -25.156 -2.133 -16.203 1 90.94 165 THR B CA 1
ATOM 5466 C C . THR B 1 165 ? -24.344 -1.046 -16.891 1 90.94 165 THR B C 1
ATOM 5468 O O . THR B 1 165 ? -23.797 -0.161 -16.234 1 90.94 165 THR B O 1
ATOM 5471 N N . ASP B 1 166 ? -24.297 -1.068 -18.188 1 93.25 166 ASP B N 1
ATOM 5472 C CA . ASP B 1 166 ? -23.547 -0.08 -18.953 1 93.25 166 ASP B CA 1
ATOM 5473 C C . ASP B 1 166 ? -24.188 1.302 -18.844 1 93.25 166 ASP B C 1
ATOM 5475 O O . ASP B 1 166 ? -23.484 2.312 -18.75 1 93.25 166 ASP B O 1
ATOM 5479 N N . ILE B 1 167 ? -25.484 1.303 -18.906 1 93.81 167 ILE B N 1
ATOM 5480 C CA . ILE B 1 167 ? -26.234 2.557 -18.828 1 93.81 167 ILE B CA 1
ATOM 5481 C C . ILE B 1 167 ? -26.062 3.158 -17.438 1 93.81 167 ILE B C 1
ATOM 5483 O O . ILE B 1 167 ? -25.938 4.375 -17.281 1 93.81 167 ILE B O 1
ATOM 5487 N N . GLN B 1 168 ? -26.031 2.369 -16.453 1 91.5 168 GLN B N 1
ATOM 5488 C CA . GLN B 1 168 ? -25.922 2.773 -15.062 1 91.5 168 GLN B CA 1
ATOM 5489 C C . GLN B 1 168 ? -24.656 3.615 -14.828 1 91.5 168 GLN B C 1
ATOM 5491 O O . GLN B 1 168 ? -24.656 4.516 -13.992 1 91.5 168 GLN B O 1
ATOM 5496 N N . LYS B 1 169 ? -23.641 3.385 -15.57 1 90.31 169 LYS B N 1
ATOM 5497 C CA . LYS B 1 169 ? -22.375 4.094 -15.422 1 90.31 169 LYS B CA 1
ATOM 5498 C C . LYS B 1 169 ? -22.531 5.582 -15.719 1 90.31 169 LYS B C 1
ATOM 5500 O O . LYS B 1 169 ? -21.719 6.398 -15.281 1 90.31 169 LYS B O 1
ATOM 5505 N N . PHE B 1 170 ? -23.609 5.906 -16.453 1 93.25 170 PHE B N 1
ATOM 5506 C CA . PHE B 1 170 ? -23.812 7.285 -16.891 1 93.25 170 PHE B CA 1
ATOM 5507 C C . PHE B 1 170 ? -24.844 7.984 -16 1 93.25 170 PHE B C 1
ATOM 5509 O O . PHE B 1 170 ? -25.078 9.188 -16.156 1 93.25 170 PHE B O 1
ATOM 5516 N N . ILE B 1 171 ? -25.406 7.312 -15.141 1 92.75 171 ILE B N 1
ATOM 5517 C CA . ILE B 1 171 ? -26.453 7.848 -14.281 1 92.75 171 ILE B CA 1
ATOM 5518 C C . ILE B 1 171 ? -25.891 8.188 -12.906 1 92.75 171 ILE B C 1
ATOM 5520 O O . ILE B 1 171 ? -24.984 7.504 -12.414 1 92.75 171 ILE B O 1
ATOM 5524 N N . ASP B 1 172 ? -26.406 9.258 -12.344 1 92.38 172 ASP B N 1
ATOM 5525 C CA . ASP B 1 172 ? -26.047 9.586 -10.969 1 92.38 172 ASP B CA 1
ATOM 5526 C C . ASP B 1 172 ? -26.25 8.383 -10.047 1 92.38 172 ASP B C 1
ATOM 5528 O O . ASP B 1 172 ? -27.344 7.84 -9.961 1 92.38 172 ASP B O 1
ATOM 5532 N N . PRO B 1 173 ? -25.203 8.07 -9.344 1 91.69 173 PRO B N 1
ATOM 5533 C CA . PRO B 1 173 ? -25.312 6.887 -8.484 1 91.69 173 PRO B CA 1
ATOM 5534 C C . PRO B 1 173 ? -26.359 7.047 -7.387 1 91.69 173 PRO B C 1
ATOM 5536 O O . PRO B 1 173 ? -26.891 6.055 -6.887 1 91.69 173 PRO B O 1
ATOM 5539 N N . ALA B 1 174 ? -26.672 8.219 -7 1 91.38 174 ALA B N 1
ATOM 5540 C CA . ALA B 1 174 ? -27.703 8.453 -6 1 91.38 174 ALA B CA 1
ATOM 5541 C C . ALA B 1 174 ? -29.094 8.141 -6.559 1 91.38 174 ALA B C 1
ATOM 5543 O O . ALA B 1 174 ? -30 7.773 -5.812 1 91.38 174 ALA B O 1
ATOM 5544 N N . ALA B 1 175 ? -29.203 8.289 -7.832 1 91.62 175 ALA B N 1
ATOM 5545 C CA . ALA B 1 175 ? -30.484 8.023 -8.484 1 91.62 175 ALA B CA 1
ATOM 5546 C C . ALA B 1 175 ? -30.641 6.539 -8.812 1 91.62 175 ALA B C 1
ATOM 5548 O O . ALA B 1 175 ? -31.719 5.969 -8.633 1 91.62 175 ALA B O 1
ATOM 5549 N N . MET B 1 176 ? -29.609 5.98 -9.289 1 92.12 176 MET B N 1
ATOM 5550 C CA . MET B 1 176 ? -29.578 4.551 -9.578 1 92.12 176 MET B CA 1
ATOM 5551 C C . MET B 1 176 ? -28.344 3.902 -8.961 1 92.12 176 MET B C 1
ATOM 5553 O O . MET B 1 176 ? -27.25 3.936 -9.547 1 92.12 176 MET B O 1
ATOM 5557 N N . ILE B 1 177 ? -28.609 3.264 -7.867 1 92.5 177 ILE B N 1
ATOM 5558 C CA . ILE B 1 177 ? -27.516 2.66 -7.121 1 92.5 177 ILE B CA 1
ATOM 5559 C C . ILE B 1 177 ? -26.953 1.465 -7.895 1 92.5 177 ILE B C 1
ATOM 5561 O O . ILE B 1 177 ? -27.719 0.621 -8.375 1 92.5 177 ILE B O 1
ATOM 5565 N N . PRO B 1 178 ? -25.656 1.393 -8.055 1 91.38 178 PRO B N 1
ATOM 5566 C CA . PRO B 1 178 ? -25.078 0.239 -8.742 1 91.38 178 PRO B CA 1
ATOM 5567 C C . PRO B 1 178 ? -25.484 -1.092 -8.109 1 91.38 178 PRO B C 1
ATOM 5569 O O . PRO B 1 178 ? -25.703 -1.161 -6.902 1 91.38 178 PRO B O 1
ATOM 5572 N N . LYS B 1 179 ? -25.438 -2.113 -8.969 1 88.12 179 LYS B N 1
ATOM 5573 C CA . LYS B 1 179 ? -25.875 -3.432 -8.516 1 88.12 179 LYS B CA 1
ATOM 5574 C C . LYS B 1 179 ? -24.984 -3.963 -7.406 1 88.12 179 LYS B C 1
ATOM 5576 O O . LYS B 1 179 ? -23.75 -3.828 -7.473 1 88.12 179 LYS B O 1
ATOM 5581 N N . GLN B 1 180 ? -25.594 -4.508 -6.355 1 91.56 180 GLN B N 1
ATOM 5582 C CA . GLN B 1 180 ? -24.906 -5.18 -5.258 1 91.56 180 GLN B CA 1
ATOM 5583 C C . GLN B 1 180 ? -23.828 -4.285 -4.66 1 91.56 180 GLN B C 1
ATOM 5585 O O . GLN B 1 180 ? -22.703 -4.723 -4.449 1 91.56 180 GLN B O 1
ATOM 5590 N N . ARG B 1 181 ? -24.219 -3.1 -4.469 1 94.62 181 ARG B N 1
ATOM 5591 C CA . ARG B 1 181 ? -23.25 -2.092 -4.023 1 94.62 181 ARG B CA 1
ATOM 5592 C C . ARG B 1 181 ? -22.719 -2.422 -2.637 1 94.62 181 ARG B C 1
ATOM 5594 O O . ARG B 1 181 ? -21.516 -2.311 -2.389 1 94.62 181 ARG B O 1
ATOM 5601 N N . LEU B 1 182 ? -23.609 -2.834 -1.727 1 95.88 182 LEU B N 1
ATOM 5602 C CA . LEU B 1 182 ? -23.172 -3.178 -0.379 1 95.88 182 LEU B CA 1
ATOM 5603 C C . LEU B 1 182 ? -22.172 -4.332 -0.41 1 95.88 182 LEU B C 1
ATOM 5605 O O . LEU B 1 182 ? -21.188 -4.32 0.319 1 95.88 182 LEU B O 1
ATOM 5609 N N . PHE B 1 183 ? -22.453 -5.289 -1.275 1 94.88 183 PHE B N 1
ATOM 5610 C CA . PHE B 1 183 ? -21.547 -6.418 -1.438 1 94.88 183 PHE B CA 1
ATOM 5611 C C . PHE B 1 183 ? -20.172 -5.941 -1.892 1 94.88 183 PHE B C 1
ATOM 5613 O O . PHE B 1 183 ? -19.156 -6.422 -1.397 1 94.88 183 PHE B O 1
ATOM 5620 N N . HIS B 1 184 ? -20.219 -5 -2.797 1 94.44 184 HIS B N 1
ATOM 5621 C CA . HIS B 1 184 ? -18.969 -4.441 -3.293 1 94.44 184 HIS B CA 1
ATOM 5622 C C . HIS B 1 184 ? -18.188 -3.766 -2.172 1 94.44 184 HIS B C 1
ATOM 5624 O O . HIS B 1 184 ? -16.969 -3.957 -2.055 1 94.44 184 HIS B O 1
ATOM 5630 N N . LEU B 1 185 ? -18.859 -3.008 -1.377 1 96.12 185 LEU B N 1
ATOM 5631 C CA . LEU B 1 185 ? -18.219 -2.324 -0.261 1 96.12 185 LEU B CA 1
ATOM 5632 C C . LEU B 1 185 ? -17.625 -3.328 0.727 1 96.12 185 LEU B C 1
ATOM 5634 O O . LEU B 1 185 ? -16.5 -3.158 1.193 1 96.12 185 LEU B O 1
ATOM 5638 N N . ILE B 1 186 ? -18.359 -4.352 1.042 1 96.12 186 ILE B N 1
ATOM 5639 C CA . ILE B 1 186 ? -17.906 -5.367 1.982 1 96.12 186 ILE B CA 1
ATOM 5640 C C . ILE B 1 186 ? -16.688 -6.082 1.412 1 96.12 186 ILE B C 1
ATOM 5642 O O . ILE B 1 186 ? -15.719 -6.348 2.135 1 96.12 186 ILE B O 1
ATOM 5646 N N . ASN B 1 187 ? -16.75 -6.387 0.131 1 94.56 187 ASN B N 1
ATOM 5647 C CA . ASN B 1 187 ? -15.594 -7.02 -0.503 1 94.56 187 ASN B CA 1
ATOM 5648 C C . ASN B 1 187 ? -14.344 -6.148 -0.39 1 94.56 187 ASN B C 1
ATOM 5650 O O . ASN B 1 187 ? -13.242 -6.66 -0.177 1 94.56 187 ASN B O 1
ATOM 5654 N N . GLN B 1 188 ? -14.484 -4.855 -0.593 1 93.56 188 GLN B N 1
ATOM 5655 C CA . GLN B 1 188 ? -13.367 -3.932 -0.432 1 93.56 188 GLN B CA 1
ATOM 5656 C C . GLN B 1 188 ? -12.82 -3.975 0.992 1 93.56 188 GLN B C 1
ATOM 5658 O O . GLN B 1 188 ? -11.609 -3.889 1.198 1 93.56 188 GLN B O 1
ATOM 5663 N N . SER B 1 189 ? -13.688 -4.055 1.944 1 95.25 189 SER B N 1
ATOM 5664 C CA . SER B 1 189 ? -13.266 -4.172 3.338 1 95.25 189 SER B CA 1
ATOM 5665 C C . SER B 1 189 ? -12.453 -5.441 3.566 1 95.25 189 SER B C 1
ATOM 5667 O O . SER B 1 189 ? -11.438 -5.414 4.266 1 95.25 189 SER B O 1
ATOM 5669 N N . LEU B 1 190 ? -12.953 -6.508 3 1 93.5 190 LEU B N 1
ATOM 5670 C CA . LEU B 1 190 ? -12.25 -7.773 3.141 1 93.5 190 LEU B CA 1
ATOM 5671 C C . LEU B 1 190 ? -10.867 -7.699 2.49 1 93.5 190 LEU B C 1
ATOM 5673 O O . LEU B 1 190 ? -9.891 -8.211 3.039 1 93.5 190 LEU B O 1
ATOM 5677 N N . GLU B 1 191 ? -10.836 -7.078 1.327 1 89.25 191 GLU B N 1
ATOM 5678 C CA . GLU B 1 191 ? -9.547 -6.879 0.678 1 89.25 191 GLU B CA 1
ATOM 5679 C C . GLU B 1 191 ? -8.625 -6.02 1.538 1 89.25 191 GLU B C 1
ATOM 5681 O O . GLU B 1 191 ? -7.422 -6.285 1.624 1 89.25 191 GLU B O 1
ATOM 5686 N N . TRP B 1 192 ? -9.133 -4.996 2.164 1 89.94 192 TRP B N 1
ATOM 5687 C CA . TRP B 1 192 ? -8.398 -4.129 3.082 1 89.94 192 TRP B CA 1
ATOM 5688 C C . TRP B 1 192 ? -7.801 -4.938 4.23 1 89.94 192 TRP B C 1
ATOM 5690 O O . TRP B 1 192 ? -6.633 -4.754 4.582 1 89.94 192 TRP B O 1
ATOM 5700 N N . GLN B 1 193 ? -8.617 -5.801 4.793 1 91.38 193 GLN B N 1
ATOM 5701 C CA . GLN B 1 193 ? -8.164 -6.625 5.91 1 91.38 193 GLN B CA 1
ATOM 5702 C C . GLN B 1 193 ? -7.062 -7.586 5.477 1 91.38 193 GLN B C 1
ATOM 5704 O O . GLN B 1 193 ? -6.055 -7.738 6.172 1 91.38 193 GLN B O 1
ATOM 5709 N N . LYS B 1 194 ? -7.293 -8.203 4.328 1 87.75 194 LYS B N 1
ATOM 5710 C CA . LYS B 1 194 ? -6.297 -9.141 3.809 1 87.75 194 LYS B CA 1
ATOM 5711 C C . LYS B 1 194 ? -4.961 -8.438 3.568 1 87.75 194 LYS B C 1
ATOM 5713 O O . LYS B 1 194 ? -3.906 -8.969 3.922 1 87.75 194 LYS B O 1
ATOM 5718 N N . ARG B 1 195 ? -5.082 -7.32 2.943 1 81.56 195 ARG B N 1
ATOM 5719 C CA . ARG B 1 195 ? -3.875 -6.574 2.598 1 81.56 195 ARG B CA 1
ATOM 5720 C C . ARG B 1 195 ? -3.121 -6.145 3.852 1 81.56 195 ARG B C 1
ATOM 5722 O O . ARG B 1 195 ? -1.891 -6.051 3.84 1 81.56 195 ARG B O 1
ATOM 5729 N N . ASN B 1 196 ? -3.82 -5.895 4.883 1 82.75 196 ASN B N 1
ATOM 5730 C CA . ASN B 1 196 ? -3.189 -5.426 6.113 1 82.75 196 ASN B CA 1
ATOM 5731 C C . ASN B 1 196 ? -2.717 -6.59 6.98 1 82.75 196 ASN B C 1
ATOM 5733 O O . ASN B 1 196 ? -2.084 -6.379 8.016 1 82.75 196 ASN B O 1
ATOM 5737 N N . CYS B 1 197 ? -3.08 -7.719 6.582 1 88.44 197 CYS B N 1
ATOM 5738 C CA . CYS B 1 197 ? -2.633 -8.906 7.301 1 88.44 197 CYS B CA 1
ATOM 5739 C C . CYS B 1 197 ? -1.263 -9.359 6.809 1 88.44 197 CYS B C 1
ATOM 5741 O O . CYS B 1 197 ? -1.157 -10.016 5.77 1 88.44 197 CYS B O 1
ATOM 5743 N N . LEU B 1 198 ? -0.243 -9.125 7.434 1 85.31 198 LEU B N 1
ATOM 5744 C CA . LEU B 1 198 ? 1.142 -9.281 7 1 85.31 198 LEU B CA 1
ATOM 5745 C C . LEU B 1 198 ? 1.479 -10.75 6.766 1 85.31 198 LEU B C 1
ATOM 5747 O O . LEU B 1 198 ? 2.262 -11.078 5.871 1 85.31 198 LEU B O 1
ATOM 5751 N N . TYR B 1 199 ? 0.878 -11.656 7.484 1 89.31 199 TYR B N 1
ATOM 5752 C CA . TYR B 1 199 ? 1.225 -13.07 7.398 1 89.31 199 TYR B CA 1
ATOM 5753 C C . TYR B 1 199 ? 0.16 -13.852 6.633 1 89.31 199 TYR B C 1
ATOM 5755 O O . TYR B 1 199 ? 0.069 -15.07 6.754 1 89.31 199 TYR B O 1
ATOM 5763 N N . HIS B 1 200 ? -0.669 -13.133 5.914 1 88.94 200 HIS B N 1
ATOM 5764 C CA . HIS B 1 200 ? -1.75 -13.781 5.18 1 88.94 200 HIS B CA 1
ATOM 5765 C C . HIS B 1 200 ? -1.204 -14.727 4.113 1 88.94 200 HIS B C 1
ATOM 5767 O O . HIS B 1 200 ? -0.64 -14.281 3.113 1 88.94 200 HIS B O 1
ATOM 5773 N N . ASN B 1 201 ? -1.303 -16 4.293 1 89.75 201 ASN B N 1
ATOM 5774 C CA . ASN B 1 201 ? -0.817 -17.062 3.406 1 89.75 201 ASN B CA 1
ATOM 5775 C C . ASN B 1 201 ? -1.714 -18.297 3.457 1 89.75 201 ASN B C 1
ATOM 5777 O O . ASN B 1 201 ? -1.252 -19.391 3.779 1 89.75 201 ASN B O 1
ATOM 5781 N N . PRO B 1 202 ? -2.947 -18.141 3.002 1 85.88 202 PRO B N 1
ATOM 5782 C CA . PRO B 1 202 ? -3.873 -19.266 3.088 1 85.88 202 PRO B CA 1
ATOM 5783 C C . PRO B 1 202 ? -3.574 -20.359 2.057 1 85.88 202 PRO B C 1
ATOM 5785 O O . PRO B 1 202 ? -3.084 -20.047 0.964 1 85.88 202 PRO B O 1
ATOM 5788 N N . ARG B 1 203 ? -3.805 -21.594 2.422 1 82.62 203 ARG B N 1
ATOM 5789 C CA . ARG B 1 203 ? -3.668 -22.688 1.474 1 82.62 203 ARG B CA 1
ATOM 5790 C C . ARG B 1 203 ? -4.75 -22.625 0.401 1 82.62 203 ARG B C 1
ATOM 5792 O O . ARG B 1 203 ? -4.488 -22.922 -0.769 1 82.62 203 ARG B O 1
ATOM 5799 N N . GLN B 1 204 ? -5.891 -22.281 0.866 1 78.19 204 GLN B N 1
ATOM 5800 C CA . GLN B 1 204 ? -7.027 -22.109 -0.038 1 78.19 204 GLN B CA 1
ATOM 5801 C C . GLN B 1 204 ? -7.75 -20.797 0.219 1 78.19 204 GLN B C 1
ATOM 5803 O O . GLN B 1 204 ? -7.707 -20.266 1.329 1 78.19 204 GLN B O 1
ATOM 5808 N N . ASP B 1 205 ? -8.203 -20.375 -0.866 1 75.44 205 ASP B N 1
ATOM 5809 C CA . ASP B 1 205 ? -9 -19.156 -0.682 1 75.44 205 ASP B CA 1
ATOM 5810 C C . ASP B 1 205 ? -10.227 -19.453 0.183 1 75.44 205 ASP B C 1
ATOM 5812 O O . ASP B 1 205 ? -11.047 -20.312 -0.15 1 75.44 205 ASP B O 1
ATOM 5816 N N . THR B 1 206 ? -10.117 -19.094 1.398 1 75.31 206 THR B N 1
ATOM 5817 C CA . THR B 1 206 ? -11.242 -19.312 2.301 1 75.31 206 THR B CA 1
ATOM 5818 C C . THR B 1 206 ? -12.047 -18.031 2.48 1 75.31 206 THR B C 1
ATOM 5820 O O . THR B 1 206 ? -11.516 -16.938 2.326 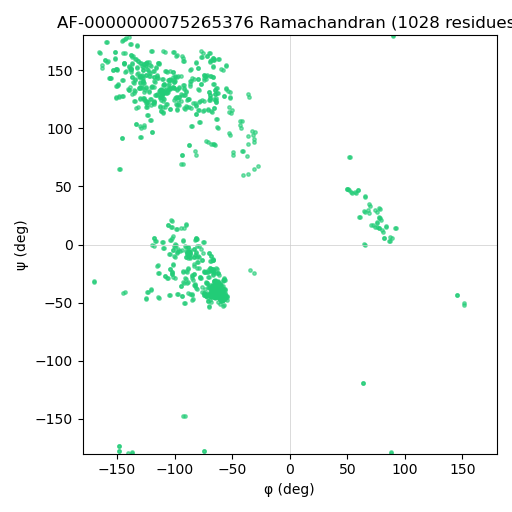1 75.31 206 THR B O 1
ATOM 5823 N N . GLN B 1 207 ? -13.336 -18.297 2.611 1 83.88 207 GLN B N 1
ATOM 5824 C CA . GLN B 1 207 ? -14.227 -17.188 2.902 1 83.88 207 GLN B CA 1
ATOM 5825 C C . GLN B 1 207 ? -13.922 -16.578 4.27 1 83.88 207 GLN B C 1
ATOM 5827 O O . GLN B 1 207 ? -13.766 -17.297 5.254 1 83.88 207 GLN B O 1
ATOM 5832 N N . LEU B 1 208 ? -13.781 -15.344 4.316 1 89.38 208 LEU B N 1
ATOM 5833 C CA . LEU B 1 208 ? -13.492 -14.625 5.551 1 89.38 208 LEU B CA 1
ATOM 5834 C C . LEU B 1 208 ? -14.789 -14.281 6.289 1 89.38 208 LEU B C 1
ATOM 5836 O O . LEU B 1 208 ? -15.805 -13.977 5.66 1 89.38 208 LEU B O 1
ATOM 5840 N N . SER B 1 209 ? -14.719 -14.406 7.574 1 92.75 209 SER B N 1
ATOM 5841 C CA . SER B 1 209 ? -15.867 -14.047 8.398 1 92.75 209 SER B CA 1
ATOM 5842 C C . SER B 1 209 ? -16.109 -12.539 8.391 1 92.75 209 SER B C 1
ATOM 5844 O O . SER B 1 209 ? -15.156 -11.75 8.336 1 92.75 209 SER B O 1
ATOM 5846 N N . LEU B 1 210 ? -17.391 -12.164 8.438 1 95.75 210 LEU B N 1
ATOM 5847 C CA . LEU B 1 210 ? -17.734 -10.75 8.492 1 95.75 210 LEU B CA 1
ATOM 5848 C C . LEU B 1 210 ? -17.812 -10.258 9.938 1 95.75 210 LEU B C 1
ATOM 5850 O O . LEU B 1 210 ? -17.906 -9.055 10.188 1 95.75 210 LEU B O 1
ATOM 5854 N N . TYR B 1 211 ? -17.719 -11.156 10.875 1 94.06 211 TYR B N 1
ATOM 5855 C CA . TYR B 1 211 ? -17.984 -10.805 12.273 1 94.06 211 TYR B CA 1
ATOM 5856 C C . TYR B 1 211 ? -16.75 -10.195 12.922 1 94.06 211 TYR B C 1
ATOM 5858 O O . TYR B 1 211 ? -16.844 -9.469 13.906 1 94.06 211 TYR B O 1
ATOM 5866 N N . ALA B 1 212 ? -15.602 -10.531 12.406 1 92.25 212 ALA B N 1
ATOM 5867 C CA . ALA B 1 212 ? -14.344 -10.008 12.938 1 92.25 212 ALA B CA 1
ATOM 5868 C C . ALA B 1 212 ? -13.336 -9.773 11.812 1 92.25 212 ALA B C 1
ATOM 5870 O O . ALA B 1 212 ? -13.422 -10.391 10.75 1 92.25 212 ALA B O 1
ATOM 5871 N N . ASP B 1 213 ? -12.391 -8.844 12.109 1 92.81 213 ASP B N 1
ATOM 5872 C CA . ASP B 1 213 ? -11.352 -8.602 11.117 1 92.81 213 ASP B CA 1
ATOM 5873 C C . ASP B 1 213 ? -10.453 -9.828 10.953 1 92.81 213 ASP B C 1
ATOM 5875 O O . ASP B 1 213 ? -10.164 -10.523 11.922 1 92.81 213 ASP B O 1
ATOM 5879 N N . HIS B 1 214 ? -10.055 -10.008 9.75 1 91.38 214 HIS B N 1
ATOM 5880 C CA . HIS B 1 214 ? -9.188 -11.133 9.414 1 91.38 214 HIS B CA 1
ATOM 5881 C C . HIS B 1 214 ? -7.816 -10.984 10.07 1 91.38 214 HIS B C 1
ATOM 5883 O O . HIS B 1 214 ? -7.277 -9.875 10.148 1 91.38 214 HIS B O 1
ATOM 5889 N N . TYR B 1 215 ? -7.355 -12.125 10.57 1 87.69 215 TYR B N 1
ATOM 5890 C CA . TYR B 1 215 ? -6.043 -12.141 11.211 1 87.69 215 TYR B CA 1
ATOM 5891 C C . TYR B 1 215 ? -5.363 -13.492 11.023 1 87.69 215 TYR B C 1
ATOM 5893 O O . TYR B 1 215 ? -5.98 -14.539 11.234 1 87.69 215 TYR B O 1
ATOM 5901 N N . CYS B 1 216 ? -4.125 -13.398 10.5 1 88.56 216 CYS B N 1
ATOM 5902 C CA . CYS B 1 216 ? -3.316 -14.609 10.406 1 88.56 216 CYS B CA 1
ATOM 5903 C C . CYS B 1 216 ? -2.217 -14.617 11.461 1 88.56 216 CYS B C 1
ATOM 5905 O O . CYS B 1 216 ? -1.478 -13.641 11.602 1 88.56 216 CYS B O 1
ATOM 5907 N N . ASP B 1 217 ? -2.127 -15.703 12.086 1 87 217 ASP B N 1
ATOM 5908 C CA . ASP B 1 217 ? -1.179 -15.844 13.188 1 87 217 ASP B CA 1
ATOM 5909 C C . ASP B 1 217 ? 0.234 -16.094 12.664 1 87 217 ASP B C 1
ATOM 5911 O O . ASP B 1 217 ? 0.442 -16.969 11.82 1 87 217 ASP B O 1
ATOM 5915 N N . LYS B 1 218 ? 1.213 -15.422 13.172 1 88.38 218 LYS B N 1
ATOM 5916 C CA . LYS B 1 218 ? 2.625 -15.594 12.844 1 88.38 218 LYS B CA 1
ATOM 5917 C C . LYS B 1 218 ? 3.08 -17.031 13.117 1 88.38 218 LYS B C 1
ATOM 5919 O O . LYS B 1 218 ? 3.904 -17.578 12.383 1 88.38 218 LYS B O 1
ATOM 5924 N N . ALA B 1 219 ? 2.473 -17.609 14.094 1 88.19 219 ALA B N 1
ATOM 5925 C CA . ALA B 1 219 ? 2.871 -18.953 14.5 1 88.19 219 ALA B CA 1
ATOM 5926 C C . ALA B 1 219 ? 2.541 -19.969 13.414 1 88.19 219 ALA B C 1
ATOM 5928 O O . ALA B 1 219 ? 3.146 -21.047 13.359 1 88.19 219 ALA B O 1
ATOM 5929 N N . SER B 1 220 ? 1.658 -19.672 12.594 1 88.88 220 SER B N 1
ATOM 5930 C CA . SER B 1 220 ? 1.25 -20.594 11.539 1 88.88 220 SER B CA 1
ATOM 5931 C C . SER B 1 220 ? 2.084 -20.406 10.273 1 88.88 220 SER B C 1
ATOM 5933 O O . SER B 1 220 ? 1.964 -21.172 9.32 1 88.88 220 SER B O 1
ATOM 5935 N N . PHE B 1 221 ? 2.914 -19.422 10.258 1 92.69 221 PHE B N 1
ATOM 5936 C CA . PHE B 1 221 ? 3.789 -19.156 9.125 1 92.69 221 PHE B CA 1
ATOM 5937 C C . PHE B 1 221 ? 4.969 -20.109 9.109 1 92.69 221 PHE B C 1
ATOM 5939 O O . PHE B 1 221 ? 5.477 -20.5 10.164 1 92.69 221 PHE B O 1
ATOM 5946 N N . PRO B 1 222 ? 5.367 -20.641 7.922 1 93.19 222 PRO B N 1
ATOM 5947 C CA . PRO B 1 222 ? 6.473 -21.609 7.867 1 93.19 222 PRO B CA 1
ATOM 5948 C C . PRO B 1 222 ? 7.816 -20.984 8.242 1 93.19 222 PRO B C 1
ATOM 5950 O O . PRO B 1 222 ? 8.625 -20.672 7.367 1 93.19 222 PRO B O 1
ATOM 5953 N N . SER B 1 223 ? 8.125 -20.953 9.492 1 93.44 223 SER B N 1
ATOM 5954 C CA . SER B 1 223 ? 9.336 -20.297 9.977 1 93.44 223 SER B CA 1
ATOM 5955 C C . SER B 1 223 ? 10.266 -21.312 10.648 1 93.44 223 SER B C 1
ATOM 5957 O O . SER B 1 223 ? 11.297 -20.938 11.211 1 93.44 223 SER B O 1
ATOM 5959 N N . THR B 1 224 ? 9.914 -22.578 10.578 1 94.75 224 THR B N 1
ATOM 5960 C CA . THR B 1 224 ? 10.734 -23.609 11.227 1 94.75 224 THR B CA 1
ATOM 5961 C C . THR B 1 224 ? 11.086 -24.719 10.234 1 94.75 224 THR B C 1
ATOM 5963 O O . THR B 1 224 ? 10.258 -25.109 9.414 1 94.75 224 THR B O 1
ATOM 5966 N N . THR B 1 225 ? 12.352 -25.219 10.312 1 96.88 225 THR B N 1
ATOM 5967 C CA . THR B 1 225 ? 12.797 -26.328 9.477 1 96.88 225 THR B CA 1
ATOM 5968 C C . THR B 1 225 ? 12.109 -27.625 9.883 1 96.88 225 THR B C 1
ATOM 5970 O O . THR B 1 225 ? 12.148 -28.016 11.055 1 96.88 225 THR B O 1
ATOM 5973 N N . ILE B 1 226 ? 11.5 -28.281 9.008 1 96.38 226 ILE B N 1
ATOM 5974 C CA . ILE B 1 226 ? 10.805 -29.516 9.344 1 96.38 226 ILE B CA 1
ATOM 5975 C C . ILE B 1 226 ? 11.617 -30.719 8.867 1 96.38 226 ILE B C 1
ATOM 5977 O O . ILE B 1 226 ? 11.414 -31.844 9.328 1 96.38 226 ILE B O 1
ATOM 5981 N N . LYS B 1 227 ? 12.523 -30.531 7.895 1 97.69 227 LYS B N 1
ATOM 5982 C CA . LYS B 1 227 ? 13.359 -31.594 7.359 1 97.69 227 LYS B CA 1
ATOM 5983 C C . LYS B 1 227 ? 14.641 -31.031 6.754 1 97.69 227 LYS B C 1
ATOM 5985 O O . LYS B 1 227 ? 14.633 -29.953 6.152 1 97.69 227 LYS B O 1
ATOM 5990 N N . THR B 1 228 ? 15.711 -31.703 6.898 1 98.44 228 THR B N 1
ATOM 5991 C CA . THR B 1 228 ? 16.969 -31.406 6.219 1 98.44 228 THR B CA 1
ATOM 5992 C C . THR B 1 228 ? 17.312 -32.5 5.211 1 98.44 228 THR B C 1
ATOM 5994 O O . THR B 1 228 ? 17.359 -33.688 5.566 1 98.44 228 THR B O 1
ATOM 5997 N N . LEU B 1 229 ? 17.406 -32.188 3.99 1 98.5 229 LEU B N 1
ATOM 5998 C CA . LEU B 1 229 ? 17.766 -33.125 2.947 1 98.5 229 LEU B CA 1
ATOM 5999 C C . LEU B 1 229 ? 19.281 -33.25 2.803 1 98.5 229 LEU B C 1
ATOM 6001 O O . LEU B 1 229 ? 19.938 -32.281 2.42 1 98.5 229 LEU B O 1
ATOM 6005 N N . ASN B 1 230 ? 19.672 -34.438 3.07 1 96.88 230 ASN B N 1
ATOM 6006 C CA . ASN B 1 230 ? 21.094 -34.719 2.998 1 96.88 230 ASN B CA 1
ATOM 6007 C C . ASN B 1 230 ? 21.406 -35.656 1.827 1 96.88 230 ASN B C 1
ATOM 6009 O O . ASN B 1 230 ? 20.703 -36.625 1.594 1 96.88 230 ASN B O 1
ATOM 6013 N N . GLY B 1 231 ? 22.25 -35.281 0.957 1 96.69 231 GLY B N 1
ATOM 6014 C CA . GLY B 1 231 ? 22.656 -36.125 -0.162 1 96.69 231 GLY B CA 1
ATOM 6015 C C . GLY B 1 231 ? 23.844 -35.562 -0.925 1 96.69 231 GLY B C 1
ATOM 6016 O O . GLY B 1 231 ? 24.641 -36.344 -1.456 1 96.69 231 GLY B O 1
ATOM 6017 N N . HIS B 1 232 ? 23.953 -34.344 -0.983 1 97.75 232 HIS B N 1
ATOM 6018 C CA . HIS B 1 232 ? 25.062 -33.688 -1.69 1 97.75 232 HIS B CA 1
ATOM 6019 C C . HIS B 1 232 ? 26.312 -33.656 -0.825 1 97.75 232 HIS B C 1
ATOM 6021 O O . HIS B 1 232 ? 26.219 -33.656 0.405 1 97.75 232 HIS B O 1
ATOM 6027 N N . SER B 1 233 ? 27.453 -33.562 -1.47 1 97.81 233 SER B N 1
ATOM 6028 C CA . SER B 1 233 ? 28.719 -33.531 -0.742 1 97.81 233 SER B CA 1
ATOM 6029 C C . SER B 1 233 ? 29.453 -32.219 -0.93 1 97.81 233 SER B C 1
ATOM 6031 O O . SER B 1 233 ? 30.578 -32.062 -0.479 1 97.81 233 SER B O 1
ATOM 6033 N N . ASP B 1 234 ? 28.906 -31.312 -1.613 1 98.06 234 ASP B N 1
ATOM 6034 C CA . ASP B 1 234 ? 29.484 -30 -1.855 1 98.06 234 ASP B CA 1
ATOM 6035 C C . ASP B 1 234 ? 28.406 -28.938 -1.981 1 98.06 234 ASP B C 1
ATOM 6037 O O . ASP B 1 234 ? 27.234 -29.188 -1.687 1 98.06 234 ASP B O 1
ATOM 6041 N N . GLU B 1 235 ? 28.781 -27.703 -2.344 1 98 235 GLU B N 1
ATOM 6042 C CA . GLU B 1 235 ? 27.875 -26.562 -2.449 1 98 235 GLU B CA 1
ATOM 6043 C C . GLU B 1 235 ? 26.719 -26.875 -3.379 1 98 235 GLU B C 1
ATOM 6045 O O . GLU B 1 235 ? 26.891 -27.5 -4.43 1 98 235 GLU B O 1
ATOM 6050 N N . ILE B 1 236 ? 25.547 -26.547 -2.955 1 98.56 236 ILE B N 1
ATOM 6051 C CA . ILE B 1 236 ? 24.375 -26.641 -3.801 1 98.56 236 ILE B CA 1
ATOM 6052 C C . ILE B 1 236 ? 24.047 -25.266 -4.395 1 98.56 236 ILE B C 1
ATOM 6054 O O . ILE B 1 236 ? 23.828 -24.312 -3.658 1 98.56 236 ILE B O 1
ATOM 6058 N N . TRP B 1 237 ? 23.922 -25.188 -5.688 1 97.69 237 TRP B N 1
ATOM 6059 C CA . TRP B 1 237 ? 23.891 -23.891 -6.344 1 97.69 237 TRP B CA 1
ATOM 6060 C C . TRP B 1 237 ? 22.484 -23.547 -6.797 1 97.69 237 TRP B C 1
ATOM 6062 O O . TRP B 1 237 ? 22.125 -22.375 -6.895 1 97.69 237 TRP B O 1
ATOM 6072 N N . HIS B 1 238 ? 21.688 -24.562 -7.086 1 98.19 238 HIS B N 1
ATOM 6073 C CA . HIS B 1 238 ? 20.359 -24.281 -7.598 1 98.19 238 HIS B CA 1
ATOM 6074 C C . HIS B 1 238 ? 19.375 -25.391 -7.207 1 98.19 238 HIS B C 1
ATOM 6076 O O . HIS B 1 238 ? 19.719 -26.578 -7.254 1 98.19 238 HIS B O 1
ATOM 6082 N N . VAL B 1 239 ? 18.25 -24.984 -6.797 1 98.56 239 VAL B N 1
ATOM 6083 C CA . VAL B 1 239 ? 17.141 -25.906 -6.543 1 98.56 239 VAL B CA 1
ATOM 6084 C C . VAL B 1 239 ? 15.891 -25.422 -7.281 1 98.56 239 VAL B C 1
ATOM 6086 O O . VAL B 1 239 ? 15.664 -24.219 -7.414 1 98.56 239 VAL B O 1
ATOM 6089 N N . HIS B 1 240 ? 15.125 -26.344 -7.734 1 98.38 240 HIS B N 1
ATOM 6090 C CA . HIS B 1 240 ? 13.922 -26 -8.484 1 98.38 240 HIS B CA 1
ATOM 6091 C C . HIS B 1 240 ? 12.844 -27.078 -8.32 1 98.38 240 HIS B C 1
ATOM 6093 O O . HIS B 1 240 ? 13.102 -28.25 -8.555 1 98.38 240 HIS B O 1
ATOM 6099 N N . TYR B 1 241 ? 11.703 -26.672 -7.93 1 98.44 241 TYR B N 1
ATOM 6100 C CA . TYR B 1 241 ? 10.57 -27.578 -7.836 1 98.44 241 TYR B CA 1
ATOM 6101 C C . TYR B 1 241 ? 10.055 -27.953 -9.219 1 98.44 241 TYR B C 1
ATOM 6103 O O . TYR B 1 241 ? 10.094 -27.141 -10.148 1 98.44 241 TYR B O 1
ATOM 6111 N N . SER B 1 242 ? 9.594 -29.219 -9.289 1 98.19 242 SER B N 1
ATOM 6112 C CA . SER B 1 242 ? 8.789 -29.531 -10.461 1 98.19 242 SER B CA 1
ATOM 6113 C C . SER B 1 242 ? 7.516 -28.688 -10.508 1 98.19 242 SER B C 1
ATOM 6115 O O . SER B 1 242 ? 7.113 -28.109 -9.5 1 98.19 242 SER B O 1
ATOM 6117 N N . ASN B 1 243 ? 6.961 -28.594 -11.68 1 96.38 243 ASN B N 1
ATOM 6118 C CA . ASN B 1 243 ? 5.805 -27.719 -11.836 1 96.38 243 ASN B CA 1
ATOM 6119 C C . ASN B 1 243 ? 4.645 -28.156 -10.945 1 96.38 243 ASN B C 1
ATOM 6121 O O . ASN B 1 243 ? 3.896 -27.328 -10.438 1 96.38 243 ASN B O 1
ATOM 6125 N N . ASN B 1 244 ? 4.484 -29.391 -10.734 1 95.56 244 ASN B N 1
ATOM 6126 C CA . ASN B 1 244 ? 3.396 -29.891 -9.906 1 95.56 244 ASN B CA 1
ATOM 6127 C C . ASN B 1 244 ? 3.754 -29.844 -8.422 1 95.56 244 ASN B C 1
ATOM 6129 O O . ASN B 1 244 ? 2.922 -30.156 -7.566 1 95.56 244 ASN B O 1
ATOM 6133 N N . GLY B 1 245 ? 4.98 -29.594 -8.094 1 96.88 245 GLY B N 1
ATOM 6134 C CA . GLY B 1 245 ? 5.41 -29.406 -6.715 1 96.88 245 GLY B CA 1
ATOM 6135 C C . GLY B 1 245 ? 5.773 -30.703 -6.016 1 96.88 245 GLY B C 1
ATOM 6136 O O . GLY B 1 245 ? 6.191 -30.688 -4.855 1 96.88 245 GLY B O 1
ATOM 6137 N N . LYS B 1 246 ? 5.723 -31.766 -6.703 1 97.44 246 LYS B N 1
ATOM 6138 C CA . LYS B 1 246 ? 5.918 -33.062 -6.094 1 97.44 246 LYS B CA 1
ATOM 6139 C C . LYS B 1 246 ? 7.402 -33.406 -5.98 1 97.44 246 LYS B C 1
ATOM 6141 O O . LYS B 1 246 ? 7.812 -34.156 -5.086 1 97.44 246 LYS B O 1
ATOM 6146 N N . TYR B 1 247 ? 8.156 -32.906 -6.898 1 98.44 247 TYR B N 1
ATOM 6147 C CA . TYR B 1 247 ? 9.578 -33.219 -6.922 1 98.44 247 TYR B CA 1
ATOM 6148 C C . TYR B 1 247 ? 10.43 -31.969 -6.855 1 98.44 247 TYR B C 1
ATOM 6150 O O . TYR B 1 247 ? 9.938 -30.859 -7.129 1 98.44 247 TYR B O 1
ATOM 6158 N N . LEU B 1 248 ? 11.664 -32.156 -6.395 1 98.75 248 LEU B N 1
ATOM 6159 C CA . LEU B 1 248 ? 12.664 -31.094 -6.32 1 98.75 248 LEU B CA 1
ATOM 6160 C C . LEU B 1 248 ? 13.977 -31.547 -6.941 1 98.75 248 LEU B C 1
ATOM 6162 O O . LEU B 1 248 ? 14.445 -32.656 -6.672 1 98.75 248 LEU B O 1
ATOM 6166 N N . ALA B 1 249 ? 14.453 -30.766 -7.875 1 98.81 249 ALA B N 1
ATOM 6167 C CA . ALA B 1 249 ? 15.789 -31 -8.414 1 98.81 249 ALA B CA 1
ATOM 6168 C C . ALA B 1 249 ? 16.812 -30.094 -7.75 1 98.81 249 ALA B C 1
ATOM 6170 O O . ALA B 1 249 ? 16.562 -28.906 -7.535 1 98.81 249 ALA B O 1
ATOM 6171 N N . SER B 1 250 ? 17.922 -30.594 -7.344 1 98.75 250 SER B N 1
ATOM 6172 C CA . SER B 1 250 ? 19.016 -29.828 -6.77 1 98.75 250 SER B CA 1
ATOM 6173 C C . SER B 1 250 ? 20.328 -30.109 -7.492 1 98.75 250 SER B C 1
ATOM 6175 O O . SER B 1 250 ? 20.734 -31.266 -7.621 1 98.75 250 SER B O 1
ATOM 6177 N N . VAL B 1 251 ? 20.953 -29.094 -7.98 1 98.19 251 VAL B N 1
ATOM 6178 C CA . VAL B 1 251 ? 22.25 -29.219 -8.656 1 98.19 251 VAL B CA 1
ATOM 6179 C C . VAL B 1 251 ? 23.359 -28.719 -7.746 1 98.19 251 VAL B C 1
ATOM 6181 O O . VAL B 1 251 ? 23.188 -27.719 -7.043 1 98.19 251 VAL B O 1
ATOM 6184 N N . SER B 1 252 ? 24.484 -29.406 -7.785 1 98 252 SER B N 1
ATOM 6185 C CA . SER B 1 252 ? 25.562 -29.156 -6.836 1 98 252 SER B CA 1
ATOM 6186 C C . SER B 1 252 ? 26.906 -29.141 -7.531 1 98 252 SER B C 1
ATOM 6188 O O . SER B 1 252 ? 27.047 -29.625 -8.656 1 98 252 SER B O 1
ATOM 6190 N N . LYS B 1 253 ? 27.844 -28.562 -6.859 1 97.44 253 LYS B N 1
ATOM 6191 C CA . LYS B 1 253 ? 29.234 -28.578 -7.285 1 97.44 253 LYS B CA 1
ATOM 6192 C C . LYS B 1 253 ? 29.812 -29.984 -7.234 1 97.44 253 LYS B C 1
ATOM 6194 O O . LYS B 1 253 ? 30.844 -30.266 -7.848 1 97.44 253 LYS B O 1
ATOM 6199 N N . ASP B 1 254 ? 29.172 -30.906 -6.633 1 97.56 254 ASP B N 1
ATOM 6200 C CA . ASP B 1 254 ? 29.656 -32.281 -6.477 1 97.56 254 ASP B CA 1
ATOM 6201 C C . ASP B 1 254 ? 29.391 -33.094 -7.742 1 97.56 254 ASP B C 1
ATOM 6203 O O . ASP B 1 254 ? 29.531 -34.312 -7.73 1 97.56 254 ASP B O 1
ATOM 6207 N N . LYS B 1 255 ? 28.891 -32.5 -8.781 1 97.44 255 LYS B N 1
ATOM 6208 C CA . LYS B 1 255 ? 28.703 -33.094 -10.109 1 97.44 255 LYS B CA 1
ATOM 6209 C C . LYS B 1 255 ? 27.469 -33.969 -10.148 1 97.44 255 LYS B C 1
ATOM 6211 O O . LYS B 1 255 ? 27.375 -34.875 -11 1 97.44 255 LYS B O 1
ATOM 6216 N N . THR B 1 256 ? 26.609 -33.688 -9.195 1 97.62 256 THR B N 1
ATOM 6217 C CA . THR B 1 256 ? 25.375 -34.469 -9.203 1 97.62 256 THR B CA 1
ATOM 6218 C C . THR B 1 256 ? 24.156 -33.562 -9.18 1 97.62 256 THR B C 1
ATOM 6220 O O . THR B 1 256 ? 24.25 -32.406 -8.773 1 97.62 256 THR B O 1
ATOM 6223 N N . CYS B 1 257 ? 23.109 -34.062 -9.719 1 98.38 257 CYS B N 1
ATOM 6224 C CA . CYS B 1 257 ? 21.766 -33.531 -9.523 1 98.38 257 CYS B CA 1
ATOM 6225 C C . CYS B 1 257 ? 20.859 -34.562 -8.852 1 98.38 257 CYS B C 1
ATOM 6227 O O . CYS B 1 257 ? 20.703 -35.656 -9.352 1 98.38 257 CYS B O 1
ATOM 6229 N N . ILE B 1 258 ? 20.344 -34.219 -7.738 1 98.75 258 ILE B N 1
ATOM 6230 C CA . ILE B 1 258 ? 19.484 -35.156 -7.02 1 98.75 258 ILE B CA 1
ATOM 6231 C C . ILE B 1 258 ? 18.031 -34.75 -7.199 1 98.75 258 ILE B C 1
ATOM 6233 O O . ILE B 1 258 ? 17.672 -33.594 -7.137 1 98.75 258 ILE B O 1
ATOM 6237 N N . ILE B 1 259 ? 17.219 -35.75 -7.492 1 98.75 259 ILE B N 1
ATOM 6238 C CA . ILE B 1 259 ? 15.766 -35.594 -7.551 1 98.75 259 ILE B CA 1
ATOM 6239 C C . ILE B 1 259 ? 15.141 -36.062 -6.238 1 98.75 259 ILE B C 1
ATOM 6241 O O . ILE B 1 259 ? 15.312 -37.219 -5.836 1 98.75 259 ILE B O 1
ATOM 6245 N N . TRP B 1 260 ? 14.461 -35.125 -5.594 1 98.69 260 TRP B N 1
ATOM 6246 C CA . TRP B 1 260 ? 13.844 -35.406 -4.301 1 98.69 260 TRP B CA 1
ATOM 6247 C C . TRP B 1 260 ? 12.328 -35.562 -4.445 1 98.69 260 TRP B C 1
ATOM 6249 O O . TRP B 1 260 ? 11.695 -34.781 -5.16 1 98.69 260 TRP B O 1
ATOM 6259 N N . ASP B 1 261 ? 11.758 -36.531 -3.777 1 98.31 261 ASP B N 1
ATOM 6260 C CA . ASP B 1 261 ? 10.32 -36.594 -3.551 1 98.31 261 ASP B CA 1
ATOM 6261 C C . ASP B 1 261 ? 9.93 -35.688 -2.369 1 98.31 261 ASP B C 1
ATOM 6263 O O . ASP B 1 261 ? 10.305 -35.969 -1.229 1 98.31 261 ASP B O 1
ATOM 6267 N N . MET B 1 262 ? 9.133 -34.75 -2.537 1 97.81 262 MET B N 1
ATOM 6268 C CA . MET B 1 262 ? 8.891 -33.719 -1.519 1 97.81 262 MET B CA 1
ATOM 6269 C C . MET B 1 262 ? 7.68 -34.062 -0.669 1 97.81 262 MET B C 1
ATOM 6271 O O . MET B 1 262 ? 7.355 -33.375 0.287 1 97.81 262 MET B O 1
ATOM 6275 N N . ASP B 1 263 ? 6.996 -35.125 -1.026 1 95.5 263 ASP B N 1
ATOM 6276 C CA . ASP B 1 263 ? 5.941 -35.656 -0.16 1 95.5 263 ASP B CA 1
ATOM 6277 C C . ASP B 1 263 ? 6.527 -36.375 1.044 1 95.5 263 ASP B C 1
ATOM 6279 O O . ASP B 1 263 ? 6.055 -36.219 2.17 1 95.5 263 ASP B O 1
ATOM 6283 N N . ASN B 1 264 ? 7.543 -37.156 0.809 1 95.75 264 ASN B N 1
ATOM 6284 C CA . ASN B 1 264 ? 8.148 -37.906 1.896 1 95.75 264 ASN B CA 1
ATOM 6285 C C . ASN B 1 264 ? 9.602 -37.5 2.119 1 95.75 264 ASN B C 1
ATOM 6287 O O . ASN B 1 264 ? 10.289 -38.094 2.959 1 95.75 264 ASN B O 1
ATOM 6291 N N . PHE B 1 265 ? 10.148 -36.594 1.346 1 97.62 265 PHE B N 1
ATOM 6292 C CA . PHE B 1 265 ? 11.469 -36 1.498 1 97.62 265 PHE B CA 1
ATOM 6293 C C . PHE B 1 265 ? 12.57 -37.031 1.306 1 97.62 265 PHE B C 1
ATOM 6295 O O . PHE B 1 265 ? 13.562 -37.031 2.041 1 97.62 265 PHE B O 1
ATOM 6302 N N . SER B 1 266 ? 12.336 -37.844 0.313 1 97.06 266 SER B N 1
ATOM 6303 C CA . SER B 1 266 ? 13.328 -38.875 0.028 1 97.06 266 SER B CA 1
ATOM 6304 C C . SER B 1 266 ? 13.977 -38.656 -1.337 1 97.06 266 SER B C 1
ATOM 6306 O O . SER B 1 266 ? 13.398 -38 -2.203 1 97.06 266 SER B O 1
ATOM 6308 N N . GLN B 1 267 ? 15.164 -39.188 -1.479 1 97.5 267 GLN B N 1
ATOM 6309 C CA . GLN B 1 267 ? 15.859 -39.156 -2.762 1 97.5 267 GLN B CA 1
ATOM 6310 C C . GLN B 1 267 ? 15.281 -40.188 -3.73 1 97.5 267 GLN B C 1
ATOM 6312 O O . GLN B 1 267 ? 15.211 -41.375 -3.418 1 97.5 267 GLN B O 1
ATOM 6317 N N . VAL B 1 268 ? 14.875 -39.75 -4.852 1 97.25 268 VAL B N 1
ATOM 6318 C CA . VAL B 1 268 ? 14.297 -40.625 -5.875 1 97.25 268 VAL B CA 1
ATOM 6319 C C . VAL B 1 268 ? 15.391 -41.062 -6.84 1 97.25 268 VAL B C 1
ATOM 6321 O O . VAL B 1 268 ? 15.391 -42.219 -7.277 1 97.25 268 VAL B O 1
ATOM 6324 N N . GLN B 1 269 ? 16.188 -40.156 -7.227 1 97.44 269 GLN B N 1
ATOM 6325 C CA . GLN B 1 269 ? 17.203 -40.438 -8.234 1 97.44 269 GLN B CA 1
ATOM 6326 C C . GLN B 1 269 ? 18.422 -39.531 -8.031 1 97.44 269 GLN B C 1
ATOM 6328 O O . GLN B 1 269 ? 18.297 -38.438 -7.461 1 97.44 269 GLN B O 1
ATOM 6333 N N . LYS B 1 270 ? 19.562 -39.938 -8.383 1 97.81 270 LYS B N 1
ATOM 6334 C CA . LYS B 1 270 ? 20.781 -39.156 -8.414 1 97.81 270 LYS B CA 1
ATOM 6335 C C . LYS B 1 270 ? 21.406 -39.188 -9.805 1 97.81 270 LYS B C 1
ATOM 6337 O O . LYS B 1 270 ? 21.875 -40.219 -10.273 1 97.81 270 LYS B O 1
ATOM 6342 N N . LEU B 1 271 ? 21.391 -38.094 -10.453 1 98 271 LEU B N 1
ATOM 6343 C CA . LEU B 1 271 ? 21.953 -37.938 -11.781 1 98 271 LEU B CA 1
ATOM 6344 C C . LEU B 1 271 ? 23.422 -37.531 -11.711 1 98 271 LEU B C 1
ATOM 6346 O O . LEU B 1 271 ? 23.734 -36.469 -11.188 1 98 271 LEU B O 1
ATOM 6350 N N . THR B 1 272 ? 24.266 -38.312 -12.211 1 96.81 272 THR B N 1
ATOM 6351 C CA . THR B 1 272 ? 25.703 -38.031 -12.117 1 96.81 272 THR B CA 1
ATOM 6352 C C . THR B 1 272 ? 26.266 -37.656 -13.477 1 96.81 272 THR B C 1
ATOM 6354 O O . THR B 1 272 ? 25.891 -38.219 -14.5 1 96.81 272 THR B O 1
ATOM 6357 N N . SER B 1 273 ? 27.062 -36.688 -13.477 1 94.25 273 SER B N 1
ATOM 6358 C CA . SER B 1 273 ? 27.797 -36.219 -14.656 1 94.25 273 SER B CA 1
ATOM 6359 C C . SER B 1 273 ? 29.266 -36 -14.352 1 94.25 273 SER B C 1
ATOM 6361 O O . SER B 1 273 ? 29.688 -36.125 -13.195 1 94.25 273 SER B O 1
ATOM 6363 N N . ASP B 1 274 ? 30.047 -35.75 -15.414 1 93.5 274 ASP B N 1
ATOM 6364 C CA . ASP B 1 274 ? 31.484 -35.531 -15.266 1 93.5 274 ASP B CA 1
ATOM 6365 C C . ASP B 1 274 ? 31.781 -34.094 -14.828 1 93.5 274 ASP B C 1
ATOM 6367 O O . ASP B 1 274 ? 32.906 -33.781 -14.422 1 93.5 274 ASP B O 1
ATOM 6371 N N . VAL B 1 275 ? 30.766 -33.312 -14.883 1 94.75 275 VAL B N 1
ATOM 6372 C CA . VAL B 1 275 ? 30.969 -31.891 -14.562 1 94.75 275 VAL B CA 1
ATOM 6373 C C . VAL B 1 275 ? 29.875 -31.406 -13.617 1 94.75 275 VAL B C 1
ATOM 6375 O O . VAL B 1 275 ? 28.812 -32.031 -13.508 1 94.75 275 VAL B O 1
ATOM 6378 N N . SER B 1 276 ? 30.156 -30.297 -12.922 1 95.38 276 SER B N 1
ATOM 6379 C CA . SER B 1 276 ? 29.172 -29.719 -12.016 1 95.38 276 SER B CA 1
ATOM 6380 C C . SER B 1 276 ? 28.047 -29.031 -12.781 1 95.38 276 SER B C 1
ATOM 6382 O O . SER B 1 276 ? 28.281 -28.484 -13.867 1 95.38 276 SER B O 1
ATOM 6384 N N . GLY B 1 277 ? 26.875 -29.109 -12.266 1 94.5 277 GLY B N 1
ATOM 6385 C CA . GLY B 1 277 ? 25.75 -28.344 -12.781 1 94.5 277 GLY B CA 1
ATOM 6386 C C . GLY B 1 277 ? 25.5 -27.062 -12.023 1 94.5 277 GLY B C 1
ATOM 6387 O O . GLY B 1 277 ? 25.672 -27 -10.805 1 94.5 277 GLY B O 1
ATOM 6388 N N . SER B 1 278 ? 25.078 -26.047 -12.758 1 95.38 278 SER B N 1
ATOM 6389 C CA . SER B 1 278 ? 24.891 -24.734 -12.117 1 95.38 278 SER B CA 1
ATOM 6390 C C . SER B 1 278 ? 23.422 -24.328 -12.125 1 95.38 278 SER B C 1
ATOM 6392 O O . SER B 1 278 ? 23.016 -23.453 -11.367 1 95.38 278 SER B O 1
ATOM 6394 N N . TYR B 1 279 ? 22.656 -24.969 -12.961 1 97.56 279 TYR B N 1
ATOM 6395 C CA . TYR B 1 279 ? 21.266 -24.578 -13.164 1 97.56 279 TYR B CA 1
ATOM 6396 C C . TYR B 1 279 ? 20.438 -25.734 -13.695 1 97.56 279 TYR B C 1
ATOM 6398 O O . TYR B 1 279 ? 20.938 -26.562 -14.461 1 97.56 279 TYR B O 1
ATOM 6406 N N . CYS B 1 280 ? 19.219 -25.844 -13.266 1 98.19 280 CYS B N 1
ATOM 6407 C CA . CYS B 1 280 ? 18.344 -26.891 -13.797 1 98.19 280 CYS B CA 1
ATOM 6408 C C . CYS B 1 280 ? 16.938 -26.344 -14.055 1 98.19 280 CYS B C 1
ATOM 6410 O O . CYS B 1 280 ? 16.516 -25.391 -13.406 1 98.19 280 CYS B O 1
ATOM 6412 N N . ALA B 1 281 ? 16.234 -26.906 -15 1 98.25 281 ALA B N 1
ATOM 6413 C CA . ALA B 1 281 ? 14.891 -26.484 -15.383 1 98.25 281 ALA B CA 1
ATOM 6414 C C . ALA B 1 281 ? 14.031 -27.672 -15.797 1 98.25 281 ALA B C 1
ATOM 6416 O O . ALA B 1 281 ? 14.414 -28.453 -16.672 1 98.25 281 ALA B O 1
ATOM 6417 N N . TRP B 1 282 ? 12.883 -27.75 -15.195 1 98.38 282 TRP B N 1
ATOM 6418 C CA . TRP B 1 282 ? 11.922 -28.797 -15.539 1 98.38 282 TRP B CA 1
ATOM 6419 C C . TRP B 1 282 ? 11.156 -28.438 -16.812 1 98.38 282 TRP B C 1
ATOM 6421 O O . TRP B 1 282 ? 10.781 -27.281 -17.016 1 98.38 282 TRP B O 1
ATOM 6431 N N . SER B 1 283 ? 10.914 -29.469 -17.578 1 98.06 283 SER B N 1
ATOM 6432 C CA . SER B 1 283 ? 9.992 -29.25 -18.688 1 98.06 283 SER B CA 1
ATOM 6433 C C . SER B 1 283 ? 8.586 -28.953 -18.188 1 98.06 283 SER B C 1
ATOM 6435 O O . SER B 1 283 ? 8.242 -29.281 -17.047 1 98.06 283 SER B O 1
ATOM 6437 N N . PRO B 1 284 ? 7.746 -28.344 -19 1 97.12 284 PRO B N 1
ATOM 6438 C CA . PRO B 1 284 ? 6.41 -27.953 -18.562 1 97.12 284 PRO B CA 1
ATOM 6439 C C . PRO B 1 284 ? 5.594 -29.125 -18.016 1 97.12 284 PRO B C 1
ATOM 6441 O O . PRO B 1 284 ? 4.797 -28.953 -17.094 1 97.12 284 PRO B O 1
ATOM 6444 N N . ASP B 1 285 ? 5.816 -30.328 -18.516 1 96.88 285 ASP B N 1
ATOM 6445 C CA . ASP B 1 285 ? 5.066 -31.484 -18.062 1 96.88 285 ASP B CA 1
ATOM 6446 C C . ASP B 1 285 ? 5.859 -32.281 -17.031 1 96.88 285 ASP B C 1
ATOM 6448 O O . ASP B 1 285 ? 5.465 -33.406 -16.672 1 96.88 285 ASP B O 1
ATOM 6452 N N . ASP B 1 286 ? 7.02 -31.875 -16.703 1 97.81 286 ASP B N 1
ATOM 6453 C CA . ASP B 1 286 ? 7.887 -32.406 -15.648 1 97.81 286 ASP B CA 1
ATOM 6454 C C . ASP B 1 286 ? 8.523 -33.719 -16.078 1 97.81 286 ASP B C 1
ATOM 6456 O O . ASP B 1 286 ? 9.062 -34.469 -15.25 1 97.81 286 ASP B O 1
ATOM 6460 N N . SER B 1 287 ? 8.461 -34 -17.359 1 97.44 287 SER B N 1
ATOM 6461 C CA . SER B 1 287 ? 8.953 -35.312 -17.828 1 97.44 287 SER B CA 1
ATOM 6462 C C . SER B 1 287 ? 10.445 -35.25 -18.141 1 97.44 287 SER B C 1
ATOM 6464 O O . SER B 1 287 ? 11.102 -36.281 -18.266 1 97.44 287 SER B O 1
ATOM 6466 N N . LYS B 1 288 ? 10.953 -34.094 -18.359 1 97.94 288 LYS B N 1
ATOM 6467 C CA . LYS B 1 288 ? 12.359 -33.906 -18.703 1 97.94 288 LYS B CA 1
ATOM 6468 C C . LYS B 1 288 ? 13 -32.844 -17.812 1 97.94 288 LYS B C 1
ATOM 6470 O O . LYS B 1 288 ? 12.305 -32 -17.234 1 97.94 288 LYS B O 1
ATOM 6475 N N . LEU B 1 289 ? 14.305 -32.938 -17.688 1 98.38 289 LEU B N 1
ATOM 6476 C CA . LEU B 1 289 ? 15.07 -31.984 -16.875 1 98.38 289 LEU B CA 1
ATOM 6477 C C . LEU B 1 289 ? 16.312 -31.531 -17.625 1 98.38 289 LEU B C 1
ATOM 6479 O O . LEU B 1 289 ? 17.094 -32.344 -18.109 1 98.38 289 LEU B O 1
ATOM 6483 N N . LEU B 1 290 ? 16.406 -30.234 -17.781 1 98.12 290 LEU B N 1
ATOM 6484 C CA . LEU B 1 290 ? 17.625 -29.656 -18.328 1 98.12 290 LEU B CA 1
ATOM 6485 C C . LEU B 1 290 ? 18.609 -29.266 -17.234 1 98.12 290 LEU B C 1
ATOM 6487 O O . LEU B 1 290 ? 18.203 -28.703 -16.203 1 98.12 290 LEU B O 1
ATOM 6491 N N . ILE B 1 291 ? 19.859 -29.594 -17.359 1 98.19 291 ILE B N 1
ATOM 6492 C CA . ILE B 1 291 ? 20.906 -29.203 -16.438 1 98.19 291 ILE B CA 1
ATOM 6493 C C . ILE B 1 291 ? 22.016 -28.469 -17.188 1 98.19 291 ILE B C 1
ATOM 6495 O O . ILE B 1 291 ? 22.578 -29.016 -18.156 1 98.19 291 ILE B O 1
ATOM 6499 N N . CYS B 1 292 ? 22.25 -27.281 -16.812 1 97.25 292 CYS B N 1
ATOM 6500 C CA . CYS B 1 292 ? 23.344 -26.516 -17.391 1 97.25 292 CYS B CA 1
ATOM 6501 C C . CYS B 1 292 ? 24.672 -26.844 -16.734 1 97.25 292 CYS B C 1
ATOM 6503 O O . CYS B 1 292 ? 24.844 -26.609 -15.531 1 97.25 292 CYS B O 1
ATOM 6505 N N . GLY B 1 293 ? 25.641 -27.297 -17.516 1 92.25 293 GLY B N 1
ATOM 6506 C CA . GLY B 1 293 ? 26.938 -27.688 -17 1 92.25 293 GLY B CA 1
ATOM 6507 C C . GLY B 1 293 ? 27.953 -26.562 -17.016 1 92.25 293 GLY B C 1
ATOM 6508 O O . GLY B 1 293 ? 27.781 -25.578 -17.75 1 92.25 293 GLY B O 1
ATOM 6509 N N . THR B 1 294 ? 28.953 -26.703 -16.188 1 92.56 294 THR B N 1
ATOM 6510 C CA . THR B 1 294 ? 30.031 -25.719 -16.156 1 92.56 294 THR B CA 1
ATOM 6511 C C . THR B 1 294 ? 30.984 -25.922 -17.328 1 92.56 294 THR B C 1
ATOM 6513 O O . THR B 1 294 ? 31.906 -25.125 -17.531 1 92.56 294 THR B O 1
ATOM 6516 N N . ASP B 1 295 ? 30.781 -27 -18.188 1 92.69 295 ASP B N 1
ATOM 6517 C CA . ASP B 1 295 ? 31.594 -27.297 -19.359 1 92.69 295 ASP B CA 1
ATOM 6518 C C . ASP B 1 295 ? 30.969 -26.688 -20.625 1 92.69 295 ASP B C 1
ATOM 6520 O O . ASP B 1 295 ? 31.219 -27.172 -21.719 1 92.69 295 ASP B O 1
ATOM 6524 N N . PHE B 1 296 ? 30.078 -25.844 -20.516 1 94.25 296 PHE B N 1
ATOM 6525 C CA . PHE B 1 296 ? 29.453 -25.062 -21.594 1 94.25 296 PHE B CA 1
ATOM 6526 C C . PHE B 1 296 ? 28.391 -25.906 -22.312 1 94.25 296 PHE B C 1
ATOM 6528 O O . PHE B 1 296 ? 27.938 -25.516 -23.391 1 94.25 296 PHE B O 1
ATOM 6535 N N . SER B 1 297 ? 28.016 -27.047 -21.75 1 95 297 SER B N 1
ATOM 6536 C CA . SER B 1 297 ? 27.031 -27.922 -22.359 1 95 297 SER B CA 1
ATOM 6537 C C . SER B 1 297 ? 25.766 -28.016 -21.531 1 95 297 SER B C 1
ATOM 6539 O O . SER B 1 297 ? 25.781 -27.719 -20.328 1 95 297 SER B O 1
ATOM 6541 N N . ILE B 1 298 ? 24.734 -28.359 -22.219 1 96.69 298 ILE B N 1
ATOM 6542 C CA . ILE B 1 298 ? 23.453 -28.594 -21.562 1 96.69 298 ILE B CA 1
ATOM 6543 C C . ILE B 1 298 ? 23.078 -30.078 -21.672 1 96.69 298 ILE B C 1
ATOM 6545 O O . ILE B 1 298 ? 23.203 -30.672 -22.75 1 96.69 298 ILE B O 1
ATOM 6549 N N . ARG B 1 299 ? 22.688 -30.672 -20.625 1 96.94 299 ARG B N 1
ATOM 6550 C CA . ARG B 1 299 ? 22.297 -32.094 -20.609 1 96.94 299 ARG B CA 1
ATOM 6551 C C . ARG B 1 299 ? 20.812 -32.25 -20.359 1 96.94 299 ARG B C 1
ATOM 6553 O O . ARG B 1 299 ? 20.266 -31.625 -19.438 1 96.94 299 ARG B O 1
ATOM 6560 N N . LEU B 1 300 ? 20.203 -32.969 -21.203 1 97.19 300 LEU B N 1
ATOM 6561 C CA . LEU B 1 300 ? 18.797 -33.312 -21.062 1 97.19 300 LEU B CA 1
ATOM 6562 C C . LEU B 1 300 ? 18.641 -34.688 -20.422 1 97.19 300 LEU B C 1
ATOM 6564 O O . LEU B 1 300 ? 19.172 -35.688 -20.938 1 97.19 300 LEU B O 1
ATOM 6568 N N . TRP B 1 301 ? 17.891 -34.75 -19.312 1 97.81 301 TRP B N 1
ATOM 6569 C CA . TRP B 1 301 ? 17.766 -36 -18.562 1 97.81 301 TRP B CA 1
ATOM 6570 C C . TRP B 1 301 ? 16.297 -36.406 -18.453 1 97.81 301 TRP B C 1
ATOM 6572 O O . TRP B 1 301 ? 15.398 -35.562 -18.453 1 97.81 301 TRP B O 1
ATOM 6582 N N . ASP B 1 302 ? 16.047 -37.688 -18.422 1 97.5 302 ASP B N 1
ATOM 6583 C CA . ASP B 1 302 ? 14.883 -38.25 -17.75 1 97.5 302 ASP B CA 1
ATOM 6584 C C . ASP B 1 302 ? 15.086 -38.312 -16.234 1 97.5 302 ASP B C 1
ATOM 6586 O O . ASP B 1 302 ? 15.828 -39.156 -15.742 1 97.5 302 ASP B O 1
ATOM 6590 N N . PRO B 1 303 ? 14.477 -37.469 -15.547 1 97.44 303 PRO B N 1
ATOM 6591 C CA . PRO B 1 303 ? 14.805 -37.312 -14.125 1 97.44 303 PRO B CA 1
ATOM 6592 C C . PRO B 1 303 ? 14.383 -38.531 -13.289 1 97.44 303 PRO B C 1
ATOM 6594 O O . PRO B 1 303 ? 14.938 -38.75 -12.211 1 97.44 303 PRO B O 1
ATOM 6597 N N . TYR B 1 304 ? 13.5 -39.281 -13.734 1 96.56 304 TYR B N 1
ATOM 6598 C CA . TYR B 1 304 ? 12.945 -40.344 -12.914 1 96.56 304 TYR B CA 1
ATOM 6599 C C . TYR B 1 304 ? 13.703 -41.656 -13.133 1 96.56 304 TYR B C 1
ATOM 6601 O O . TYR B 1 304 ? 13.859 -42.469 -12.203 1 96.56 304 TYR B O 1
ATOM 6609 N N . HIS B 1 305 ? 14.195 -41.875 -14.305 1 96.44 305 HIS B N 1
ATOM 6610 C CA . HIS B 1 305 ? 14.898 -43.125 -14.594 1 96.44 305 HIS B CA 1
ATOM 6611 C C . HIS B 1 305 ? 16.406 -42.906 -14.641 1 96.44 305 HIS B C 1
ATOM 6613 O O . HIS B 1 305 ? 17.172 -43.844 -14.75 1 96.44 305 HIS B O 1
ATOM 6619 N N . GLY B 1 306 ? 16.812 -41.688 -14.586 1 95.88 306 GLY B N 1
ATOM 6620 C CA . GLY B 1 306 ? 18.234 -41.375 -14.539 1 95.88 306 GLY B CA 1
ATOM 6621 C C . GLY B 1 306 ? 18.938 -41.562 -15.867 1 95.88 306 GLY B C 1
ATOM 6622 O O . GLY B 1 306 ? 20.094 -41.969 -15.906 1 95.88 306 GLY B O 1
ATOM 6623 N N . ILE B 1 307 ? 18.188 -41.375 -16.938 1 96.19 307 ILE B N 1
ATOM 6624 C CA . ILE B 1 307 ? 18.734 -41.625 -18.281 1 96.19 307 ILE B CA 1
ATOM 6625 C C . ILE B 1 307 ? 19.125 -40.281 -18.906 1 96.19 307 ILE B C 1
ATOM 6627 O O . ILE B 1 307 ? 18.312 -39.344 -18.922 1 96.19 307 ILE B O 1
ATOM 6631 N N . LEU B 1 308 ? 20.375 -40.156 -19.328 1 96.19 308 LEU B N 1
ATOM 6632 C CA . LEU B 1 308 ? 20.797 -39 -20.125 1 96.19 308 LEU B CA 1
ATOM 6633 C C . LEU B 1 308 ? 20.281 -39.094 -21.547 1 96.19 308 LEU B C 1
ATOM 6635 O O . LEU B 1 308 ? 20.688 -39.969 -22.312 1 96.19 308 LEU B O 1
ATOM 6639 N N . LEU B 1 309 ? 19.453 -38.219 -21.953 1 95.19 309 LEU B N 1
ATOM 6640 C CA . LEU B 1 309 ? 18.781 -38.312 -23.234 1 95.19 309 LEU B CA 1
ATOM 6641 C C . LEU B 1 309 ? 19.625 -37.656 -24.328 1 95.19 309 LEU B C 1
ATOM 6643 O O . LEU B 1 309 ? 19.672 -38.125 -25.453 1 95.19 309 LEU B O 1
ATOM 6647 N N . HIS B 1 310 ? 20.203 -36.531 -24 1 95.06 310 HIS B N 1
ATOM 6648 C CA . HIS B 1 310 ? 20.984 -35.812 -25 1 95.06 310 HIS B CA 1
ATOM 6649 C C . HIS B 1 310 ? 21.906 -34.781 -24.344 1 95.06 310 HIS B C 1
ATOM 6651 O O . HIS B 1 310 ? 21.641 -34.312 -23.234 1 95.06 310 HIS B O 1
ATOM 6657 N N . THR B 1 311 ? 23 -34.469 -24.953 1 95.44 311 THR B N 1
ATOM 6658 C CA . THR B 1 311 ? 23.891 -33.375 -24.578 1 95.44 311 THR B CA 1
ATOM 6659 C C . THR B 1 311 ? 24 -32.344 -25.688 1 95.44 311 THR B C 1
ATOM 6661 O O . THR B 1 311 ? 24.344 -32.688 -26.828 1 95.44 311 THR B O 1
ATOM 6664 N N . TYR B 1 312 ? 23.672 -31.125 -25.391 1 95.56 312 TYR B N 1
ATOM 6665 C CA . TYR B 1 312 ? 23.766 -30.031 -26.344 1 95.56 312 TYR B CA 1
ATOM 6666 C C . TYR B 1 312 ? 25.062 -29.25 -26.172 1 95.56 312 TYR B C 1
ATOM 6668 O O . TYR B 1 312 ? 25.328 -28.719 -25.078 1 95.56 312 TYR B O 1
ATOM 6676 N N . GLN B 1 313 ? 25.828 -29.219 -27.219 1 93.56 313 GLN B N 1
ATOM 6677 C CA . GLN B 1 313 ? 27.125 -28.547 -27.172 1 93.56 313 GLN B CA 1
ATOM 6678 C C . GLN B 1 313 ? 27.266 -27.531 -28.297 1 93.56 313 GLN B C 1
ATOM 6680 O O . GLN B 1 313 ? 27.453 -27.891 -29.453 1 93.56 313 GLN B O 1
ATOM 6685 N N . TYR B 1 314 ? 27.109 -26.328 -27.953 1 94.56 314 TYR B N 1
ATOM 6686 C CA . TYR B 1 314 ? 27.281 -25.266 -28.938 1 94.56 314 TYR B CA 1
ATOM 6687 C C . TYR B 1 314 ? 27.891 -24.031 -28.297 1 94.56 314 TYR B C 1
ATOM 6689 O O . TYR B 1 314 ? 28.734 -23.359 -28.906 1 94.56 314 TYR B O 1
ATOM 6697 N N . HIS B 1 315 ? 27.453 -23.688 -27.141 1 95.88 315 HIS B N 1
ATOM 6698 C CA . HIS B 1 315 ? 27.922 -22.5 -26.438 1 95.88 315 HIS B CA 1
ATOM 6699 C C . HIS B 1 315 ? 29.438 -22.562 -26.219 1 95.88 315 HIS B C 1
ATOM 6701 O O . HIS B 1 315 ? 30.016 -23.641 -26.094 1 95.88 315 HIS B O 1
ATOM 6707 N N . LYS B 1 316 ? 30.078 -21.422 -26.172 1 95.69 316 LYS B N 1
ATOM 6708 C CA . LYS B 1 316 ? 31.531 -21.328 -26.047 1 95.69 316 LYS B CA 1
ATOM 6709 C C . LYS B 1 316 ? 31.938 -20.797 -24.672 1 95.69 316 LYS B C 1
ATOM 6711 O O . LYS B 1 316 ? 33.125 -20.531 -24.438 1 95.69 316 LYS B O 1
ATOM 6716 N N . ASP B 1 317 ? 31 -20.594 -23.938 1 95.88 317 ASP B N 1
ATOM 6717 C CA . ASP B 1 317 ? 31.188 -20.156 -22.547 1 95.88 317 ASP B CA 1
ATOM 6718 C C . ASP B 1 317 ? 30.125 -20.766 -21.641 1 95.88 317 ASP B C 1
ATOM 6720 O O . ASP B 1 317 ? 29.234 -21.469 -22.094 1 95.88 317 ASP B O 1
ATOM 6724 N N . GLN B 1 318 ? 30.25 -20.516 -20.375 1 93.94 318 GLN B N 1
ATOM 6725 C CA . GLN B 1 318 ? 29.391 -21.141 -19.375 1 93.94 318 GLN B CA 1
ATOM 6726 C C . GLN B 1 318 ? 27.922 -20.859 -19.672 1 93.94 318 GLN B C 1
ATOM 6728 O O . GLN B 1 318 ? 27.531 -19.719 -19.906 1 93.94 318 GLN B O 1
ATOM 6733 N N . VAL B 1 319 ? 27.125 -21.938 -19.719 1 96.69 319 VAL B N 1
ATOM 6734 C CA . VAL B 1 319 ? 25.672 -21.797 -19.812 1 96.69 319 VAL B CA 1
ATOM 6735 C C . VAL B 1 319 ? 25.094 -21.453 -18.453 1 96.69 319 VAL B C 1
ATOM 6737 O O . VAL B 1 319 ? 25.25 -22.219 -17.484 1 96.69 319 VAL B O 1
ATOM 6740 N N . THR B 1 320 ? 24.375 -20.359 -18.344 1 96.12 320 THR B N 1
ATOM 6741 C CA . THR B 1 320 ? 23.984 -19.828 -17.047 1 96.12 320 THR B CA 1
ATOM 6742 C C . THR B 1 320 ? 22.547 -20.188 -16.734 1 96.12 320 THR B C 1
ATOM 6744 O O . THR B 1 320 ? 22.156 -20.266 -15.562 1 96.12 320 THR B O 1
ATOM 6747 N N . SER B 1 321 ? 21.734 -20.359 -17.75 1 97 321 SER B N 1
ATOM 6748 C CA . SER B 1 321 ? 20.328 -20.656 -17.5 1 97 321 SER B CA 1
ATOM 6749 C C . SER B 1 321 ? 19.656 -21.156 -18.781 1 97 321 SER B C 1
ATOM 6751 O O . SER B 1 321 ? 20.203 -21.031 -19.875 1 97 321 SER B O 1
ATOM 6753 N N . CYS B 1 322 ? 18.5 -21.719 -18.609 1 97.5 322 CYS B N 1
ATOM 6754 C CA . CYS B 1 322 ? 17.672 -22.188 -19.703 1 97.5 322 CYS B CA 1
ATOM 6755 C C . CYS B 1 322 ? 16.203 -22.125 -19.344 1 97.5 322 CYS B C 1
ATOM 6757 O O . CYS B 1 322 ? 15.844 -22.141 -18.156 1 97.5 322 CYS B O 1
ATOM 6759 N N . VAL B 1 323 ? 15.375 -21.953 -20.328 1 97.69 323 VAL B N 1
ATOM 6760 C CA . VAL B 1 323 ? 13.93 -21.922 -20.109 1 97.69 323 VAL B CA 1
ATOM 6761 C C . VAL B 1 323 ? 13.227 -22.75 -21.172 1 97.69 323 VAL B C 1
ATOM 6763 O O . VAL B 1 323 ? 13.633 -22.766 -22.328 1 97.69 323 VAL B O 1
ATOM 6766 N N . TRP B 1 324 ? 12.227 -23.469 -20.75 1 97.38 324 TRP B N 1
ATOM 6767 C CA . TRP B 1 324 ? 11.391 -24.234 -21.672 1 97.38 324 TRP B CA 1
ATOM 6768 C C . TRP B 1 324 ? 10.289 -23.359 -22.25 1 97.38 324 TRP B C 1
ATOM 6770 O O . TRP B 1 324 ? 9.734 -22.5 -21.562 1 97.38 324 TRP B O 1
ATOM 6780 N N . LEU B 1 325 ? 9.992 -23.594 -23.484 1 96.19 325 LEU B N 1
ATOM 6781 C CA . LEU B 1 325 ? 8.734 -23.078 -24.016 1 96.19 325 LEU B CA 1
ATOM 6782 C C . LEU B 1 325 ? 7.559 -23.922 -23.547 1 96.19 325 LEU B C 1
ATOM 6784 O O . LEU B 1 325 ? 7.746 -25.062 -23.109 1 96.19 325 LEU B O 1
ATOM 6788 N N . PRO B 1 326 ? 6.379 -23.391 -23.625 1 95.06 326 PRO B N 1
ATOM 6789 C CA . PRO B 1 326 ? 5.238 -24.094 -23.031 1 95.06 326 PRO B CA 1
ATOM 6790 C C . PRO B 1 326 ? 4.852 -25.359 -23.797 1 95.06 326 PRO B C 1
ATOM 6792 O O . PRO B 1 326 ? 4.07 -26.172 -23.297 1 95.06 326 PRO B O 1
ATOM 6795 N N . ASP B 1 327 ? 5.406 -25.641 -24.906 1 93.5 327 ASP B N 1
ATOM 6796 C CA . ASP B 1 327 ? 5.004 -26.75 -25.766 1 93.5 327 ASP B CA 1
ATOM 6797 C C . ASP B 1 327 ? 5.711 -28.047 -25.359 1 93.5 327 ASP B C 1
ATOM 6799 O O . ASP B 1 327 ? 5.469 -29.109 -25.953 1 93.5 327 ASP B O 1
ATOM 6803 N N . ASN B 1 328 ? 6.637 -28.047 -24.438 1 94.62 328 ASN B N 1
ATOM 6804 C CA . ASN B 1 328 ? 7.371 -29.203 -23.922 1 94.62 328 ASN B CA 1
ATOM 6805 C C . ASN B 1 328 ? 8.375 -29.734 -24.938 1 94.62 328 ASN B C 1
ATOM 6807 O O . ASN B 1 328 ? 8.82 -30.875 -24.844 1 94.62 328 ASN B O 1
ATOM 6811 N N . ARG B 1 329 ? 8.688 -28.938 -25.922 1 95.06 329 ARG B N 1
ATOM 6812 C CA . ARG B 1 329 ? 9.562 -29.422 -26.984 1 95.06 329 ARG B CA 1
ATOM 6813 C C . ARG B 1 329 ? 10.773 -28.5 -27.156 1 95.06 329 ARG B C 1
ATOM 6815 O O . ARG B 1 329 ? 11.914 -28.969 -27.203 1 95.06 329 ARG B O 1
ATOM 6822 N N . TYR B 1 330 ? 10.508 -27.266 -27.188 1 95.75 330 TYR B N 1
ATOM 6823 C CA . TYR B 1 330 ? 11.578 -26.312 -27.453 1 95.75 330 TYR B CA 1
ATOM 6824 C C . TYR B 1 330 ? 12.055 -25.641 -26.172 1 95.75 330 TYR B C 1
ATOM 6826 O O . TYR B 1 330 ? 11.273 -25.5 -25.219 1 95.75 330 TYR B O 1
ATOM 6834 N N . PHE B 1 331 ? 13.297 -25.297 -26.094 1 96.88 331 PHE B N 1
ATOM 6835 C CA . PHE B 1 331 ? 13.828 -24.516 -24.984 1 96.88 331 PHE B CA 1
ATOM 6836 C C . PHE B 1 331 ? 14.891 -23.547 -25.469 1 96.88 331 PHE B C 1
ATOM 6838 O O . PHE B 1 331 ? 15.438 -23.688 -26.562 1 96.88 331 PHE B O 1
ATOM 6845 N N . ILE B 1 332 ? 15.086 -22.484 -24.703 1 97.44 332 ILE B N 1
ATOM 6846 C CA . ILE B 1 332 ? 16.078 -21.469 -24.984 1 97.44 332 ILE B CA 1
ATOM 6847 C C . ILE B 1 332 ? 17.188 -21.516 -23.938 1 97.44 332 ILE B C 1
ATOM 6849 O O . ILE B 1 332 ? 16.906 -21.656 -22.734 1 97.44 332 ILE B O 1
ATOM 6853 N N . SER B 1 333 ? 18.422 -21.484 -24.359 1 97.69 333 SER B N 1
ATOM 6854 C CA . SER B 1 333 ? 19.547 -21.422 -23.438 1 97.69 333 SER B CA 1
ATOM 6855 C C . SER B 1 333 ? 20.297 -20.094 -23.578 1 97.69 333 SER B C 1
ATOM 6857 O O . SER B 1 333 ? 20.312 -19.5 -24.656 1 97.69 333 SER B O 1
ATOM 6859 N N . GLY B 1 334 ? 20.75 -19.609 -22.5 1 96.69 334 GLY B N 1
ATOM 6860 C CA . GLY B 1 334 ? 21.609 -18.438 -22.438 1 96.69 334 GLY B CA 1
ATOM 6861 C C . GLY B 1 334 ? 22.953 -18.703 -21.781 1 96.69 334 GLY B C 1
ATOM 6862 O O . GLY B 1 334 ? 23.031 -19.5 -20.844 1 96.69 334 GLY B O 1
ATOM 6863 N N . ALA B 1 335 ? 24 -18.031 -22.266 1 95.88 335 ALA B N 1
ATOM 6864 C CA . ALA B 1 335 ? 25.359 -18.234 -21.781 1 95.88 335 ALA B CA 1
ATOM 6865 C C . ALA B 1 335 ? 26.125 -16.906 -21.75 1 95.88 335 ALA B C 1
ATOM 6867 O O . ALA B 1 335 ? 25.578 -15.852 -22.078 1 95.88 335 ALA B O 1
ATOM 6868 N N . CYS B 1 336 ? 27.312 -17.031 -21.266 1 94.5 336 CYS B N 1
ATOM 6869 C CA . CYS B 1 336 ? 28.172 -15.852 -21.172 1 94.5 336 CYS B CA 1
ATOM 6870 C C . CYS B 1 336 ? 28.828 -15.539 -22.516 1 94.5 336 CYS B C 1
ATOM 6872 O O . CYS B 1 336 ? 29.641 -14.625 -22.609 1 94.5 336 CYS B O 1
ATOM 6874 N N . ASP B 1 337 ? 28.484 -16.266 -23.578 1 95.06 337 ASP B N 1
ATOM 6875 C CA . ASP B 1 337 ? 29.094 -16.047 -24.891 1 95.06 337 ASP B CA 1
ATOM 6876 C C . ASP B 1 337 ? 28.266 -15.078 -25.719 1 95.06 337 ASP B C 1
ATOM 6878 O O . ASP B 1 337 ? 28.469 -14.945 -26.922 1 95.06 337 ASP B O 1
ATOM 6882 N N . LYS B 1 338 ? 27.219 -14.531 -25.188 1 96 338 LYS B N 1
ATOM 6883 C CA . LYS B 1 338 ? 26.438 -13.445 -25.766 1 96 338 LYS B CA 1
ATOM 6884 C C . LYS B 1 338 ? 25.5 -13.961 -26.859 1 96 338 LYS B C 1
ATOM 6886 O O . LYS B 1 338 ? 25.25 -13.266 -27.844 1 96 338 LYS B O 1
ATOM 6891 N N . VAL B 1 339 ? 25.078 -15.172 -26.688 1 96.44 339 VAL B N 1
ATOM 6892 C CA . VAL B 1 339 ? 24.125 -15.711 -27.672 1 96.44 339 VAL B CA 1
ATOM 6893 C C . VAL B 1 339 ? 23.047 -16.5 -26.953 1 96.44 339 VAL B C 1
ATOM 6895 O O . VAL B 1 339 ? 23.328 -17.297 -26.047 1 96.44 339 VAL B O 1
ATOM 6898 N N . LEU B 1 340 ? 21.844 -16.266 -27.359 1 97.31 340 LEU B N 1
ATOM 6899 C CA . LEU B 1 340 ? 20.734 -17.141 -27 1 97.31 340 LEU B CA 1
ATOM 6900 C C . LEU B 1 340 ? 20.531 -18.203 -28.062 1 97.31 340 LEU B C 1
ATOM 6902 O O . LEU B 1 340 ? 20.594 -17.922 -29.25 1 97.31 340 LEU B O 1
ATOM 6906 N N . CYS B 1 341 ? 20.297 -19.422 -27.641 1 97 341 CYS B N 1
ATOM 6907 C CA . CYS B 1 341 ? 20.094 -20.516 -28.578 1 97 341 CYS B CA 1
ATOM 6908 C C . CYS B 1 341 ? 18.75 -21.188 -28.359 1 97 341 CYS B C 1
ATOM 6910 O O . CYS B 1 341 ? 18.375 -21.5 -27.234 1 97 341 CYS B O 1
ATOM 6912 N N . LEU B 1 342 ? 18.078 -21.359 -29.438 1 96.75 342 LEU B N 1
ATOM 6913 C CA . LEU B 1 342 ? 16.844 -22.141 -29.422 1 96.75 342 LEU B CA 1
ATOM 6914 C C . LEU B 1 342 ? 17.125 -23.594 -29.797 1 96.75 342 LEU B C 1
ATOM 6916 O O . LEU B 1 342 ? 17.75 -23.859 -30.828 1 96.75 342 LEU B O 1
ATOM 6920 N N . TRP B 1 343 ? 16.641 -24.516 -28.969 1 96.62 343 TRP B N 1
ATOM 6921 C CA . TRP B 1 343 ? 16.891 -25.922 -29.172 1 96.62 343 TRP B CA 1
ATOM 6922 C C . TRP B 1 343 ? 15.594 -26.703 -29.312 1 96.62 343 TRP B C 1
ATOM 6924 O O . TRP B 1 343 ? 14.547 -26.266 -28.828 1 96.62 343 TRP B O 1
ATOM 6934 N N . ASP B 1 344 ? 15.695 -27.812 -30 1 95.25 344 ASP B N 1
ATOM 6935 C CA . ASP B 1 344 ? 14.633 -28.812 -30.078 1 95.25 344 ASP B CA 1
ATOM 6936 C C . ASP B 1 344 ? 14.984 -30.047 -29.281 1 95.25 344 ASP B C 1
ATOM 6938 O O . ASP B 1 344 ? 15.984 -30.719 -29.547 1 95.25 344 ASP B O 1
ATOM 6942 N N . SER B 1 345 ? 14.203 -30.406 -28.328 1 94.25 345 SER B N 1
ATOM 6943 C CA . SER B 1 345 ? 14.523 -31.516 -27.422 1 94.25 345 SER B CA 1
ATOM 6944 C C . SER B 1 345 ? 14.219 -32.875 -28.062 1 94.25 345 SER B C 1
ATOM 6946 O O . SER B 1 345 ? 14.664 -33.906 -27.562 1 94.25 345 SER B O 1
ATOM 6948 N N . GLU B 1 346 ? 13.492 -32.875 -29.094 1 91 346 GLU B N 1
ATOM 6949 C CA . GLU B 1 346 ? 13.094 -34.125 -29.719 1 91 346 GLU B CA 1
ATOM 6950 C C . GLU B 1 346 ? 14.062 -34.531 -30.828 1 91 346 GLU B C 1
ATOM 6952 O O . GLU B 1 346 ? 14.102 -35.688 -31.266 1 91 346 GLU B O 1
ATOM 6957 N N . ILE B 1 347 ? 14.742 -33.531 -31.328 1 81.25 347 ILE B N 1
ATOM 6958 C CA . ILE B 1 347 ? 15.641 -33.812 -32.438 1 81.25 347 ILE B CA 1
ATOM 6959 C C . ILE B 1 347 ? 17.094 -33.781 -31.953 1 81.25 347 ILE B C 1
ATOM 6961 O O . ILE B 1 347 ? 17.453 -32.875 -31.188 1 81.25 347 ILE B O 1
ATOM 6965 N N . THR B 1 348 ? 17.812 -34.844 -32.344 1 75.94 348 THR B N 1
ATOM 6966 C CA . THR B 1 348 ? 19.219 -34.844 -31.984 1 75.94 348 THR B CA 1
ATOM 6967 C C . THR B 1 348 ? 20.047 -34.031 -32.969 1 75.94 348 THR B C 1
ATOM 6969 O O . THR B 1 348 ? 20.328 -34.5 -34.062 1 75.94 348 THR B O 1
ATOM 6972 N N . LEU B 1 349 ? 19.984 -32.781 -32.75 1 75.25 3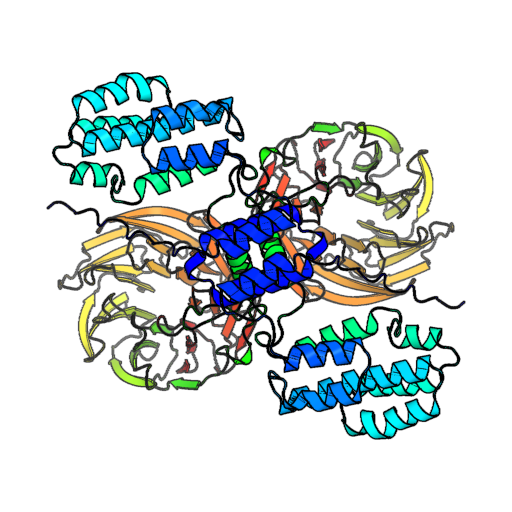49 LEU B N 1
ATOM 6973 C CA . LEU B 1 349 ? 20.812 -31.938 -33.625 1 75.25 349 LEU B CA 1
ATOM 6974 C C . LEU B 1 349 ? 22.031 -31.406 -32.844 1 75.25 349 LEU B C 1
ATOM 6976 O O . LEU B 1 349 ? 21.969 -31.188 -31.641 1 75.25 349 LEU B O 1
ATOM 6980 N N . SER B 1 350 ? 23.125 -31.219 -33.594 1 79.56 350 SER B N 1
ATOM 6981 C CA . SER B 1 350 ? 24.344 -30.656 -33 1 79.56 350 SER B CA 1
ATOM 6982 C C . SER B 1 350 ? 24.281 -29.125 -32.938 1 79.56 350 SER B C 1
ATOM 6984 O O . SER B 1 350 ? 25 -28.5 -32.188 1 79.56 350 SER B O 1
ATOM 6986 N N . GLN B 1 351 ? 23.359 -28.594 -33.75 1 90.75 351 GLN B N 1
ATOM 6987 C CA . GLN B 1 351 ? 23.297 -27.141 -33.812 1 90.75 351 GLN B CA 1
ATOM 6988 C C . GLN B 1 351 ? 21.938 -26.609 -33.344 1 90.75 351 GLN B C 1
ATOM 6990 O O . GLN B 1 351 ? 20.922 -27.281 -33.5 1 90.75 351 GLN B O 1
ATOM 6995 N N . PRO B 1 352 ? 21.938 -25.391 -32.75 1 94.94 352 PRO B N 1
ATOM 6996 C CA . PRO B 1 352 ? 20.656 -24.781 -32.375 1 94.94 352 PRO B CA 1
ATOM 6997 C C . PRO B 1 352 ? 19.797 -24.422 -33.562 1 94.94 352 PRO B C 1
ATOM 6999 O O . PRO B 1 352 ? 20.312 -24.188 -34.656 1 94.94 352 PRO B O 1
ATOM 7002 N N . ILE B 1 353 ? 18.531 -24.375 -33.406 1 93 353 ILE B N 1
ATOM 7003 C CA . ILE B 1 353 ? 17.594 -24.047 -34.469 1 93 353 ILE B CA 1
ATOM 7004 C C . ILE B 1 353 ? 17.734 -22.578 -34.844 1 93 353 ILE B C 1
ATOM 7006 O O . ILE B 1 353 ? 17.734 -22.219 -36.031 1 93 353 ILE B O 1
ATOM 7010 N N . THR B 1 354 ? 17.75 -21.766 -33.875 1 93.94 354 THR B N 1
ATOM 7011 C CA . THR B 1 354 ? 17.891 -20.328 -34.031 1 93.94 354 THR B CA 1
ATOM 7012 C C . THR B 1 354 ? 18.844 -19.75 -32.969 1 93.94 354 THR B C 1
ATOM 7014 O O . THR B 1 354 ? 19.031 -20.344 -31.922 1 93.94 354 THR B O 1
ATOM 7017 N N . ARG B 1 355 ? 19.547 -18.672 -33.375 1 94.88 355 ARG B N 1
ATOM 7018 C CA . ARG B 1 355 ? 20.438 -17.953 -32.469 1 94.88 355 ARG B CA 1
ATOM 7019 C C . ARG B 1 355 ? 20.109 -16.469 -32.438 1 94.88 355 ARG B C 1
ATOM 7021 O O . ARG B 1 355 ? 19.781 -15.883 -33.469 1 94.88 355 ARG B O 1
ATOM 7028 N N . TRP B 1 356 ? 20.141 -15.867 -31.312 1 95.56 356 TRP B N 1
ATOM 7029 C CA . TRP B 1 356 ? 19.953 -14.422 -31.172 1 95.56 356 TRP B CA 1
ATOM 7030 C C . TRP B 1 356 ? 21.141 -13.789 -30.453 1 95.56 356 TRP B C 1
ATOM 7032 O O . TRP B 1 356 ? 21.453 -14.148 -29.328 1 95.56 356 TRP B O 1
ATOM 7042 N N . PRO B 1 357 ? 21.828 -12.891 -31.141 1 94.31 357 PRO B N 1
ATOM 7043 C CA . PRO B 1 357 ? 22.875 -12.164 -30.438 1 94.31 357 PRO B CA 1
ATOM 7044 C C . PRO B 1 357 ? 22.344 -11.289 -29.312 1 94.31 357 PRO B C 1
ATOM 7046 O O . PRO B 1 357 ? 21.406 -10.5 -29.531 1 94.31 357 PRO B O 1
ATOM 7049 N N . VAL B 1 358 ? 22.828 -11.461 -28.141 1 94.5 358 VAL B N 1
ATOM 7050 C CA . VAL B 1 358 ? 22.438 -10.672 -26.984 1 94.5 358 VAL B CA 1
ATOM 7051 C C . VAL B 1 358 ? 23.656 -10.352 -26.125 1 94.5 358 VAL B C 1
ATOM 7053 O O . VAL B 1 358 ? 24.797 -10.672 -26.516 1 94.5 358 VAL B O 1
ATOM 7056 N N . GLN B 1 359 ? 23.5 -9.617 -25.031 1 93 359 GLN B N 1
ATOM 7057 C CA . GLN B 1 359 ? 24.578 -9.422 -24.062 1 93 359 GLN B CA 1
ATOM 7058 C C . GLN B 1 359 ? 24.781 -10.672 -23.203 1 93 359 GLN B C 1
ATOM 7060 O O . GLN B 1 359 ? 23.969 -11.594 -23.234 1 93 359 GLN B O 1
ATOM 7065 N N . ARG B 1 360 ? 25.922 -10.703 -22.516 1 95.12 360 ARG B N 1
ATOM 7066 C CA . ARG B 1 360 ? 26.203 -11.82 -21.625 1 95.12 360 ARG B CA 1
ATOM 7067 C C . ARG B 1 360 ? 25.031 -12.062 -20.672 1 95.12 360 ARG B C 1
ATOM 7069 O O . ARG B 1 360 ? 24.766 -11.258 -19.781 1 95.12 360 ARG B O 1
ATOM 7076 N N . THR B 1 361 ? 24.391 -13.172 -20.828 1 96.19 361 THR B N 1
ATOM 7077 C CA . THR B 1 361 ? 23.172 -13.484 -20.078 1 96.19 361 THR B CA 1
ATOM 7078 C C . THR B 1 361 ? 23.516 -14.195 -18.766 1 96.19 361 THR B C 1
ATOM 7080 O O . THR B 1 361 ? 24.281 -15.164 -18.766 1 96.19 361 THR B O 1
ATOM 7083 N N . THR B 1 362 ? 22.953 -13.734 -17.688 1 95.56 362 THR B N 1
ATOM 7084 C CA . THR B 1 362 ? 23.25 -14.336 -16.391 1 95.56 362 THR B CA 1
ATOM 7085 C C . THR B 1 362 ? 22.062 -15.133 -15.875 1 95.56 362 THR B C 1
ATOM 7087 O O . THR B 1 362 ? 22.219 -16.062 -15.078 1 95.56 362 THR B O 1
ATOM 7090 N N . ASP B 1 363 ? 20.891 -14.797 -16.25 1 97.56 363 ASP B N 1
ATOM 7091 C CA . ASP B 1 363 ? 19.672 -15.531 -15.898 1 97.56 363 ASP B CA 1
ATOM 7092 C C . ASP B 1 363 ? 18.531 -15.188 -16.844 1 97.56 363 ASP B C 1
ATOM 7094 O O . ASP B 1 363 ? 18.578 -14.172 -17.547 1 97.56 363 ASP B O 1
ATOM 7098 N N . MET B 1 364 ? 17.578 -16.062 -16.906 1 97.94 364 MET B N 1
ATOM 7099 C CA . MET B 1 364 ? 16.438 -15.82 -17.781 1 97.94 364 MET B CA 1
ATOM 7100 C C . MET B 1 364 ? 15.195 -16.547 -17.266 1 97.94 364 MET B C 1
ATOM 7102 O O . MET B 1 364 ? 15.305 -17.547 -16.578 1 97.94 364 MET B O 1
ATOM 7106 N N . LYS B 1 365 ? 14.078 -15.992 -17.531 1 98.06 365 LYS B N 1
ATOM 7107 C CA . LYS B 1 365 ? 12.797 -16.578 -17.141 1 98.06 365 LYS B CA 1
ATOM 7108 C C . LYS B 1 365 ? 11.742 -16.359 -18.219 1 98.06 365 LYS B C 1
ATOM 7110 O O . LYS B 1 365 ? 11.812 -15.391 -18.969 1 98.06 365 LYS B O 1
ATOM 7115 N N . MET B 1 366 ? 10.883 -17.297 -18.266 1 96.38 366 MET B N 1
ATOM 7116 C CA . MET B 1 366 ? 9.742 -17.219 -19.172 1 96.38 366 MET B CA 1
ATOM 7117 C C . MET B 1 366 ? 8.438 -17.469 -18.422 1 96.38 366 MET B C 1
ATOM 7119 O O . MET B 1 366 ? 8.383 -18.312 -17.531 1 96.38 366 MET B O 1
ATOM 7123 N N . THR B 1 367 ? 7.391 -16.719 -18.844 1 95 367 THR B N 1
ATOM 7124 C CA . THR B 1 367 ? 6.086 -16.953 -18.234 1 95 367 THR B CA 1
ATOM 7125 C C . THR B 1 367 ? 5.531 -18.312 -18.656 1 95 367 THR B C 1
ATOM 7127 O O . THR B 1 367 ? 5.887 -18.828 -19.719 1 95 367 THR B O 1
ATOM 7130 N N . GLN B 1 368 ? 4.645 -18.812 -17.844 1 91.88 368 GLN B N 1
ATOM 7131 C CA . GLN B 1 368 ? 4.109 -20.156 -18.094 1 91.88 368 GLN B CA 1
ATOM 7132 C C . GLN B 1 368 ? 3.365 -20.219 -19.422 1 91.88 368 GLN B C 1
ATOM 7134 O O . GLN B 1 368 ? 3.367 -21.25 -20.078 1 91.88 368 GLN B O 1
ATOM 7139 N N . ASP B 1 369 ? 2.73 -19.109 -19.828 1 90.69 369 ASP B N 1
ATOM 7140 C CA . ASP B 1 369 ? 1.989 -19.078 -21.078 1 90.69 369 ASP B CA 1
ATOM 7141 C C . ASP B 1 369 ? 2.924 -18.844 -22.266 1 90.69 369 ASP B C 1
ATOM 7143 O O . ASP B 1 369 ? 2.496 -18.906 -23.422 1 90.69 369 ASP B O 1
ATOM 7147 N N . GLY B 1 370 ? 4.191 -18.578 -22 1 93.31 370 GLY B N 1
ATOM 7148 C CA . GLY B 1 370 ? 5.203 -18.453 -23.031 1 93.31 370 GLY B CA 1
ATOM 7149 C C . GLY B 1 370 ? 5.141 -17.109 -23.75 1 93.31 370 GLY B C 1
ATOM 7150 O O . GLY B 1 370 ? 5.766 -16.938 -24.812 1 93.31 370 GLY B O 1
ATOM 7151 N N . LYS B 1 371 ? 4.441 -16.172 -23.219 1 91.44 371 LYS B N 1
ATOM 7152 C CA . LYS B 1 371 ? 4.227 -14.906 -23.922 1 91.44 371 LYS B CA 1
ATOM 7153 C C . LYS B 1 371 ? 5.312 -13.891 -23.578 1 91.44 371 LYS B C 1
ATOM 7155 O O . LYS B 1 371 ? 5.617 -13.008 -24.375 1 91.44 371 LYS B O 1
ATOM 7160 N N . ARG B 1 372 ? 5.793 -14.047 -22.422 1 94.94 372 ARG B N 1
ATOM 7161 C CA . ARG B 1 372 ? 6.812 -13.102 -22 1 94.94 372 ARG B CA 1
ATOM 7162 C C . ARG B 1 372 ? 8.117 -13.82 -21.641 1 94.94 372 ARG B C 1
ATOM 7164 O O . ARG B 1 372 ? 8.117 -14.766 -20.859 1 94.94 372 ARG B O 1
ATOM 7171 N N . PHE B 1 373 ? 9.156 -13.398 -22.266 1 96.81 373 PHE B N 1
ATOM 7172 C CA . PHE B 1 373 ? 10.516 -13.875 -22.047 1 96.81 373 PHE B CA 1
ATOM 7173 C C . PHE B 1 373 ? 11.414 -12.75 -21.547 1 96.81 373 PHE B C 1
ATOM 7175 O O . PHE B 1 373 ? 11.445 -11.664 -22.141 1 96.81 373 PHE B O 1
ATOM 7182 N N . VAL B 1 374 ? 12.055 -12.938 -20.344 1 98.19 374 VAL B N 1
ATOM 7183 C CA . VAL B 1 374 ? 12.852 -11.883 -19.734 1 98.19 374 VAL B CA 1
ATOM 7184 C C . VAL B 1 374 ? 14.266 -12.398 -19.453 1 98.19 374 VAL B C 1
ATOM 7186 O O . VAL B 1 374 ? 14.438 -13.531 -18.984 1 98.19 374 VAL B O 1
ATOM 7189 N N . THR B 1 375 ? 15.289 -11.664 -19.766 1 98 375 THR B N 1
ATOM 7190 C CA . THR B 1 375 ? 16.688 -12 -19.484 1 98 375 THR B CA 1
ATOM 7191 C C . THR B 1 375 ? 17.359 -10.891 -18.703 1 98 375 THR B C 1
ATOM 7193 O O . THR B 1 375 ? 16.906 -9.742 -18.703 1 98 375 THR B O 1
ATOM 7196 N N . ILE B 1 376 ? 18.328 -11.234 -17.984 1 97.5 376 ILE B N 1
ATOM 7197 C CA . ILE B 1 376 ? 19.219 -10.266 -17.344 1 97.5 376 ILE B CA 1
ATOM 7198 C C . ILE B 1 376 ? 20.656 -10.531 -17.781 1 97.5 376 ILE B C 1
ATOM 7200 O O . ILE B 1 376 ? 21.016 -11.672 -18.078 1 97.5 376 ILE B O 1
ATOM 7204 N N . GLY B 1 377 ? 21.438 -9.469 -17.812 1 95.44 377 GLY B N 1
ATOM 7205 C CA . GLY B 1 377 ? 22.812 -9.609 -18.281 1 95.44 377 GLY B CA 1
ATOM 7206 C C . GLY B 1 377 ? 23.812 -8.836 -17.438 1 95.44 377 GLY B C 1
ATOM 7207 O O . GLY B 1 377 ? 23.438 -8.117 -16.516 1 95.44 377 GLY B O 1
ATOM 7208 N N . LEU B 1 378 ? 25.047 -9.078 -17.766 1 93.19 378 LEU B N 1
ATOM 7209 C CA . LEU B 1 378 ? 26.141 -8.398 -17.062 1 93.19 378 LEU B CA 1
ATOM 7210 C C . LEU B 1 378 ? 26.156 -6.91 -17.406 1 93.19 378 LEU B C 1
ATOM 7212 O O . LEU B 1 378 ? 26.828 -6.125 -16.734 1 93.19 378 LEU B O 1
ATOM 7216 N N . ASP B 1 379 ? 25.469 -6.508 -18.406 1 92.69 379 ASP B N 1
ATOM 7217 C CA . ASP B 1 379 ? 25.328 -5.094 -18.75 1 92.69 379 ASP B CA 1
ATOM 7218 C C . ASP B 1 379 ? 24.375 -4.391 -17.781 1 92.69 379 ASP B C 1
ATOM 7220 O O . ASP B 1 379 ? 24.062 -3.211 -17.969 1 92.69 379 ASP B O 1
ATOM 7224 N N . LYS B 1 380 ? 23.875 -5.098 -16.812 1 94.5 380 LYS B N 1
ATOM 7225 C CA . LYS B 1 380 ? 23 -4.578 -15.75 1 94.5 380 LYS B CA 1
ATOM 7226 C C . LYS B 1 380 ? 21.641 -4.18 -16.312 1 94.5 380 LYS B C 1
ATOM 7228 O O . LYS B 1 380 ? 21.047 -3.205 -15.852 1 94.5 380 LYS B O 1
ATOM 7233 N N . CYS B 1 381 ? 21.188 -4.941 -17.312 1 96.06 381 CYS B N 1
ATOM 7234 C CA . CYS B 1 381 ? 19.891 -4.633 -17.922 1 96.06 381 CYS B CA 1
ATOM 7235 C C . CYS B 1 381 ? 18.922 -5.785 -17.734 1 96.06 381 CYS B C 1
ATOM 7237 O O . CYS B 1 381 ? 19.312 -6.953 -17.766 1 96.06 381 CYS B O 1
ATOM 7239 N N . ILE B 1 382 ? 17.719 -5.418 -17.547 1 97.38 382 ILE B N 1
ATOM 7240 C CA . ILE B 1 382 ? 16.594 -6.34 -17.672 1 97.38 382 ILE B CA 1
ATOM 7241 C C . ILE B 1 382 ? 15.953 -6.188 -19.047 1 97.38 382 ILE B C 1
ATOM 7243 O O . ILE B 1 382 ? 15.445 -5.117 -19.391 1 97.38 382 ILE B O 1
ATOM 7247 N N . THR B 1 383 ? 16.016 -7.199 -19.812 1 97.44 383 THR B N 1
ATOM 7248 C CA . THR B 1 383 ? 15.477 -7.133 -21.172 1 97.44 383 THR B CA 1
ATOM 7249 C C . THR B 1 383 ? 14.242 -8.016 -21.297 1 97.44 383 THR B C 1
ATOM 7251 O O . THR B 1 383 ? 14.266 -9.195 -20.938 1 97.44 383 THR B O 1
ATOM 7254 N N . VAL B 1 384 ? 13.164 -7.426 -21.828 1 97.38 384 VAL B N 1
ATOM 7255 C CA . VAL B 1 384 ? 11.898 -8.133 -22 1 97.38 384 VAL B CA 1
ATOM 7256 C C . VAL B 1 384 ? 11.664 -8.43 -23.484 1 97.38 384 VAL B C 1
ATOM 7258 O O . VAL B 1 384 ? 11.852 -7.562 -24.328 1 97.38 384 VAL B O 1
ATOM 7261 N N . TYR B 1 385 ? 11.336 -9.656 -23.766 1 96.5 385 TYR B N 1
ATOM 7262 C CA . TYR B 1 385 ? 11.023 -10.086 -25.125 1 96.5 385 TYR B CA 1
ATOM 7263 C C . TYR B 1 385 ? 9.586 -10.578 -25.219 1 96.5 385 TYR B C 1
ATOM 7265 O O . TYR B 1 385 ? 9.086 -11.25 -24.328 1 96.5 385 TYR B O 1
ATOM 7273 N N . ASP B 1 386 ? 8.961 -10.219 -26.328 1 93.94 386 ASP B N 1
ATOM 7274 C CA . ASP B 1 386 ? 7.719 -10.891 -26.703 1 93.94 386 ASP B CA 1
ATOM 7275 C C . ASP B 1 386 ? 8 -12.164 -27.5 1 93.94 386 ASP B C 1
ATOM 7277 O O . ASP B 1 386 ? 8.898 -12.18 -28.344 1 93.94 386 ASP B O 1
ATOM 7281 N N . VAL B 1 387 ? 7.293 -13.188 -27.172 1 91.69 387 VAL B N 1
ATOM 7282 C CA . VAL B 1 387 ? 7.504 -14.477 -27.844 1 91.69 387 VAL B CA 1
ATOM 7283 C C . VAL B 1 387 ? 6.328 -14.773 -28.766 1 91.69 387 VAL B C 1
ATOM 7285 O O . VAL B 1 387 ? 5.176 -14.797 -28.328 1 91.69 387 VAL B O 1
ATOM 7288 N N . ASP B 1 388 ? 6.551 -14.891 -29.969 1 90 388 ASP B N 1
ATOM 7289 C CA . ASP B 1 388 ? 5.578 -15.312 -30.984 1 90 388 ASP B CA 1
ATOM 7290 C C . ASP B 1 388 ? 6.035 -16.594 -31.688 1 90 388 ASP B C 1
ATOM 7292 O O . ASP B 1 388 ? 6.781 -16.516 -32.656 1 90 388 ASP B O 1
ATOM 7296 N N . GLY B 1 389 ? 5.496 -17.672 -31.188 1 86.25 389 GLY B N 1
ATOM 7297 C CA . GLY B 1 389 ? 6.016 -18.938 -31.672 1 86.25 389 GLY B CA 1
ATOM 7298 C C . GLY B 1 389 ? 7.477 -19.156 -31.328 1 86.25 389 GLY B C 1
ATOM 7299 O O . GLY B 1 389 ? 7.844 -19.156 -30.156 1 86.25 389 GLY B O 1
ATOM 7300 N N . LEU B 1 390 ? 8.352 -19.312 -32.438 1 87.94 390 LEU B N 1
ATOM 7301 C CA . LEU B 1 390 ? 9.766 -19.547 -32.188 1 87.94 390 LEU B CA 1
ATOM 7302 C C . LEU B 1 390 ? 10.586 -18.281 -32.406 1 87.94 390 LEU B C 1
ATOM 7304 O O . LEU B 1 390 ? 11.812 -18.328 -32.469 1 87.94 390 LEU B O 1
ATOM 7308 N N . ARG B 1 391 ? 9.867 -17.172 -32.469 1 91.31 391 ARG B N 1
ATOM 7309 C CA . ARG B 1 391 ? 10.523 -15.883 -32.625 1 91.31 391 ARG B CA 1
ATOM 7310 C C . ARG B 1 391 ? 10.422 -15.047 -31.344 1 91.31 391 ARG B C 1
ATOM 7312 O O . ARG B 1 391 ? 9.398 -15.062 -30.672 1 91.31 391 ARG B O 1
ATOM 7319 N N . ILE B 1 392 ? 11.516 -14.43 -31.031 1 93.44 392 ILE B N 1
ATOM 7320 C CA . ILE B 1 392 ? 11.5 -13.523 -29.891 1 93.44 392 ILE B CA 1
ATOM 7321 C C . ILE B 1 392 ? 11.828 -12.102 -30.359 1 93.44 392 ILE B C 1
ATOM 7323 O O . ILE B 1 392 ? 12.648 -11.914 -31.25 1 93.44 392 ILE B O 1
ATOM 7327 N N . THR B 1 393 ? 11.062 -11.07 -29.859 1 94.44 393 THR B N 1
ATOM 7328 C CA . THR B 1 393 ? 11.281 -9.664 -30.188 1 94.44 393 THR B CA 1
ATOM 7329 C C . THR B 1 393 ? 11.461 -8.836 -28.906 1 94.44 393 THR B C 1
ATOM 7331 O O . THR B 1 393 ? 10.625 -8.883 -28.016 1 94.44 393 THR B O 1
ATOM 7334 N N . GLU B 1 394 ? 12.586 -8.172 -28.859 1 93.81 394 GLU B N 1
ATOM 7335 C CA . GLU B 1 394 ? 12.844 -7.305 -27.719 1 93.81 394 GLU B CA 1
ATOM 7336 C C . GLU B 1 394 ? 11.82 -6.176 -27.641 1 93.81 394 GLU B C 1
ATOM 7338 O O . GLU B 1 394 ? 11.586 -5.473 -28.625 1 93.81 394 GLU B O 1
ATOM 7343 N N . THR B 1 395 ? 11.219 -5.969 -26.484 1 92.44 395 THR B N 1
ATOM 7344 C CA . THR B 1 395 ? 10.18 -4.957 -26.344 1 92.44 395 THR B CA 1
ATOM 7345 C C . THR B 1 395 ? 10.586 -3.912 -25.297 1 92.44 395 THR B C 1
ATOM 7347 O O . THR B 1 395 ? 10.25 -2.734 -25.438 1 92.44 395 THR B O 1
ATOM 7350 N N . VAL B 1 396 ? 11.18 -4.312 -24.25 1 90.06 396 VAL B N 1
ATOM 7351 C CA . VAL B 1 396 ? 11.531 -3.408 -23.156 1 90.06 396 VAL B CA 1
ATOM 7352 C C . VAL B 1 396 ? 12.969 -3.678 -22.703 1 90.06 396 VAL B C 1
ATOM 7354 O O . VAL B 1 396 ? 13.422 -4.824 -22.703 1 90.06 396 VAL B O 1
ATOM 7357 N N . LYS B 1 397 ? 13.688 -2.688 -22.391 1 91.75 397 LYS B N 1
ATOM 7358 C CA . LYS B 1 397 ? 15.008 -2.771 -21.766 1 91.75 397 LYS B CA 1
ATOM 7359 C C . LYS B 1 397 ? 15.117 -1.822 -20.562 1 91.75 397 LYS B C 1
ATOM 7361 O O . LYS B 1 397 ? 14.945 -0.61 -20.719 1 91.75 397 LYS B O 1
ATOM 7366 N N . ILE B 1 398 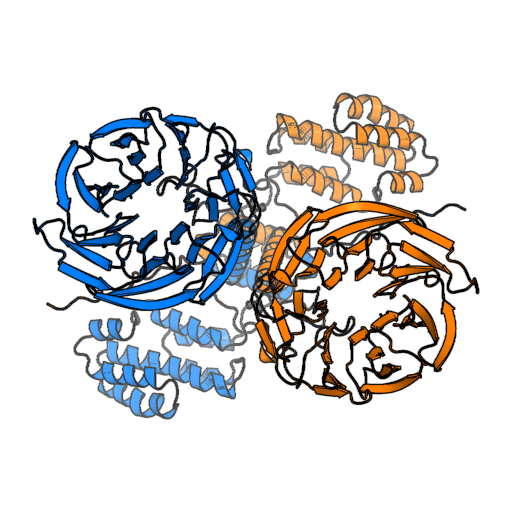? 15.328 -2.4 -19.438 1 91.62 398 ILE B N 1
ATOM 7367 C CA . ILE B 1 398 ? 15.414 -1.619 -18.203 1 91.62 398 ILE B CA 1
ATOM 7368 C C . ILE B 1 398 ? 16.844 -1.651 -17.672 1 91.62 398 ILE B C 1
ATOM 7370 O O . ILE B 1 398 ? 17.438 -2.725 -17.516 1 91.62 398 ILE B O 1
ATOM 7374 N N . GLN B 1 399 ? 17.406 -0.525 -17.406 1 89 399 GLN B N 1
ATOM 7375 C CA . GLN B 1 399 ? 18.734 -0.429 -16.828 1 89 399 GLN B CA 1
ATOM 7376 C C . GLN B 1 399 ? 18.688 -0.445 -15.305 1 89 399 GLN B C 1
ATOM 7378 O O . GLN B 1 399 ? 17.969 0.354 -14.703 1 89 399 GLN B O 1
ATOM 7383 N N . GLU B 1 400 ? 19.359 -1.318 -14.734 1 89.88 400 GLU B N 1
ATOM 7384 C CA . GLU B 1 400 ? 19.484 -1.39 -13.281 1 89.88 400 GLU B CA 1
ATOM 7385 C C . GLU B 1 400 ? 20.719 -0.623 -12.797 1 89.88 400 GLU B C 1
ATOM 7387 O O . GLU B 1 400 ? 21.641 -0.374 -13.562 1 89.88 400 GLU B O 1
ATOM 7392 N N . GLU B 1 401 ? 20.75 -0.267 -11.492 1 77.75 401 GLU B N 1
ATOM 7393 C CA . GLU B 1 401 ? 21.828 0.536 -10.922 1 77.75 401 GLU B CA 1
ATOM 7394 C C . GLU B 1 401 ? 23.078 -0.305 -10.695 1 77.75 401 GLU B C 1
ATOM 7396 O O . GLU B 1 401 ? 24.203 0.216 -10.727 1 77.75 401 GLU B O 1
ATOM 7401 N N . GLY B 1 402 ? 22.906 -1.529 -10.469 1 87.44 402 GLY B N 1
ATOM 7402 C CA . GLY B 1 402 ? 24.031 -2.406 -10.172 1 87.44 402 GLY B CA 1
ATOM 7403 C C . GLY B 1 402 ? 23.953 -3.738 -10.891 1 87.44 402 GLY B C 1
ATOM 7404 O O . GLY B 1 402 ? 23.062 -3.949 -11.727 1 87.44 402 GLY B O 1
ATOM 7405 N N . THR B 1 403 ? 24.984 -4.547 -10.594 1 93.62 403 THR B N 1
ATOM 7406 C CA . THR B 1 403 ? 25.047 -5.871 -11.195 1 93.62 403 THR B CA 1
ATOM 7407 C C . THR B 1 403 ? 23.891 -6.742 -10.727 1 93.62 403 THR B C 1
ATOM 7409 O O . THR B 1 403 ? 23.609 -6.82 -9.531 1 93.62 403 THR B O 1
ATOM 7412 N N . ILE B 1 404 ? 23.234 -7.41 -11.664 1 96 404 ILE B N 1
ATOM 7413 C CA . ILE B 1 404 ? 22.094 -8.266 -11.367 1 96 404 ILE B CA 1
ATOM 7414 C C . ILE B 1 404 ? 22.531 -9.727 -11.336 1 96 404 ILE B C 1
ATOM 7416 O O . ILE B 1 404 ? 23.219 -10.195 -12.25 1 96 404 ILE B O 1
ATOM 7420 N N . THR B 1 405 ? 22.078 -10.438 -10.328 1 93.69 405 THR B N 1
ATOM 7421 C CA . THR B 1 405 ? 22.609 -11.797 -10.195 1 93.69 405 THR B CA 1
ATOM 7422 C C . THR B 1 405 ? 21.5 -12.828 -10.43 1 93.69 405 THR B C 1
ATOM 7424 O O . THR B 1 405 ? 21.781 -13.977 -10.766 1 93.69 405 THR B O 1
ATOM 7427 N N . SER B 1 406 ? 20.344 -12.484 -10.227 1 96.19 406 SER B N 1
ATOM 7428 C CA . SER B 1 406 ? 19.25 -13.438 -10.43 1 96.19 406 SER B CA 1
ATOM 7429 C C . SER B 1 406 ? 17.953 -12.734 -10.797 1 96.19 406 SER B C 1
ATOM 7431 O O . SER B 1 406 ? 17.812 -11.531 -10.594 1 96.19 406 SER B O 1
ATOM 7433 N N . LEU B 1 407 ? 17.094 -13.562 -11.398 1 97.88 407 LEU B N 1
ATOM 7434 C CA . LEU B 1 407 ? 15.812 -13.07 -11.906 1 97.88 407 LEU B CA 1
ATOM 7435 C C . LEU B 1 407 ? 14.68 -14.023 -11.539 1 97.88 407 LEU B C 1
ATOM 7437 O O . LEU B 1 407 ? 14.82 -15.242 -11.656 1 97.88 407 LEU B O 1
ATOM 7441 N N . THR B 1 408 ? 13.625 -13.438 -10.984 1 98 408 THR B N 1
ATOM 7442 C CA . THR B 1 408 ? 12.383 -14.164 -10.797 1 98 408 THR B CA 1
ATOM 7443 C C . THR B 1 408 ? 11.203 -13.383 -11.375 1 98 408 THR B C 1
ATOM 7445 O O . THR B 1 408 ? 11.117 -12.164 -11.211 1 98 408 THR B O 1
ATOM 7448 N N . LEU B 1 409 ? 10.391 -14.117 -12.07 1 97.19 409 LEU B N 1
ATOM 7449 C CA . LEU B 1 409 ? 9.195 -13.492 -12.625 1 97.19 409 LEU B CA 1
ATOM 7450 C C . LEU B 1 409 ? 7.961 -13.883 -11.828 1 97.19 409 LEU B C 1
ATOM 7452 O O . LEU B 1 409 ? 7.824 -15.031 -11.398 1 97.19 409 LEU B O 1
ATOM 7456 N N . SER B 1 410 ? 7.113 -12.844 -11.711 1 96.56 410 SER B N 1
ATOM 7457 C CA . SER B 1 410 ? 5.812 -13.188 -11.141 1 96.56 410 SER B CA 1
ATOM 7458 C C . SER B 1 410 ? 5.031 -14.102 -12.078 1 96.56 410 SER B C 1
ATOM 7460 O O . SER B 1 410 ? 5.293 -14.141 -13.289 1 96.56 410 SER B O 1
ATOM 7462 N N . LYS B 1 411 ? 4.062 -14.789 -11.539 1 93.81 411 LYS B N 1
ATOM 7463 C CA . LYS B 1 411 ? 3.299 -15.773 -12.305 1 93.81 411 LYS B CA 1
ATOM 7464 C C . LYS B 1 411 ? 2.586 -15.117 -13.484 1 93.81 411 LYS B C 1
ATOM 7466 O O . LYS B 1 411 ? 2.518 -15.688 -14.57 1 93.81 411 LYS B O 1
ATOM 7471 N N . ASP B 1 412 ? 2.135 -13.914 -13.352 1 90.69 412 ASP B N 1
ATOM 7472 C CA . ASP B 1 412 ? 1.404 -13.227 -14.414 1 90.69 412 ASP B CA 1
ATOM 7473 C C . ASP B 1 412 ? 2.361 -12.508 -15.359 1 90.69 412 ASP B C 1
ATOM 7475 O O . ASP B 1 412 ? 1.933 -11.914 -16.359 1 90.69 412 ASP B O 1
ATOM 7479 N N . GLY B 1 413 ? 3.639 -12.5 -15.016 1 94 413 GLY B N 1
ATOM 7480 C CA . GLY B 1 413 ? 4.648 -11.93 -15.891 1 94 413 GLY B CA 1
ATOM 7481 C C . GLY B 1 413 ? 4.75 -10.414 -15.773 1 94 413 GLY B C 1
ATOM 7482 O O . GLY B 1 413 ? 5.516 -9.781 -16.5 1 94 413 GLY B O 1
ATOM 7483 N N . ARG B 1 414 ? 4.047 -9.875 -14.875 1 93.38 414 ARG B N 1
ATOM 7484 C CA . ARG B 1 414 ? 4.023 -8.422 -14.766 1 93.38 414 ARG B CA 1
ATOM 7485 C C . ARG B 1 414 ? 5.23 -7.914 -13.984 1 93.38 414 ARG B C 1
ATOM 7487 O O . ARG B 1 414 ? 5.781 -6.859 -14.297 1 93.38 414 ARG B O 1
ATOM 7494 N N . TYR B 1 415 ? 5.656 -8.672 -13.016 1 95.38 415 TYR B N 1
ATOM 7495 C CA . TYR B 1 415 ? 6.711 -8.188 -12.125 1 95.38 415 TYR B CA 1
ATOM 7496 C C . TYR B 1 415 ? 7.969 -9.031 -12.266 1 95.38 415 TYR B C 1
ATOM 7498 O O . TYR B 1 415 ? 7.887 -10.25 -12.461 1 95.38 415 TYR B O 1
ATOM 7506 N N . ALA B 1 416 ? 9.07 -8.383 -12.133 1 97.62 416 ALA B N 1
ATOM 7507 C CA . ALA B 1 416 ? 10.375 -9.039 -12.109 1 97.62 416 ALA B CA 1
ATOM 7508 C C . ALA B 1 416 ? 11.148 -8.703 -10.836 1 97.62 416 ALA B C 1
ATOM 7510 O O . ALA B 1 416 ? 11.328 -7.527 -10.516 1 97.62 416 ALA B O 1
ATOM 7511 N N . LEU B 1 417 ? 11.5 -9.703 -10.133 1 97.75 417 LEU B N 1
ATOM 7512 C CA . LEU B 1 417 ? 12.344 -9.562 -8.953 1 97.75 417 LEU B CA 1
ATOM 7513 C C . LEU B 1 417 ? 13.805 -9.82 -9.297 1 97.75 417 LEU B C 1
ATOM 7515 O O . LEU B 1 417 ? 14.141 -10.859 -9.875 1 97.75 417 LEU B O 1
ATOM 7519 N N . VAL B 1 418 ? 14.664 -8.875 -8.945 1 97.38 418 VAL B N 1
ATOM 7520 C CA . VAL B 1 418 ? 16.078 -9.055 -9.258 1 97.38 418 VAL B CA 1
ATOM 7521 C C . VAL B 1 418 ? 16.922 -8.797 -8.008 1 97.38 418 VAL B C 1
ATOM 7523 O O . VAL B 1 418 ? 16.578 -7.953 -7.184 1 97.38 418 VAL B O 1
ATOM 7526 N N . ASN B 1 419 ? 17.969 -9.547 -7.906 1 96.5 419 ASN B N 1
ATOM 7527 C CA . ASN B 1 419 ? 19 -9.289 -6.902 1 96.5 419 ASN B CA 1
ATOM 7528 C C . ASN B 1 419 ? 20.062 -8.305 -7.418 1 96.5 419 ASN B C 1
ATOM 7530 O O . ASN B 1 419 ? 20.688 -8.555 -8.445 1 96.5 419 ASN B O 1
ATOM 7534 N N . VAL B 1 420 ? 20.234 -7.309 -6.703 1 91.88 420 VAL B N 1
ATOM 7535 C CA . VAL B 1 420 ? 21.219 -6.316 -7.102 1 91.88 420 VAL B CA 1
ATOM 7536 C C . VAL B 1 420 ? 22.391 -6.324 -6.117 1 91.88 420 VAL B C 1
ATOM 7538 O O . VAL B 1 420 ? 22.234 -5.93 -4.961 1 91.88 420 VAL B O 1
ATOM 7541 N N . GLN B 1 421 ? 23.547 -6.684 -6.535 1 90.75 421 GLN B N 1
ATOM 7542 C CA . GLN B 1 421 ? 24.703 -6.949 -5.684 1 90.75 421 GLN B CA 1
ATOM 7543 C C . GLN B 1 421 ? 25.281 -5.656 -5.109 1 90.75 421 GLN B C 1
ATOM 7545 O O . GLN B 1 421 ? 25.562 -5.574 -3.912 1 90.75 421 GLN B O 1
ATOM 7550 N N . ASP B 1 422 ? 25.422 -4.57 -5.891 1 82.88 422 ASP B N 1
ATOM 7551 C CA . ASP B 1 422 ? 26.094 -3.338 -5.48 1 82.88 422 ASP B CA 1
ATOM 7552 C C . ASP B 1 422 ? 25.375 -2.691 -4.297 1 82.88 422 ASP B C 1
ATOM 7554 O O . ASP B 1 422 ? 26.016 -2.217 -3.361 1 82.88 422 ASP B O 1
ATOM 7558 N N . SER B 1 423 ? 24.109 -2.758 -4.371 1 75.81 423 SER B N 1
ATOM 7559 C CA . SER B 1 423 ? 23.328 -2.135 -3.311 1 75.81 423 SER B CA 1
ATOM 7560 C C . SER B 1 423 ? 22.875 -3.16 -2.271 1 75.81 423 SER B C 1
ATOM 7562 O O . SER B 1 423 ? 22.391 -2.797 -1.199 1 75.81 423 SER B O 1
ATOM 7564 N N . GLN B 1 424 ? 23.125 -4.469 -2.529 1 86.12 424 GLN B N 1
ATOM 7565 C CA . GLN B 1 424 ? 22.688 -5.574 -1.681 1 86.12 424 GLN B CA 1
ATOM 7566 C C . GLN B 1 424 ? 21.203 -5.473 -1.363 1 86.12 424 GLN B C 1
ATOM 7568 O O . GLN B 1 424 ? 20.812 -5.516 -0.196 1 86.12 424 GLN B O 1
ATOM 7573 N N . THR B 1 425 ? 20.438 -5.246 -2.381 1 88.62 425 THR B N 1
ATOM 7574 C CA . THR B 1 425 ? 18.984 -5.121 -2.291 1 88.62 425 THR B CA 1
ATOM 7575 C C . THR B 1 425 ? 18.297 -5.969 -3.359 1 88.62 425 THR B C 1
ATOM 7577 O O . THR B 1 425 ? 18.938 -6.402 -4.32 1 88.62 425 THR B O 1
ATOM 7580 N N . LEU B 1 426 ? 17.062 -6.266 -3.061 1 94.44 426 LEU B N 1
ATOM 7581 C CA . LEU B 1 426 ? 16.203 -6.824 -4.09 1 94.44 426 LEU B CA 1
ATOM 7582 C C . LEU B 1 426 ? 15.266 -5.758 -4.652 1 94.44 426 LEU B C 1
ATOM 7584 O O . LEU B 1 426 ? 14.734 -4.93 -3.906 1 94.44 426 LEU B O 1
ATOM 7588 N N . HIS B 1 427 ? 15.172 -5.758 -5.922 1 91.12 427 HIS B N 1
ATOM 7589 C CA . HIS B 1 427 ? 14.305 -4.797 -6.598 1 91.12 427 HIS B CA 1
ATOM 7590 C C . HIS B 1 427 ? 13.156 -5.5 -7.309 1 91.12 427 HIS B C 1
ATOM 7592 O O . HIS B 1 427 ? 13.367 -6.484 -8.023 1 91.12 427 HIS B O 1
ATOM 7598 N N . LEU B 1 428 ? 11.977 -5.031 -7.047 1 93.81 428 LEU B N 1
ATOM 7599 C CA . LEU B 1 428 ? 10.805 -5.508 -7.77 1 93.81 428 LEU B CA 1
ATOM 7600 C C . LEU B 1 428 ? 10.352 -4.492 -8.812 1 93.81 428 LEU B C 1
ATOM 7602 O O . LEU B 1 428 ? 9.898 -3.396 -8.461 1 93.81 428 LEU B O 1
ATOM 7606 N N . TRP B 1 429 ? 10.414 -4.898 -10.094 1 91.69 429 TRP B N 1
ATOM 7607 C CA . TRP B 1 429 ? 10.078 -4.02 -11.211 1 91.69 429 TRP B CA 1
ATOM 7608 C C . TRP B 1 429 ? 8.703 -4.371 -11.781 1 91.69 429 TRP B C 1
ATOM 7610 O O . TRP B 1 429 ? 8.375 -5.547 -11.945 1 91.69 429 TRP B O 1
ATOM 7620 N N . ASP B 1 430 ? 7.875 -3.359 -12.023 1 88.31 430 ASP B N 1
ATOM 7621 C CA . ASP B 1 430 ? 6.719 -3.508 -12.906 1 88.31 430 ASP B CA 1
ATOM 7622 C C . ASP B 1 430 ? 7.129 -3.383 -14.375 1 88.31 430 ASP B C 1
ATOM 7624 O O . ASP B 1 430 ? 7.492 -2.299 -14.828 1 88.31 430 ASP B O 1
ATOM 7628 N N . LEU B 1 431 ? 7.047 -4.422 -15.102 1 91.94 431 LEU B N 1
ATOM 7629 C CA . LEU B 1 431 ? 7.59 -4.484 -16.453 1 91.94 431 LEU B CA 1
ATOM 7630 C C . LEU B 1 431 ? 6.676 -3.768 -17.438 1 91.94 431 LEU B C 1
ATOM 7632 O O . LEU B 1 431 ? 7.109 -3.383 -18.531 1 91.94 431 LEU B O 1
ATOM 7636 N N . GLU B 1 432 ? 5.402 -3.727 -17.141 1 84.12 432 GLU B N 1
ATOM 7637 C CA . GLU B 1 432 ? 4.469 -3.004 -17.984 1 84.12 432 GLU B CA 1
ATOM 7638 C C . GLU B 1 432 ? 4.645 -1.495 -17.844 1 84.12 432 GLU B C 1
ATOM 7640 O O . GLU B 1 432 ? 4.73 -0.779 -18.844 1 84.12 432 GLU B O 1
ATOM 7645 N N . GLU B 1 433 ? 4.762 -1.079 -16.641 1 72.19 433 GLU B N 1
ATOM 7646 C CA . GLU B 1 433 ? 4.906 0.349 -16.375 1 72.19 433 GLU B CA 1
ATOM 7647 C C . GLU B 1 433 ? 6.371 0.767 -16.375 1 72.19 433 GLU B C 1
ATOM 7649 O O . GLU B 1 433 ? 6.684 1.959 -16.406 1 72.19 433 GLU B O 1
ATOM 7654 N N . LYS B 1 434 ? 7.246 -0.204 -16.391 1 80.25 434 LYS B N 1
ATOM 7655 C CA . LYS B 1 434 ? 8.688 0.017 -16.438 1 80.25 434 LYS B CA 1
ATOM 7656 C C . LYS B 1 434 ? 9.141 0.873 -15.25 1 80.25 434 LYS B C 1
ATOM 7658 O O . LYS B 1 434 ? 9.891 1.836 -15.43 1 80.25 434 LYS B O 1
ATOM 7663 N N . VAL B 1 435 ? 8.586 0.511 -14.062 1 71.62 435 VAL B N 1
ATOM 7664 C CA . VAL B 1 435 ? 8.945 1.274 -12.867 1 71.62 435 VAL B CA 1
ATOM 7665 C C . VAL B 1 435 ? 9.359 0.322 -11.75 1 71.62 435 VAL B C 1
ATOM 7667 O O . VAL B 1 435 ? 8.859 -0.801 -11.664 1 71.62 435 VAL B O 1
ATOM 7670 N N . LEU B 1 436 ? 10.352 0.807 -10.992 1 78.94 436 LEU B N 1
ATOM 7671 C CA . LEU B 1 436 ? 10.711 0.117 -9.75 1 78.94 436 LEU B CA 1
ATOM 7672 C C . LEU B 1 436 ? 9.625 0.302 -8.695 1 78.94 436 LEU B C 1
ATOM 7674 O O . LEU B 1 436 ? 9.398 1.417 -8.227 1 78.94 436 LEU B O 1
ATOM 7678 N N . VAL B 1 437 ? 8.977 -0.764 -8.289 1 77.44 437 VAL B N 1
ATOM 7679 C CA . VAL B 1 437 ? 7.805 -0.627 -7.43 1 77.44 437 VAL B CA 1
ATOM 7680 C C . VAL B 1 437 ? 8.203 -0.823 -5.969 1 77.44 437 VAL B C 1
ATOM 7682 O O . VAL B 1 437 ? 7.688 -0.142 -5.082 1 77.44 437 VAL B O 1
ATOM 7685 N N . HIS B 1 438 ? 9.062 -1.828 -5.699 1 80.94 438 HIS B N 1
ATOM 7686 C CA . HIS B 1 438 ? 9.469 -2.094 -4.324 1 80.94 438 HIS B CA 1
ATOM 7687 C C . HIS B 1 438 ? 10.953 -2.436 -4.246 1 80.94 438 HIS B C 1
ATOM 7689 O O . HIS B 1 438 ? 11.539 -2.91 -5.223 1 80.94 438 HIS B O 1
ATOM 7695 N N . LYS B 1 439 ? 11.516 -2.158 -3.119 1 81.56 439 LYS B N 1
ATOM 7696 C CA . LYS B 1 439 ? 12.898 -2.504 -2.785 1 81.56 439 LYS B CA 1
ATOM 7697 C C . LYS B 1 439 ? 12.977 -3.201 -1.429 1 81.56 439 LYS B C 1
ATOM 7699 O O . LYS B 1 439 ? 12.289 -2.805 -0.482 1 81.56 439 LYS B O 1
ATOM 7704 N N . TYR B 1 440 ? 13.703 -4.246 -1.358 1 87.19 440 TYR B N 1
ATOM 7705 C CA . TYR B 1 440 ? 13.859 -5.02 -0.133 1 87.19 440 TYR B CA 1
ATOM 7706 C C . TYR B 1 440 ? 15.32 -5.066 0.299 1 87.19 440 TYR B C 1
ATOM 7708 O O . TYR B 1 440 ? 16.219 -5.289 -0.525 1 87.19 440 TYR B O 1
ATOM 7716 N N . SER B 1 441 ? 15.516 -4.863 1.56 1 83.12 441 SER B N 1
ATOM 7717 C CA . SER B 1 441 ? 16.875 -4.875 2.07 1 83.12 441 SER B CA 1
ATOM 7718 C C . SER B 1 441 ? 16.969 -5.641 3.387 1 83.12 441 SER B C 1
ATOM 7720 O O . SER B 1 441 ? 15.977 -5.789 4.094 1 83.12 441 SER B O 1
ATOM 7722 N N . GLY B 1 442 ? 18.141 -6.129 3.676 1 80.88 442 GLY B N 1
ATOM 7723 C CA . GLY B 1 442 ? 18.422 -6.883 4.887 1 80.88 442 GLY B CA 1
ATOM 7724 C C . GLY B 1 442 ? 19.438 -7.992 4.684 1 80.88 442 GLY B C 1
ATOM 7725 O O . GLY B 1 442 ? 20.375 -8.141 5.473 1 80.88 442 GLY B O 1
ATOM 7726 N N . GLN B 1 443 ? 19.234 -8.656 3.605 1 90.06 443 GLN B N 1
ATOM 7727 C CA . GLN B 1 443 ? 20.109 -9.781 3.293 1 90.06 443 GLN B CA 1
ATOM 7728 C C . GLN B 1 443 ? 21.5 -9.289 2.875 1 90.06 443 GLN B C 1
ATOM 7730 O O . GLN B 1 443 ? 21.672 -8.117 2.549 1 90.06 443 GLN B O 1
ATOM 7735 N N . ARG B 1 444 ? 22.438 -10.211 2.928 1 89.81 444 ARG B N 1
ATOM 7736 C CA . ARG B 1 444 ? 23.797 -9.914 2.51 1 89.81 444 ARG B CA 1
ATOM 7737 C C . ARG B 1 444 ? 24.141 -10.625 1.207 1 89.81 444 ARG B C 1
ATOM 7739 O O . ARG B 1 444 ? 23.938 -11.836 1.087 1 89.81 444 ARG B O 1
ATOM 7746 N N . GLN B 1 445 ? 24.578 -9.766 0.239 1 91.75 445 GLN B N 1
ATOM 7747 C CA . GLN B 1 445 ? 25.016 -10.312 -1.039 1 91.75 445 GLN B CA 1
ATOM 7748 C C . GLN B 1 445 ? 26.172 -9.5 -1.619 1 91.75 445 GLN B C 1
ATOM 7750 O O . GLN B 1 445 ? 25.953 -8.648 -2.484 1 91.75 445 GLN B O 1
ATOM 7755 N N . ASN B 1 446 ? 27.344 -9.914 -1.298 1 87.56 446 ASN B N 1
ATOM 7756 C CA . ASN B 1 446 ? 28.516 -9.156 -1.704 1 87.56 446 ASN B CA 1
ATOM 7757 C C . ASN B 1 446 ? 29.234 -9.836 -2.869 1 87.56 446 ASN B C 1
ATOM 7759 O O . ASN B 1 446 ? 29.641 -9.164 -3.82 1 87.56 446 ASN B O 1
ATOM 7763 N N . THR B 1 447 ? 29.391 -11.109 -2.822 1 89.19 447 THR B N 1
ATOM 7764 C CA . THR B 1 447 ? 30.312 -11.781 -3.721 1 89.19 447 THR B CA 1
ATOM 7765 C C . THR B 1 447 ? 29.594 -12.852 -4.539 1 89.19 447 THR B C 1
ATOM 7767 O O . THR B 1 447 ? 29.859 -13.008 -5.734 1 89.19 447 THR B O 1
ATOM 7770 N N . TYR B 1 448 ? 28.766 -13.555 -3.98 1 91.88 448 TYR B N 1
ATOM 7771 C CA . TYR B 1 448 ? 28.234 -14.773 -4.594 1 91.88 448 TYR B CA 1
ATOM 7772 C C . TYR B 1 448 ? 26.891 -14.516 -5.25 1 91.88 448 TYR B C 1
ATOM 7774 O O . TYR B 1 448 ? 26.25 -13.484 -5.008 1 91.88 448 TYR B O 1
ATOM 7782 N N . ILE B 1 449 ? 26.562 -15.477 -6.102 1 94.25 449 ILE B N 1
ATOM 7783 C CA . ILE B 1 449 ? 25.25 -15.43 -6.734 1 94.25 449 ILE B CA 1
ATOM 7784 C C . ILE B 1 449 ? 24.188 -15.953 -5.766 1 94.25 449 ILE B C 1
ATOM 7786 O O . ILE B 1 449 ? 24.266 -17.094 -5.312 1 94.25 449 ILE B O 1
ATOM 7790 N N . ILE B 1 450 ? 23.297 -15.109 -5.383 1 96.69 450 ILE B N 1
ATOM 7791 C CA . ILE B 1 450 ? 22.156 -15.492 -4.57 1 96.69 450 ILE B CA 1
ATOM 7792 C C . ILE B 1 450 ? 20.875 -15.438 -5.41 1 96.69 450 ILE B C 1
ATOM 7794 O O . ILE B 1 450 ? 20.641 -14.461 -6.125 1 96.69 450 ILE B O 1
ATOM 7798 N N . ARG B 1 451 ? 20.109 -16.484 -5.34 1 97.12 451 ARG B N 1
ATOM 7799 C CA . ARG B 1 451 ? 18.875 -16.562 -6.117 1 97.12 451 ARG B CA 1
ATOM 7800 C C . ARG B 1 451 ? 17.656 -16.484 -5.211 1 97.12 451 ARG B C 1
ATOM 7802 O O . ARG B 1 451 ? 17.391 -17.391 -4.43 1 97.12 451 ARG B O 1
ATOM 7809 N N . SER B 1 452 ? 16.922 -15.383 -5.359 1 97.94 452 SER B N 1
ATOM 7810 C CA . SER B 1 452 ? 15.711 -15.125 -4.594 1 97.94 452 SER B CA 1
ATOM 7811 C C . SER B 1 452 ? 14.461 -15.438 -5.414 1 97.94 452 SER B C 1
ATOM 7813 O O . SER B 1 452 ? 14.539 -15.641 -6.625 1 97.94 452 SER B O 1
ATOM 7815 N N . THR B 1 453 ? 13.336 -15.508 -4.656 1 98 453 THR B N 1
ATOM 7816 C CA . THR B 1 453 ? 12.117 -15.82 -5.387 1 98 453 THR B CA 1
ATOM 7817 C C . THR B 1 453 ? 10.898 -15.227 -4.684 1 98 453 THR B C 1
ATOM 7819 O O . THR B 1 453 ? 11.008 -14.719 -3.568 1 98 453 THR B O 1
ATOM 7822 N N . LEU B 1 454 ? 9.836 -15.219 -5.418 1 97.5 454 LEU B N 1
ATOM 7823 C CA . LEU B 1 454 ? 8.531 -14.914 -4.848 1 97.5 454 LEU B CA 1
ATOM 7824 C C . LEU B 1 454 ? 7.883 -16.172 -4.285 1 97.5 454 LEU B C 1
ATOM 7826 O O . LEU B 1 454 ? 8.18 -17.281 -4.738 1 97.5 454 LEU B O 1
ATOM 7830 N N . GLY B 1 455 ? 7.078 -15.945 -3.271 1 95.5 455 GLY B N 1
ATOM 7831 C CA . GLY B 1 455 ? 6.461 -17.141 -2.701 1 95.5 455 GLY B CA 1
ATOM 7832 C C . GLY B 1 455 ? 5.191 -16.828 -1.928 1 95.5 455 GLY B C 1
ATOM 7833 O O . GLY B 1 455 ? 4.816 -15.672 -1.772 1 95.5 455 GLY B O 1
ATOM 7834 N N . GLY B 1 456 ? 4.594 -17.984 -1.534 1 93.75 456 GLY B N 1
ATOM 7835 C CA . GLY B 1 456 ? 3.352 -17.891 -0.786 1 93.75 456 GLY B CA 1
ATOM 7836 C C . GLY B 1 456 ? 2.123 -17.828 -1.674 1 93.75 456 GLY B C 1
ATOM 7837 O O . GLY B 1 456 ? 2.23 -17.922 -2.898 1 93.75 456 GLY B O 1
ATOM 7838 N N . HIS B 1 457 ? 0.939 -17.703 -0.899 1 89.44 457 HIS B N 1
ATOM 7839 C CA . HIS B 1 457 ? -0.326 -17.547 -1.609 1 89.44 457 HIS B CA 1
ATOM 7840 C C . HIS B 1 457 ? -0.371 -16.25 -2.398 1 89.44 457 HIS B C 1
ATOM 7842 O O . HIS B 1 457 ? -0.073 -15.18 -1.857 1 89.44 457 HIS B O 1
ATOM 7848 N N . ASN B 1 458 ? -0.595 -16.375 -3.711 1 87.44 458 ASN B N 1
ATOM 7849 C CA . ASN B 1 458 ? -0.651 -15.234 -4.621 1 87.44 458 ASN B CA 1
ATOM 7850 C C . ASN B 1 458 ? 0.665 -14.461 -4.633 1 87.44 458 ASN B C 1
ATOM 7852 O O . ASN B 1 458 ? 0.67 -13.234 -4.77 1 87.44 458 ASN B O 1
ATOM 7856 N N . GLU B 1 459 ? 1.779 -15.141 -4.27 1 93.94 459 GLU B N 1
ATOM 7857 C CA . GLU B 1 459 ? 3.125 -14.578 -4.309 1 93.94 459 GLU B CA 1
ATOM 7858 C C . GLU B 1 459 ? 3.227 -13.336 -3.428 1 93.94 459 GLU B C 1
ATOM 7860 O O . GLU B 1 459 ? 3.809 -12.328 -3.832 1 93.94 459 GLU B O 1
ATOM 7865 N N . SER B 1 460 ? 2.74 -13.453 -2.273 1 92.25 460 SER B N 1
ATOM 7866 C CA . SER B 1 460 ? 2.648 -12.312 -1.364 1 92.25 460 SER B CA 1
ATOM 7867 C C . SER B 1 460 ? 3.965 -12.086 -0.628 1 92.25 460 SER B C 1
ATOM 7869 O O . SER B 1 460 ? 4.121 -11.094 0.086 1 92.25 460 SER B O 1
ATOM 7871 N N . PHE B 1 461 ? 4.91 -12.961 -0.851 1 96.19 461 PHE B N 1
ATOM 7872 C CA . PHE B 1 461 ? 6.152 -12.859 -0.096 1 96.19 461 PHE B CA 1
ATOM 7873 C C . PHE B 1 461 ? 7.355 -12.836 -1.032 1 96.19 461 PHE B C 1
ATOM 7875 O O . PHE B 1 461 ? 7.297 -13.375 -2.139 1 96.19 461 PHE B O 1
ATOM 7882 N N . VAL B 1 462 ? 8.359 -12.188 -0.585 1 97.19 462 VAL B N 1
ATOM 7883 C CA . VAL B 1 462 ? 9.688 -12.227 -1.187 1 97.19 462 VAL B CA 1
ATOM 7884 C C . VAL B 1 462 ? 10.656 -12.953 -0.257 1 97.19 462 VAL B C 1
ATOM 7886 O O . VAL B 1 462 ? 10.695 -12.688 0.946 1 97.19 462 VAL B O 1
ATOM 7889 N N . ILE B 1 463 ? 11.375 -13.898 -0.791 1 98 463 ILE B N 1
ATOM 7890 C CA . ILE B 1 463 ? 12.273 -14.703 0.031 1 98 463 ILE B CA 1
ATOM 7891 C C . ILE B 1 463 ? 13.664 -14.75 -0.614 1 98 463 ILE B C 1
ATOM 7893 O O . ILE B 1 463 ? 13.781 -14.844 -1.838 1 98 463 ILE B O 1
ATOM 7897 N N . SER B 1 464 ? 14.664 -14.664 0.17 1 98.06 464 SER B N 1
ATOM 7898 C CA . SER B 1 464 ? 16.031 -14.664 -0.334 1 98.06 464 SER B CA 1
ATOM 7899 C C . SER B 1 464 ? 16.984 -15.367 0.635 1 98.06 464 SER B C 1
ATOM 7901 O O . SER B 1 464 ? 16.797 -15.297 1.852 1 98.06 464 SER B O 1
ATOM 7903 N N . GLY B 1 465 ? 17.922 -16.094 0.027 1 97.88 465 GLY B N 1
ATOM 7904 C CA . GLY B 1 465 ? 19.062 -16.484 0.826 1 97.88 465 GLY B CA 1
ATOM 7905 C C . GLY B 1 465 ? 20.031 -15.344 1.083 1 97.88 465 GLY B C 1
ATOM 7906 O O . GLY B 1 465 ? 19.781 -14.211 0.676 1 97.88 465 GLY B O 1
ATOM 7907 N N . SER B 1 466 ? 21.078 -15.695 1.755 1 97.31 466 SER B N 1
ATOM 7908 C CA . SER B 1 466 ? 22.047 -14.664 2.141 1 97.31 466 SER B CA 1
ATOM 7909 C C . SER B 1 466 ? 23.406 -15.266 2.432 1 97.31 466 SER B C 1
ATOM 7911 O O . SER B 1 466 ? 23.531 -16.453 2.715 1 97.31 466 SER B O 1
ATOM 7913 N N . GLU B 1 467 ? 24.391 -14.398 2.314 1 96.88 467 GLU B N 1
ATOM 7914 C CA . GLU B 1 467 ? 25.75 -14.836 2.568 1 96.88 467 GLU B CA 1
ATOM 7915 C C . GLU B 1 467 ? 26.016 -14.984 4.062 1 96.88 467 GLU B C 1
ATOM 7917 O O . GLU B 1 467 ? 27.016 -15.602 4.465 1 96.88 467 GLU B O 1
ATOM 7922 N N . ASP B 1 468 ? 25.125 -14.453 4.914 1 95.19 468 ASP B N 1
ATOM 7923 C CA . ASP B 1 468 ? 25.312 -14.586 6.359 1 95.19 468 ASP B CA 1
ATOM 7924 C C . ASP B 1 468 ? 24.625 -15.859 6.879 1 95.19 468 ASP B C 1
ATOM 7926 O O . ASP B 1 468 ? 24.297 -15.945 8.062 1 95.19 468 ASP B O 1
ATOM 7930 N N . ASN B 1 469 ? 24.312 -16.766 6.043 1 97.56 469 ASN B N 1
ATOM 7931 C CA . ASN B 1 469 ? 23.812 -18.109 6.34 1 97.56 469 ASN B CA 1
ATOM 7932 C C . ASN B 1 469 ? 22.344 -18.078 6.758 1 97.56 469 ASN B C 1
ATOM 7934 O O . ASN B 1 469 ? 21.859 -19.016 7.395 1 97.56 469 ASN B O 1
ATOM 7938 N N . ARG B 1 470 ? 21.641 -17 6.441 1 97.31 470 ARG B N 1
ATOM 7939 C CA . ARG B 1 470 ? 20.25 -16.859 6.855 1 97.31 470 ARG B CA 1
ATOM 7940 C C . ARG B 1 470 ? 19.344 -16.719 5.645 1 97.31 470 ARG B C 1
ATOM 7942 O O . ARG B 1 470 ? 19.812 -16.562 4.516 1 97.31 470 ARG B O 1
ATOM 7949 N N . ILE B 1 471 ? 18.047 -16.875 5.973 1 98 471 ILE B N 1
ATOM 7950 C CA . ILE B 1 471 ? 16.984 -16.625 4.992 1 98 471 ILE B CA 1
ATOM 7951 C C . ILE B 1 471 ? 16.172 -15.398 5.402 1 98 471 ILE B C 1
ATOM 7953 O O . ILE B 1 471 ? 15.828 -15.242 6.574 1 98 471 ILE B O 1
ATOM 7957 N N . TYR B 1 472 ? 15.969 -14.578 4.465 1 96.75 472 TYR B N 1
ATOM 7958 C CA . TYR B 1 472 ? 15.172 -13.375 4.711 1 96.75 472 TYR B CA 1
ATOM 7959 C C . TYR B 1 472 ? 13.836 -13.445 3.973 1 96.75 472 TYR B C 1
ATOM 7961 O O . TYR B 1 472 ? 13.789 -13.805 2.795 1 96.75 472 TYR B O 1
ATOM 7969 N N . ILE B 1 473 ? 12.75 -13.117 4.688 1 96.94 473 ILE B N 1
ATOM 7970 C CA . ILE B 1 473 ? 11.414 -13.141 4.102 1 96.94 473 ILE B CA 1
ATOM 7971 C C . ILE B 1 473 ? 10.727 -11.789 4.324 1 96.94 473 ILE B C 1
ATOM 7973 O O . ILE B 1 473 ? 10.656 -11.305 5.457 1 96.94 473 ILE B O 1
ATOM 7977 N N . TRP B 1 474 ? 10.227 -11.133 3.223 1 93.94 474 TRP B N 1
ATOM 7978 C CA . TRP B 1 474 ? 9.523 -9.852 3.279 1 93.94 474 TRP B CA 1
ATOM 7979 C C . TRP B 1 474 ? 8.078 -10.008 2.812 1 93.94 474 TRP B C 1
ATOM 7981 O O . TRP B 1 474 ? 7.758 -10.922 2.051 1 93.94 474 TRP B O 1
ATOM 7991 N N . SER B 1 475 ? 7.227 -9.086 3.375 1 89.88 475 SER B N 1
ATOM 7992 C CA . SER B 1 475 ? 5.957 -8.859 2.697 1 89.88 475 SER B CA 1
ATOM 7993 C C . SER B 1 475 ? 6.16 -8.148 1.363 1 89.88 475 SER B C 1
ATOM 7995 O O . SER B 1 475 ? 6.797 -7.094 1.309 1 89.88 475 SER B O 1
ATOM 7997 N N . ARG B 1 476 ? 5.684 -8.703 0.306 1 91.25 476 ARG B N 1
ATOM 7998 C CA . ARG B 1 476 ? 5.941 -8.164 -1.023 1 91.25 476 ARG B CA 1
ATOM 7999 C C . ARG B 1 476 ? 5.418 -6.734 -1.143 1 91.25 476 ARG B C 1
ATOM 8001 O O . ARG B 1 476 ? 6.156 -5.828 -1.534 1 91.25 476 ARG B O 1
ATOM 8008 N N . ASP B 1 477 ? 4.18 -6.539 -0.674 1 82 477 ASP B N 1
ATOM 8009 C CA . ASP B 1 477 ? 3.525 -5.258 -0.936 1 82 477 ASP B CA 1
ATOM 8010 C C . ASP B 1 477 ? 3.918 -4.219 0.109 1 82 477 ASP B C 1
ATOM 8012 O O . ASP B 1 477 ? 3.951 -3.02 -0.183 1 82 477 ASP B O 1
ATOM 8016 N N . HIS B 1 478 ? 4.277 -4.68 1.31 1 75.81 478 HIS B N 1
ATOM 8017 C CA . HIS B 1 478 ? 4.574 -3.742 2.385 1 75.81 478 HIS B CA 1
ATOM 8018 C C . HIS B 1 478 ? 6.078 -3.559 2.559 1 75.81 478 HIS B C 1
ATOM 8020 O O . HIS B 1 478 ? 6.52 -2.65 3.266 1 75.81 478 HIS B O 1
ATOM 8026 N N . GLU B 1 479 ? 6.832 -4.398 1.894 1 81.69 479 GLU B N 1
ATOM 8027 C CA . GLU B 1 479 ? 8.289 -4.344 1.939 1 81.69 479 GLU B CA 1
ATOM 8028 C C . GLU B 1 479 ? 8.805 -4.652 3.34 1 81.69 479 GLU B C 1
ATOM 8030 O O . GLU B 1 479 ? 10.023 -4.68 3.566 1 81.69 479 GLU B O 1
ATOM 8035 N N . THR B 1 480 ? 7.93 -4.918 4.293 1 77.88 480 THR B N 1
ATOM 8036 C CA . THR B 1 480 ? 8.297 -5.172 5.68 1 77.88 480 THR B CA 1
ATOM 8037 C C . THR B 1 480 ? 9.023 -6.508 5.816 1 77.88 480 THR B C 1
ATOM 8039 O O . THR B 1 480 ? 8.578 -7.516 5.258 1 77.88 480 THR B O 1
ATOM 8042 N N . LEU B 1 481 ? 10.195 -6.504 6.461 1 86.88 481 LEU B N 1
ATOM 8043 C CA . LEU B 1 481 ? 10.891 -7.742 6.797 1 86.88 481 LEU B CA 1
ATOM 8044 C C . LEU B 1 481 ? 10.117 -8.531 7.852 1 86.88 481 LEU B C 1
ATOM 8046 O O . LEU B 1 481 ? 9.945 -8.062 8.977 1 86.88 481 LEU B O 1
ATOM 8050 N N . LEU B 1 482 ? 9.633 -9.602 7.57 1 89.75 482 LEU B N 1
ATOM 8051 C CA . LEU B 1 482 ? 8.773 -10.398 8.445 1 89.75 482 LEU B CA 1
ATOM 8052 C C . LEU B 1 482 ? 9.594 -11.367 9.281 1 89.75 482 LEU B C 1
ATOM 8054 O O . LEU B 1 482 ? 9.391 -11.484 10.492 1 89.75 482 LEU B O 1
ATOM 8058 N N . GLU B 1 483 ? 10.484 -12.125 8.555 1 93.25 483 GLU B N 1
ATOM 8059 C CA . GLU B 1 483 ? 11.242 -13.172 9.234 1 93.25 483 GLU B CA 1
ATOM 8060 C C . GLU B 1 483 ? 12.703 -13.172 8.797 1 93.25 483 GLU B C 1
ATOM 8062 O O . GLU B 1 483 ? 13.008 -12.852 7.648 1 93.25 483 GLU B O 1
ATOM 8067 N N . THR B 1 484 ? 13.609 -13.453 9.633 1 94.19 484 THR B N 1
ATOM 8068 C CA . THR B 1 484 ? 15 -13.836 9.414 1 94.19 484 THR B CA 1
ATOM 8069 C C . THR B 1 484 ? 15.281 -15.211 10.031 1 94.19 484 THR B C 1
ATOM 8071 O O . THR B 1 484 ? 15.312 -15.352 11.258 1 94.19 484 THR B O 1
ATOM 8074 N N . LEU B 1 485 ? 15.422 -16.141 9.188 1 96.94 485 LEU B N 1
ATOM 8075 C CA . LEU B 1 485 ? 15.484 -17.531 9.656 1 96.94 485 LEU B CA 1
ATOM 8076 C C . LEU B 1 485 ? 16.922 -18.016 9.719 1 96.94 485 LEU B C 1
ATOM 8078 O O . LEU B 1 485 ? 17.719 -17.75 8.812 1 96.94 485 LEU B O 1
ATOM 8082 N N . GLU B 1 486 ? 17.203 -18.734 10.695 1 96.06 486 GLU B N 1
ATOM 8083 C CA . GLU B 1 486 ? 18.516 -19.328 10.883 1 96.06 486 GLU B CA 1
ATOM 8084 C C . GLU B 1 486 ? 18.453 -20.844 10.68 1 96.06 486 GLU B C 1
ATOM 8086 O O . GLU B 1 486 ? 17.375 -21.422 10.57 1 96.06 486 GLU B O 1
ATOM 8091 N N . GLY B 1 487 ? 19.609 -21.484 10.547 1 96.12 487 GLY B N 1
ATOM 8092 C CA . GLY B 1 487 ? 19.688 -22.922 10.406 1 96.12 487 GLY B CA 1
ATOM 8093 C C . GLY B 1 487 ? 20.906 -23.375 9.609 1 96.12 487 GLY B C 1
ATOM 8094 O O . GLY B 1 487 ? 21.656 -24.234 10.062 1 96.12 487 GLY B O 1
ATOM 8095 N N . HIS B 1 488 ? 21.094 -22.828 8.469 1 97.75 488 HIS B N 1
ATOM 8096 C CA . HIS B 1 488 ? 22.234 -23.188 7.633 1 97.75 488 HIS B CA 1
ATOM 8097 C C . HIS B 1 488 ? 23.547 -22.766 8.273 1 97.75 488 HIS B C 1
ATOM 8099 O O . HIS B 1 488 ? 23.578 -21.844 9.102 1 97.75 488 HIS B O 1
ATOM 8105 N N . GLU B 1 489 ? 24.578 -23.344 7.898 1 97.75 489 GLU B N 1
ATOM 8106 C CA . GLU B 1 489 ? 25.875 -23.062 8.484 1 97.75 489 GLU B CA 1
ATOM 8107 C C . GLU B 1 489 ? 26.781 -22.312 7.496 1 97.75 489 GLU B C 1
ATOM 8109 O O . GLU B 1 489 ? 27.922 -22 7.809 1 97.75 489 GLU B O 1
ATOM 8114 N N . ASN B 1 490 ? 26.281 -22.141 6.383 1 98.06 490 ASN B N 1
ATOM 8115 C CA . ASN B 1 490 ? 27.016 -21.422 5.34 1 98.06 490 ASN B CA 1
ATOM 8116 C C . ASN B 1 490 ? 26.062 -20.672 4.414 1 98.06 490 ASN B C 1
ATOM 8118 O O . ASN B 1 490 ? 24.859 -20.641 4.645 1 98.06 490 ASN B O 1
ATOM 8122 N N . THR B 1 491 ? 26.641 -20.016 3.375 1 97.94 491 THR B N 1
ATOM 8123 C CA . THR B 1 491 ? 25.891 -19.172 2.455 1 97.94 491 THR B CA 1
ATOM 8124 C C . THR B 1 491 ? 24.688 -19.906 1.876 1 97.94 491 THR B C 1
ATOM 8126 O O . THR B 1 491 ? 24.812 -21.078 1.485 1 97.94 491 THR B O 1
ATOM 8129 N N . VAL B 1 492 ? 23.578 -19.281 1.919 1 98.56 492 VAL B N 1
ATOM 8130 C CA . VAL B 1 492 ? 22.375 -19.797 1.27 1 98.56 492 VAL B CA 1
ATOM 8131 C C . VAL B 1 492 ? 22.281 -19.266 -0.155 1 98.56 492 VAL B C 1
ATOM 8133 O O . VAL B 1 492 ? 22 -18.078 -0.36 1 98.56 492 VAL B O 1
ATOM 8136 N N . ASN B 1 493 ? 22.344 -20.141 -1.146 1 97.94 493 ASN B N 1
ATOM 8137 C CA . ASN B 1 493 ? 22.531 -19.734 -2.535 1 97.94 493 ASN B CA 1
ATOM 8138 C C . ASN B 1 493 ? 21.188 -19.594 -3.264 1 97.94 493 ASN B C 1
ATOM 8140 O O . ASN B 1 493 ? 21.062 -18.781 -4.184 1 97.94 493 ASN B O 1
ATOM 8144 N N . CYS B 1 494 ? 20.328 -20.453 -2.887 1 98.38 494 CYS B N 1
ATOM 8145 C CA . CYS B 1 494 ? 19.094 -20.516 -3.66 1 98.38 494 CYS B CA 1
ATOM 8146 C C . CYS B 1 494 ? 17.922 -20.938 -2.777 1 98.38 494 CYS B C 1
ATOM 8148 O O . CYS B 1 494 ? 18.062 -21.797 -1.905 1 98.38 494 CYS B O 1
ATOM 8150 N N . VAL B 1 495 ? 16.844 -20.297 -2.975 1 98.5 495 VAL B N 1
ATOM 8151 C CA . VAL B 1 495 ? 15.594 -20.641 -2.305 1 98.5 495 VAL B CA 1
ATOM 8152 C C . VAL B 1 495 ? 14.5 -20.875 -3.344 1 98.5 495 VAL B C 1
ATOM 8154 O O . VAL B 1 495 ? 14.516 -20.266 -4.418 1 98.5 495 VAL B O 1
ATOM 8157 N N . ALA B 1 496 ? 13.625 -21.781 -3.057 1 98.44 496 ALA B N 1
ATOM 8158 C CA . ALA B 1 496 ? 12.492 -22.062 -3.934 1 98.44 496 ALA B CA 1
ATOM 8159 C C . ALA B 1 496 ? 11.227 -22.312 -3.123 1 98.44 496 ALA B C 1
ATOM 8161 O O . ALA B 1 496 ? 11.25 -23 -2.102 1 98.44 496 ALA B O 1
ATOM 8162 N N . TRP B 1 497 ? 10.211 -21.688 -3.547 1 97.88 497 TRP B N 1
ATOM 8163 C CA . TRP B 1 497 ? 8.922 -21.875 -2.896 1 97.88 497 TRP B CA 1
ATOM 8164 C C . TRP B 1 497 ? 8.086 -22.922 -3.635 1 97.88 497 TRP B C 1
ATOM 8166 O O . TRP B 1 497 ? 8.039 -22.922 -4.867 1 97.88 497 TRP B O 1
ATOM 8176 N N . CYS B 1 498 ? 7.469 -23.797 -2.922 1 97.31 498 CYS B N 1
ATOM 8177 C CA . CYS B 1 498 ? 6.672 -24.859 -3.527 1 97.31 498 CYS B CA 1
ATOM 8178 C C . CYS B 1 498 ? 5.461 -24.281 -4.254 1 97.31 498 CYS B C 1
ATOM 8180 O O . CYS B 1 498 ? 4.664 -23.562 -3.66 1 97.31 498 CYS B O 1
ATOM 8182 N N . PRO B 1 499 ? 5.312 -24.609 -5.512 1 94.19 499 PRO B N 1
ATOM 8183 C CA . PRO B 1 499 ? 4.188 -24.031 -6.258 1 94.19 499 PRO B CA 1
ATOM 8184 C C . PRO B 1 499 ? 2.842 -24.594 -5.816 1 94.19 499 PRO B C 1
ATOM 8186 O O . PRO B 1 499 ? 1.807 -23.953 -5.996 1 94.19 499 PRO B O 1
ATOM 8189 N N . ALA B 1 500 ? 2.826 -25.75 -5.215 1 92.75 500 ALA B N 1
ATOM 8190 C CA . ALA B 1 500 ? 1.574 -26.422 -4.867 1 92.75 500 ALA B CA 1
ATOM 8191 C C . ALA B 1 500 ? 1.249 -26.234 -3.387 1 92.75 500 ALA B C 1
ATOM 8193 O O . ALA B 1 500 ? 0.112 -26.453 -2.963 1 92.75 500 ALA B O 1
ATOM 8194 N N . GLU B 1 501 ? 2.162 -25.875 -2.629 1 93.19 501 GLU B N 1
ATOM 8195 C CA . GLU B 1 501 ? 1.978 -25.75 -1.188 1 93.19 501 GLU B CA 1
ATOM 8196 C C . GLU B 1 501 ? 2.561 -24.422 -0.679 1 93.19 501 GLU B C 1
ATOM 8198 O O . GLU B 1 501 ? 3.758 -24.344 -0.396 1 93.19 501 GLU B O 1
ATOM 8203 N N . PRO B 1 502 ? 1.651 -23.5 -0.417 1 92.94 502 PRO B N 1
ATOM 8204 C CA . PRO B 1 502 ? 2.137 -22.172 -0.034 1 92.94 502 PRO B CA 1
ATOM 8205 C C . PRO B 1 502 ? 2.848 -22.172 1.317 1 92.94 502 PRO B C 1
ATOM 8207 O O . PRO B 1 502 ? 3.586 -21.234 1.63 1 92.94 502 PRO B O 1
ATOM 8210 N N . MET B 1 503 ? 2.748 -23.203 2.105 1 93.5 503 MET B N 1
ATOM 8211 C CA . MET B 1 503 ? 3.338 -23.25 3.439 1 93.5 503 MET B CA 1
ATOM 8212 C C . MET B 1 503 ? 4.672 -23.984 3.42 1 93.5 503 MET B C 1
ATOM 8214 O O . MET B 1 503 ? 5.211 -24.328 4.473 1 93.5 503 MET B O 1
ATOM 8218 N N . GLN B 1 504 ? 5.172 -24.188 2.252 1 95.94 504 GLN B N 1
ATOM 8219 C CA . GLN B 1 504 ? 6.43 -24.922 2.154 1 95.94 504 GLN B CA 1
ATOM 8220 C C . GLN B 1 504 ? 7.391 -24.25 1.182 1 95.94 504 GLN B C 1
ATOM 8222 O O . GLN B 1 504 ? 6.996 -23.875 0.076 1 95.94 504 GLN B O 1
ATOM 8227 N N . PHE B 1 505 ? 8.594 -24.094 1.592 1 98.12 505 PHE B N 1
ATOM 8228 C CA . PHE B 1 505 ? 9.695 -23.672 0.73 1 98.12 505 PHE B CA 1
ATOM 8229 C C . PHE B 1 505 ? 10.992 -24.359 1.135 1 98.12 505 PHE B C 1
ATOM 8231 O O . PHE B 1 505 ? 11.055 -25.016 2.18 1 98.12 505 PHE B O 1
ATOM 8238 N N . VAL B 1 506 ? 12 -24.312 0.242 1 98.69 506 VAL B N 1
ATOM 8239 C CA . VAL B 1 506 ? 13.289 -24.938 0.543 1 98.69 506 VAL B CA 1
ATOM 8240 C C . VAL B 1 506 ? 14.414 -23.922 0.351 1 98.69 506 VAL B C 1
ATOM 8242 O O . VAL B 1 506 ? 14.25 -22.938 -0.36 1 98.69 506 VAL B O 1
ATOM 8245 N N . SER B 1 507 ? 15.469 -24.156 1.014 1 98.75 507 SER B N 1
ATOM 8246 C CA . SER B 1 507 ? 16.688 -23.375 0.88 1 98.75 507 SER B CA 1
ATOM 8247 C C . SER B 1 507 ? 17.906 -24.281 0.695 1 98.75 507 SER B C 1
ATOM 8249 O O . SER B 1 507 ? 18.016 -25.328 1.323 1 98.75 507 SER B O 1
ATOM 8251 N N . ALA B 1 508 ? 18.734 -23.922 -0.241 1 98.69 508 ALA B N 1
ATOM 8252 C CA . ALA B 1 508 ? 19.969 -24.656 -0.529 1 98.69 508 ALA B CA 1
ATOM 8253 C C . ALA B 1 508 ? 21.188 -23.844 -0.139 1 98.69 508 ALA B C 1
ATOM 8255 O O . ALA B 1 508 ? 21.234 -22.641 -0.367 1 98.69 508 ALA B O 1
ATOM 8256 N N . SER B 1 509 ? 22.188 -24.562 0.379 1 98.56 509 SER B N 1
ATOM 8257 C CA . SER B 1 509 ? 23.312 -23.844 0.98 1 98.56 509 SER B CA 1
ATOM 8258 C C . SER B 1 509 ? 24.641 -24.484 0.596 1 98.56 509 SER B C 1
ATOM 8260 O O . SER B 1 509 ? 24.672 -25.594 0.069 1 98.56 509 SER B O 1
ATOM 8262 N N . ASP B 1 510 ? 25.688 -23.703 0.806 1 98.06 510 ASP B N 1
ATOM 8263 C CA . ASP B 1 510 ? 27.047 -24.188 0.652 1 98.06 510 ASP B CA 1
ATOM 8264 C C . ASP B 1 510 ? 27.391 -25.203 1.729 1 98.06 510 ASP B C 1
ATOM 8266 O O . ASP B 1 510 ? 28.422 -25.891 1.634 1 98.06 510 ASP B O 1
ATOM 8270 N N . ASP B 1 511 ? 26.562 -25.359 2.707 1 97.94 511 ASP B N 1
ATOM 8271 C CA . ASP B 1 511 ? 26.812 -26.344 3.766 1 97.94 511 ASP B CA 1
ATOM 8272 C C . ASP B 1 511 ? 26.391 -27.75 3.33 1 97.94 511 ASP B C 1
ATOM 8274 O O . ASP B 1 511 ? 26.312 -28.656 4.152 1 97.94 511 ASP B O 1
ATOM 8278 N N . HIS B 1 512 ? 25.984 -27.891 2.133 1 98.12 512 HIS B N 1
ATOM 8279 C CA . HIS B 1 512 ? 25.734 -29.156 1.447 1 98.12 512 HIS B CA 1
ATOM 8280 C C . HIS B 1 512 ? 24.344 -29.688 1.781 1 98.12 512 HIS B C 1
ATOM 8282 O O . HIS B 1 512 ? 24.031 -30.844 1.503 1 98.12 512 HIS B O 1
ATOM 8288 N N . THR B 1 513 ? 23.516 -28.812 2.328 1 98.38 513 THR B N 1
ATOM 8289 C CA . THR B 1 513 ? 22.203 -29.297 2.727 1 98.38 513 THR B CA 1
ATOM 8290 C C . THR B 1 513 ? 21.094 -28.469 2.086 1 98.38 513 THR B C 1
ATOM 8292 O O . THR B 1 513 ? 21.344 -27.344 1.647 1 98.38 513 THR B O 1
ATOM 8295 N N . ILE B 1 514 ? 19.984 -29.141 1.998 1 98.75 514 ILE B N 1
ATOM 8296 C CA . ILE B 1 514 ? 18.734 -28.453 1.674 1 98.75 514 ILE B CA 1
ATOM 8297 C C . ILE B 1 514 ? 17.797 -28.484 2.879 1 98.75 514 ILE B C 1
ATOM 8299 O O . ILE B 1 514 ? 17.562 -29.547 3.465 1 98.75 514 ILE B O 1
ATOM 8303 N N . ARG B 1 515 ? 17.328 -27.375 3.262 1 98.75 515 ARG B N 1
ATOM 8304 C CA . ARG B 1 515 ? 16.406 -27.328 4.383 1 98.75 515 ARG B CA 1
ATOM 8305 C C . ARG B 1 515 ? 14.992 -27 3.902 1 98.75 515 ARG B C 1
ATOM 8307 O O . ARG B 1 515 ? 14.805 -26.125 3.055 1 98.75 515 ARG B O 1
ATOM 8314 N N . VAL B 1 516 ? 14.062 -27.781 4.414 1 98.38 516 VAL B N 1
ATOM 8315 C CA . VAL B 1 516 ? 12.648 -27.578 4.129 1 98.38 516 VAL B CA 1
ATOM 8316 C C . VAL B 1 516 ? 12 -26.797 5.277 1 98.38 516 VAL B C 1
ATOM 8318 O O . VAL B 1 516 ? 12.039 -27.234 6.43 1 98.38 516 VAL B O 1
#

InterPro domains:
  IPR001680 WD40 repeat [PF00400] (225-261)
  IPR001680 WD40 repeat [PF00400] (279-302)
  IPR001680 WD40 repeat [PF00400] (308-344)
  IPR001680 WD40 repeat [PF00400] (455-475)
  IPR001680 WD40 repeat [PF00400] (481-516)
  IPR001680 WD40 repeat [PS50082] (229-270)
  IPR001680 WD40 repeat [PS50082] (281-302)
  IPR001680 WD40 repeat [PS50082] (312-344)
  IPR001680 WD40 repeat [PS50082] (485-516)
  IPR001680 WD40 repeat [SM00320] (222-261)
  IPR001680 WD40 repeat [SM00320] (264-302)
  IPR001680 WD40 repeat [SM00320] (305-344)
  IPR001680 WD40 repeat [SM00320] (349-386)
  IPR001680 WD40 repeat [SM00320] (391-430)
  IPR001680 WD40 repeat [SM00320] (433-475)
  IPR001680 WD40 repeat [SM00320] (478-516)
  IPR006594 LIS1 homology motif [PS50896] (21-53)
  IPR006595 CTLH, C-terminal LisH motif [PS50897] (54-112)
  IPR006595 CTLH, C-terminal LisH motif [SM00668] (54-112)
  IPR015943 WD40/YVTN repeat-like-containing domain superfamily [G3DSA:2.130.10.10] (217-516)

pLDDT: mean 91.53, std 11.21, range [21.42, 98.81]

Organism: NCBI:txid747725

Foldseek 3Di:
DPPPPPDPPPPPPPDPVVVDDPLVVLLLVLQVCVVVPNVVVSVVSCVVVVDDNADPLVVQLLVCLLVLVLVSNLVSLVVAAFPDSVPLSLVLQLLSLLLVLLQCVLVVVLVVSVVSLVPPNVVSVPDPVVSVLSVVLSPDDDNVVSCVSNVHDYSPDCRSVVSVQVSCVGGDCSNPPHHSVVVVVLVVQLVVLQVPAFQDFDLDDDDDDPPDRDYDDPVLFQQDFPDKAFDFDFFWFDKDAQPQLQWIWIWGQSQWIWIAGPVVGHTQDIAGDPFGFREKDAFLVRQWMWTFGQCQKIWIARNRVNDTQAIAHDGPGGWQEKAYALVSFWIWTAAQRQKIFIDGSVDHDNGGPDIDGGHRWNYKDAANNRQWIWTAHQQQKIWIWGDDPPDTHTDDIAHDPAGWHEWEAQNVRQWIWTQGQVVRKIWIAGRVVRDTQDIAHDAHHHPARKYKYFAGDSSQKTWTWHQVQWIWIGGPNVSHTDDIHHDGPGTWRYKAYRPNGRSDIWITGRSNMITD/DPPPPPDPPPPPPPDPVVVDDPLVVLLLVLQVCVVVPNVVVSVVSCVVVVDDNADPLVVQLLVCLLVLVLVSNLVSLVVAAFPDSVPLSLVLQLLSLLLVLLQCVLVVVLVVSVVSLVPPNVVSVPDPVVSVLSVVLSPDDDNVVSCVSNVHDYSPDCRSVVSVQVSCVGGDCSNPPHHSVVVVVLVVVLVVLQVPAFQDFDLDDDDDDPPDRDYDDPVLFQQDFPDKAFDFDFFWFDKDADPQLQWIWIWGQSQWIWIAGPVVGHTQDIAGDPFGFREKDAFLVRQWMWTFGQCQKIWIARNRVNHTQAIADDGPGGWQYKAYALVSFKIWTAAQRQKIFIDGSVDHDNGGPDIDGGHRWNYKDAANNRQWIWTAHQQQKIWIWGDDPPDTHTDDIAHDPAGWHEWEAQNVRQWIWTQGQVVRKIWIAGRVVRDTQDIAHDAAHHPARKYKYFAGDSSQKTWTWHQVQWIWIGGPNVSHTDDIHHDGPGTWRYKAYRPNGRSDIWITGRSNMITD

Nearest PDB structures (foldseek):
  3n0e-assembly1_A  TM=9.237E-01  e=1.301E-23  Homo sapiens
  1erj-assembly2_B  TM=9.017E-01  e=1.014E-22  Saccharomyces cerevisiae
  8f0e-assembly2_B  TM=8.740E-01  e=4.077E-17  Saccharomyces cerevisiae
  7znk-assembly1_K  TM=8.702E-01  e=4.298E-17  Homo sapiens
  3mkq-assembly1_A  TM=8.640E-01  e=1.604E-16  Saccharomyces cerevisiae YJM789

Sequence (1032 aa):
MQITKSNPVKDQRKSPASNINKEELVRLMLQSLQDLGYQKAADALEAESGYNLESRNIVELRSSILSGQWHNAESLLSQVPFINPQTCIPKVQFLIRQQKFLELLEKQETMQALHVLRTEITPLGQNTERLHLLTSLILCSSVDDIKEQASWDGTKGASREQLLTDIQKFIDPAAMIPKQRLFHLINQSLEWQKRNCLYHNPRQDTQLSLYADHYCDKASFPSTTIKTLNGHSDEIWHVHYSNNGKYLASVSKDKTCIIWDMDNFSQVQKLTSDVSGSYCAWSPDDSKLLICGTDFSIRLWDPYHGILLHTYQYHKDQVTSCVWLPDNRYFISGACDKVLCLWDSEITLSQPITRWPVQRTTDMKMTQDGKRFVTIGLDKCITVYDVDGLRITETVKIQEEGTITSLTLSKDGRYALVNVQDSQTLHLWDLEEKVLVHKYSGQRQNTYIIRSTLGGHNESFVISGSEDNRIYIWSRDHETLLETLEGHENTVNCVAWCPAEPMQFVSASDDHTIRVMQITKSNPVKDQRKSPASNINKEELVRLMLQSLQDLGYQKAADALEAESGYNLESRNIVELRSSILSGQWHNAESLLSQVPFINPQTCIPKVQFLIRQQKFLELLEKQETMQALHVLRTEITPLGQNTERLHLLTSLILCSSVDDIKEQASWDGTKGASREQLLTDIQKFIDPAAMIPKQRLFHLINQSLEWQKRNCLYHNPRQDTQLSLYADHYCDKASFPSTTIKTLNGHSDEIWHVHYSNNGKYLASVSKDKTCIIWDMDNFSQVQKLTSDVSGSYCAWSPDDSKLLICGTDFSIRLWDPYHGILLHTYQYHKDQVTSCVWLPDNRYFISGACDKVLCLWDSEITLSQPITRWPVQRTTDMKMTQDGKRFVTIGLDKCITVYDVDGLRITETVKIQEEGTITSLTLSKDGRYALVNVQDSQTLHLWDLEEKVLVHKYSGQRQNTYIIRSTLGGHNESFVISGSEDNRIYIWSRDHETLLETLEGHENTVNCVAWCPAEPMQFVSASDDHTIRV

Secondary structure (DSSP, 8-state):
---------------GGGGS-HHHHHHHHHHHHHHHT-HHHHHHHHHHH---SS-HHHHHHHHHHHHT-HHHHHHTGGGS-BSSHHHHHHHHHHHHHHHHHHHHHHTT-HHHHHHHIIIIIGGG---HHHHHHHHHHTT-SSHHHHHHHTT---TTTTHHHHHHHHHHTTB-TTTSPPTTHHHHHHHHHHHHHHHH-TT---SS-PPPPSSS-----GGGSS-S---EEE--SS-EEEEEE-TTSSEEEEEETTSEEEEEETTTTEEEEEEE-SS-EEEEEE-TTSS-EEEEETTSEEEEEETTTTEEEEEEE--SS-EEEEEE-TTSSEEEEEETTSEEEEEESSS--SS-SEEEE-S-EEEEEE-TTS-EEEEEETTSEEEEEEEETTEEEEEEEEE-SS-EEEEEE-TTSSEEEEEETTTTEEEEEETTTTEEEEEEE-S--SSS--B-EEESGGG-EEEE--TTS-EEEEETTT--EEEEE---SS-EEEEEE-SS-TT-EEEEETTSEEE-/---------------GGGGS-HHHHHHHHHHHHHHHT-HHHHHHHHHHH---SS-HHHHHHHHHHHHT-HHHHHHTGGGS-BSSHHHHHHHHHHHHHHHHHHHHHHTT-HHHHHHHIIIIIGGG---HHHHHHHHHHTT-SSHHHHHHHTT---TTTTHHHHHHHHHHTTB-TTTSPPTTHHHHHHHHHHHHHHHH-TT---SS-PPPPSSS-----GGGSS-S---EEE--SS-EEEEEE-TTSSEEEEEETTSEEEEEETTTTEEEEEEE-SS-EEEEEE-TTSS-EEEEETTSEEEEEETTTTEEEEEEE--SS-EEEEEE-TTSSEEEEEETTSEEEEEESSS--SS-SEEEE-S-EEEEEE-TTS-EEEEEETTSEEEEEEEETTEEEEEEEEE-SS-EEEEEE-TTSSEEEEEETTTTEEEEEETTTTEEEEEEE-S--SSS--B-EEESGGG-EEEE--TTS-EEEEETTT--EEEEE---SS-EEEEEE-SS-TT-EEEEETTSEEE-

Solvent-accessible surface area (backbone atoms only — not comparable to full-atom values): 54789 Å² total; per-residue (Å²): 133,82,76,71,74,75,69,75,75,70,77,69,72,71,57,62,62,74,60,50,59,64,68,56,51,51,39,38,50,39,51,48,29,49,76,74,64,37,54,67,21,30,53,38,38,32,66,70,71,69,55,70,70,58,50,70,66,54,53,49,37,50,52,20,48,70,68,65,38,58,73,59,32,61,68,47,53,84,73,49,67,40,72,48,54,86,68,38,49,61,55,44,50,43,53,53,48,48,52,52,32,52,52,28,44,65,73,66,37,53,68,60,24,50,48,43,45,62,70,58,46,53,73,66,74,64,61,66,69,56,51,52,54,56,59,56,46,73,72,48,91,42,60,68,53,41,28,61,76,64,76,40,64,47,88,88,46,59,41,49,60,50,48,50,58,58,48,45,76,44,34,29,36,83,54,46,60,52,82,65,46,56,41,45,36,46,46,40,18,52,49,43,35,51,69,69,25,79,55,59,50,56,85,56,96,66,76,66,65,83,53,50,83,66,78,51,58,69,84,76,48,74,77,65,77,80,45,73,45,78,80,57,86,29,36,27,50,28,56,39,59,30,71,77,33,51,35,33,42,36,22,13,64,65,14,34,34,38,31,30,33,61,84,79,68,41,79,70,30,73,39,75,54,97,47,28,28,55,27,67,40,55,30,67,80,53,64,36,30,40,34,22,20,69,82,17,29,37,37,35,28,32,58,79,78,58,42,79,73,46,74,44,62,71,57,88,26,44,33,43,33,55,37,57,36,63,80,62,41,40,34,38,38,31,12,56,63,22,41,35,32,32,39,54,74,83,52,95,58,73,63,61,79,45,76,44,86,48,66,36,26,49,29,51,46,56,28,73,86,37,49,42,36,38,38,32,18,76,85,14,32,42,36,34,24,42,38,59,88,96,41,75,43,82,74,46,75,42,80,52,96,36,51,50,50,27,66,29,66,39,82,87,54,45,35,38,40,31,33,26,40,76,75,28,32,35,39,31,28,34,63,83,77,68,39,82,70,43,65,39,74,80,54,43,39,84,82,67,67,39,29,44,32,61,23,45,38,90,48,44,25,34,38,29,32,9,62,80,17,30,36,40,33,26,28,48,90,70,46,43,76,74,48,76,38,77,79,57,85,26,35,19,20,18,36,38,49,39,75,68,38,42,72,42,47,39,37,25,13,50,64,21,38,32,41,53,131,82,77,71,74,73,68,75,75,70,76,68,71,70,56,60,61,74,61,50,59,64,67,58,51,51,38,39,50,40,51,49,29,47,75,73,66,38,55,66,21,30,51,39,37,31,66,71,72,69,56,72,68,57,50,70,66,52,53,49,36,52,50,21,48,70,69,64,37,58,72,60,32,61,68,47,52,83,76,49,66,39,73,48,53,87,68,38,50,62,54,44,49,44,53,53,49,48,50,53,32,54,52,28,43,66,72,66,36,52,69,62,23,50,48,42,46,62,70,57,45,54,73,66,74,63,60,66,69,58,51,53,53,57,60,56,46,74,73,49,90,44,60,68,53,40,27,60,75,65,76,41,64,47,89,88,47,59,40,49,60,49,49,51,57,60,48,44,74,45,34,30,36,84,54,46,59,51,84,64,45,55,42,46,36,47,47,39,18,52,50,42,33,52,71,68,26,79,56,58,53,54,86,56,94,65,77,65,66,82,53,51,82,66,78,51,58,70,85,76,47,74,76,67,78,79,46,72,47,78,80,57,84,30,35,27,50,27,57,39,60,29,73,78,34,51,34,34,41,36,23,13,63,64,15,33,35,40,31,30,33,61,84,79,68,40,80,70,32,71,39,76,54,97,47,28,28,56,26,66,40,56,29,66,81,53,66,36,31,40,34,23,20,69,81,18,28,37,37,36,27,32,59,79,79,58,42,78,72,48,72,45,60,72,59,86,27,45,33,43,33,54,40,59,35,63,81,62,40,39,33,40,38,31,13,55,64,21,40,35,34,32,39,54,74,83,54,95,57,76,63,60,79,46,75,44,84,49,67,35,27,49,27,53,46,56,28,75,84,37,49,43,37,38,38,32,19,76,84,15,32,41,37,33,23,42,40,59,87,95,42,77,42,81,74,47,76,43,80,51,95,34,51,52,51,26,66,28,66,39,83,87,54,46,35,38,38,33,33,26,38,76,75,28,31,36,40,33,29,34,64,84,78,69,39,81,70,44,65,38,74,79,54,43,38,83,82,66,68,40,30,47,32,62,24,46,39,90,48,43,24,35,38,30,30,9,61,79,16,29,36,37,33,27,29,48,90,71,47,43,76,73,48,76,39,78,77,58,84,26,35,20,20,16,35,39,49,38,75,69,38,42,71,42,46,40,39,25,14,50,64,22,37,31,39,53

Radius of gyration: 34.73 Å; Cα contacts (8 Å, |Δi|>4): 2274; chains: 2; bounding box: 74×89×97 Å